Protein AF-0000000084443626 (afdb_homodimer)

Foldseek 3Di:
DVPPVPPPPPPVDCPPPPLAAQELLNLLVLLCVDAVLLVVLVVVLVVLLVQLVVLCVVQAKDKDKDKDKDWDWDWDDDPNDTDTWIWIKIKIKIKMKHWDDAQLSVLSNQLSVLLSQLSVLVSLLSSLVSSLLSLLLQLQLLLLVLQLVLLVVQLVVLVVQLVVQVVCVVVVNDDVVLNVLSVVSNVVSVVSNVVSVVSSVVSQVVSCNSRVDGGDHHFAFDVLDDDQDADVVNDLVVLLVLLCVAASNLSSLVSNLVSLVSQLSSLLSVQPKTKMKMKMWMKMAIDIPDPDPVTDRIDIDIDIDIDIDGNNDDPCRSVVSSVVSVVVSVVSVVVSVVLSVCLSVVLVVLNVLSVVLSVQLVVLVVQLVVLVVLLVVQVVCVVVVNHGSNSNSVSSVSNSVSSSSSSVSRSVNLSSNSVSCNSSNNRDVVSVVVVSVSTPHPPPPPPPDPPPPPPDD/DVPVVPPPPPPVDPPPPPLAAQELLNLLVLLCVDAVLLVVLVVVLVVLLVQQVVLCVVQAKDKDKDKDKDWDWDWDDDPNDTDTWIWIKIKIKIKMKHWDDAQLSVLSNQLSVLLSQLSVLVSLLSSLVSSLVSLLLQLQLLLLVLQLVLLVVQLVVLVVQLVVQVVCVVVPNDDVVQNVLSVVSNVVSVVSNVVSVVSNVVSQVVSCNSRVDGGDHHFAFDVLDDDQDADVVNDLVVLLVLLCVAASNLSSLVSNLVSLVSQLSSLLRVQPKTKMKMKMKMKMAIDIPDCDPVTHRIDIDIDIDIDIDGNNDDPCRSVVSSVVSVVVSVVSVVVSVVLSVCLSVVLVVLNVLSVVLSVQLVVLVVQLVVLVVLLVVQVVCVVVPNHGSNSNSVSSVSNSVSSSSSSVSRSVNLSSNSVSCNSSNNRDVVSVVVVSVSTPHPPPPPPPDPPPPPPDD

InterPro domains:
  IPR003423 Outer membrane efflux protein [PF02321] (28-212)
  IPR003423 Outer membrane efflux protein [PF02321] (246-426)
  IPR010130 Type I secretion outer membrane protein, TolC [TIGR01844] (22-440)
  IPR051906 Outer membrane protein TolC-like [PTHR30026] (3-436)

Radius of gyration: 41.05 Å; Cα contacts (8 Å, |Δi|>4): 1367; chains: 2; bounding box: 126×135×90 Å

Sequence (914 aa):
MIKKLLLCFVLISGLPATTYAIDLMDIYRQALENDPTFKQAYSTYMSSSEAIPQARAALYPQLTLGGEIARNIQDVNAAGTHVQATYNSTQWLVTASQTVFNYEYWSLVQQAKASVKSAQATFNDAAQDLILRTAQAYFDVLFAKDTLNFAEAKKRANKRQLDQAEQRFKVGLDAITSVYEAKAAYDQSVAEVIAARNNQINQNENLRKLTNHVYEYLSPLHASRIPLIKPEPDNVDEWVNTGIRQNYKLFSAKYSLQAARENIRAKSSSAWPFATIQSNTAQTHNNSQSSSFFVPSRQTTSGIALSVTFPVFQGGLVQSETRQAQYDFQTSSEQLEQTYRDVVVNSHIAFNTIVDGISKVKADRQTIVSQKNSLESTEAQFQVGTRTMVDVVNAQQRLFEAQELLARDQYALINAFLRLKYLAGTLNVNDLEQVNSWLDTTRVNSFPPQSSANAVKMIKKLLLCFVLISGLPATTYAIDLMDIYRQALENDPTFKQAYSTYMSSSEAIPQARAALYPQLTLGGEIARNIQDVNAAGTHVQATYNSTQWLVTASQTVFNYEYWSLVQQAKASVKSAQATFNDAAQDLILRTAQAYFDVLFAKDTLNFAEAKKRANKRQLDQAEQRFKVGLDAITSVYEAKAAYDQSVAEVIAARNNQINQNENLRKLTNHVYEYLSPLHASRIPLIKPEPDNVDEWVNTGIRQNYKLFSAKYSLQAARENIRAKSSSAWPFATIQSNTAQTHNNSQSSSFFVPSRQTTSGIALSVTFPVFQGGLVQSETRQAQYDFQTSSEQLEQTYRDVVVNSHIAFNTIVDGISKVKADRQTIVSQKNSLESTEAQFQVGTRTMVDVVNAQQRLFEAQELLARDQYALINAFLRLKYLAGTLNVNDLEQVNSWLDTTRVNSFPPQSSANAVK

Solvent-accessible surface area (backbone atoms only — not comparable to full-atom values): 45575 Å² total; per-residue (Å²): 129,77,74,69,66,63,65,71,65,63,68,76,59,80,69,69,72,69,78,64,68,41,39,63,66,55,51,44,55,38,26,72,74,50,22,61,70,54,50,50,39,51,53,51,33,56,59,46,48,49,42,36,63,57,34,48,52,70,58,41,75,44,78,48,82,46,77,45,78,46,80,44,78,46,82,46,80,52,97,92,39,77,49,76,50,69,29,42,35,40,35,41,34,41,39,36,38,32,51,73,40,49,64,27,52,55,25,42,30,52,18,25,49,25,44,28,51,13,36,47,24,48,35,53,39,43,55,45,48,46,54,52,52,45,50,50,37,52,48,46,28,51,49,27,47,51,47,26,52,52,27,48,50,49,26,52,52,28,45,51,47,26,54,50,32,47,53,35,32,74,72,69,74,43,59,68,65,41,32,52,49,26,44,51,50,23,54,50,26,51,53,44,28,54,54,27,48,50,46,28,52,50,34,47,51,55,37,18,69,40,36,75,51,87,77,93,56,70,44,47,53,38,88,76,47,74,85,84,72,77,64,86,69,86,41,64,67,58,48,35,53,40,16,77,72,43,16,28,68,48,46,18,32,51,24,44,31,49,17,31,52,26,43,28,50,21,34,54,32,66,49,45,59,32,31,30,40,36,33,41,36,36,38,36,39,34,57,50,91,57,76,32,75,90,52,35,43,34,38,35,41,35,37,42,28,47,34,37,42,30,47,76,38,55,34,54,29,45,63,30,48,22,52,24,28,47,23,48,29,49,25,34,47,27,48,33,50,44,44,48,42,48,42,44,40,50,32,49,42,25,49,49,48,37,60,49,32,47,54,40,43,54,34,30,56,50,28,39,54,31,27,51,52,23,33,54,41,39,50,55,33,36,75,72,66,79,42,53,58,64,54,42,52,50,35,50,49,50,35,52,51,37,52,51,48,36,53,51,43,50,51,50,33,54,52,29,52,52,48,34,31,46,40,22,39,66,50,49,69,68,58,52,50,56,57,35,65,42,27,56,54,89,70,80,73,80,68,78,77,81,79,81,61,86,70,70,132,130,76,72,73,66,65,67,71,64,63,72,75,56,79,69,70,74,68,78,66,68,42,38,63,65,56,49,44,54,40,26,73,76,50,22,31,71,54,51,26,39,48,24,49,32,56,25,48,48,31,42,35,53,40,34,48,11,70,57,34,52,32,35,36,41,34,38,36,43,33,46,36,38,40,42,36,36,28,58,94,40,78,49,74,50,65,31,39,36,41,36,42,36,42,40,36,39,32,52,73,40,48,64,27,53,55,26,42,30,52,17,25,49,25,42,30,51,14,36,47,23,48,34,54,40,45,54,44,47,48,53,54,50,47,50,51,40,53,47,48,31,52,49,28,46,49,46,26,54,50,27,49,52,48,27,53,52,28,45,51,47,25,54,49,31,48,52,35,29,76,74,67,75,43,58,70,41,44,29,30,48,26,44,26,51,24,40,49,27,52,38,46,30,53,52,27,48,51,47,29,53,44,33,47,40,56,38,19,60,40,37,75,52,88,77,93,54,68,42,48,53,38,90,77,46,73,88,83,74,78,62,85,68,86,44,66,67,59,47,35,53,40,18,75,72,44,15,30,69,50,47,18,31,51,24,45,31,50,19,30,52,27,43,28,50,19,34,55,33,64,49,46,60,32,32,32,41,38,34,42,38,37,39,38,39,36,57,50,92,58,91,38,91,88,51,56,53,64,48,76,50,74,53,74,43,79,45,77,49,63,59,83,77,65,90,57,48,45,62,51,48,23,53,50,29,48,52,51,28,50,52,34,48,52,49,33,51,51,45,47,49,47,43,43,51,49,31,49,50,26,48,49,46,37,60,52,31,48,53,49,44,54,49,31,58,52,46,40,54,52,30,51,52,49,34,54,52,39,49,53,33,35,76,74,65,79,41,50,64,65,55,40,52,49,34,50,51,50,34,51,52,36,51,51,48,34,54,51,44,49,51,50,33,56,52,29,52,52,47,32,31,48,41,22,39,68,50,49,70,66,60,53,50,55,56,36,66,42,28,56,53,90,70,79,73,77,67,76,79,79,78,81,62,85,72,72,131

pLDDT: mean 89.98, std 15.46, range [23.02, 98.69]

Organism: Legionella spiritensis (NCBI:txid452)

Secondary structure (DSSP, 8-state):
--SGGGGGGGG----------B-HHHHHHHHHHH-HHHHHHHHHHHHHHTHHHHHHHTTS-EEEEEEEEEEEEEEEEETTEEEEEEEEEEEEEEEEEEEEE-HHHHHHHHHHHHHHHHHHHHHHHHHHHHHHHHHHHHHHHHHHHHHHHHHHHHHHHHHHHHHHHHHHHHTTSS-HHHHHHHHHHHHHHHHHHHHHHHHHHHHHHHHHHHHS---S-B--BGGG-------SSS-HHHHHHHHHHH-HHHHHHHHHHHHHHHHHHHHHGGGS-EEEEEEEEEEEEEE-SS--TTS-SEEEEEEEEEEEEEEEEETTHHHHHHHHHHHHHHHHHHHHHHHHHHHHHHHHHHHHHHHHHHHHHHHHHHHHHHHHHHHHHHHHHHHTTSS-HHHHHHHHHHHHHHHHHHHHHHHHHHHHHHHHHHHHT---HHHHHHHHTTB---S----------TT--/--STTGGGGTT----------B-HHHHHHHHHHH-HHHHHHHHHHHHHHTHHHHHHHTTS-EEEEEEEEEEEEEEEEETTEEEEEEEEEEEEEEEEEEEEE-HHHHHHHHHHHHHHHHHHHHHHHHHHHHHHHHHHHHHHHHHHHHHHHHHHHHHHHHHHHHHHHHHHHHTTSS-HHHHHHHHHHHHHHHHHHHHHHHHHHHHHHHHHHHHS---S-B--BGGG-------SSS-HHHHHHHHHHH-HHHHHHHHHHHHHHHHHHHHHGGGS-EEEEEEEEEEEEEE-SS--TTS-SEEEEEEEEEEEE-----TTHHHHHHHHHHHHHHHHHHHHHHHHHHHHHHHHHHHHHHHHHHHHHHHHHHHHHHHHHHHHHHHHHHHTTSS-HHHHHHHHHHHHHHHHHHHHHHHHHHHHHHHHHHHHT---HHHHHHHHTTB---S----------TT--

Nearest PDB structures (foldseek):
  5bun-assembly1_B  TM=9.385E-01  e=3.015E-28  Salmonella enterica subsp. enterica serovar Typhi
  2wmz-assembly1_B  TM=9.417E-01  e=2.732E-27  Escherichia coli K-12
  5azs-assembly1_C  TM=8.537E-01  e=1.042E-15  Pseudomonas aeruginosa PAO1
  4mt4-assembly1_C  TM=7.906E-01  e=8.830E-17  Campylobacter jejuni
  5azs-assembly1_B  TM=8.666E-01  e=5.815E-15  Pseudomonas aeruginosa PAO1

Structure (mmCIF, N/CA/C/O backbone):
data_AF-0000000084443626-model_v1
#
loop_
_entity.id
_entity.type
_entity.pdbx_description
1 polymer 'Outer membrane protein TolC'
#
loop_
_atom_site.group_PDB
_atom_site.id
_atom_site.type_symbol
_atom_site.label_atom_id
_atom_site.label_alt_id
_atom_site.label_comp_id
_atom_site.label_asym_id
_atom_site.label_entity_id
_atom_site.label_seq_id
_atom_site.pdbx_PDB_ins_code
_atom_site.Cartn_x
_atom_site.Cartn_y
_atom_site.Cartn_z
_atom_site.occupancy
_atom_site.B_iso_or_equiv
_atom_site.auth_seq_id
_atom_site.auth_comp_id
_atom_site.auth_asym_id
_atom_site.auth_atom_id
_atom_site.pdbx_PDB_model_num
ATOM 1 N N . MET A 1 1 ? 74.688 1.12 7.055 1 31.56 1 MET A N 1
ATOM 2 C CA . MET A 1 1 ? 74 1.916 6.062 1 31.56 1 MET A CA 1
ATOM 3 C C . MET A 1 1 ? 72.5 1.859 6.301 1 31.56 1 MET A C 1
ATOM 5 O O . MET A 1 1 ? 71.688 2.398 5.512 1 31.56 1 MET A O 1
ATOM 9 N N . ILE A 1 2 ? 72 0.855 7.18 1 35.84 2 ILE A N 1
ATOM 10 C CA . ILE A 1 2 ? 70.625 0.503 7.395 1 35.84 2 ILE A CA 1
ATOM 11 C C . ILE A 1 2 ? 69.938 1.578 8.242 1 35.84 2 ILE A C 1
ATOM 13 O O . ILE A 1 2 ? 68.688 1.594 8.367 1 35.84 2 ILE A O 1
ATOM 17 N N . LYS A 1 3 ? 70.75 2.311 9.062 1 37.28 3 LYS A N 1
ATOM 18 C CA . LYS A 1 3 ? 70.188 3.193 10.078 1 37.28 3 LYS A CA 1
ATOM 19 C C . LYS A 1 3 ? 69.438 4.387 9.438 1 37.28 3 LYS A C 1
ATOM 21 O O . LYS A 1 3 ? 68.625 5.059 10.094 1 37.28 3 LYS A O 1
ATOM 26 N N . LYS A 1 4 ? 70.062 4.82 8.344 1 40.38 4 LYS A N 1
ATOM 27 C CA . LYS A 1 4 ? 69.625 6.141 7.91 1 40.38 4 LYS A CA 1
ATOM 28 C C . LYS A 1 4 ? 68.25 6.07 7.316 1 40.38 4 LYS A C 1
ATOM 30 O O . LYS A 1 4 ? 67.688 7.09 6.902 1 40.38 4 LYS A O 1
ATOM 35 N N . LEU A 1 5 ? 67.875 4.883 6.938 1 40.69 5 LEU A N 1
ATOM 36 C CA . LEU A 1 5 ? 66.625 4.906 6.129 1 40.69 5 LEU A CA 1
ATOM 37 C C . LEU A 1 5 ? 65.438 5.152 7.004 1 40.69 5 LEU A C 1
ATOM 39 O O . LEU A 1 5 ? 64.312 5.289 6.492 1 40.69 5 LEU A O 1
ATOM 43 N N . LEU A 1 6 ? 65.688 5.141 8.375 1 42.44 6 LEU A N 1
ATOM 44 C CA . LEU A 1 6 ? 64.438 5.152 9.203 1 42.44 6 LEU A CA 1
ATOM 45 C C . LEU A 1 6 ? 63.844 6.539 9.227 1 42.44 6 LEU A C 1
ATOM 47 O O . LEU A 1 6 ? 62.656 6.691 9.609 1 42.44 6 LEU A O 1
ATOM 51 N N . LEU A 1 7 ? 64.688 7.57 8.93 1 42.53 7 LEU A N 1
ATOM 52 C CA . LEU A 1 7 ? 64.188 8.875 9.328 1 42.53 7 LEU A CA 1
ATOM 53 C C . LEU A 1 7 ? 63.062 9.32 8.398 1 42.53 7 LEU A C 1
ATOM 55 O O . LEU A 1 7 ? 62.281 10.203 8.742 1 42.53 7 LEU A O 1
ATOM 59 N N . CYS A 1 8 ? 63.125 8.852 7.133 1 42.09 8 CYS A N 1
ATOM 60 C CA . CYS A 1 8 ? 62.312 9.625 6.219 1 42.09 8 CYS A CA 1
ATOM 61 C C . CYS A 1 8 ? 60.812 9.375 6.484 1 42.09 8 CYS A C 1
ATOM 63 O O . CYS A 1 8 ? 59.969 9.945 5.816 1 42.09 8 CYS A O 1
ATOM 65 N N . PHE A 1 9 ? 60.562 8.258 7.18 1 42.94 9 PHE A N 1
ATOM 66 C CA . PHE A 1 9 ? 59.125 7.965 7.051 1 42.94 9 PHE A CA 1
ATOM 67 C C . PHE A 1 9 ? 58.281 8.961 7.848 1 42.94 9 PHE A C 1
ATOM 69 O O . PHE A 1 9 ? 57.062 8.906 7.832 1 42.94 9 PHE A O 1
ATOM 76 N N . VAL A 1 10 ? 58.938 9.609 8.805 1 41.66 10 VAL A N 1
ATOM 77 C CA . VAL A 1 10 ? 57.969 10.125 9.781 1 41.66 10 VAL A CA 1
ATOM 78 C C . VAL A 1 10 ? 57.25 11.328 9.203 1 41.66 10 VAL A C 1
ATOM 80 O O . VAL A 1 10 ? 56.344 11.875 9.836 1 41.66 10 VAL A O 1
ATOM 83 N N . LEU A 1 11 ? 57.875 11.992 8.234 1 40.03 11 LEU A N 1
ATOM 84 C CA . LEU A 1 11 ? 57.25 13.297 8.078 1 40.03 11 LEU A CA 1
ATOM 85 C C . LEU A 1 11 ? 55.875 13.156 7.445 1 40.03 11 LEU A C 1
ATOM 87 O O . LEU A 1 11 ? 55.469 13.984 6.617 1 40.03 11 LEU A O 1
ATOM 91 N N . ILE A 1 12 ? 55.469 11.977 7.039 1 46.06 12 ILE A N 1
ATOM 92 C CA . ILE A 1 12 ? 54.156 12.133 6.434 1 46.06 12 ILE A CA 1
ATOM 93 C C . ILE A 1 12 ? 53.219 12.773 7.438 1 46.06 12 ILE A C 1
ATOM 95 O O . ILE A 1 12 ? 52.688 12.094 8.328 1 46.06 12 ILE A O 1
ATOM 99 N N . SER A 1 13 ? 53.719 13.859 8.133 1 39.56 13 SER A N 1
ATOM 100 C CA . SER A 1 13 ? 52.906 14.602 9.086 1 39.56 13 SER A CA 1
ATOM 101 C C . SER A 1 13 ? 51.469 14.75 8.594 1 39.56 13 SER A C 1
ATOM 103 O O . SER A 1 13 ? 51.188 14.531 7.414 1 39.56 13 SER A O 1
ATOM 105 N N . GLY A 1 14 ? 50.625 15.43 9.469 1 41.69 14 GLY A N 1
ATOM 106 C CA . GLY A 1 14 ? 49.25 15.781 9.742 1 41.69 14 GLY A CA 1
ATOM 107 C C . GLY A 1 14 ? 48.594 16.625 8.648 1 41.69 14 GLY A C 1
ATOM 108 O O . GLY A 1 14 ? 48.719 17.844 8.656 1 41.69 14 GLY A O 1
ATOM 109 N N . LEU A 1 15 ? 48.719 16.266 7.352 1 43.91 15 LEU A N 1
ATOM 110 C CA . LEU A 1 15 ? 47.781 17.031 6.547 1 43.91 15 LEU A CA 1
ATOM 111 C C . LEU A 1 15 ? 46.5 17.312 7.324 1 43.91 15 LEU A C 1
ATOM 113 O O . LEU A 1 15 ? 45.875 16.391 7.848 1 43.91 15 LEU A O 1
ATOM 117 N N . PRO A 1 16 ? 46.375 18.438 7.883 1 43.66 16 PRO A N 1
ATOM 118 C CA . PRO A 1 16 ? 45.062 18.688 8.43 1 43.66 16 PRO A CA 1
ATOM 119 C C . PRO A 1 16 ? 43.938 18.172 7.535 1 43.66 16 PRO A C 1
ATOM 121 O O . PRO A 1 16 ? 43.938 18.422 6.324 1 43.66 16 PRO A O 1
ATOM 124 N N . ALA A 1 17 ? 43.438 17.047 7.781 1 44.62 17 ALA A N 1
ATOM 125 C CA . ALA A 1 17 ? 42.156 16.781 7.164 1 44.62 17 ALA A CA 1
ATOM 126 C C . ALA A 1 17 ? 41.281 18.047 7.105 1 44.62 17 ALA A C 1
ATOM 128 O O . ALA A 1 17 ? 40.844 18.547 8.141 1 44.62 17 ALA A O 1
ATOM 129 N N . THR A 1 18 ? 41.656 19.031 6.352 1 45.22 18 THR A N 1
ATOM 130 C CA . THR A 1 18 ? 40.625 20.047 6.145 1 45.22 18 THR A CA 1
ATOM 131 C C . THR A 1 18 ? 39.219 19.453 6.27 1 45.22 18 THR A C 1
ATOM 133 O O . THR A 1 18 ? 38.844 18.562 5.504 1 45.22 18 THR A O 1
ATOM 136 N N . THR A 1 19 ? 38.875 19.281 7.418 1 49.81 19 THR A N 1
ATOM 137 C CA . THR A 1 19 ? 37.5 18.906 7.648 1 49.81 19 THR A CA 1
ATOM 138 C C . THR A 1 19 ? 36.562 19.672 6.703 1 49.81 19 THR A C 1
ATOM 140 O O . THR A 1 19 ? 36.375 20.875 6.863 1 49.81 19 THR A O 1
ATOM 143 N N . TYR A 1 20 ? 36.656 19.469 5.434 1 57.31 20 TYR A N 1
ATOM 144 C CA . TYR A 1 20 ? 35.812 20.047 4.414 1 57.31 20 TYR A CA 1
ATOM 145 C C . TYR A 1 20 ? 34.344 19.875 4.789 1 57.31 20 TYR A C 1
ATOM 147 O O . TYR A 1 20 ? 33.938 18.828 5.312 1 57.31 20 TYR A O 1
ATOM 155 N N . ALA A 1 21 ? 33.625 20.969 4.957 1 73.19 21 ALA A N 1
ATOM 156 C CA . ALA A 1 21 ? 32.188 20.953 5.18 1 73.19 21 ALA A CA 1
ATOM 157 C C . ALA A 1 21 ? 31.5 20 4.211 1 73.19 21 ALA A C 1
ATOM 159 O O . ALA A 1 21 ? 31.75 20.031 3.008 1 73.19 21 ALA A O 1
ATOM 160 N N . ILE A 1 22 ? 30.984 18.984 4.797 1 89.88 22 ILE A N 1
ATOM 161 C CA . ILE A 1 22 ? 30.234 17.969 4.066 1 89.88 22 ILE A CA 1
ATOM 162 C C . ILE A 1 22 ? 28.922 18.562 3.553 1 89.88 22 ILE A C 1
ATOM 164 O O . ILE A 1 22 ? 28.188 19.219 4.309 1 89.88 22 ILE A O 1
ATOM 168 N N . ASP A 1 23 ? 28.859 18.578 2.273 1 94.5 23 ASP A N 1
ATOM 169 C CA . ASP A 1 23 ? 27.641 19.156 1.701 1 94.5 23 ASP A CA 1
ATOM 170 C C . ASP A 1 23 ? 26.688 18.078 1.22 1 94.5 23 ASP A C 1
ATOM 172 O O . ASP A 1 23 ? 26.875 16.891 1.521 1 94.5 23 ASP A O 1
ATOM 176 N N . LEU A 1 24 ? 25.594 18.484 0.583 1 97.25 24 LEU A N 1
ATOM 177 C CA . LEU A 1 24 ? 24.5 17.609 0.195 1 97.25 24 LEU A CA 1
ATOM 178 C C . LEU A 1 24 ? 24.969 16.562 -0.804 1 97.25 24 LEU A C 1
ATOM 180 O O . LEU A 1 24 ? 24.578 15.391 -0.72 1 97.25 24 LEU A O 1
ATOM 184 N N . MET A 1 25 ? 25.859 16.922 -1.756 1 96.56 25 MET A N 1
ATOM 185 C CA . MET A 1 25 ? 26.359 16 -2.77 1 96.56 25 MET A CA 1
ATOM 186 C C . MET A 1 25 ? 27.219 14.914 -2.139 1 96.56 25 MET A C 1
ATOM 188 O O . MET A 1 25 ? 27.188 13.758 -2.562 1 96.56 25 MET A O 1
ATOM 192 N N . ASP A 1 26 ? 27.984 15.344 -1.119 1 95.19 26 ASP A N 1
ATOM 193 C CA . ASP A 1 26 ? 28.797 14.367 -0.398 1 95.19 26 ASP A CA 1
ATOM 194 C C . ASP A 1 26 ? 27.922 13.336 0.307 1 95.19 26 ASP A C 1
ATOM 196 O O . ASP A 1 26 ? 28.203 12.141 0.261 1 95.19 26 ASP A O 1
ATOM 200 N N . ILE A 1 27 ? 26.922 13.836 0.919 1 96.88 27 ILE A N 1
ATOM 201 C CA . ILE A 1 27 ? 26 12.961 1.637 1 96.88 27 ILE A CA 1
ATOM 202 C C . ILE A 1 27 ? 25.312 12.016 0.654 1 96.88 27 ILE A C 1
ATOM 204 O O . ILE A 1 27 ? 25.156 10.82 0.937 1 96.88 27 ILE A O 1
ATOM 208 N N . TYR A 1 28 ? 24.969 12.492 -0.542 1 97.5 28 TYR A N 1
ATOM 209 C CA . TYR A 1 28 ? 24.312 11.664 -1.545 1 97.5 28 TYR A CA 1
ATOM 210 C C . TYR A 1 28 ? 25.234 10.555 -2.033 1 97.5 28 TYR A C 1
ATOM 212 O O . TYR A 1 28 ? 24.812 9.406 -2.197 1 97.5 28 TYR A O 1
ATOM 220 N N . ARG A 1 29 ? 26.469 10.898 -2.246 1 96.38 29 ARG A N 1
ATOM 221 C CA . ARG A 1 29 ? 27.438 9.898 -2.693 1 96.38 29 ARG A CA 1
ATOM 222 C C . ARG A 1 29 ? 27.609 8.797 -1.647 1 96.38 29 ARG A C 1
ATOM 224 O O . ARG A 1 29 ? 27.672 7.617 -1.985 1 96.38 29 ARG A O 1
ATOM 231 N N . GLN A 1 30 ? 27.672 9.25 -0.388 1 96.5 30 GLN A N 1
ATOM 232 C CA . GLN A 1 30 ? 27.781 8.266 0.687 1 96.5 30 GLN A CA 1
ATOM 233 C C . GLN A 1 30 ? 26.531 7.414 0.798 1 96.5 30 GLN A C 1
ATOM 235 O O . GLN A 1 30 ? 26.609 6.215 1.07 1 96.5 30 GLN A O 1
ATOM 240 N N . ALA A 1 31 ? 25.359 8.008 0.611 1 97.69 31 ALA A N 1
ATOM 241 C CA . ALA A 1 31 ? 24.094 7.27 0.652 1 97.69 31 ALA A CA 1
ATOM 242 C C . ALA A 1 31 ? 24.016 6.258 -0.487 1 97.69 31 ALA A C 1
ATOM 244 O O . ALA A 1 31 ? 23.531 5.137 -0.297 1 97.69 31 ALA A O 1
ATOM 245 N N . LEU A 1 32 ? 24.531 6.648 -1.668 1 96.88 32 LEU A N 1
ATOM 246 C CA . LEU A 1 32 ? 24.547 5.762 -2.826 1 96.88 32 LEU A CA 1
ATOM 247 C C . LEU A 1 32 ? 25.375 4.508 -2.539 1 96.88 32 LEU A C 1
ATOM 249 O O . LEU A 1 32 ? 25 3.412 -2.963 1 96.88 32 LEU A O 1
ATOM 253 N N . GLU A 1 33 ? 26.344 4.684 -1.762 1 96 33 GLU A N 1
ATOM 254 C CA . GLU A 1 33 ? 27.281 3.594 -1.502 1 96 33 GLU A CA 1
ATOM 255 C C . GLU A 1 33 ? 26.812 2.732 -0.333 1 96 33 GLU A C 1
ATOM 257 O O . GLU A 1 33 ? 27.141 1.545 -0.261 1 96 33 GLU A O 1
ATOM 262 N N . ASN A 1 34 ? 25.938 3.297 0.561 1 96.56 34 ASN A N 1
ATOM 263 C CA . ASN A 1 34 ? 25.766 2.596 1.831 1 96.56 34 ASN A CA 1
ATOM 264 C C . ASN A 1 34 ? 24.297 2.322 2.135 1 96.56 34 ASN A C 1
ATOM 266 O O . ASN A 1 34 ? 23.984 1.479 2.975 1 96.56 34 ASN A O 1
ATOM 270 N N . ASP A 1 35 ? 23.344 2.93 1.523 1 98 35 ASP A N 1
ATOM 271 C CA . ASP A 1 35 ? 21.938 2.812 1.884 1 98 35 ASP A CA 1
ATOM 272 C C . ASP A 1 35 ? 21.422 1.403 1.611 1 98 35 ASP A C 1
ATOM 274 O O . ASP A 1 35 ? 21.375 0.964 0.46 1 98 35 ASP A O 1
ATOM 278 N N . PRO A 1 36 ? 20.984 0.706 2.678 1 97.81 36 PRO A N 1
ATOM 279 C CA . PRO A 1 36 ? 20.531 -0.676 2.494 1 97.81 36 PRO A CA 1
ATOM 280 C C . PRO A 1 36 ? 19.266 -0.776 1.665 1 97.81 36 PRO A C 1
ATOM 282 O O . PRO A 1 36 ? 19.062 -1.755 0.939 1 97.81 36 PRO A O 1
ATOM 285 N N . THR A 1 37 ? 18.422 0.211 1.804 1 97.81 37 THR A N 1
ATOM 286 C CA . THR A 1 37 ? 17.172 0.192 1.049 1 97.81 37 THR A CA 1
ATOM 287 C C . THR A 1 37 ? 17.453 0.245 -0.452 1 97.81 37 THR A C 1
ATOM 289 O O . THR A 1 37 ? 16.844 -0.489 -1.228 1 97.81 37 THR A O 1
ATOM 292 N N . PHE A 1 38 ? 18.406 1.04 -0.904 1 97.94 38 PHE A N 1
ATOM 293 C CA . PHE A 1 38 ? 18.766 1.148 -2.312 1 97.94 38 PHE A CA 1
ATOM 294 C C . PHE A 1 38 ? 19.438 -0.129 -2.797 1 97.94 38 PHE A C 1
ATOM 296 O O . PHE A 1 38 ? 19.141 -0.623 -3.887 1 97.94 38 PHE A O 1
ATOM 303 N N . LYS A 1 39 ? 20.234 -0.65 -1.973 1 97.69 39 LYS A N 1
ATOM 304 C CA . LYS A 1 39 ? 20.922 -1.883 -2.328 1 97.69 39 LYS A CA 1
ATOM 305 C C . LYS A 1 39 ? 19.953 -3.055 -2.428 1 97.69 39 LYS A C 1
ATOM 307 O O . LYS A 1 39 ? 20.109 -3.928 -3.285 1 97.69 39 LYS A O 1
ATOM 312 N N . GLN A 1 40 ? 19.047 -3.105 -1.556 1 98.19 40 GLN A N 1
ATOM 313 C CA . GLN A 1 40 ? 18 -4.117 -1.634 1 98.19 40 GLN A CA 1
ATOM 314 C C . GLN A 1 40 ? 17.219 -4.016 -2.947 1 98.19 40 GLN A C 1
ATOM 316 O O . GLN A 1 40 ? 16.906 -5.031 -3.564 1 98.19 40 GLN A O 1
ATOM 321 N N . ALA A 1 41 ? 16.938 -2.787 -3.371 1 98.06 41 ALA A N 1
ATOM 322 C CA . ALA A 1 41 ? 16.219 -2.576 -4.625 1 98.06 41 ALA A CA 1
ATOM 323 C C . ALA A 1 41 ? 17.016 -3.096 -5.812 1 98.06 41 ALA A C 1
ATOM 325 O O . ALA A 1 41 ? 16.469 -3.707 -6.727 1 98.06 41 ALA A O 1
ATOM 326 N N . TYR A 1 42 ? 18.297 -2.902 -5.762 1 97.62 42 TYR A N 1
ATOM 327 C CA . TYR A 1 42 ? 19.156 -3.387 -6.832 1 97.62 42 TYR A CA 1
ATOM 328 C C . TYR A 1 42 ? 19.156 -4.91 -6.887 1 97.62 42 TYR A C 1
ATOM 330 O O . TYR A 1 42 ? 18.969 -5.5 -7.957 1 97.62 42 TYR A O 1
ATOM 338 N N . SER A 1 43 ? 19.344 -5.574 -5.73 1 98.25 43 SER A N 1
ATOM 339 C CA . SER A 1 43 ? 19.375 -7.031 -5.688 1 98.25 43 SER A CA 1
ATOM 340 C C . SER A 1 43 ? 18.047 -7.633 -6.098 1 98.25 43 SER A C 1
ATOM 342 O O . SER A 1 43 ? 18 -8.672 -6.762 1 98.25 43 SER A O 1
ATOM 344 N N . THR A 1 44 ? 17.016 -6.938 -5.734 1 98 44 THR A N 1
ATOM 345 C CA . THR A 1 44 ? 15.695 -7.402 -6.117 1 98 44 THR A CA 1
ATOM 346 C C . THR A 1 44 ? 15.5 -7.309 -7.629 1 98 44 THR A C 1
ATOM 348 O O . THR A 1 44 ? 14.945 -8.219 -8.25 1 98 44 THR A O 1
ATOM 351 N N . TYR A 1 45 ? 16.016 -6.234 -8.266 1 98.19 45 TYR A N 1
ATOM 352 C CA . TYR A 1 45 ? 15.938 -6.078 -9.719 1 98.19 45 TYR A CA 1
ATOM 353 C C . TYR A 1 45 ? 16.75 -7.156 -10.422 1 98.19 45 TYR A C 1
ATOM 355 O O . TYR A 1 45 ? 16.266 -7.793 -11.359 1 98.19 45 TYR A O 1
ATOM 363 N N . MET A 1 46 ? 17.906 -7.457 -9.875 1 98.31 46 MET A N 1
ATOM 364 C CA . MET A 1 46 ? 18.766 -8.477 -10.469 1 98.31 46 MET A CA 1
ATOM 365 C C . MET A 1 46 ? 18.125 -9.859 -10.344 1 98.31 46 MET A C 1
ATOM 367 O O . MET A 1 46 ? 18.172 -10.656 -11.281 1 98.31 46 MET A O 1
ATOM 371 N N . SER A 1 47 ? 17.578 -10.109 -9.219 1 98.5 47 SER A N 1
ATOM 372 C CA . SER A 1 47 ? 16.875 -11.367 -9 1 98.5 47 SER A CA 1
ATOM 373 C C . SER A 1 47 ? 15.703 -11.523 -9.969 1 98.5 47 SER A C 1
ATOM 375 O O . SER A 1 47 ? 15.531 -12.586 -10.578 1 98.5 47 SER A O 1
ATOM 377 N N . SER A 1 48 ? 14.969 -10.438 -10.195 1 97.88 48 SER A N 1
ATOM 378 C CA . SER A 1 48 ? 13.812 -10.453 -11.086 1 97.88 48 SER A CA 1
ATOM 379 C C . SER A 1 48 ? 14.242 -10.648 -12.539 1 97.88 48 SER A C 1
ATOM 381 O O . SER A 1 48 ? 13.523 -11.266 -13.328 1 97.88 48 SER A O 1
ATOM 383 N N . SER A 1 49 ? 15.406 -10.211 -12.867 1 98 49 SER A N 1
ATOM 384 C CA . SER A 1 49 ? 15.883 -10.289 -14.25 1 98 49 SER A CA 1
ATOM 385 C C . SER A 1 49 ? 16.156 -11.734 -14.656 1 98 49 SER A C 1
ATOM 387 O O . SER A 1 49 ? 16.188 -12.055 -15.844 1 98 49 SER A O 1
ATOM 389 N N . GLU A 1 50 ? 16.328 -12.648 -13.672 1 98.19 50 GLU A N 1
ATOM 390 C CA . GLU A 1 50 ? 16.609 -14.055 -13.953 1 98.19 50 GLU A CA 1
ATOM 391 C C . GLU A 1 50 ? 15.352 -14.773 -14.453 1 98.19 50 GLU A C 1
ATOM 393 O O . GLU A 1 50 ? 15.438 -15.898 -14.945 1 98.19 50 GLU A O 1
ATOM 398 N N . ALA A 1 51 ? 14.211 -14.078 -14.477 1 98.06 51 ALA A N 1
ATOM 399 C CA . ALA A 1 51 ? 12.969 -14.68 -14.961 1 98.06 51 ALA A CA 1
ATOM 400 C C . ALA A 1 51 ? 13.039 -14.953 -16.453 1 98.06 51 ALA A C 1
ATOM 402 O O . ALA A 1 51 ? 12.477 -15.938 -16.953 1 98.06 51 ALA A O 1
ATOM 403 N N . ILE A 1 52 ? 13.766 -14.117 -17.219 1 97.88 52 ILE A N 1
ATOM 404 C CA . ILE A 1 52 ? 13.812 -14.234 -18.672 1 97.88 52 ILE A CA 1
ATOM 405 C C . ILE A 1 52 ? 14.586 -15.492 -19.062 1 97.88 52 ILE A C 1
ATOM 407 O O . ILE A 1 52 ? 14.062 -16.359 -19.766 1 97.88 52 ILE A O 1
ATOM 411 N N . PRO A 1 53 ? 15.859 -15.734 -18.516 1 98.12 53 PRO A N 1
ATOM 412 C CA . PRO A 1 53 ? 16.547 -16.969 -18.875 1 98.12 53 PRO A CA 1
ATOM 413 C C . PRO A 1 53 ? 15.828 -18.219 -18.359 1 98.12 53 PRO A C 1
ATOM 415 O O . PRO A 1 53 ? 15.875 -19.281 -19 1 98.12 53 PRO A O 1
ATOM 418 N N . GLN A 1 54 ? 15.141 -18.141 -17.312 1 97.38 54 GLN A N 1
ATOM 419 C CA . GLN A 1 54 ? 14.367 -19.266 -16.797 1 97.38 54 GLN A CA 1
ATOM 420 C C . GLN A 1 54 ? 13.211 -19.609 -17.734 1 97.38 54 GLN A C 1
ATOM 422 O O . GLN A 1 54 ? 12.977 -20.781 -18.031 1 97.38 54 GLN A O 1
ATOM 427 N N . ALA A 1 55 ? 12.531 -18.562 -18.219 1 97.31 55 ALA A N 1
ATOM 428 C CA . ALA A 1 55 ? 11.422 -18.797 -19.156 1 97.31 55 ALA A CA 1
ATOM 429 C C . ALA A 1 55 ? 11.93 -19.344 -20.484 1 97.31 55 ALA A C 1
ATOM 431 O O . ALA A 1 55 ? 11.305 -20.219 -21.078 1 97.31 55 ALA A O 1
ATOM 432 N N . ARG A 1 56 ? 13.102 -18.922 -20.906 1 97.38 56 ARG A N 1
ATOM 433 C CA . ARG A 1 56 ? 13.688 -19.359 -22.156 1 97.38 56 ARG A CA 1
ATOM 434 C C . ARG A 1 56 ? 14.18 -20.797 -22.062 1 97.38 56 ARG A C 1
ATOM 436 O O . ARG A 1 56 ? 14.203 -21.531 -23.062 1 97.38 56 ARG A O 1
ATOM 443 N N . ALA A 1 57 ? 14.508 -21.203 -20.812 1 97.12 57 ALA A N 1
ATOM 444 C CA . ALA A 1 57 ? 15.062 -22.531 -20.609 1 97.12 57 ALA A CA 1
ATOM 445 C C . ALA A 1 57 ? 14.086 -23.609 -21.062 1 97.12 57 ALA A C 1
ATOM 447 O O . ALA A 1 57 ? 14.5 -24.656 -21.562 1 97.12 57 ALA A O 1
ATOM 448 N N . ALA A 1 58 ? 12.805 -23.359 -21.016 1 94.69 58 ALA A N 1
ATOM 449 C CA . ALA A 1 58 ? 11.781 -24.312 -21.406 1 94.69 58 ALA A CA 1
ATOM 450 C C . ALA A 1 58 ? 11.742 -24.5 -22.922 1 94.69 58 ALA A C 1
ATOM 452 O O . ALA A 1 58 ? 11.219 -25.5 -23.406 1 94.69 58 ALA A O 1
ATOM 453 N N . LEU A 1 59 ? 12.32 -23.578 -23.688 1 96.38 59 LEU A N 1
ATOM 454 C CA . LEU A 1 59 ? 12.305 -23.609 -25.141 1 96.38 59 LEU A CA 1
ATOM 455 C C . LEU A 1 59 ? 13.609 -24.188 -25.688 1 96.38 59 LEU A C 1
ATOM 457 O O . LEU A 1 59 ? 13.734 -24.438 -26.891 1 96.38 59 LEU A O 1
ATOM 461 N N . TYR A 1 60 ? 14.586 -24.516 -24.797 1 96.38 60 TYR A N 1
ATOM 462 C CA . TYR A 1 60 ? 15.883 -25.031 -25.219 1 96.38 60 TYR A CA 1
ATOM 463 C C . TYR A 1 60 ? 15.961 -26.531 -25.016 1 96.38 60 TYR A C 1
ATOM 465 O O . TYR A 1 60 ? 15.125 -27.125 -24.328 1 96.38 60 TYR A O 1
ATOM 473 N N . PRO A 1 61 ? 16.922 -27.219 -25.656 1 96.56 61 PRO A N 1
ATOM 474 C CA . PRO A 1 61 ? 17.016 -28.688 -25.562 1 96.56 61 PRO A CA 1
ATOM 475 C C . PRO A 1 61 ? 17.25 -29.172 -24.141 1 96.56 61 PRO A C 1
ATOM 477 O O . PRO A 1 61 ? 17.953 -28.516 -23.359 1 96.56 61 PRO A O 1
ATOM 480 N N . GLN A 1 62 ? 16.641 -30.234 -23.859 1 96.81 62 GLN A N 1
ATOM 481 C CA . GLN A 1 62 ? 16.844 -30.969 -22.609 1 96.81 62 GLN A CA 1
ATOM 482 C C . GLN A 1 62 ? 17.516 -32.312 -22.859 1 96.81 62 GLN A C 1
ATOM 484 O O . GLN A 1 62 ? 17.125 -33.031 -23.781 1 96.81 62 GLN A O 1
ATOM 489 N N . LEU A 1 63 ? 18.609 -32.562 -22.141 1 96.19 63 LEU A N 1
ATOM 490 C CA . LEU A 1 63 ? 19.328 -33.812 -22.25 1 96.19 63 LEU A CA 1
ATOM 491 C C . LEU A 1 63 ? 19.406 -34.531 -20.906 1 96.19 63 LEU A C 1
ATOM 493 O O . LEU A 1 63 ? 19.812 -33.938 -19.906 1 96.19 63 LEU A O 1
ATOM 497 N N . THR A 1 64 ? 19 -35.812 -20.875 1 96.19 64 THR A N 1
ATOM 498 C CA . THR A 1 64 ? 19.031 -36.625 -19.656 1 96.19 64 THR A CA 1
ATOM 499 C C . THR A 1 64 ? 19.719 -37.969 -19.906 1 96.19 64 THR A C 1
ATOM 501 O O . THR A 1 64 ? 19.484 -38.594 -20.938 1 96.19 64 THR A O 1
ATOM 504 N N . LEU A 1 65 ? 20.594 -38.344 -18.969 1 95.5 65 LEU A N 1
ATOM 505 C CA . LEU A 1 65 ? 21.219 -39.656 -18.953 1 95.5 65 LEU A CA 1
ATOM 506 C C . LEU A 1 65 ? 20.719 -40.469 -17.766 1 95.5 65 LEU A C 1
ATOM 508 O O . LEU A 1 65 ? 20.609 -39.969 -16.656 1 95.5 65 LEU A O 1
ATOM 512 N N . GLY A 1 66 ? 20.281 -41.719 -18.188 1 95.69 66 GLY A N 1
ATOM 513 C CA . GLY A 1 66 ? 19.859 -42.656 -17.141 1 95.69 66 GLY A CA 1
ATOM 514 C C . GLY A 1 66 ? 20.562 -44 -17.203 1 95.69 66 GLY A C 1
ATOM 515 O O . GLY A 1 66 ? 20.969 -44.438 -18.266 1 95.69 66 GLY A O 1
ATOM 516 N N . GLY A 1 67 ? 20.797 -44.594 -15.969 1 93.94 67 GLY A N 1
ATOM 517 C CA . GLY A 1 67 ? 21.297 -45.938 -15.812 1 93.94 67 GLY A CA 1
ATOM 518 C C . GLY A 1 67 ? 20.562 -46.75 -14.75 1 93.94 67 GLY A C 1
ATOM 519 O O . GLY A 1 67 ? 20.156 -46.188 -13.727 1 93.94 67 GLY A O 1
ATOM 520 N N . GLU A 1 68 ? 20.391 -48.031 -15.195 1 95.62 68 GLU A N 1
ATOM 521 C CA . GLU A 1 68 ? 19.672 -48.875 -14.266 1 95.62 68 GLU A CA 1
ATOM 522 C C . GLU A 1 68 ? 20.281 -50.281 -14.227 1 95.62 68 GLU A C 1
ATOM 524 O O . GLU A 1 68 ? 20.625 -50.844 -15.273 1 95.62 68 GLU A O 1
ATOM 529 N N . ILE A 1 69 ? 20.531 -50.844 -13.047 1 94.31 69 ILE A N 1
ATOM 530 C CA . ILE A 1 69 ? 20.859 -52.25 -12.797 1 94.31 69 ILE A CA 1
ATOM 531 C C . ILE A 1 69 ? 19.75 -52.906 -12 1 94.31 69 ILE A C 1
ATOM 533 O O . ILE A 1 69 ? 19.297 -52.375 -10.977 1 94.31 69 ILE A O 1
ATOM 537 N N . ALA A 1 70 ? 19.359 -54 -12.617 1 94.69 70 ALA A N 1
ATOM 538 C CA . ALA A 1 70 ? 18.203 -54.594 -11.969 1 94.69 70 ALA A CA 1
ATOM 539 C C . ALA A 1 70 ? 18.312 -56.125 -11.953 1 94.69 70 ALA A C 1
ATOM 541 O O . ALA A 1 70 ? 19.109 -56.719 -12.711 1 94.69 70 ALA A O 1
ATOM 542 N N . ARG A 1 71 ? 17.672 -56.781 -11 1 94.06 71 ARG A N 1
ATOM 543 C CA . ARG A 1 71 ? 17.359 -58.219 -10.977 1 94.06 71 ARG A CA 1
ATOM 544 C C . ARG A 1 71 ? 15.883 -58.469 -11.273 1 94.06 71 ARG A C 1
ATOM 546 O O . ARG A 1 71 ? 15.008 -57.875 -10.633 1 94.06 71 ARG A O 1
ATOM 553 N N . ASN A 1 72 ? 15.703 -59.25 -12.305 1 91.56 72 ASN A N 1
ATOM 554 C CA . ASN A 1 72 ? 14.336 -59.438 -12.781 1 91.56 72 ASN A CA 1
ATOM 555 C C . ASN A 1 72 ? 13.891 -60.875 -12.633 1 91.56 72 ASN A C 1
ATOM 557 O O . ASN A 1 72 ? 14.688 -61.812 -12.797 1 91.56 72 ASN A O 1
ATOM 561 N N . ILE A 1 73 ? 12.641 -61.031 -12.297 1 91.06 73 ILE A N 1
ATOM 562 C CA . ILE A 1 73 ? 11.945 -62.312 -12.344 1 91.06 73 ILE A CA 1
ATOM 563 C C . ILE A 1 73 ? 10.766 -62.25 -13.305 1 91.06 73 ILE A C 1
ATOM 565 O O . ILE A 1 73 ? 9.922 -61.344 -13.188 1 91.06 73 ILE A O 1
ATOM 569 N N . GLN A 1 74 ? 10.797 -63.062 -14.328 1 87.25 74 GLN A N 1
ATOM 570 C CA . GLN A 1 74 ? 9.727 -63.094 -15.32 1 87.25 74 GLN A CA 1
ATOM 571 C C . GLN A 1 74 ? 9.031 -64.438 -15.336 1 87.25 74 GLN A C 1
ATOM 573 O O . GLN A 1 74 ? 9.703 -65.5 -15.352 1 87.25 74 GLN A O 1
ATOM 578 N N . ASP A 1 75 ? 7.609 -64.375 -15.258 1 87 75 ASP A N 1
ATOM 579 C CA . ASP A 1 75 ? 6.762 -65.562 -15.375 1 87 75 ASP A CA 1
ATOM 580 C C . ASP A 1 75 ? 5.691 -65.375 -16.438 1 87 75 ASP A C 1
ATOM 582 O O . ASP A 1 75 ? 4.762 -64.562 -16.266 1 87 75 ASP A O 1
ATOM 586 N N . VAL A 1 76 ? 5.871 -66.062 -17.594 1 85.62 76 VAL A N 1
ATOM 587 C CA . VAL A 1 76 ? 4.965 -65.875 -18.719 1 85.62 76 VAL A CA 1
ATOM 588 C C . VAL A 1 76 ? 4.34 -67.188 -19.141 1 85.62 76 VAL A C 1
ATOM 590 O O . VAL A 1 76 ? 5.031 -68.188 -19.25 1 85.62 76 VAL A O 1
ATOM 593 N N . ASN A 1 77 ? 3.037 -67.188 -19.281 1 86.25 77 ASN A N 1
ATOM 594 C CA . ASN A 1 77 ? 2.305 -68.312 -19.938 1 86.25 77 ASN A CA 1
ATOM 595 C C . ASN A 1 77 ? 1.71 -67.812 -21.266 1 86.25 77 ASN A C 1
ATOM 597 O O . ASN A 1 77 ? 0.811 -67 -21.297 1 86.25 77 ASN A O 1
ATOM 601 N N . ALA A 1 78 ? 2.371 -68.188 -22.281 1 81.12 78 ALA A N 1
ATOM 602 C CA . ALA A 1 78 ? 1.886 -67.75 -23.578 1 81.12 78 ALA A CA 1
ATOM 603 C C . ALA A 1 78 ? 1.875 -68.938 -24.562 1 81.12 78 ALA A C 1
ATOM 605 O O . ALA A 1 78 ? 2.854 -69.688 -24.672 1 81.12 78 ALA A O 1
ATOM 606 N N . ALA A 1 79 ? 0.791 -69 -25.328 1 80.5 79 ALA A N 1
ATOM 607 C CA . ALA A 1 79 ? 0.649 -69.938 -26.406 1 80.5 79 ALA A CA 1
ATOM 608 C C . ALA A 1 79 ? 0.994 -71.375 -25.938 1 80.5 79 ALA A C 1
ATOM 610 O O . ALA A 1 79 ? 1.729 -72.125 -26.609 1 80.5 79 ALA A O 1
ATOM 611 N N . GLY A 1 80 ? 0.594 -71.812 -24.719 1 82.19 80 GLY A N 1
ATOM 612 C CA . GLY A 1 80 ? 0.796 -73.125 -24.188 1 82.19 80 GLY A CA 1
ATOM 613 C C . GLY A 1 80 ? 2.18 -73.312 -23.609 1 82.19 80 GLY A C 1
ATOM 614 O O . GLY A 1 80 ? 2.523 -74.438 -23.188 1 82.19 80 GLY A O 1
ATOM 615 N N . THR A 1 81 ? 3.008 -72.312 -23.688 1 80.06 81 THR A N 1
ATOM 616 C CA . THR A 1 81 ? 4.352 -72.438 -23.125 1 80.06 81 THR A CA 1
ATOM 617 C C . THR A 1 81 ? 4.484 -71.562 -21.875 1 80.06 81 THR A C 1
ATOM 619 O O . THR A 1 81 ? 3.973 -70.438 -21.812 1 80.06 81 THR A O 1
ATOM 622 N N . HIS A 1 82 ? 5.066 -72.312 -20.828 1 85.12 82 HIS A N 1
ATOM 623 C CA . HIS A 1 82 ? 5.371 -71.562 -19.578 1 85.12 82 HIS A CA 1
ATOM 624 C C . HIS A 1 82 ? 6.859 -71.25 -19.484 1 85.12 82 HIS A C 1
ATOM 626 O O . HIS A 1 82 ? 7.699 -72.188 -19.625 1 85.12 82 HIS A O 1
ATOM 632 N N . VAL A 1 83 ? 7.199 -70 -19.438 1 81.19 83 VAL A N 1
ATOM 633 C CA . VAL A 1 83 ? 8.594 -69.625 -19.312 1 81.19 83 VAL A CA 1
ATOM 634 C C . VAL A 1 83 ? 8.797 -68.875 -18 1 81.19 83 VAL A C 1
ATOM 636 O O . VAL A 1 83 ? 8.062 -67.938 -17.688 1 81.19 83 VAL A O 1
ATOM 639 N N . GLN A 1 84 ? 9.75 -69.375 -17.109 1 86.38 84 GLN A N 1
ATOM 640 C CA . GLN A 1 84 ? 10.188 -68.688 -15.891 1 86.38 84 GLN A CA 1
ATOM 641 C C . GLN A 1 84 ? 11.68 -68.375 -15.945 1 86.38 84 GLN A C 1
ATOM 643 O O . GLN A 1 84 ? 12.492 -69.25 -16.281 1 86.38 84 GLN A O 1
ATOM 648 N N . ALA A 1 85 ? 12.016 -67.125 -15.836 1 86.12 85 ALA A N 1
ATOM 649 C CA . ALA A 1 85 ? 13.422 -66.75 -15.914 1 86.12 85 ALA A CA 1
ATOM 650 C C . ALA A 1 85 ? 13.758 -65.688 -14.836 1 86.12 85 ALA A C 1
ATOM 652 O O . ALA A 1 85 ? 12.938 -64.875 -14.508 1 86.12 85 ALA A O 1
ATOM 653 N N . THR A 1 86 ? 14.93 -65.938 -14.117 1 89.19 86 THR A N 1
ATOM 654 C CA . THR A 1 86 ? 15.562 -64.938 -13.258 1 89.19 86 THR A CA 1
ATOM 655 C C . THR A 1 86 ? 16.875 -64.438 -13.875 1 89.19 86 THR A C 1
ATOM 657 O O . THR A 1 86 ? 17.75 -65.25 -14.203 1 89.19 86 THR A O 1
ATOM 660 N N . TYR A 1 87 ? 16.938 -63.125 -14.062 1 91.06 87 TYR A N 1
ATOM 661 C CA . TYR A 1 87 ? 18.125 -62.625 -14.742 1 91.06 87 TYR A CA 1
ATOM 662 C C . TYR A 1 87 ? 18.453 -61.219 -14.258 1 91.06 87 TYR A C 1
ATOM 664 O O . TYR A 1 87 ? 17.594 -60.531 -13.703 1 91.06 87 TYR A O 1
ATOM 672 N N . ASN A 1 88 ? 19.781 -60.875 -14.375 1 93 88 ASN A N 1
ATOM 673 C CA . ASN A 1 88 ? 20.234 -59.5 -14.148 1 93 88 ASN A CA 1
ATOM 674 C C . ASN A 1 88 ? 20.219 -58.688 -15.438 1 93 88 ASN A C 1
ATOM 676 O O . ASN A 1 88 ? 20.453 -59.219 -16.516 1 93 88 ASN A O 1
ATOM 680 N N . SER A 1 89 ? 19.766 -57.438 -15.258 1 93.19 89 SER A N 1
ATOM 681 C CA . SER A 1 89 ? 19.766 -56.594 -16.438 1 93.19 89 SER A CA 1
ATOM 682 C C . SER A 1 89 ? 20.453 -55.25 -16.141 1 93.19 89 SER A C 1
ATOM 684 O O . SER A 1 89 ? 20.453 -54.781 -15.016 1 93.19 89 SER A O 1
ATOM 686 N N . THR A 1 90 ? 21.234 -54.719 -17.094 1 94.88 90 THR A N 1
ATOM 687 C CA . THR A 1 90 ? 21.766 -53.375 -17.125 1 94.88 90 THR A CA 1
ATOM 688 C C . THR A 1 90 ? 21.188 -52.594 -18.297 1 94.88 90 THR A C 1
ATOM 690 O O . THR A 1 90 ? 21.172 -53.062 -19.422 1 94.88 90 THR A O 1
ATOM 693 N N . GLN A 1 91 ? 20.641 -51.438 -17.938 1 95.44 91 GLN A N 1
ATOM 694 C CA . GLN A 1 91 ? 20.047 -50.594 -18.969 1 95.44 91 GLN A CA 1
ATOM 695 C C . GLN A 1 91 ? 20.594 -49.188 -18.922 1 95.44 91 GLN A C 1
ATOM 697 O O . GLN A 1 91 ? 20.812 -48.625 -17.844 1 95.44 91 GLN A O 1
ATOM 702 N N . TRP A 1 92 ? 20.984 -48.656 -20.047 1 95.62 92 TRP A N 1
ATOM 703 C CA . TRP A 1 92 ? 21.297 -47.25 -20.219 1 95.62 92 TRP A CA 1
ATOM 704 C C . TRP A 1 92 ? 20.281 -46.562 -21.125 1 95.62 92 TRP A C 1
ATOM 706 O O . TRP A 1 92 ? 19.797 -47.156 -22.094 1 95.62 92 TRP A O 1
ATOM 716 N N . LEU A 1 93 ? 19.922 -45.406 -20.734 1 96 93 LEU A N 1
ATOM 717 C CA . LEU A 1 93 ? 18.938 -44.625 -21.5 1 96 93 LEU A CA 1
ATOM 718 C C . LEU A 1 93 ? 19.391 -43.188 -21.688 1 96 93 LEU A C 1
ATOM 720 O O . LEU A 1 93 ? 19.828 -42.531 -20.734 1 96 93 LEU A O 1
ATOM 724 N N . VAL A 1 94 ? 19.484 -42.656 -22.891 1 95.81 94 VAL A N 1
ATOM 725 C CA . VAL A 1 94 ? 19.703 -41.25 -23.234 1 95.81 94 VAL A CA 1
ATOM 726 C C . VAL A 1 94 ? 18.438 -40.688 -23.875 1 95.81 94 VAL A C 1
ATOM 728 O O . VAL A 1 94 ? 17.938 -41.219 -24.859 1 95.81 94 VAL A O 1
ATOM 731 N N . THR A 1 95 ? 17.953 -39.719 -23.25 1 96.69 95 THR A N 1
ATOM 732 C CA . THR A 1 95 ? 16.781 -39.062 -23.828 1 96.69 95 THR A CA 1
ATOM 733 C C . THR A 1 95 ? 17.062 -37.562 -24.078 1 96.69 95 THR A C 1
ATOM 735 O O . THR A 1 95 ? 17.734 -36.906 -23.297 1 96.69 95 THR A O 1
ATOM 738 N N . ALA A 1 96 ? 16.672 -37.062 -25.203 1 96.31 96 ALA A N 1
ATOM 739 C CA . ALA A 1 96 ? 16.766 -35.656 -25.578 1 96.31 96 ALA A CA 1
ATOM 740 C C . ALA A 1 96 ? 15.414 -35.125 -26.062 1 96.31 96 ALA A C 1
ATOM 742 O O . ALA A 1 96 ? 14.664 -35.844 -26.734 1 96.31 96 ALA A O 1
ATOM 743 N N . SER A 1 97 ? 15.156 -33.906 -25.641 1 96.75 97 SER A N 1
ATOM 744 C CA . SER A 1 97 ? 13.914 -33.281 -26.094 1 96.75 97 SER A CA 1
ATOM 745 C C . SER A 1 97 ? 14.109 -31.812 -26.438 1 96.75 97 SER A C 1
ATOM 747 O O . SER A 1 97 ? 14.906 -31.125 -25.797 1 96.75 97 SER A O 1
ATOM 749 N N . GLN A 1 98 ? 13.414 -31.359 -27.5 1 97 98 GLN A N 1
ATOM 750 C CA . GLN A 1 98 ? 13.445 -29.984 -27.953 1 97 98 GLN A CA 1
ATOM 751 C C . GLN A 1 98 ? 12.047 -29.484 -28.328 1 97 98 GLN A C 1
ATOM 753 O O . GLN A 1 98 ? 11.422 -30.047 -29.234 1 97 98 GLN A O 1
ATOM 758 N N . THR A 1 99 ? 11.672 -28.438 -27.609 1 96.62 99 THR A N 1
ATOM 759 C CA . THR A 1 99 ? 10.383 -27.859 -27.953 1 96.62 99 THR A CA 1
ATOM 760 C C . THR A 1 99 ? 10.438 -27.188 -29.328 1 96.62 99 THR A C 1
ATOM 762 O O . THR A 1 99 ? 11.344 -26.391 -29.594 1 96.62 99 THR A O 1
ATOM 765 N N . VAL A 1 100 ? 9.516 -27.547 -30.141 1 96.38 100 VAL A N 1
ATOM 766 C CA . VAL A 1 100 ? 9.438 -26.953 -31.484 1 96.38 100 VAL A CA 1
ATOM 767 C C . VAL A 1 100 ? 8.375 -25.859 -31.5 1 96.38 100 VAL A C 1
ATOM 769 O O . VAL A 1 100 ? 8.586 -24.781 -32.062 1 96.38 100 VAL A O 1
ATOM 772 N N . PHE A 1 101 ? 7.27 -26.203 -30.875 1 96.5 101 PHE A N 1
ATOM 773 C CA . PHE A 1 101 ? 6.172 -25.25 -30.797 1 96.5 101 PHE A CA 1
ATOM 774 C C . PHE A 1 101 ? 5.441 -25.391 -29.469 1 96.5 101 PHE A C 1
ATOM 776 O O . PHE A 1 101 ? 4.965 -26.469 -29.109 1 96.5 101 PHE A O 1
ATOM 783 N N . ASN A 1 102 ? 5.391 -24.359 -28.75 1 96.81 102 ASN A N 1
ATOM 784 C CA . ASN A 1 102 ? 4.609 -24.234 -27.516 1 96.81 102 ASN A CA 1
ATOM 785 C C . ASN A 1 102 ? 4.273 -22.766 -27.219 1 96.81 102 ASN A C 1
ATOM 787 O O . ASN A 1 102 ? 5.121 -22.016 -26.75 1 96.81 102 ASN A O 1
ATOM 791 N N . TYR A 1 103 ? 3.09 -22.406 -27.516 1 96.12 103 TYR A N 1
ATOM 792 C CA . TYR A 1 103 ? 2.693 -21 -27.406 1 96.12 103 TYR A CA 1
ATOM 793 C C . TYR A 1 103 ? 2.678 -20.547 -25.953 1 96.12 103 TYR A C 1
ATOM 795 O O . TYR A 1 103 ? 2.941 -19.391 -25.656 1 96.12 103 TYR A O 1
ATOM 803 N N . GLU A 1 104 ? 2.283 -21.438 -24.969 1 96.19 104 GLU A N 1
ATOM 804 C CA . GLU A 1 104 ? 2.326 -21.094 -23.547 1 96.19 104 GLU A CA 1
ATOM 805 C C . GLU A 1 104 ? 3.727 -20.656 -23.125 1 96.19 104 GLU A C 1
ATOM 807 O O . GLU A 1 104 ? 3.889 -19.609 -22.484 1 96.19 104 GLU A O 1
ATOM 812 N N . TYR A 1 105 ? 4.691 -21.406 -23.547 1 96.19 105 TYR A N 1
ATOM 813 C CA . TYR A 1 105 ? 6.066 -21.078 -23.188 1 96.19 105 TYR A CA 1
ATOM 814 C C . TYR A 1 105 ? 6.5 -19.75 -23.797 1 96.19 105 TYR A C 1
ATOM 816 O O . TYR A 1 105 ? 7.184 -18.969 -23.141 1 96.19 105 TYR A O 1
ATOM 824 N N . TRP A 1 106 ? 6.121 -19.484 -25.047 1 96.81 106 TRP A N 1
ATOM 825 C CA . TRP A 1 106 ? 6.457 -18.219 -25.703 1 96.81 106 TRP A CA 1
ATOM 826 C C . TRP A 1 106 ? 5.809 -17.047 -24.969 1 96.81 106 TRP A C 1
ATOM 828 O O . TRP A 1 106 ? 6.438 -16 -24.781 1 96.81 106 TRP A O 1
ATOM 838 N N . SER A 1 107 ? 4.547 -17.297 -24.578 1 97.44 107 SER A N 1
ATOM 839 C CA . SER A 1 107 ? 3.846 -16.25 -23.828 1 97.44 107 SER A CA 1
ATOM 840 C C . SER A 1 107 ? 4.488 -16.016 -22.469 1 97.44 107 SER A C 1
ATOM 842 O O . SER A 1 107 ? 4.551 -14.875 -22 1 97.44 107 SER A O 1
ATOM 844 N N . LEU A 1 108 ? 4.996 -17.078 -21.844 1 97.62 108 LEU A N 1
ATOM 845 C CA . LEU A 1 108 ? 5.66 -16.953 -20.562 1 97.62 108 LEU A CA 1
ATOM 846 C C . LEU A 1 108 ? 6.957 -16.156 -20.688 1 97.62 108 LEU A C 1
ATOM 848 O O . LEU A 1 108 ? 7.324 -15.414 -19.766 1 97.62 108 LEU A O 1
ATOM 852 N N . VAL A 1 109 ? 7.676 -16.297 -21.812 1 98.31 109 VAL A N 1
ATOM 853 C CA . VAL A 1 109 ? 8.867 -15.492 -22.047 1 98.31 109 VAL A CA 1
ATOM 854 C C . VAL A 1 109 ? 8.492 -14.016 -22.172 1 98.31 109 VAL A C 1
ATOM 856 O O . VAL A 1 109 ? 9.156 -13.156 -21.594 1 98.31 109 VAL A O 1
ATOM 859 N N . GLN A 1 110 ? 7.414 -13.758 -22.906 1 98.44 110 GLN A N 1
ATOM 860 C CA . GLN A 1 110 ? 6.961 -12.383 -23.047 1 98.44 110 GLN A CA 1
ATOM 861 C C . GLN A 1 110 ? 6.531 -11.805 -21.703 1 98.44 110 GLN A C 1
ATOM 863 O O . GLN A 1 110 ? 6.797 -10.641 -21.406 1 98.44 110 GLN A O 1
ATOM 868 N N . GLN A 1 111 ? 5.84 -12.641 -20.891 1 98.38 111 GLN A N 1
ATOM 869 C CA . GLN A 1 111 ? 5.453 -12.234 -19.547 1 98.38 111 GLN A CA 1
ATOM 870 C C . GLN A 1 111 ? 6.68 -11.875 -18.719 1 98.38 111 GLN A C 1
ATOM 872 O O . GLN A 1 111 ? 6.684 -10.859 -18.016 1 98.38 111 GLN A O 1
ATOM 877 N N . ALA A 1 112 ? 7.684 -12.688 -18.812 1 98.5 112 ALA A N 1
ATOM 878 C CA . ALA A 1 112 ? 8.914 -12.461 -18.062 1 98.5 112 ALA A CA 1
ATOM 879 C C . ALA A 1 112 ? 9.586 -11.156 -18.484 1 98.5 112 ALA A C 1
ATOM 881 O O . ALA A 1 112 ? 10.055 -10.391 -17.641 1 98.5 112 ALA A O 1
ATOM 882 N N . LYS A 1 113 ? 9.633 -10.906 -19.797 1 98.69 113 LYS A N 1
ATOM 883 C CA . LYS A 1 113 ? 10.234 -9.672 -20.297 1 98.69 113 LYS A CA 1
ATOM 884 C C . LYS A 1 113 ? 9.523 -8.445 -19.719 1 98.69 113 LYS A C 1
ATOM 886 O O . LYS A 1 113 ? 10.172 -7.5 -19.281 1 98.69 113 LYS A O 1
ATOM 891 N N . ALA A 1 114 ? 8.188 -8.508 -19.734 1 98.62 114 ALA A N 1
ATOM 892 C CA . ALA A 1 114 ? 7.402 -7.398 -19.203 1 98.62 114 ALA A CA 1
ATOM 893 C C . ALA A 1 114 ? 7.629 -7.246 -17.703 1 98.62 114 ALA A C 1
ATOM 895 O O . ALA A 1 114 ? 7.77 -6.129 -17.203 1 98.62 114 ALA A O 1
ATOM 896 N N . SER A 1 115 ? 7.707 -8.359 -16.984 1 98.5 115 SER A N 1
ATOM 897 C CA . SER A 1 115 ? 7.918 -8.336 -15.539 1 98.5 115 SER A CA 1
ATOM 898 C C . SER A 1 115 ? 9.281 -7.75 -15.195 1 98.5 115 SER A C 1
ATOM 900 O O . SER A 1 115 ? 9.406 -6.992 -14.227 1 98.5 115 SER A O 1
ATOM 902 N N . VAL A 1 116 ? 10.289 -8.062 -15.984 1 98.56 116 VAL A N 1
ATOM 903 C CA . VAL A 1 116 ? 11.641 -7.547 -15.742 1 98.56 116 VAL A CA 1
ATOM 904 C C . VAL A 1 116 ? 11.68 -6.047 -16.016 1 98.56 116 VAL A C 1
ATOM 906 O O . VAL A 1 116 ? 12.328 -5.293 -15.289 1 98.56 116 VAL A O 1
ATOM 909 N N . LYS A 1 117 ? 10.969 -5.637 -17.016 1 98.62 117 LYS A N 1
ATOM 910 C CA . LYS A 1 117 ? 10.891 -4.203 -17.297 1 98.62 117 LYS A CA 1
ATOM 911 C C . LYS A 1 117 ? 10.195 -3.467 -16.141 1 98.62 117 LYS A C 1
ATOM 913 O O . LYS A 1 117 ? 10.594 -2.354 -15.789 1 98.62 117 LYS A O 1
ATOM 918 N N . SER A 1 118 ? 9.133 -4.059 -15.578 1 98.62 118 SER A N 1
ATOM 919 C CA . SER A 1 118 ? 8.477 -3.49 -14.406 1 98.62 118 SER A CA 1
ATOM 920 C C . SER A 1 118 ? 9.445 -3.377 -13.234 1 98.62 118 SER A C 1
ATOM 922 O O . SER A 1 118 ? 9.492 -2.344 -12.562 1 98.62 118 SER A O 1
ATOM 924 N N . ALA A 1 119 ? 10.234 -4.383 -13.047 1 98.44 119 ALA A N 1
ATOM 925 C CA . ALA A 1 119 ? 11.219 -4.395 -11.969 1 98.44 119 ALA A CA 1
ATOM 926 C C . ALA A 1 119 ? 12.297 -3.34 -12.195 1 98.44 119 ALA A C 1
ATOM 928 O O . ALA A 1 119 ? 12.758 -2.701 -11.242 1 98.44 119 ALA A O 1
ATOM 929 N N . GLN A 1 120 ? 12.703 -3.168 -13.414 1 98.44 120 GLN A N 1
ATOM 930 C CA . GLN A 1 120 ? 13.68 -2.139 -13.742 1 98.44 120 GLN A CA 1
ATOM 931 C C . GLN A 1 120 ? 13.148 -0.746 -13.422 1 98.44 120 GLN A C 1
ATOM 933 O O . GLN A 1 120 ? 13.859 0.083 -12.852 1 98.44 120 GLN A O 1
ATOM 938 N N . ALA A 1 121 ? 11.906 -0.538 -13.805 1 98.56 121 ALA A N 1
ATOM 939 C CA . ALA A 1 121 ? 11.289 0.748 -13.5 1 98.56 121 ALA A CA 1
ATOM 940 C C . ALA A 1 121 ? 11.211 0.978 -11.992 1 98.56 121 ALA A C 1
ATOM 942 O O . ALA A 1 121 ? 11.445 2.092 -11.516 1 98.56 121 ALA A O 1
ATOM 943 N N . THR A 1 122 ? 10.906 -0.05 -11.234 1 98.56 122 THR A N 1
ATOM 944 C CA . THR A 1 122 ? 10.859 0.032 -9.781 1 98.56 122 THR A CA 1
ATOM 945 C C . THR A 1 122 ? 12.234 0.37 -9.211 1 98.56 122 THR A C 1
ATOM 947 O O . THR A 1 122 ? 12.352 1.164 -8.281 1 98.56 122 THR A O 1
ATOM 950 N N . PHE A 1 123 ? 13.32 -0.205 -9.828 1 98.62 123 PHE A N 1
ATOM 951 C CA . PHE A 1 123 ? 14.68 0.096 -9.406 1 98.62 123 PHE A CA 1
ATOM 952 C C . PHE A 1 123 ? 15.039 1.545 -9.711 1 98.62 123 PHE A C 1
ATOM 954 O O . PHE A 1 123 ? 15.648 2.23 -8.891 1 98.62 123 PHE A O 1
ATOM 961 N N . ASN A 1 124 ? 14.617 2.016 -10.844 1 98.56 124 ASN A N 1
ATOM 962 C CA . ASN A 1 124 ? 14.859 3.408 -11.203 1 98.56 124 ASN A CA 1
ATOM 963 C C . ASN A 1 124 ? 14.133 4.363 -10.266 1 98.56 124 ASN A C 1
ATOM 965 O O . ASN A 1 124 ? 14.656 5.426 -9.914 1 98.56 124 ASN A O 1
ATOM 969 N N . ASP A 1 125 ? 12.898 4.02 -9.867 1 98.56 125 ASP A N 1
ATOM 970 C CA . ASP A 1 125 ? 12.164 4.797 -8.875 1 98.56 125 ASP A CA 1
ATOM 971 C C . ASP A 1 125 ? 12.914 4.855 -7.551 1 98.56 125 ASP A C 1
ATOM 973 O O . ASP A 1 125 ? 12.953 5.898 -6.895 1 98.56 125 ASP A O 1
ATOM 977 N N . ALA A 1 126 ? 13.5 3.721 -7.145 1 98.5 126 ALA A N 1
ATOM 978 C CA . ALA A 1 126 ? 14.266 3.654 -5.902 1 98.5 126 ALA A CA 1
ATOM 979 C C . ALA A 1 126 ? 15.461 4.598 -5.945 1 98.5 126 ALA A C 1
ATOM 981 O O . ALA A 1 126 ? 15.844 5.172 -4.922 1 98.5 126 ALA A O 1
ATOM 982 N N . ALA A 1 127 ? 16.047 4.75 -7.078 1 98.12 127 ALA A N 1
ATOM 983 C CA . ALA A 1 127 ? 17.156 5.676 -7.246 1 98.12 127 ALA A CA 1
ATOM 984 C C . ALA A 1 127 ? 16.719 7.117 -7 1 98.12 127 ALA A C 1
ATOM 986 O O . ALA A 1 127 ? 17.391 7.871 -6.301 1 98.12 127 ALA A O 1
ATOM 987 N N . GLN A 1 128 ? 15.586 7.48 -7.574 1 98.31 128 GLN A N 1
ATOM 988 C CA . GLN A 1 128 ? 15.055 8.82 -7.363 1 98.31 128 GLN A CA 1
ATOM 989 C C . GLN A 1 128 ? 14.609 9.016 -5.918 1 98.31 128 GLN A C 1
ATOM 991 O O . GLN A 1 128 ? 14.805 10.094 -5.344 1 98.31 128 GLN A O 1
ATOM 996 N N . ASP A 1 129 ? 14.031 7.945 -5.363 1 98.38 129 ASP A N 1
ATOM 997 C CA . ASP A 1 129 ? 13.609 7.992 -3.969 1 98.38 129 ASP A CA 1
ATOM 998 C C . ASP A 1 129 ? 14.797 8.234 -3.039 1 98.38 129 ASP A C 1
ATOM 1000 O O . ASP A 1 129 ? 14.664 8.922 -2.025 1 98.38 129 ASP A O 1
ATOM 1004 N N . LEU A 1 130 ? 15.906 7.66 -3.377 1 98.5 130 LEU A N 1
ATOM 1005 C CA . LEU A 1 130 ? 17.109 7.871 -2.578 1 98.5 130 LEU A CA 1
ATOM 1006 C C . LEU A 1 130 ? 17.5 9.344 -2.566 1 98.5 130 LEU A C 1
ATOM 1008 O O . LEU A 1 130 ? 17.906 9.875 -1.529 1 98.5 130 LEU A O 1
ATOM 1012 N N . ILE A 1 131 ? 17.391 10 -3.717 1 98.56 131 ILE A N 1
ATOM 1013 C CA . ILE A 1 131 ? 17.703 11.422 -3.807 1 98.56 131 ILE A CA 1
ATOM 1014 C C . ILE A 1 131 ? 16.797 12.203 -2.854 1 98.56 131 ILE A C 1
ATOM 1016 O O . ILE A 1 131 ? 17.266 13.039 -2.086 1 98.56 131 ILE A O 1
ATOM 1020 N N . LEU A 1 132 ? 15.508 11.922 -2.826 1 98.12 132 LEU A N 1
ATOM 1021 C CA . LEU A 1 132 ? 14.539 12.602 -1.978 1 98.12 132 LEU A CA 1
ATOM 1022 C C . LEU A 1 132 ? 14.836 12.352 -0.503 1 98.12 132 LEU A C 1
ATOM 1024 O O . LEU A 1 132 ? 14.844 13.281 0.3 1 98.12 132 LEU A O 1
ATOM 1028 N N . ARG A 1 133 ? 15.078 11.094 -0.207 1 98.25 133 ARG A N 1
ATOM 1029 C CA . ARG A 1 133 ? 15.32 10.734 1.186 1 98.25 133 ARG A CA 1
ATOM 1030 C C . ARG A 1 133 ? 16.594 11.383 1.702 1 98.25 133 ARG A C 1
ATOM 1032 O O . ARG A 1 133 ? 16.656 11.828 2.852 1 98.25 133 ARG A O 1
ATOM 1039 N N . THR A 1 134 ? 17.578 11.414 0.843 1 98.12 134 THR A N 1
ATOM 1040 C CA . THR A 1 134 ? 18.844 12.039 1.215 1 98.12 134 THR A CA 1
ATOM 1041 C C . THR A 1 134 ? 18.641 13.531 1.48 1 98.12 134 THR A C 1
ATOM 1043 O O . THR A 1 134 ? 19.094 14.047 2.51 1 98.12 134 THR A O 1
ATOM 1046 N N . ALA A 1 135 ? 18 14.188 0.592 1 98.38 135 ALA A N 1
ATOM 1047 C CA . ALA A 1 135 ? 17.734 15.617 0.759 1 98.38 135 ALA A CA 1
ATOM 1048 C C . ALA A 1 135 ? 16.922 15.883 2.014 1 98.38 135 ALA A C 1
ATOM 1050 O O . ALA A 1 135 ? 17.25 16.781 2.805 1 98.38 135 ALA A O 1
ATOM 1051 N N . GLN A 1 136 ? 15.891 15.109 2.197 1 98 136 GLN A N 1
ATOM 1052 C CA . GLN A 1 136 ? 15.031 15.289 3.363 1 98 136 GLN A CA 1
ATOM 1053 C C . GLN A 1 136 ? 15.82 15.125 4.66 1 98 136 GLN A C 1
ATOM 1055 O O . GLN A 1 136 ? 15.695 15.953 5.57 1 98 136 GLN A O 1
ATOM 1060 N N . ALA A 1 137 ? 16.562 14.109 4.699 1 98.06 137 ALA A N 1
ATOM 1061 C CA . ALA A 1 137 ? 17.344 13.859 5.902 1 98.06 137 ALA A CA 1
ATOM 1062 C C . ALA A 1 137 ? 18.359 14.984 6.145 1 98.06 137 ALA A C 1
ATOM 1064 O O . ALA A 1 137 ? 18.547 15.422 7.281 1 98.06 137 ALA A O 1
ATOM 1065 N N . TYR A 1 138 ? 19 15.422 5.105 1 98 138 TYR A N 1
ATOM 1066 C CA . TYR A 1 138 ? 19.969 16.516 5.195 1 98 138 TYR A CA 1
ATOM 1067 C C . TYR A 1 138 ? 19.328 17.766 5.754 1 98 138 TYR A C 1
ATOM 1069 O O . TYR A 1 138 ? 19.844 18.375 6.703 1 98 138 TYR A O 1
ATOM 1077 N N . PHE A 1 139 ? 18.25 18.141 5.242 1 98.06 139 PHE A N 1
ATOM 1078 C CA . PHE A 1 139 ? 17.625 19.406 5.621 1 98.06 139 PHE A CA 1
ATOM 1079 C C . PHE A 1 139 ? 16.906 19.281 6.965 1 98.06 139 PHE A C 1
ATOM 1081 O O . PHE A 1 139 ? 16.734 20.266 7.672 1 98.06 139 PHE A O 1
ATOM 1088 N N . ASP A 1 140 ? 16.516 18.047 7.324 1 98.06 140 ASP A N 1
ATOM 1089 C CA . ASP A 1 140 ? 16.031 17.844 8.68 1 98.06 140 ASP A CA 1
ATOM 1090 C C . ASP A 1 140 ? 17.109 18.125 9.711 1 98.06 140 ASP A C 1
ATOM 1092 O O . ASP A 1 140 ? 16.844 18.719 10.766 1 98.06 140 ASP A O 1
ATOM 1096 N N . VAL A 1 141 ? 18.297 17.781 9.398 1 97.62 141 VAL A N 1
ATOM 1097 C CA . VAL A 1 141 ? 19.422 18.047 10.297 1 97.62 141 VAL A CA 1
ATOM 1098 C C . VAL A 1 141 ? 19.688 19.547 10.359 1 97.62 141 VAL A C 1
ATOM 1100 O O . VAL A 1 141 ? 19.891 20.109 11.445 1 97.62 141 VAL A O 1
ATOM 1103 N N . LEU A 1 142 ? 19.688 20.172 9.18 1 97.69 142 LEU A N 1
ATOM 1104 C CA . LEU A 1 142 ? 19.922 21.625 9.172 1 97.69 142 LEU A CA 1
ATOM 1105 C C . LEU A 1 142 ? 18.828 22.359 9.93 1 97.69 142 LEU A C 1
ATOM 1107 O O . LEU A 1 142 ? 19.109 23.312 10.664 1 97.69 142 LEU A O 1
ATOM 1111 N N . PHE A 1 143 ? 17.578 21.906 9.773 1 97.88 143 PHE A N 1
ATOM 1112 C CA . PHE A 1 143 ? 16.469 22.531 10.484 1 97.88 143 PHE A CA 1
ATOM 1113 C C . PHE A 1 143 ? 16.625 22.344 11.992 1 97.88 143 PHE A C 1
ATOM 1115 O O . PHE A 1 143 ? 16.375 23.266 12.766 1 97.88 143 PHE A O 1
ATOM 1122 N N . ALA A 1 144 ? 17.016 21.156 12.352 1 97.69 144 ALA A N 1
ATOM 1123 C CA . ALA A 1 144 ? 17.234 20.891 13.766 1 97.69 144 ALA A CA 1
ATOM 1124 C C . ALA A 1 144 ? 18.359 21.781 14.312 1 97.69 144 ALA A C 1
ATOM 1126 O O . ALA A 1 144 ? 18.266 22.297 15.43 1 97.69 144 ALA A O 1
ATOM 1127 N N . LYS A 1 145 ? 19.375 21.984 13.578 1 96.94 145 LYS A N 1
ATOM 1128 C CA . LYS A 1 145 ? 20.469 22.859 13.984 1 96.94 145 LYS A CA 1
ATOM 1129 C C . LYS A 1 145 ? 20.016 24.312 14.109 1 96.94 145 LYS A C 1
ATOM 1131 O O . LYS A 1 145 ? 20.344 25 15.07 1 96.94 145 LYS A O 1
ATOM 1136 N N . ASP A 1 146 ? 19.281 24.734 13.125 1 96.38 146 ASP A N 1
ATOM 1137 C CA . ASP A 1 146 ? 18.703 26.078 13.195 1 96.38 146 ASP A CA 1
ATOM 1138 C C . ASP A 1 146 ? 17.859 26.25 14.453 1 96.38 146 ASP A C 1
ATOM 1140 O O . ASP A 1 146 ? 17.969 27.25 15.156 1 96.38 146 ASP A O 1
ATOM 1144 N N . THR A 1 147 ? 17.047 25.266 14.703 1 96.94 147 THR A N 1
ATOM 1145 C CA . THR A 1 147 ? 16.156 25.312 15.867 1 96.94 147 THR A CA 1
ATOM 1146 C C . THR A 1 147 ? 16.969 25.391 17.156 1 96.94 147 THR A C 1
ATOM 1148 O O . THR A 1 147 ? 16.609 26.125 18.078 1 96.94 147 THR A O 1
ATOM 1151 N N . LEU A 1 148 ? 18.031 24.688 17.203 1 96.88 148 LEU A N 1
ATOM 1152 C CA . LEU A 1 148 ? 18.922 24.734 18.359 1 96.88 148 LEU A CA 1
ATOM 1153 C C . LEU A 1 148 ? 19.547 26.125 18.5 1 96.88 148 LEU A C 1
ATOM 1155 O O . LEU A 1 148 ? 19.578 26.688 19.594 1 96.88 148 LEU A O 1
ATOM 1159 N N . ASN A 1 149 ? 20.016 26.656 17.422 1 96.25 149 ASN A N 1
ATOM 1160 C CA . ASN A 1 149 ? 20.594 28 17.438 1 96.25 149 ASN A CA 1
ATOM 1161 C C . ASN A 1 149 ? 19.594 29.031 17.938 1 96.25 149 ASN A C 1
ATOM 1163 O O . ASN A 1 149 ? 19.938 29.906 18.719 1 96.25 149 ASN A O 1
ATOM 1167 N N . PHE A 1 150 ? 18.344 28.891 17.422 1 95.38 150 PHE A N 1
ATOM 1168 C CA . PHE A 1 150 ? 17.297 29.797 17.859 1 95.38 150 PHE A CA 1
ATOM 1169 C C . PHE A 1 150 ? 17.016 29.625 19.359 1 95.38 150 PHE A C 1
ATOM 1171 O O . PHE A 1 150 ? 16.859 30.609 20.078 1 95.38 150 PHE A O 1
ATOM 1178 N N . ALA A 1 151 ? 16.984 28.406 19.781 1 96.19 151 ALA A N 1
ATOM 1179 C CA . ALA A 1 151 ? 16.719 28.125 21.188 1 96.19 151 ALA A CA 1
ATOM 1180 C C . ALA A 1 151 ? 17.828 28.672 22.078 1 96.19 151 ALA A C 1
ATOM 1182 O O . ALA A 1 151 ? 17.562 29.234 23.141 1 96.19 151 ALA A O 1
ATOM 1183 N N . GLU A 1 152 ? 19.047 28.594 21.656 1 96.81 152 GLU A N 1
ATOM 1184 C CA . GLU A 1 152 ? 20.188 29.125 22.406 1 96.81 152 GLU A CA 1
ATOM 1185 C C . GLU A 1 152 ? 20.141 30.656 22.453 1 96.81 152 GLU A C 1
ATOM 1187 O O . GLU A 1 152 ? 20.438 31.25 23.484 1 96.81 152 GLU A O 1
ATOM 1192 N N . ALA A 1 153 ? 19.812 31.188 21.344 1 94.38 153 ALA A N 1
ATOM 1193 C CA . ALA A 1 153 ? 19.672 32.656 21.297 1 94.38 153 ALA A CA 1
ATOM 1194 C C . ALA A 1 153 ? 18.562 33.125 22.234 1 94.38 153 ALA A C 1
ATOM 1196 O O . ALA A 1 153 ? 18.703 34.125 22.922 1 94.38 153 ALA A O 1
ATOM 1197 N N . LYS A 1 154 ? 17.453 32.375 22.219 1 94.69 154 LYS A N 1
ATOM 1198 C CA . LYS A 1 154 ? 16.344 32.688 23.109 1 94.69 154 LYS A CA 1
ATOM 1199 C C . LYS A 1 154 ? 16.766 32.594 24.578 1 94.69 154 LYS A C 1
ATOM 1201 O O . LYS A 1 154 ? 16.422 33.438 25.391 1 94.69 154 LYS A O 1
ATOM 1206 N N . LYS A 1 155 ? 17.531 31.625 24.891 1 96.38 155 LYS A N 1
ATOM 1207 C CA . LYS A 1 155 ? 18.016 31.453 26.25 1 96.38 155 LYS A CA 1
ATOM 1208 C C . LYS A 1 155 ? 18.906 32.625 26.672 1 96.38 155 LYS A C 1
ATOM 1210 O O . LYS A 1 155 ? 18.766 33.156 27.766 1 96.38 155 LYS A O 1
ATOM 1215 N N . ARG A 1 156 ? 19.734 33.031 25.812 1 96.19 156 ARG A N 1
ATOM 1216 C CA . ARG A 1 156 ? 20.625 34.156 26.094 1 96.19 156 ARG A CA 1
ATOM 1217 C C . ARG A 1 156 ? 19.828 35.438 26.297 1 96.19 156 ARG A C 1
ATOM 1219 O O . ARG A 1 156 ? 20.109 36.219 27.203 1 96.19 156 ARG A O 1
ATOM 1226 N N . ALA A 1 157 ? 18.875 35.562 25.406 1 93.75 157 ALA A N 1
ATOM 1227 C CA . ALA A 1 157 ? 18.047 36.75 25.5 1 93.75 157 ALA A CA 1
ATOM 1228 C C . ALA A 1 157 ? 17.25 36.75 26.812 1 93.75 157 ALA A C 1
ATOM 1230 O O . ALA A 1 157 ? 17.172 37.781 27.484 1 93.75 157 ALA A O 1
ATOM 1231 N N . ASN A 1 158 ? 16.703 35.656 27.172 1 95.06 158 ASN A N 1
ATOM 1232 C CA . ASN A 1 158 ? 15.93 35.531 28.406 1 95.06 158 ASN A CA 1
ATOM 1233 C C . ASN A 1 158 ? 16.812 35.719 29.641 1 95.06 158 ASN A C 1
ATOM 1235 O O . ASN A 1 158 ? 16.375 36.25 30.656 1 95.06 158 ASN A O 1
ATOM 1239 N N . LYS A 1 159 ? 18.016 35.281 29.578 1 96.25 159 LYS A N 1
ATOM 1240 C CA . LYS A 1 159 ? 18.953 35.469 30.672 1 96.25 159 LYS A CA 1
ATOM 1241 C C . LYS A 1 159 ? 19.266 36.969 30.859 1 96.25 159 LYS A C 1
ATOM 1243 O O . LYS A 1 159 ? 19.297 37.469 31.984 1 96.25 159 LYS A O 1
ATOM 1248 N N . ARG A 1 160 ? 19.453 37.625 29.781 1 94.31 160 ARG A N 1
ATOM 1249 C CA . ARG A 1 160 ? 19.688 39.062 29.844 1 94.31 160 ARG A CA 1
ATOM 1250 C C . ARG A 1 160 ? 18.5 39.781 30.484 1 94.31 160 ARG A C 1
ATOM 1252 O O . ARG A 1 160 ? 18.672 40.688 31.281 1 94.31 160 ARG A O 1
ATOM 1259 N N . GLN A 1 161 ? 17.344 39.344 30.062 1 93.12 161 GLN A N 1
ATOM 1260 C CA . GLN A 1 161 ? 16.125 39.938 30.625 1 93.12 161 GLN A CA 1
ATOM 1261 C C . GLN A 1 161 ? 16.031 39.656 32.125 1 93.12 161 GLN A C 1
ATOM 1263 O O . GLN A 1 161 ? 15.594 40.531 32.875 1 93.12 161 GLN A O 1
ATOM 1268 N N . LEU A 1 162 ? 16.406 38.469 32.5 1 94.75 162 LEU A N 1
ATOM 1269 C CA . LEU A 1 162 ? 16.391 38.125 33.938 1 94.75 162 LEU A CA 1
ATOM 1270 C C . LEU A 1 162 ? 17.375 39 34.719 1 94.75 162 LEU A C 1
ATOM 1272 O O . LEU A 1 162 ? 17.031 39.531 35.781 1 94.75 162 LEU A O 1
ATOM 1276 N N . ASP A 1 163 ? 18.547 39.188 34.188 1 95.31 163 ASP A N 1
ATOM 1277 C CA . ASP A 1 163 ? 19.562 40 34.844 1 95.31 163 ASP A CA 1
ATOM 1278 C C . ASP A 1 163 ? 19.078 41.438 34.969 1 95.31 163 ASP A C 1
ATOM 1280 O O . ASP A 1 163 ? 19.281 42.094 36 1 95.31 163 ASP A O 1
ATOM 1284 N N . GLN A 1 164 ? 18.453 41.844 33.906 1 92 164 GLN A N 1
ATOM 1285 C CA . GLN A 1 164 ? 17.938 43.219 33.906 1 92 164 GLN A CA 1
ATOM 1286 C C . GLN A 1 164 ? 16.828 43.375 34.938 1 92 164 GLN A C 1
ATOM 1288 O O . GLN A 1 164 ? 16.766 44.406 35.656 1 92 164 GLN A O 1
ATOM 1293 N N . ALA A 1 165 ? 15.977 42.406 34.969 1 92.38 165 ALA A N 1
ATOM 1294 C CA . ALA A 1 165 ? 14.875 42.438 35.938 1 92.38 165 ALA A CA 1
ATOM 1295 C C . ALA A 1 165 ? 15.383 42.406 37.375 1 92.38 165 ALA A C 1
ATOM 1297 O O . ALA A 1 165 ? 14.859 43.094 38.25 1 92.38 165 ALA A O 1
ATOM 1298 N N . GLU A 1 166 ? 16.359 41.688 37.656 1 93.62 166 GLU A N 1
ATOM 1299 C CA . GLU A 1 166 ? 16.953 41.594 39 1 93.62 166 GLU A CA 1
ATOM 1300 C C . GLU A 1 166 ? 17.594 42.938 39.406 1 93.62 166 GLU A C 1
ATOM 1302 O O . GLU A 1 166 ? 17.453 43.375 40.531 1 93.62 166 GLU A O 1
ATOM 1307 N N . GLN A 1 167 ? 18.266 43.5 38.469 1 93.06 167 GLN A N 1
ATOM 1308 C CA . GLN A 1 167 ? 18.906 44.781 38.719 1 93.06 167 GLN A CA 1
ATOM 1309 C C . GLN A 1 167 ? 17.891 45.875 39 1 93.06 167 GLN A C 1
ATOM 1311 O O . GLN A 1 167 ? 18.062 46.688 39.938 1 93.06 167 GLN A O 1
ATOM 1316 N N . ARG A 1 168 ? 16.906 45.906 38.219 1 91.19 168 ARG A N 1
ATOM 1317 C CA . ARG A 1 168 ? 15.867 46.906 38.375 1 91.19 168 ARG A CA 1
ATOM 1318 C C . ARG A 1 168 ? 15.109 46.719 39.688 1 91.19 168 ARG A C 1
ATOM 1320 O O . ARG A 1 168 ? 14.711 47.688 40.344 1 91.19 168 ARG A O 1
ATOM 1327 N N . PHE A 1 169 ? 14.883 45.469 40.062 1 90.5 169 PHE A N 1
ATOM 1328 C CA . PHE A 1 169 ? 14.227 45.156 41.344 1 90.5 169 PHE A CA 1
ATOM 1329 C C . PHE A 1 169 ? 15.094 45.594 42.5 1 90.5 169 PHE A C 1
ATOM 1331 O O . PHE A 1 169 ? 14.594 46.188 43.469 1 90.5 169 PHE A O 1
ATOM 1338 N N . LYS A 1 170 ? 16.312 45.375 42.469 1 92.31 170 LYS A N 1
ATOM 1339 C CA . LYS A 1 170 ? 17.25 45.719 43.531 1 92.31 170 LYS A CA 1
ATOM 1340 C C . LYS A 1 170 ? 17.297 47.219 43.781 1 92.31 170 LYS A C 1
ATOM 1342 O O . LYS A 1 170 ? 17.484 47.656 44.906 1 92.31 170 LYS A O 1
ATOM 1347 N N . VAL A 1 171 ? 17.047 47.969 42.719 1 91.19 171 VAL A N 1
ATOM 1348 C CA . VAL A 1 171 ? 17.109 49.406 42.875 1 91.19 171 VAL A CA 1
ATOM 1349 C C . VAL A 1 171 ? 15.695 49.969 43.062 1 91.19 171 VAL A C 1
ATOM 1351 O O . VAL A 1 171 ? 15.5 51.188 43.062 1 91.19 171 VAL A O 1
ATOM 1354 N N . GLY A 1 172 ? 14.633 49.125 43.219 1 87 172 GLY A N 1
ATOM 1355 C CA . GLY A 1 172 ? 13.266 49.5 43.562 1 87 172 GLY A CA 1
ATOM 1356 C C . GLY A 1 172 ? 12.477 50 42.375 1 87 172 GLY A C 1
ATOM 1357 O O . GLY A 1 172 ? 11.445 50.656 42.531 1 87 172 GLY A O 1
ATOM 1358 N N . LEU A 1 173 ? 12.922 49.656 41.156 1 84.12 173 LEU A N 1
ATOM 1359 C CA . LEU A 1 173 ? 12.305 50.219 39.969 1 84.12 173 LEU A CA 1
ATOM 1360 C C . LEU A 1 173 ? 11.242 49.281 39.406 1 84.12 173 LEU A C 1
ATOM 1362 O O . LEU A 1 173 ? 10.406 49.688 38.594 1 84.12 173 LEU A O 1
ATOM 1366 N N . ASP A 1 174 ? 11.352 48.031 39.781 1 86.69 174 ASP A N 1
ATOM 1367 C CA . ASP A 1 174 ? 10.398 47.062 39.281 1 86.69 174 ASP A CA 1
ATOM 1368 C C . ASP A 1 174 ? 9.93 46.125 40.375 1 86.69 174 ASP A C 1
ATOM 1370 O O . ASP A 1 174 ? 10.562 46.031 41.438 1 86.69 174 ASP A O 1
ATOM 1374 N N . ALA A 1 175 ? 8.75 45.562 40.125 1 89.12 175 ALA A N 1
ATOM 1375 C CA . ALA A 1 175 ? 8.188 44.625 41.094 1 89.12 175 ALA A CA 1
ATOM 1376 C C . ALA A 1 175 ? 8.898 43.281 41.031 1 89.12 175 ALA A C 1
ATOM 1378 O O . ALA A 1 175 ? 9.508 42.938 40 1 89.12 175 ALA A O 1
ATOM 1379 N N . ILE A 1 176 ? 8.734 42.531 42.062 1 92.06 176 ILE A N 1
ATOM 1380 C CA . ILE A 1 176 ? 9.336 41.219 42.156 1 92.06 176 ILE A CA 1
ATOM 1381 C C . ILE A 1 176 ? 8.68 40.281 41.125 1 92.06 176 ILE A C 1
ATOM 1383 O O . ILE A 1 176 ? 9.305 39.312 40.656 1 92.06 176 ILE A O 1
ATOM 1387 N N . THR A 1 177 ? 7.504 40.562 40.75 1 88.75 177 THR A N 1
ATOM 1388 C CA . THR A 1 177 ? 6.762 39.781 39.75 1 88.75 177 THR A CA 1
ATOM 1389 C C . THR A 1 177 ? 7.504 39.75 38.438 1 88.75 177 THR A C 1
ATOM 1391 O O . THR A 1 177 ? 7.5 38.75 37.719 1 88.75 177 THR A O 1
ATOM 1394 N N . SER A 1 178 ? 8.195 40.875 38.156 1 90.62 178 SER A N 1
ATOM 1395 C CA . SER A 1 178 ? 8.953 40.938 36.906 1 90.62 178 SER A CA 1
ATOM 1396 C C . SER A 1 178 ? 10.141 39.969 36.938 1 90.62 178 SER A C 1
ATOM 1398 O O . SER A 1 178 ? 10.469 39.344 35.906 1 90.62 178 SER A O 1
ATOM 1400 N N . VAL A 1 179 ? 10.695 39.906 38.031 1 92.44 179 VAL A N 1
ATOM 1401 C CA . VAL A 1 179 ? 11.82 38.969 38.188 1 92.44 179 VAL A CA 1
ATOM 1402 C C . VAL A 1 179 ? 11.328 37.531 38.031 1 92.44 179 VAL A C 1
ATOM 1404 O O . VAL A 1 179 ? 11.938 36.75 37.312 1 92.44 179 VAL A O 1
ATOM 1407 N N . TYR A 1 180 ? 10.188 37.25 38.594 1 92.56 180 TYR A N 1
ATOM 1408 C CA . TYR A 1 180 ? 9.633 35.906 38.5 1 92.56 180 TYR A CA 1
ATOM 1409 C C . TYR A 1 180 ? 9.227 35.562 37.062 1 92.56 180 TYR A C 1
ATOM 1411 O O . TYR A 1 180 ? 9.422 34.438 36.594 1 92.56 180 TYR A O 1
ATOM 1419 N N . GLU A 1 181 ? 8.719 36.469 36.375 1 91.5 181 GLU A N 1
ATOM 1420 C CA . GLU A 1 181 ? 8.336 36.25 34.969 1 91.5 181 GLU A CA 1
ATOM 1421 C C . GLU A 1 181 ? 9.555 36 34.094 1 91.5 181 GLU A C 1
ATOM 1423 O O . GLU A 1 181 ? 9.539 35.125 33.25 1 91.5 181 GLU A O 1
ATOM 1428 N N . ALA A 1 182 ? 10.531 36.781 34.312 1 92.44 182 ALA A N 1
ATOM 1429 C CA . ALA A 1 182 ? 11.766 36.625 33.531 1 92.44 182 ALA A CA 1
ATOM 1430 C C . ALA A 1 182 ? 12.445 35.312 33.875 1 92.44 182 ALA A C 1
ATOM 1432 O O . ALA A 1 182 ? 12.984 34.656 32.969 1 92.44 182 ALA A O 1
ATOM 1433 N N . LYS A 1 183 ? 12.375 35 35.125 1 94.31 183 LYS A N 1
ATOM 1434 C CA . LYS A 1 183 ? 12.961 33.719 35.531 1 94.31 183 LYS A CA 1
ATOM 1435 C C . LYS A 1 183 ? 12.219 32.531 34.906 1 94.31 183 LYS A C 1
ATOM 1437 O O . LYS A 1 183 ? 12.844 31.578 34.438 1 94.31 183 LYS A O 1
ATOM 1442 N N . ALA A 1 184 ? 10.945 32.594 34.906 1 94.38 184 ALA A N 1
ATOM 1443 C CA . ALA A 1 184 ? 10.133 31.547 34.281 1 94.38 184 ALA A CA 1
ATOM 1444 C C . ALA A 1 184 ? 10.461 31.406 32.812 1 94.38 184 ALA A C 1
ATOM 1446 O O . ALA A 1 184 ? 10.57 30.297 32.312 1 94.38 184 ALA A O 1
ATOM 1447 N N . ALA A 1 185 ? 10.578 32.469 32.156 1 93.31 185 ALA A N 1
ATOM 1448 C CA . ALA A 1 185 ? 10.914 32.438 30.75 1 93.31 185 ALA A CA 1
ATOM 1449 C C . ALA A 1 185 ? 12.305 31.859 30.516 1 93.31 185 ALA A C 1
ATOM 1451 O O . ALA A 1 185 ? 12.516 31.109 29.562 1 93.31 185 ALA A O 1
ATOM 1452 N N . TYR A 1 186 ? 13.211 32.281 31.344 1 95.06 186 TYR A N 1
ATOM 1453 C CA . TYR A 1 186 ? 14.562 31.75 31.25 1 95.06 186 TYR A CA 1
ATOM 1454 C C . TYR A 1 186 ? 14.578 30.234 31.453 1 95.06 186 TYR A C 1
ATOM 1456 O O . TYR A 1 186 ? 15.164 29.5 30.656 1 95.06 186 TYR A O 1
ATOM 1464 N N . ASP A 1 187 ? 13.867 29.797 32.469 1 96.06 187 ASP A N 1
ATOM 1465 C CA . ASP A 1 187 ? 13.812 28.375 32.75 1 96.06 187 ASP A CA 1
ATOM 1466 C C . ASP A 1 187 ? 13.172 27.594 31.594 1 96.06 187 ASP A C 1
ATOM 1468 O O . ASP A 1 187 ? 13.625 26.5 31.25 1 96.06 187 ASP A O 1
ATOM 1472 N N . GLN A 1 188 ? 12.156 28.109 31.062 1 94.25 188 GLN A N 1
ATOM 1473 C CA . GLN A 1 188 ? 11.516 27.516 29.906 1 94.25 188 GLN A CA 1
ATOM 1474 C C . GLN A 1 188 ? 12.484 27.406 28.734 1 94.25 188 GLN A C 1
ATOM 1476 O O . GLN A 1 188 ? 12.492 26.422 28 1 94.25 188 GLN A O 1
ATOM 1481 N N . SER A 1 189 ? 13.203 28.469 28.531 1 96.19 189 SER A N 1
ATOM 1482 C CA . SER A 1 189 ? 14.148 28.484 27.422 1 96.19 189 SER A CA 1
ATOM 1483 C C . SER A 1 189 ? 15.258 27.453 27.625 1 96.19 189 SER A C 1
ATOM 1485 O O . SER A 1 189 ? 15.773 26.891 26.656 1 96.19 189 SER A O 1
ATOM 1487 N N . VAL A 1 190 ? 15.648 27.25 28.875 1 96.38 190 VAL A N 1
ATOM 1488 C CA . VAL A 1 190 ? 16.625 26.203 29.172 1 96.38 190 VAL A CA 1
ATOM 1489 C C . VAL A 1 190 ? 16.094 24.844 28.734 1 96.38 190 VAL A C 1
ATOM 1491 O O . VAL A 1 190 ? 16.812 24.062 28.109 1 96.38 190 VAL A O 1
ATOM 1494 N N . ALA A 1 191 ? 14.828 24.562 29.047 1 96.44 191 ALA A N 1
ATOM 1495 C CA . ALA A 1 191 ? 14.188 23.312 28.656 1 96.44 191 ALA A CA 1
ATOM 1496 C C . ALA A 1 191 ? 14.125 23.203 27.125 1 96.44 191 ALA A C 1
ATOM 1498 O O . ALA A 1 191 ? 14.297 22.109 26.578 1 96.44 191 ALA A O 1
ATOM 1499 N N . GLU A 1 192 ? 13.875 24.25 26.469 1 95.75 192 GLU A N 1
ATOM 1500 C CA . GLU A 1 192 ? 13.766 24.25 25.016 1 95.75 192 GLU A CA 1
ATOM 1501 C C . GLU A 1 192 ? 15.117 23.938 24.359 1 95.75 192 GLU A C 1
ATOM 1503 O O . GLU A 1 192 ? 15.172 23.266 23.344 1 95.75 192 GLU A O 1
ATOM 1508 N N . VAL A 1 193 ? 16.188 24.531 24.922 1 97.12 193 VAL A N 1
ATOM 1509 C CA . VAL A 1 193 ? 17.516 24.234 24.422 1 97.12 193 VAL A CA 1
ATOM 1510 C C . VAL A 1 193 ? 17.812 22.75 24.562 1 97.12 193 VAL A C 1
ATOM 1512 O O . VAL A 1 193 ? 18.344 22.125 23.641 1 97.12 193 VAL A O 1
ATOM 1515 N N . ILE A 1 194 ? 17.438 22.156 25.688 1 97.19 194 ILE A N 1
ATOM 1516 C CA . ILE A 1 194 ? 17.656 20.734 25.922 1 97.19 194 ILE A CA 1
ATOM 1517 C C . ILE A 1 194 ? 16.906 19.906 24.875 1 97.19 194 ILE A C 1
ATOM 1519 O O . ILE A 1 194 ? 17.453 19 24.266 1 97.19 194 ILE A O 1
ATOM 1523 N N . ALA A 1 195 ? 15.641 20.234 24.609 1 96.5 195 ALA A N 1
ATOM 1524 C CA . ALA A 1 195 ? 14.812 19.547 23.625 1 96.5 195 ALA A CA 1
ATOM 1525 C C . ALA A 1 195 ? 15.398 19.688 22.219 1 96.5 195 ALA A C 1
ATOM 1527 O O . ALA A 1 195 ? 15.43 18.734 21.453 1 96.5 195 ALA A O 1
ATOM 1528 N N . ALA A 1 196 ? 15.805 20.906 21.875 1 97.31 196 ALA A N 1
ATOM 1529 C CA . ALA A 1 196 ? 16.359 21.172 20.562 1 97.31 196 ALA A CA 1
ATOM 1530 C C . ALA A 1 196 ? 17.672 20.422 20.344 1 97.31 196 ALA A C 1
ATOM 1532 O O . ALA A 1 196 ? 17.938 19.922 19.25 1 97.31 196 ALA A O 1
ATOM 1533 N N . ARG A 1 197 ? 18.469 20.375 21.375 1 97 197 ARG A N 1
ATOM 1534 C CA . ARG A 1 197 ? 19.719 19.641 21.312 1 97 197 ARG A CA 1
ATOM 1535 C C . ARG A 1 197 ? 19.484 18.156 21.078 1 97 197 ARG A C 1
ATOM 1537 O O . ARG A 1 197 ? 20.141 17.531 20.25 1 97 197 ARG A O 1
ATOM 1544 N N . ASN A 1 198 ? 18.594 17.625 21.828 1 96.75 198 ASN A N 1
ATOM 1545 C CA . ASN A 1 198 ? 18.219 16.219 21.641 1 96.75 198 ASN A CA 1
ATOM 1546 C C . ASN A 1 198 ? 17.719 15.961 20.219 1 96.75 198 ASN A C 1
ATOM 1548 O O . ASN A 1 198 ? 18.047 14.93 19.625 1 96.75 198 ASN A O 1
ATOM 1552 N N . ASN A 1 199 ? 16.906 16.812 19.75 1 97.31 199 ASN A N 1
ATOM 1553 C CA . ASN A 1 199 ? 16.391 16.656 18.391 1 97.31 199 ASN A CA 1
ATOM 1554 C C . ASN A 1 199 ? 17.516 16.703 17.359 1 97.31 199 ASN A C 1
ATOM 1556 O O . ASN A 1 199 ? 17.484 15.969 16.375 1 97.31 199 ASN A O 1
ATOM 1560 N N . GLN A 1 200 ? 18.469 17.641 17.531 1 96.88 200 GLN A N 1
ATOM 1561 C CA . GLN A 1 200 ? 19.609 17.703 16.625 1 96.88 200 GLN A CA 1
ATOM 1562 C C . GLN A 1 200 ? 20.375 16.375 16.609 1 96.88 200 GLN A C 1
ATOM 1564 O O . GLN A 1 200 ? 20.734 15.891 15.539 1 96.88 200 GLN A O 1
ATOM 1569 N N . ILE A 1 201 ? 20.531 15.766 17.734 1 96.44 201 ILE A N 1
ATOM 1570 C CA . ILE A 1 201 ? 21.219 14.484 17.844 1 96.44 201 ILE A CA 1
ATOM 1571 C C . ILE A 1 201 ? 20.406 13.406 17.125 1 96.44 201 ILE A C 1
ATOM 1573 O O . ILE A 1 201 ? 20.969 12.617 16.359 1 96.44 201 ILE A O 1
ATOM 1577 N N . ASN A 1 202 ? 19.156 13.438 17.375 1 96.81 202 ASN A N 1
ATOM 1578 C CA . ASN A 1 202 ? 18.281 12.438 16.766 1 96.81 202 ASN A CA 1
ATOM 1579 C C . ASN A 1 202 ? 18.297 12.539 15.242 1 96.81 202 ASN A C 1
ATOM 1581 O O . ASN A 1 202 ? 18.328 11.523 14.547 1 96.81 202 ASN A O 1
ATOM 1585 N N . GLN A 1 203 ? 18.219 13.742 14.734 1 97.56 203 GLN A N 1
ATOM 1586 C CA . GLN A 1 203 ? 18.219 13.914 13.289 1 97.56 203 GLN A CA 1
ATOM 1587 C C . GLN A 1 203 ? 19.547 13.484 12.68 1 97.56 203 GLN A C 1
ATOM 1589 O O . GLN A 1 203 ? 19.594 12.953 11.57 1 97.56 203 GLN A O 1
ATOM 1594 N N . ASN A 1 204 ? 20.609 13.75 13.406 1 96.44 204 ASN A N 1
ATOM 1595 C CA . ASN A 1 204 ? 21.906 13.266 12.961 1 96.44 204 ASN A CA 1
ATOM 1596 C C . ASN A 1 204 ? 21.938 11.742 12.906 1 96.44 204 ASN A C 1
ATOM 1598 O O . ASN A 1 204 ? 22.516 11.156 11.984 1 96.44 204 ASN A O 1
ATOM 1602 N N . GLU A 1 205 ? 21.359 11.125 13.898 1 96.31 205 GLU A N 1
ATOM 1603 C CA . GLU A 1 205 ? 21.266 9.672 13.906 1 96.31 205 GLU A CA 1
ATOM 1604 C C . GLU A 1 205 ? 20.422 9.164 12.742 1 96.31 205 GLU A C 1
ATOM 1606 O O . GLU A 1 205 ? 20.734 8.125 12.148 1 96.31 205 GLU A O 1
ATOM 1611 N N . ASN A 1 206 ? 19.406 9.828 12.461 1 96.81 206 ASN A N 1
ATOM 1612 C CA . ASN A 1 206 ? 18.578 9.445 11.328 1 96.81 206 ASN A CA 1
ATOM 1613 C C . ASN A 1 206 ? 19.344 9.523 10.008 1 96.81 206 ASN A C 1
ATOM 1615 O O . ASN A 1 206 ? 19.156 8.695 9.125 1 96.81 206 ASN A O 1
ATOM 1619 N N . LEU A 1 207 ? 20.109 10.562 9.891 1 97.44 207 LEU A N 1
ATOM 1620 C CA . LEU A 1 207 ? 20.953 10.68 8.703 1 97.44 207 LEU A CA 1
ATOM 1621 C C . LEU A 1 207 ? 21.953 9.531 8.625 1 97.44 207 LEU A C 1
ATOM 1623 O O . LEU A 1 207 ? 22.219 9.016 7.539 1 97.44 207 LEU A O 1
ATOM 1627 N N . ARG A 1 208 ? 22.422 9.078 9.742 1 96.31 208 ARG A N 1
ATOM 1628 C CA . ARG A 1 208 ? 23.375 7.977 9.805 1 96.31 208 ARG A CA 1
ATOM 1629 C C . ARG A 1 208 ? 22.75 6.684 9.297 1 96.31 208 ARG A C 1
ATOM 1631 O O . ARG A 1 208 ? 23.438 5.848 8.695 1 96.31 208 ARG A O 1
ATOM 1638 N N . LYS A 1 209 ? 21.484 6.52 9.5 1 95.81 209 LYS A N 1
ATOM 1639 C CA . LYS A 1 209 ? 20.797 5.34 9 1 95.81 209 LYS A CA 1
ATOM 1640 C C . LYS A 1 209 ? 20.953 5.215 7.484 1 95.81 209 LYS A C 1
ATOM 1642 O O . LYS A 1 209 ? 21 4.105 6.949 1 95.81 209 LYS A O 1
ATOM 1647 N N . LEU A 1 210 ? 21.047 6.355 6.758 1 96.31 210 LEU A N 1
ATOM 1648 C CA . LEU A 1 210 ? 21.125 6.395 5.301 1 96.31 210 LEU A CA 1
ATOM 1649 C C . LEU A 1 210 ? 22.562 6.199 4.828 1 96.31 210 LEU A C 1
ATOM 1651 O O . LEU A 1 210 ? 22.797 5.535 3.818 1 96.31 210 LEU A O 1
ATOM 1655 N N . THR A 1 211 ? 23.547 6.805 5.594 1 96.62 211 THR A N 1
ATOM 1656 C CA . THR A 1 211 ? 24.906 6.914 5.074 1 96.62 211 THR A CA 1
ATOM 1657 C C . THR A 1 211 ? 25.859 5.996 5.844 1 96.62 211 THR A C 1
ATOM 1659 O O . THR A 1 211 ? 26.969 5.734 5.395 1 96.62 211 THR A O 1
ATOM 1662 N N . ASN A 1 212 ? 25.469 5.605 7.09 1 94.94 212 ASN A N 1
ATOM 1663 C CA . ASN A 1 212 ? 26.297 4.828 8 1 94.94 212 ASN A CA 1
ATOM 1664 C C . ASN A 1 212 ? 27.516 5.609 8.445 1 94.94 212 ASN A C 1
ATOM 1666 O O . ASN A 1 212 ? 28.594 5.031 8.664 1 94.94 212 ASN A O 1
ATOM 1670 N N . HIS A 1 213 ? 27.406 7.02 8.422 1 93.38 213 HIS A N 1
ATOM 1671 C CA . HIS A 1 213 ? 28.484 7.902 8.828 1 93.38 213 HIS A CA 1
ATOM 1672 C C . HIS A 1 213 ? 27.984 8.969 9.805 1 93.38 213 HIS A C 1
ATOM 1674 O O . HIS A 1 213 ? 26.812 9.336 9.781 1 93.38 213 HIS A O 1
ATOM 1680 N N . VAL A 1 214 ? 28.906 9.367 10.656 1 92.44 214 VAL A N 1
ATOM 1681 C CA . VAL A 1 214 ? 28.625 10.477 11.562 1 92.44 214 VAL A CA 1
ATOM 1682 C C . VAL A 1 214 ? 29.297 11.742 11.047 1 92.44 214 VAL A C 1
ATOM 1684 O O . VAL A 1 214 ? 30.438 11.711 10.609 1 92.44 214 VAL A O 1
ATOM 1687 N N . TYR A 1 215 ? 28.469 12.812 11.109 1 91.5 215 TYR A N 1
ATOM 1688 C CA . TYR A 1 215 ? 29 14.07 10.602 1 91.5 215 TYR A CA 1
ATOM 1689 C C . TYR A 1 215 ? 29.047 15.125 11.703 1 91.5 215 TYR A C 1
ATOM 1691 O O . TYR A 1 215 ? 28.109 15.258 12.492 1 91.5 215 TYR A O 1
ATOM 1699 N N . GLU A 1 216 ? 30.125 15.859 11.719 1 86.44 216 GLU A N 1
ATOM 1700 C CA . GLU A 1 216 ? 30.266 16.906 12.727 1 86.44 216 GLU A CA 1
ATOM 1701 C C . GLU A 1 216 ? 29.625 18.219 12.25 1 86.44 216 GLU A C 1
ATOM 1703 O O . GLU A 1 216 ? 29.062 18.969 13.055 1 86.44 216 GLU A O 1
ATOM 1708 N N . TYR A 1 217 ? 29.797 18.469 11.023 1 90 217 TYR A N 1
ATOM 1709 C CA . TYR A 1 217 ? 29.328 19.734 10.469 1 90 217 TYR A CA 1
ATOM 1710 C C . TYR A 1 217 ? 28.797 19.547 9.055 1 90 217 TYR A C 1
ATOM 1712 O O . TYR A 1 217 ? 29.422 18.875 8.227 1 90 217 TYR A O 1
ATOM 1720 N N . LEU A 1 218 ? 27.531 20.031 8.883 1 94.75 218 LEU A N 1
ATOM 1721 C CA . LEU A 1 218 ? 26.938 20.078 7.551 1 94.75 218 LEU A CA 1
ATOM 1722 C C . LEU A 1 218 ? 26.875 21.516 7.039 1 94.75 218 LEU A C 1
ATOM 1724 O O . LEU A 1 218 ? 26.562 22.438 7.797 1 94.75 218 LEU A O 1
ATOM 1728 N N . SER A 1 219 ? 27.141 21.656 5.738 1 94.56 219 SER A N 1
ATOM 1729 C CA . SER A 1 219 ? 27.094 23 5.152 1 94.56 219 SER A CA 1
ATOM 1730 C C . SER A 1 219 ? 25.672 23.578 5.23 1 94.56 219 SER A C 1
ATOM 1732 O O . SER A 1 219 ? 24.734 22.984 4.715 1 94.56 219 SER A O 1
ATOM 1734 N N . PRO A 1 220 ? 25.547 24.703 5.875 1 95.44 220 PRO A N 1
ATOM 1735 C CA . PRO A 1 220 ? 24.219 25.344 5.953 1 95.44 220 PRO A CA 1
ATOM 1736 C C . PRO A 1 220 ? 23.859 26.109 4.684 1 95.44 220 PRO A C 1
ATOM 1738 O O . PRO A 1 220 ? 24.656 26.156 3.742 1 95.44 220 PRO A O 1
ATOM 1741 N N . LEU A 1 221 ? 22.625 26.625 4.688 1 94.94 221 LEU A N 1
ATOM 1742 C CA . LEU A 1 221 ? 22.219 27.5 3.59 1 94.94 221 LEU A CA 1
ATOM 1743 C C . LEU A 1 221 ? 23.094 28.75 3.537 1 94.94 221 LEU A C 1
ATOM 1745 O O . LEU A 1 221 ? 23.438 29.312 4.574 1 94.94 221 LEU A O 1
ATOM 1749 N N . HIS A 1 222 ? 23.375 29.188 2.334 1 91.56 222 HIS A N 1
ATOM 1750 C CA . HIS A 1 222 ? 24.109 30.438 2.168 1 91.56 222 HIS A CA 1
ATOM 1751 C C . HIS A 1 222 ? 23.297 31.625 2.662 1 91.56 222 HIS A C 1
ATOM 1753 O O . HIS A 1 222 ? 22.172 31.859 2.193 1 91.56 222 HIS A O 1
ATOM 1759 N N . ALA A 1 223 ? 23.797 32.281 3.615 1 88.12 223 ALA A N 1
ATOM 1760 C CA . ALA A 1 223 ? 23.188 33.469 4.203 1 88.12 223 ALA A CA 1
ATOM 1761 C C . ALA A 1 223 ? 21.781 33.156 4.738 1 88.12 223 ALA A C 1
ATOM 1763 O O . ALA A 1 223 ? 20.906 34 4.715 1 88.12 223 ALA A O 1
ATOM 1764 N N . SER A 1 224 ? 21.516 31.922 5.012 1 90.06 224 SER A N 1
ATOM 1765 C CA . SER A 1 224 ? 20.25 31.438 5.59 1 90.06 224 SER A CA 1
ATOM 1766 C C . SER A 1 224 ? 19.078 31.766 4.688 1 90.06 224 SER A C 1
ATOM 1768 O O . SER A 1 224 ? 17.969 32.062 5.176 1 90.06 224 SER A O 1
ATOM 1770 N N . ARG A 1 225 ? 19.344 31.828 3.428 1 91.75 225 ARG A N 1
ATOM 1771 C CA . ARG A 1 225 ? 18.297 32.156 2.473 1 91.75 225 ARG A CA 1
ATOM 1772 C C . ARG A 1 225 ? 18.344 31.25 1.257 1 91.75 225 ARG A C 1
ATOM 1774 O O . ARG A 1 225 ? 19.422 30.781 0.863 1 91.75 225 ARG A O 1
ATOM 1781 N N . ILE A 1 226 ? 17.172 31.047 0.787 1 93.44 226 ILE A N 1
ATOM 1782 C CA . ILE A 1 226 ? 17.078 30.281 -0.456 1 93.44 226 ILE A CA 1
ATOM 1783 C C . ILE A 1 226 ? 16.484 31.156 -1.557 1 93.44 226 ILE A C 1
ATOM 1785 O O . ILE A 1 226 ? 15.711 32.062 -1.278 1 93.44 226 ILE A O 1
ATOM 1789 N N . PRO A 1 227 ? 16.969 30.906 -2.816 1 92.56 227 PRO A N 1
ATOM 1790 C CA . PRO A 1 227 ? 16.297 31.594 -3.914 1 92.56 227 PRO A CA 1
ATOM 1791 C C . PRO A 1 227 ? 14.844 31.156 -4.082 1 92.56 227 PRO A C 1
ATOM 1793 O O . PRO A 1 227 ? 14.523 29.984 -3.904 1 92.56 227 PRO A O 1
ATOM 1796 N N . LEU A 1 228 ? 14.008 32.125 -4.297 1 95 228 LEU A N 1
ATOM 1797 C CA . LEU A 1 228 ? 12.594 31.828 -4.531 1 95 228 LEU A CA 1
ATOM 1798 C C . LEU A 1 228 ? 12.305 31.688 -6.023 1 95 228 LEU A C 1
ATOM 1800 O O . LEU A 1 228 ? 11.992 32.688 -6.691 1 95 228 LEU A O 1
ATOM 1804 N N . ILE A 1 229 ? 12.398 30.438 -6.488 1 91.19 229 ILE A N 1
ATOM 1805 C CA . ILE A 1 229 ? 12.289 30.156 -7.914 1 91.19 229 ILE A CA 1
ATOM 1806 C C . ILE A 1 229 ? 10.977 29.422 -8.188 1 91.19 229 ILE A C 1
ATOM 1808 O O . ILE A 1 229 ? 10.664 28.438 -7.527 1 91.19 229 ILE A O 1
ATOM 1812 N N . LYS A 1 230 ? 10.25 29.969 -9.164 1 93.12 230 LYS A N 1
ATOM 1813 C CA . LYS A 1 230 ? 9.047 29.266 -9.602 1 93.12 230 LYS A CA 1
ATOM 1814 C C . LYS A 1 230 ? 9.391 28.047 -10.445 1 93.12 230 LYS A C 1
ATOM 1816 O O . LYS A 1 230 ? 10.445 28 -11.078 1 93.12 230 LYS A O 1
ATOM 1821 N N . PRO A 1 231 ? 8.438 27.047 -10.383 1 93.81 231 PRO A N 1
ATOM 1822 C CA . PRO A 1 231 ? 8.688 25.906 -11.258 1 93.81 231 PRO A CA 1
ATOM 1823 C C . PRO A 1 231 ? 8.727 26.281 -12.734 1 93.81 231 PRO A C 1
ATOM 1825 O O . PRO A 1 231 ? 7.957 27.141 -13.172 1 93.81 231 PRO A O 1
ATOM 1828 N N . GLU A 1 232 ? 9.695 25.719 -13.469 1 90.44 232 GLU A N 1
ATOM 1829 C CA . GLU A 1 232 ? 9.781 25.891 -14.914 1 90.44 232 GLU A CA 1
ATOM 1830 C C . GLU A 1 232 ? 9.547 24.562 -15.648 1 90.44 232 GLU A C 1
ATOM 1832 O O . GLU A 1 232 ? 10.328 23.625 -15.484 1 90.44 232 GLU A O 1
ATOM 1837 N N . PRO A 1 233 ? 8.547 24.609 -16.406 1 92.31 233 PRO A N 1
ATOM 1838 C CA . PRO A 1 233 ? 7.582 25.656 -16.781 1 92.31 233 PRO A CA 1
ATOM 1839 C C . PRO A 1 233 ? 6.617 26 -15.648 1 92.31 233 PRO A C 1
ATOM 1841 O O . PRO A 1 233 ? 6.348 25.156 -14.789 1 92.31 233 PRO A O 1
ATOM 1844 N N . ASP A 1 234 ? 6.117 27.188 -15.719 1 94.5 234 ASP A N 1
ATOM 1845 C CA . ASP A 1 234 ? 5.156 27.656 -14.719 1 94.5 234 ASP A CA 1
ATOM 1846 C C . ASP A 1 234 ? 3.734 27.25 -15.102 1 94.5 234 ASP A C 1
ATOM 1848 O O . ASP A 1 234 ? 2.861 28.109 -15.242 1 94.5 234 ASP A O 1
ATOM 1852 N N . ASN A 1 235 ? 3.611 26.016 -15.305 1 95.62 235 ASN A N 1
ATOM 1853 C CA . ASN A 1 235 ? 2.354 25.391 -15.703 1 95.62 235 ASN A CA 1
ATOM 1854 C C . ASN A 1 235 ? 2.244 23.953 -15.172 1 95.62 235 ASN A C 1
ATOM 1856 O O . ASN A 1 235 ? 2.984 23.078 -15.609 1 95.62 235 ASN A O 1
ATOM 1860 N N . VAL A 1 236 ? 1.266 23.797 -14.383 1 95.44 236 VAL A N 1
ATOM 1861 C CA . VAL A 1 236 ? 1.134 22.5 -13.703 1 95.44 236 VAL A CA 1
ATOM 1862 C C . VAL A 1 236 ? 0.801 21.422 -14.719 1 95.44 236 VAL A C 1
ATOM 1864 O O . VAL A 1 236 ? 1.241 20.266 -14.578 1 95.44 236 VAL A O 1
ATOM 1867 N N . ASP A 1 237 ? 0.032 21.734 -15.766 1 96.25 237 ASP A N 1
ATOM 1868 C CA . ASP A 1 237 ? -0.381 20.75 -16.75 1 96.25 237 ASP A CA 1
ATOM 1869 C C . ASP A 1 237 ? 0.827 20.156 -17.469 1 96.25 237 ASP A C 1
ATOM 1871 O O . ASP A 1 237 ? 0.843 18.969 -17.797 1 96.25 237 ASP A O 1
ATOM 1875 N N . GLU A 1 238 ? 1.785 20.969 -17.688 1 97.06 238 GLU A N 1
ATOM 1876 C CA . GLU A 1 238 ? 2.998 20.484 -18.344 1 97.06 238 GLU A CA 1
ATOM 1877 C C . GLU A 1 238 ? 3.76 19.516 -17.438 1 97.06 238 GLU A C 1
ATOM 1879 O O . GLU A 1 238 ? 4.32 18.531 -17.922 1 97.06 238 GLU A O 1
ATOM 1884 N N . TRP A 1 239 ? 3.822 19.828 -16.188 1 97.38 239 TRP A N 1
ATOM 1885 C CA . TRP A 1 239 ? 4.473 18.938 -15.242 1 97.38 239 TRP A CA 1
ATOM 1886 C C . TRP A 1 239 ? 3.727 17.609 -15.148 1 97.38 239 TRP A C 1
ATOM 1888 O O . TRP A 1 239 ? 4.348 16.547 -15.117 1 97.38 239 TRP A O 1
ATOM 1898 N N . VAL A 1 240 ? 2.422 17.672 -15.148 1 97.06 240 VAL A N 1
ATOM 1899 C CA . VAL A 1 240 ? 1.587 16.469 -15.109 1 97.06 240 VAL A CA 1
ATOM 1900 C C . VAL A 1 240 ? 1.828 15.625 -16.359 1 97.06 240 VAL A C 1
ATOM 1902 O O . VAL A 1 240 ? 2.029 14.414 -16.266 1 97.06 240 VAL A O 1
ATOM 1905 N N . ASN A 1 241 ? 1.852 16.281 -17.516 1 97.62 241 ASN A N 1
ATOM 1906 C CA . ASN A 1 241 ? 2.076 15.578 -18.781 1 97.62 241 ASN A CA 1
ATOM 1907 C C . ASN A 1 241 ? 3.445 14.906 -18.812 1 97.62 241 ASN A C 1
ATOM 1909 O O . ASN A 1 241 ? 3.582 13.781 -19.297 1 97.62 241 ASN A O 1
ATOM 1913 N N . THR A 1 242 ? 4.418 15.586 -18.281 1 97.56 242 THR A N 1
ATOM 1914 C CA . THR A 1 242 ? 5.746 15 -18.188 1 97.56 242 THR A CA 1
ATOM 1915 C C . THR A 1 242 ? 5.734 13.781 -17.266 1 97.56 242 THR A C 1
ATOM 1917 O O . THR A 1 242 ? 6.352 12.758 -17.578 1 97.56 242 THR A O 1
ATOM 1920 N N . GLY A 1 243 ? 5.074 13.859 -16.125 1 98 243 GLY A N 1
ATOM 1921 C CA . GLY A 1 243 ? 4.941 12.734 -15.211 1 98 243 GLY A CA 1
ATOM 1922 C C . GLY A 1 243 ? 4.273 11.531 -15.844 1 98 243 GLY A C 1
ATOM 1923 O O . GLY A 1 243 ? 4.711 10.398 -15.648 1 98 243 GLY A O 1
ATOM 1924 N N . ILE A 1 244 ? 3.262 11.805 -16.656 1 97.38 244 ILE A N 1
ATOM 1925 C CA . ILE A 1 244 ? 2.521 10.727 -17.312 1 97.38 244 ILE A CA 1
ATOM 1926 C C . ILE A 1 244 ? 3.434 10.008 -18.312 1 97.38 244 ILE A C 1
ATOM 1928 O O . ILE A 1 244 ? 3.318 8.789 -18.5 1 97.38 244 ILE A O 1
ATOM 1932 N N . ARG A 1 245 ? 4.422 10.695 -18.766 1 96.31 245 ARG A N 1
ATOM 1933 C CA . ARG A 1 245 ? 5.289 10.133 -19.797 1 96.31 245 ARG A CA 1
ATOM 1934 C C . ARG A 1 245 ? 6.535 9.508 -19.188 1 96.31 245 ARG A C 1
ATOM 1936 O O . ARG A 1 245 ? 7.133 8.602 -19.781 1 96.31 245 ARG A O 1
ATOM 1943 N N . GLN A 1 246 ? 6.879 10 -17.969 1 96.38 246 GLN A N 1
ATOM 1944 C CA . GLN A 1 246 ? 8.242 9.664 -17.562 1 96.38 246 GLN A CA 1
ATOM 1945 C C . GLN A 1 246 ? 8.273 9.094 -16.156 1 96.38 246 GLN A C 1
ATOM 1947 O O . GLN A 1 246 ? 9.312 8.617 -15.688 1 96.38 246 GLN A O 1
ATOM 1952 N N . ASN A 1 247 ? 7.195 9.133 -15.414 1 98.31 247 ASN A N 1
ATOM 1953 C CA . ASN A 1 247 ? 7.199 8.672 -14.031 1 98.31 247 ASN A CA 1
ATOM 1954 C C . ASN A 1 247 ? 7.449 7.172 -13.945 1 98.31 247 ASN A C 1
ATOM 1956 O O . ASN A 1 247 ? 6.75 6.383 -14.578 1 98.31 247 ASN A O 1
ATOM 1960 N N . TYR A 1 248 ? 8.414 6.805 -13.031 1 98.56 248 TYR A N 1
ATOM 1961 C CA . TYR A 1 248 ? 8.852 5.414 -13.016 1 98.56 248 TYR A CA 1
ATOM 1962 C C . TYR A 1 248 ? 7.828 4.527 -12.32 1 98.56 248 TYR A C 1
ATOM 1964 O O . TYR A 1 248 ? 7.711 3.34 -12.641 1 98.56 248 TYR A O 1
ATOM 1972 N N . LYS A 1 249 ? 7.094 5.066 -11.344 1 98.31 249 LYS A N 1
ATOM 1973 C CA . LYS A 1 249 ? 6.027 4.273 -10.734 1 98.31 249 LYS A CA 1
ATOM 1974 C C . LYS A 1 249 ? 4.953 3.924 -11.758 1 98.31 249 LYS A C 1
ATOM 1976 O O . LYS A 1 249 ? 4.414 2.816 -11.75 1 98.31 249 LYS A O 1
ATOM 1981 N N . LEU A 1 250 ? 4.664 4.898 -12.633 1 98.19 250 LEU A N 1
ATOM 1982 C CA . LEU A 1 250 ? 3.688 4.672 -13.688 1 98.19 250 LEU A CA 1
ATOM 1983 C C . LEU A 1 250 ? 4.211 3.662 -14.703 1 98.19 250 LEU A C 1
ATOM 1985 O O . LEU A 1 250 ? 3.475 2.777 -15.148 1 98.19 250 LEU A O 1
ATOM 1989 N N . PHE A 1 251 ? 5.5 3.697 -15.023 1 97.69 251 PHE A N 1
ATOM 1990 C CA . PHE A 1 251 ? 6.117 2.73 -15.922 1 97.69 251 PHE A CA 1
ATOM 1991 C C . PHE A 1 251 ? 6.051 1.325 -15.336 1 97.69 251 PHE A C 1
ATOM 1993 O O . PHE A 1 251 ? 5.711 0.37 -16.031 1 97.69 251 PHE A O 1
ATOM 2000 N N . SER A 1 252 ? 6.383 1.26 -14.062 1 98.56 252 SER A N 1
ATOM 2001 C CA . SER A 1 252 ? 6.32 -0.037 -13.398 1 98.56 252 SER A CA 1
ATOM 2002 C C . SER A 1 252 ? 4.918 -0.632 -13.477 1 98.56 252 SER A C 1
ATOM 2004 O O . SER A 1 252 ? 4.758 -1.808 -13.812 1 98.56 252 SER A O 1
ATOM 2006 N N . ALA A 1 253 ? 3.906 0.208 -13.242 1 98.44 253 ALA A N 1
ATOM 2007 C CA . ALA A 1 253 ? 2.52 -0.246 -13.297 1 98.44 253 ALA A CA 1
ATOM 2008 C C . ALA A 1 253 ? 2.123 -0.635 -14.719 1 98.44 253 ALA A C 1
ATOM 2010 O O . ALA A 1 253 ? 1.398 -1.612 -14.922 1 98.44 253 ALA A O 1
ATOM 2011 N N . LYS A 1 254 ? 2.596 0.122 -15.727 1 98.5 254 LYS A N 1
ATOM 2012 C CA . LYS A 1 254 ? 2.291 -0.163 -17.125 1 98.5 254 LYS A CA 1
ATOM 2013 C C . LYS A 1 254 ? 2.852 -1.519 -17.547 1 98.5 254 LYS A C 1
ATOM 2015 O O . LYS A 1 254 ? 2.154 -2.316 -18.172 1 98.5 254 LYS A O 1
ATOM 2020 N N . TYR A 1 255 ? 4.066 -1.795 -17.156 1 98.62 255 TYR A N 1
ATOM 2021 C CA . TYR A 1 255 ? 4.684 -3.062 -17.531 1 98.62 255 TYR A CA 1
ATOM 2022 C C . TYR A 1 255 ? 4.082 -4.215 -16.734 1 98.62 255 TYR A C 1
ATOM 2024 O O . TYR A 1 255 ? 3.982 -5.34 -17.234 1 98.62 255 TYR A O 1
ATOM 2032 N N . SER A 1 256 ? 3.656 -3.951 -15.5 1 98.5 256 SER A N 1
ATOM 2033 C CA . SER A 1 256 ? 2.928 -4.957 -14.734 1 98.5 256 SER A CA 1
ATOM 2034 C C . SER A 1 256 ? 1.622 -5.34 -15.422 1 98.5 256 SER A C 1
ATOM 2036 O O . SER A 1 256 ? 1.241 -6.512 -15.438 1 98.5 256 SER A O 1
ATOM 2038 N N . LEU A 1 257 ? 0.936 -4.297 -16 1 98.56 257 LEU A N 1
ATOM 2039 C CA . LEU A 1 257 ? -0.275 -4.555 -16.781 1 98.56 257 LEU A CA 1
ATOM 2040 C C . LEU A 1 257 ? 0.036 -5.395 -18.016 1 98.56 257 LEU A C 1
ATOM 2042 O O . LEU A 1 257 ? -0.703 -6.328 -18.344 1 98.56 257 LEU A O 1
ATOM 2046 N N . GLN A 1 258 ? 1.134 -5.098 -18.672 1 98.56 258 GLN A N 1
ATOM 2047 C CA . GLN A 1 258 ? 1.553 -5.875 -19.828 1 98.56 258 GLN A CA 1
ATOM 2048 C C . GLN A 1 258 ? 1.854 -7.32 -19.453 1 98.56 258 GLN A C 1
ATOM 2050 O O . GLN A 1 258 ? 1.497 -8.25 -20.172 1 98.56 258 GLN A O 1
ATOM 2055 N N . ALA A 1 259 ? 2.521 -7.5 -18.312 1 98.69 259 ALA A N 1
ATOM 2056 C CA . ALA A 1 259 ? 2.797 -8.852 -17.812 1 98.69 259 ALA A CA 1
ATOM 2057 C C . ALA A 1 259 ? 1.502 -9.609 -17.547 1 98.69 259 ALA A C 1
ATOM 2059 O O . ALA A 1 259 ? 1.392 -10.797 -17.891 1 98.69 259 ALA A O 1
ATOM 2060 N N . ALA A 1 260 ? 0.541 -8.922 -16.969 1 98.5 260 ALA A N 1
ATOM 2061 C CA . ALA A 1 260 ? -0.754 -9.547 -16.703 1 98.5 260 ALA A CA 1
ATOM 2062 C C . ALA A 1 260 ? -1.453 -9.93 -18.016 1 98.5 260 ALA A C 1
ATOM 2064 O O . ALA A 1 260 ? -2.127 -10.961 -18.078 1 98.5 260 ALA A O 1
ATOM 2065 N N . ARG A 1 261 ? -1.303 -9.078 -19.047 1 98.44 261 ARG A N 1
ATOM 2066 C CA . ARG A 1 261 ? -1.87 -9.391 -20.359 1 98.44 261 ARG A CA 1
ATOM 2067 C C . ARG A 1 261 ? -1.24 -10.648 -20.953 1 98.44 261 ARG A C 1
ATOM 2069 O O . ARG A 1 261 ? -1.943 -11.508 -21.484 1 98.44 261 ARG A O 1
ATOM 2076 N N . GLU A 1 262 ? 0.067 -10.734 -20.812 1 98.38 262 GLU A N 1
ATOM 2077 C CA . GLU A 1 262 ? 0.771 -11.914 -21.312 1 98.38 262 GLU A CA 1
ATOM 2078 C C . GLU A 1 262 ? 0.387 -13.156 -20.516 1 98.38 262 GLU A C 1
ATOM 2080 O O . GLU A 1 262 ? 0.34 -14.258 -21.062 1 98.38 262 GLU A O 1
ATOM 2085 N N . ASN A 1 263 ? 0.051 -13.016 -19.266 1 98.12 263 ASN A N 1
ATOM 2086 C CA . ASN A 1 263 ? -0.397 -14.141 -18.453 1 98.12 263 ASN A CA 1
ATOM 2087 C C . ASN A 1 263 ? -1.726 -14.703 -18.953 1 98.12 263 ASN A C 1
ATOM 2089 O O . ASN A 1 263 ? -1.959 -15.906 -18.891 1 98.12 263 ASN A O 1
ATOM 2093 N N . ILE A 1 264 ? -2.654 -13.828 -19.469 1 98.25 264 ILE A N 1
ATOM 2094 C CA . ILE A 1 264 ? -3.902 -14.281 -20.062 1 98.25 264 ILE A CA 1
ATOM 2095 C C . ILE A 1 264 ? -3.6 -15.18 -21.266 1 98.25 264 ILE A C 1
ATOM 2097 O O . ILE A 1 264 ? -4.188 -16.25 -21.406 1 98.25 264 ILE A O 1
ATOM 2101 N N . ARG A 1 265 ? -2.625 -14.75 -22.047 1 97.69 265 ARG A N 1
ATOM 2102 C CA . ARG A 1 265 ? -2.242 -15.531 -23.219 1 97.69 265 ARG A CA 1
ATOM 2103 C C . ARG A 1 265 ? -1.619 -16.859 -22.812 1 97.69 265 ARG A C 1
ATOM 2105 O O . ARG A 1 265 ? -1.919 -17.906 -23.406 1 97.69 265 ARG A O 1
ATOM 2112 N N . ALA A 1 266 ? -0.79 -16.812 -21.766 1 97.69 266 ALA A N 1
ATOM 2113 C CA . ALA A 1 266 ? -0.152 -18.047 -21.297 1 97.69 266 ALA A CA 1
ATOM 2114 C C . ALA A 1 266 ? -1.189 -19.047 -20.781 1 97.69 266 ALA A C 1
ATOM 2116 O O . ALA A 1 266 ? -1.167 -20.219 -21.156 1 97.69 266 ALA A O 1
ATOM 2117 N N . LYS A 1 267 ? -2.162 -18.578 -20.016 1 97.25 267 LYS A N 1
ATOM 2118 C CA . LYS A 1 267 ? -3.17 -19.453 -19.438 1 97.25 267 LYS A CA 1
ATOM 2119 C C . LYS A 1 267 ? -4.133 -19.969 -20.5 1 97.25 267 LYS A C 1
ATOM 2121 O O . LYS A 1 267 ? -4.492 -21.141 -20.516 1 97.25 267 LYS A O 1
ATOM 2126 N N . SER A 1 268 ? -4.512 -19.141 -21.5 1 96.81 268 SER A N 1
ATOM 2127 C CA . SER A 1 268 ? -5.453 -19.531 -22.547 1 96.81 268 SER A CA 1
ATOM 2128 C C . SER A 1 268 ? -4.828 -20.516 -23.516 1 96.81 268 SER A C 1
ATOM 2130 O O . SER A 1 268 ? -5.531 -21.344 -24.109 1 96.81 268 SER A O 1
ATOM 2132 N N . SER A 1 269 ? -3.518 -20.422 -23.578 1 96.25 269 SER A N 1
ATOM 2133 C CA . SER A 1 269 ? -2.844 -21.266 -24.562 1 96.25 269 SER A CA 1
ATOM 2134 C C . SER A 1 269 ? -2.451 -22.609 -23.953 1 96.25 269 SER A C 1
ATOM 2136 O O . SER A 1 269 ? -1.912 -23.469 -24.656 1 96.25 269 SER A O 1
ATOM 2138 N N . SER A 1 270 ? -2.764 -22.797 -22.672 1 93.31 270 SER A N 1
ATOM 2139 C CA . SER A 1 270 ? -2.447 -24.078 -22.016 1 93.31 270 SER A CA 1
ATOM 2140 C C . SER A 1 270 ? -3.287 -25.203 -22.594 1 93.31 270 SER A C 1
ATOM 2142 O O . SER A 1 270 ? -2.949 -26.391 -22.438 1 93.31 270 SER A O 1
ATOM 2144 N N . ALA A 1 271 ? -4.359 -24.922 -23.391 1 94.19 271 ALA A N 1
ATOM 2145 C CA . ALA A 1 271 ? -5.215 -25.906 -24.031 1 94.19 271 ALA A CA 1
ATOM 2146 C C . ALA A 1 271 ? -4.836 -26.094 -25.5 1 94.19 271 ALA A C 1
ATOM 2148 O O . ALA A 1 271 ? -5.422 -26.922 -26.203 1 94.19 271 ALA A O 1
ATOM 2149 N N . TRP A 1 272 ? -3.785 -25.391 -25.984 1 95 272 TRP A N 1
ATOM 2150 C CA . TRP A 1 272 ? -3.34 -25.531 -27.375 1 95 272 TRP A CA 1
ATOM 2151 C C . TRP A 1 272 ? -2.402 -26.719 -27.531 1 95 272 TRP A C 1
ATOM 2153 O O . TRP A 1 272 ? -1.752 -27.141 -26.562 1 95 272 TRP A O 1
ATOM 2163 N N . PRO A 1 273 ? -2.371 -27.281 -28.734 1 96 273 PRO A N 1
ATOM 2164 C CA . PRO A 1 273 ? -1.379 -28.344 -28.969 1 96 273 PRO A CA 1
ATOM 2165 C C . PRO A 1 273 ? 0.057 -27.812 -28.891 1 96 273 PRO A C 1
ATOM 2167 O O . PRO A 1 273 ? 0.307 -26.641 -29.156 1 96 273 PRO A O 1
ATOM 2170 N N . PHE A 1 274 ? 0.896 -28.625 -28.484 1 95.5 274 PHE A N 1
ATOM 2171 C CA . PHE A 1 274 ? 2.316 -28.297 -28.531 1 95.5 274 PHE A CA 1
ATOM 2172 C C . PHE A 1 274 ? 3.104 -29.422 -29.203 1 95.5 274 PHE A C 1
ATOM 2174 O O . PHE A 1 274 ? 2.629 -30.547 -29.281 1 95.5 274 PHE A O 1
ATOM 2181 N N . ALA A 1 275 ? 4.25 -29.062 -29.797 1 97 275 ALA A N 1
ATOM 2182 C CA . ALA A 1 275 ? 5.082 -30 -30.547 1 97 275 ALA A CA 1
ATOM 2183 C C . ALA A 1 275 ? 6.5 -30.047 -29.984 1 97 275 ALA A C 1
ATOM 2185 O O . ALA A 1 275 ? 7.066 -29.016 -29.625 1 97 275 ALA A O 1
ATOM 2186 N N . THR A 1 276 ? 6.988 -31.219 -29.875 1 96.94 276 THR A N 1
ATOM 2187 C CA . THR A 1 276 ? 8.336 -31.469 -29.375 1 96.94 276 THR A CA 1
ATOM 2188 C C . THR A 1 276 ? 9.062 -32.5 -30.219 1 96.94 276 THR A C 1
ATOM 2190 O O . THR A 1 276 ? 8.445 -33.469 -30.688 1 96.94 276 THR A O 1
ATOM 2193 N N . ILE A 1 277 ? 10.328 -32.281 -30.516 1 97.12 277 ILE A N 1
ATOM 2194 C CA . ILE A 1 277 ? 11.195 -33.344 -31.047 1 97.12 277 ILE A CA 1
ATOM 2195 C C . ILE A 1 277 ? 11.82 -34.125 -29.891 1 97.12 277 ILE A C 1
ATOM 2197 O O . ILE A 1 277 ? 12.391 -33.531 -28.969 1 97.12 277 ILE A O 1
ATOM 2201 N N . GLN A 1 278 ? 11.609 -35.344 -29.906 1 96.44 278 GLN A N 1
ATOM 2202 C CA . GLN A 1 278 ? 12.148 -36.188 -28.859 1 96.44 278 GLN A CA 1
ATOM 2203 C C . GLN A 1 278 ? 13.062 -37.281 -29.438 1 96.44 278 GLN A C 1
ATOM 2205 O O . GLN A 1 278 ? 12.789 -37.812 -30.516 1 96.44 278 GLN A O 1
ATOM 2210 N N . SER A 1 279 ? 14.133 -37.469 -28.812 1 94.62 279 SER A N 1
ATOM 2211 C CA . SER A 1 279 ? 15.047 -38.562 -29.156 1 94.62 279 SER A CA 1
ATOM 2212 C C . SER A 1 279 ? 15.367 -39.438 -27.938 1 94.62 279 SER A C 1
ATOM 2214 O O . SER A 1 279 ? 15.484 -38.906 -26.812 1 94.62 279 SER A O 1
ATOM 2216 N N . ASN A 1 280 ? 15.273 -40.719 -28.109 1 94.75 280 ASN A N 1
ATOM 2217 C CA . ASN A 1 280 ? 15.617 -41.656 -27.047 1 94.75 280 ASN A CA 1
ATOM 2218 C C . ASN A 1 280 ? 16.484 -42.812 -27.562 1 94.75 280 ASN A C 1
ATOM 2220 O O . ASN A 1 280 ? 16.297 -43.25 -28.688 1 94.75 280 ASN A O 1
ATOM 2224 N N . THR A 1 281 ? 17.484 -43.156 -26.938 1 93.69 281 THR A N 1
ATOM 2225 C CA . THR A 1 281 ? 18.312 -44.344 -27.156 1 93.69 281 THR A CA 1
ATOM 2226 C C . THR A 1 281 ? 18.438 -45.156 -25.859 1 93.69 281 THR A C 1
ATOM 2228 O O . THR A 1 281 ? 18.812 -44.625 -24.828 1 93.69 281 THR A O 1
ATOM 2231 N N . ALA A 1 282 ? 18.016 -46.344 -25.938 1 94.81 282 ALA A N 1
ATOM 2232 C CA . ALA A 1 282 ? 18.109 -47.25 -24.781 1 94.81 282 ALA A CA 1
ATOM 2233 C C . ALA A 1 282 ? 18.844 -48.531 -25.156 1 94.81 282 ALA A C 1
ATOM 2235 O O . ALA A 1 282 ? 18.656 -49.062 -26.25 1 94.81 282 ALA A O 1
ATOM 2236 N N . GLN A 1 283 ? 19.703 -48.969 -24.391 1 93.44 283 GLN A N 1
ATOM 2237 C CA . GLN A 1 283 ? 20.391 -50.25 -24.531 1 93.44 283 GLN A CA 1
ATOM 2238 C C . GLN A 1 283 ? 20.25 -51.094 -23.266 1 93.44 283 GLN A C 1
ATOM 2240 O O . GLN A 1 283 ? 20.484 -50.594 -22.156 1 93.44 283 GLN A O 1
ATOM 2245 N N . THR A 1 284 ? 19.766 -52.219 -23.422 1 93.12 284 THR A N 1
ATOM 2246 C CA . THR A 1 284 ? 19.594 -53.156 -22.312 1 93.12 284 THR A CA 1
ATOM 2247 C C . THR A 1 284 ? 20.453 -54.406 -22.531 1 93.12 284 THR A C 1
ATOM 2249 O O . THR A 1 284 ? 20.5 -54.938 -23.625 1 93.12 284 THR A O 1
ATOM 2252 N N . HIS A 1 285 ? 21.156 -54.812 -21.562 1 91.62 285 HIS A N 1
ATOM 2253 C CA . HIS A 1 285 ? 21.875 -56.094 -21.5 1 91.62 285 HIS A CA 1
ATOM 2254 C C . HIS A 1 285 ? 21.312 -57 -20.422 1 91.62 285 HIS A C 1
ATOM 2256 O O . HIS A 1 285 ? 21.219 -56.594 -19.266 1 91.62 285 HIS A O 1
ATOM 2262 N N . ASN A 1 286 ? 20.859 -58.094 -20.875 1 91.06 286 ASN A N 1
ATOM 2263 C CA . ASN A 1 286 ? 20.344 -59.094 -19.938 1 91.06 286 ASN A CA 1
ATOM 2264 C C . ASN A 1 286 ? 21.297 -60.281 -19.797 1 91.06 286 ASN A C 1
ATOM 2266 O O . ASN A 1 286 ? 21.766 -60.844 -20.797 1 91.06 286 ASN A O 1
ATOM 2270 N N . ASN A 1 287 ? 21.609 -60.594 -18.641 1 86.94 287 ASN A N 1
ATOM 2271 C CA . ASN A 1 287 ? 22.391 -61.781 -18.344 1 86.94 287 ASN A CA 1
ATOM 2272 C C . ASN A 1 287 ? 21.516 -62.906 -17.797 1 86.94 287 ASN A C 1
ATOM 2274 O O . ASN A 1 287 ? 21.266 -62.969 -16.578 1 86.94 287 ASN A O 1
ATOM 2278 N N . SER A 1 288 ? 20.953 -63.562 -18.688 1 81.38 288 SER A N 1
ATOM 2279 C CA . SER A 1 288 ? 20.125 -64.688 -18.297 1 81.38 288 SER A CA 1
ATOM 2280 C C . SER A 1 288 ? 20.781 -66 -18.672 1 81.38 288 SER A C 1
ATOM 2282 O O . SER A 1 288 ? 21.547 -66.062 -19.625 1 81.38 288 SER A O 1
ATOM 2284 N N . GLN A 1 289 ? 20.625 -67.062 -17.812 1 72.38 289 GLN A N 1
ATOM 2285 C CA . GLN A 1 289 ? 21.125 -68.438 -18.094 1 72.38 289 GLN A CA 1
ATOM 2286 C C . GLN A 1 289 ? 20.297 -69.062 -19.188 1 72.38 289 GLN A C 1
ATOM 2288 O O . GLN A 1 289 ? 20.766 -70 -19.844 1 72.38 289 GLN A O 1
ATOM 2293 N N . SER A 1 290 ? 19.047 -68.5 -19.297 1 65.19 290 SER A N 1
ATOM 2294 C CA . SER A 1 290 ? 18.188 -69.125 -20.281 1 65.19 290 SER A CA 1
ATOM 2295 C C . SER A 1 290 ? 18.172 -68.375 -21.594 1 65.19 290 SER A C 1
ATOM 2297 O O . SER A 1 290 ? 18.141 -67.125 -21.578 1 65.19 290 SER A O 1
ATOM 2299 N N . SER A 1 291 ? 18.469 -69 -22.703 1 66.25 291 SER A N 1
ATOM 2300 C CA . SER A 1 291 ? 18.359 -68.375 -24.047 1 66.25 291 SER A CA 1
ATOM 2301 C C . SER A 1 291 ? 16.891 -68.25 -24.453 1 66.25 291 SER A C 1
ATOM 2303 O O . SER A 1 291 ? 16.281 -69.125 -25 1 66.25 291 SER A O 1
ATOM 2305 N N . SER A 1 292 ? 16.172 -67.438 -23.797 1 73.81 292 SER A N 1
ATOM 2306 C CA . SER A 1 292 ? 14.766 -67.312 -24.125 1 73.81 292 SER A CA 1
ATOM 2307 C C . SER A 1 292 ? 14.539 -66.062 -25.016 1 73.81 292 SER A C 1
ATOM 2309 O O . SER A 1 292 ? 15.211 -65.062 -24.844 1 73.81 292 SER A O 1
ATOM 2311 N N . PHE A 1 293 ? 13.602 -66.312 -25.969 1 76.31 293 PHE A N 1
ATOM 2312 C CA . PHE A 1 293 ? 13.211 -65.25 -26.891 1 76.31 293 PHE A CA 1
ATOM 2313 C C . PHE A 1 293 ? 12.602 -64.125 -26.125 1 76.31 293 PHE A C 1
ATOM 2315 O O . PHE A 1 293 ? 12.672 -62.969 -26.578 1 76.31 293 PHE A O 1
ATOM 2322 N N . PHE A 1 294 ? 12.203 -64.438 -24.953 1 77.69 294 PHE A N 1
ATOM 2323 C CA . PHE A 1 294 ? 11.508 -63.438 -24.172 1 77.69 294 PHE A CA 1
ATOM 2324 C C . PHE A 1 294 ? 12.492 -62.625 -23.359 1 77.69 294 PHE A C 1
ATOM 2326 O O . PHE A 1 294 ? 12.133 -61.562 -22.828 1 77.69 294 PHE A O 1
ATOM 2333 N N . VAL A 1 295 ? 13.781 -63.062 -23.312 1 82.81 295 VAL A N 1
ATOM 2334 C CA . VAL A 1 295 ? 14.828 -62.344 -22.594 1 82.81 295 VAL A CA 1
ATOM 2335 C C . VAL A 1 295 ? 16.047 -62.156 -23.484 1 82.81 295 VAL A C 1
ATOM 2337 O O . VAL A 1 295 ? 17.078 -62.812 -23.281 1 82.81 295 VAL A O 1
ATOM 2340 N N . PRO A 1 296 ? 15.938 -61.25 -24.375 1 83.94 296 PRO A N 1
ATOM 2341 C CA . PRO A 1 296 ? 17.094 -61.031 -25.266 1 83.94 296 PRO A CA 1
ATOM 2342 C C . PRO A 1 296 ? 18.359 -60.656 -24.5 1 83.94 296 PRO A C 1
ATOM 2344 O O . PRO A 1 296 ? 18.281 -59.906 -23.5 1 83.94 296 PRO A O 1
ATOM 2347 N N . SER A 1 297 ? 19.531 -61.188 -24.906 1 86.75 297 SER A N 1
ATOM 2348 C CA . SER A 1 297 ? 20.797 -60.875 -24.25 1 86.75 297 SER A CA 1
ATOM 2349 C C . SER A 1 297 ? 21.156 -59.406 -24.406 1 86.75 297 SER A C 1
ATOM 2351 O O . SER A 1 297 ? 21.75 -58.812 -23.5 1 86.75 297 SER A O 1
ATOM 2353 N N . ARG A 1 298 ? 20.875 -58.75 -25.547 1 88.94 298 ARG A N 1
ATOM 2354 C CA . ARG A 1 298 ? 21.109 -57.344 -25.797 1 88.94 298 ARG A CA 1
ATOM 2355 C C . ARG A 1 298 ? 20 -56.75 -26.672 1 88.94 298 ARG A C 1
ATOM 2357 O O . ARG A 1 298 ? 19.531 -57.375 -27.609 1 88.94 298 ARG A O 1
ATOM 2364 N N . GLN A 1 299 ? 19.609 -55.594 -26.234 1 88.81 299 GLN A N 1
ATOM 2365 C CA . GLN A 1 299 ? 18.609 -54.844 -27.016 1 88.81 299 GLN A CA 1
ATOM 2366 C C . GLN A 1 299 ? 18.922 -53.375 -27.031 1 88.81 299 GLN A C 1
ATOM 2368 O O . GLN A 1 299 ? 19.078 -52.75 -25.969 1 88.81 299 GLN A O 1
ATOM 2373 N N . THR A 1 300 ? 19.188 -52.812 -28.234 1 89.75 300 THR A N 1
ATOM 2374 C CA . THR A 1 300 ? 19.359 -51.375 -28.406 1 89.75 300 THR A CA 1
ATOM 2375 C C . THR A 1 300 ? 18.219 -50.812 -29.25 1 89.75 300 THR A C 1
ATOM 2377 O O . THR A 1 300 ? 17.922 -51.312 -30.328 1 89.75 300 THR A O 1
ATOM 2380 N N . THR A 1 301 ? 17.609 -49.906 -28.719 1 90.31 301 THR A N 1
ATOM 2381 C CA . THR A 1 301 ? 16.562 -49.188 -29.438 1 90.31 301 THR A CA 1
ATOM 2382 C C . THR A 1 301 ? 16.891 -47.688 -29.484 1 90.31 301 THR A C 1
ATOM 2384 O O . THR A 1 301 ? 17.25 -47.094 -28.469 1 90.31 301 THR A O 1
ATOM 2387 N N . SER A 1 302 ? 16.922 -47.094 -30.641 1 92.56 302 SER A N 1
ATOM 2388 C CA . SER A 1 302 ? 17.094 -45.656 -30.844 1 92.56 302 SER A CA 1
ATOM 2389 C C . SER A 1 302 ? 15.977 -45.062 -31.703 1 92.56 302 SER A C 1
ATOM 2391 O O . SER A 1 302 ? 15.508 -45.719 -32.625 1 92.56 302 SER A O 1
ATOM 2393 N N . GLY A 1 303 ? 15.547 -43.969 -31.328 1 93.75 303 GLY A N 1
ATOM 2394 C CA . GLY A 1 303 ? 14.492 -43.344 -32.094 1 93.75 303 GLY A CA 1
ATOM 2395 C C . GLY A 1 303 ? 14.484 -41.812 -31.984 1 93.75 303 GLY A C 1
ATOM 2396 O O . GLY A 1 303 ? 14.977 -41.25 -31 1 93.75 303 GLY A O 1
ATOM 2397 N N . ILE A 1 304 ? 14.141 -41.094 -33.031 1 94.88 304 ILE A N 1
ATOM 2398 C CA . ILE A 1 304 ? 13.852 -39.656 -33.062 1 94.88 304 ILE A CA 1
ATOM 2399 C C . ILE A 1 304 ? 12.422 -39.438 -33.562 1 94.88 304 ILE A C 1
ATOM 2401 O O . ILE A 1 304 ? 11.984 -40.094 -34.531 1 94.88 304 ILE A O 1
ATOM 2405 N N . ALA A 1 305 ? 11.742 -38.656 -32.812 1 95.81 305 ALA A N 1
ATOM 2406 C CA . ALA A 1 305 ? 10.328 -38.5 -33.156 1 95.81 305 ALA A CA 1
ATOM 2407 C C . ALA A 1 305 ? 9.883 -37.062 -33.031 1 95.81 305 ALA A C 1
ATOM 2409 O O . ALA A 1 305 ? 10.406 -36.312 -32.188 1 95.81 305 ALA A O 1
ATOM 2410 N N . LEU A 1 306 ? 8.992 -36.625 -33.906 1 95.75 306 LEU A N 1
ATOM 2411 C CA . LEU A 1 306 ? 8.195 -35.406 -33.719 1 95.75 306 LEU A CA 1
ATOM 2412 C C . LEU A 1 306 ? 6.859 -35.75 -33.062 1 95.75 306 LEU A C 1
ATOM 2414 O O . LEU A 1 306 ? 6.066 -36.531 -33.594 1 95.75 306 LEU A O 1
ATOM 2418 N N . SER A 1 307 ? 6.727 -35.219 -31.859 1 96.31 307 SER A N 1
ATOM 2419 C CA . SER A 1 307 ? 5.527 -35.531 -31.094 1 96.31 307 SER A CA 1
ATOM 2420 C C . SER A 1 307 ? 4.641 -34.312 -30.938 1 96.31 307 SER A C 1
ATOM 2422 O O . SER A 1 307 ? 5.133 -33.219 -30.625 1 96.31 307 SER A O 1
ATOM 2424 N N . VAL A 1 308 ? 3.314 -34.469 -31.25 1 96.12 308 VAL A N 1
ATOM 2425 C CA . VAL A 1 308 ? 2.32 -33.406 -31.031 1 96.12 308 VAL A CA 1
ATOM 2426 C C . VAL A 1 308 ? 1.318 -33.875 -29.969 1 96.12 308 VAL A C 1
ATOM 2428 O O . VAL A 1 308 ? 0.766 -34.969 -30.062 1 96.12 308 VAL A O 1
ATOM 2431 N N . THR A 1 309 ? 1.166 -33.062 -28.922 1 95.69 309 THR A N 1
ATOM 2432 C CA . THR A 1 309 ? 0.199 -33.344 -27.859 1 95.69 309 THR A CA 1
ATOM 2433 C C . THR A 1 309 ? -0.873 -32.25 -27.828 1 95.69 309 THR A C 1
ATOM 2435 O O . THR A 1 309 ? -0.559 -31.062 -27.844 1 95.69 309 THR A O 1
ATOM 2438 N N . PHE A 1 310 ? -2.139 -32.625 -27.812 1 95.62 310 PHE A N 1
ATOM 2439 C CA . PHE A 1 310 ? -3.277 -31.734 -27.781 1 95.62 310 PHE A CA 1
ATOM 2440 C C . PHE A 1 310 ? -4.203 -32.062 -26.609 1 95.62 310 PHE A C 1
ATOM 2442 O O . PHE A 1 310 ? -5.012 -33 -26.703 1 95.62 310 PHE A O 1
ATOM 2449 N N . PRO A 1 311 ? -4.066 -31.281 -25.469 1 94.38 311 PRO A N 1
ATOM 2450 C CA . PRO A 1 311 ? -5.02 -31.484 -24.375 1 94.38 311 PRO A CA 1
ATOM 2451 C C . PRO A 1 311 ? -6.41 -30.938 -24.703 1 94.38 311 PRO A C 1
ATOM 2453 O O . PRO A 1 311 ? -6.723 -29.781 -24.375 1 94.38 311 PRO A O 1
ATOM 2456 N N . VAL A 1 312 ? -7.254 -31.766 -25.141 1 92.38 312 VAL A N 1
ATOM 2457 C CA . VAL A 1 312 ? -8.523 -31.391 -25.734 1 92.38 312 VAL A CA 1
ATOM 2458 C C . VAL A 1 312 ? -9.5 -30.953 -24.656 1 92.38 312 VAL A C 1
ATOM 2460 O O . VAL A 1 312 ? -10.25 -29.984 -24.828 1 92.38 312 VAL A O 1
ATOM 2463 N N . PHE A 1 313 ? -9.57 -31.688 -23.562 1 93.31 313 PHE A N 1
ATOM 2464 C CA . PHE A 1 313 ? -10.508 -31.406 -22.5 1 93.31 313 PHE A CA 1
ATOM 2465 C C . PHE A 1 313 ? -9.859 -31.625 -21.141 1 93.31 313 PHE A C 1
ATOM 2467 O O . PHE A 1 313 ? -9.367 -32.719 -20.844 1 93.31 313 PHE A O 1
ATOM 2474 N N . GLN A 1 314 ? -9.867 -30.547 -20.312 1 95.25 314 GLN A N 1
ATOM 2475 C CA . GLN A 1 314 ? -9.211 -30.594 -19.016 1 95.25 314 GLN A CA 1
ATOM 2476 C C . GLN A 1 314 ? -10.172 -30.203 -17.891 1 95.25 314 GLN A C 1
ATOM 2478 O O . GLN A 1 314 ? -9.82 -29.438 -17 1 95.25 314 GLN A O 1
ATOM 2483 N N . GLY A 1 315 ? -11.469 -30.547 -18.047 1 94.56 315 GLY A N 1
ATOM 2484 C CA . GLY A 1 315 ? -12.453 -30.328 -16.984 1 94.56 315 GLY A CA 1
ATOM 2485 C C . GLY A 1 315 ? -12.781 -28.875 -16.766 1 94.56 315 GLY A C 1
ATOM 2486 O O . GLY A 1 315 ? -13.227 -28.484 -15.68 1 94.56 315 GLY A O 1
ATOM 2487 N N . GLY A 1 316 ? -12.469 -28.016 -17.688 1 95.62 316 GLY A N 1
ATOM 2488 C CA . GLY A 1 316 ? -12.758 -26.594 -17.578 1 95.62 316 GLY A CA 1
ATOM 2489 C C . GLY A 1 316 ? -11.656 -25.812 -16.891 1 95.62 316 GLY A C 1
ATOM 2490 O O . GLY A 1 316 ? -11.82 -24.625 -16.594 1 95.62 316 GLY A O 1
ATOM 2491 N N . LEU A 1 317 ? -10.523 -26.422 -16.594 1 95.56 317 LEU A N 1
ATOM 2492 C CA . LEU A 1 317 ? -9.43 -25.812 -15.852 1 95.56 317 LEU A CA 1
ATOM 2493 C C . LEU A 1 317 ? -8.867 -24.609 -16.609 1 95.56 317 LEU A C 1
ATOM 2495 O O . LEU A 1 317 ? -8.727 -23.516 -16.031 1 95.56 317 LEU A O 1
ATOM 2499 N N . VAL A 1 318 ? -8.617 -24.781 -17.922 1 96.31 318 VAL A N 1
ATOM 2500 C CA . VAL A 1 318 ? -7.973 -23.734 -18.703 1 96.31 318 VAL A CA 1
ATOM 2501 C C . VAL A 1 318 ? -8.898 -22.531 -18.828 1 96.31 318 VAL A C 1
ATOM 2503 O O . VAL A 1 318 ? -8.461 -21.391 -18.703 1 96.31 318 VAL A O 1
ATOM 2506 N N . GLN A 1 319 ? -10.219 -22.781 -19.031 1 96.5 319 GLN A N 1
ATOM 2507 C CA . GLN A 1 319 ? -11.188 -21.703 -19.125 1 96.5 319 GLN A CA 1
ATOM 2508 C C . GLN A 1 319 ? -11.242 -20.906 -17.828 1 96.5 319 GLN A C 1
ATOM 2510 O O . GLN A 1 319 ? -11.25 -19.672 -17.844 1 96.5 319 GLN A O 1
ATOM 2515 N N . SER A 1 320 ? -11.281 -21.594 -16.766 1 97.62 320 SER A N 1
ATOM 2516 C CA . SER A 1 320 ? -11.328 -20.938 -15.461 1 97.62 320 SER A CA 1
ATOM 2517 C C . SER A 1 320 ? -10.047 -20.172 -15.18 1 97.62 320 SER A C 1
ATOM 2519 O O . SER A 1 320 ? -10.102 -19.016 -14.719 1 97.62 320 SER A O 1
ATOM 2521 N N . GLU A 1 321 ? -8.891 -20.781 -15.438 1 97.31 321 GLU A N 1
ATOM 2522 C CA . GLU A 1 321 ? -7.613 -20.109 -15.234 1 97.31 321 GLU A CA 1
ATOM 2523 C C . GLU A 1 321 ? -7.504 -18.859 -16.109 1 97.31 321 GLU A C 1
ATOM 2525 O O . GLU A 1 321 ? -6.918 -17.844 -15.695 1 97.31 321 GLU A O 1
ATOM 2530 N N . THR A 1 322 ? -8.039 -18.906 -17.328 1 97.88 322 THR A N 1
ATOM 2531 C CA . THR A 1 322 ? -8.039 -17.75 -18.219 1 97.88 322 THR A CA 1
ATOM 2532 C C . THR A 1 322 ? -8.906 -16.625 -17.656 1 97.88 322 THR A C 1
ATOM 2534 O O . THR A 1 322 ? -8.5 -15.469 -17.641 1 97.88 322 THR A O 1
ATOM 2537 N N . ARG A 1 323 ? -10.125 -16.984 -17.156 1 97.94 323 ARG A N 1
ATOM 2538 C CA . ARG A 1 323 ? -10.984 -15.984 -16.531 1 97.94 323 ARG A CA 1
ATOM 2539 C C . ARG A 1 323 ? -10.312 -15.367 -15.32 1 97.94 323 ARG A C 1
ATOM 2541 O O . ARG A 1 323 ? -10.383 -14.148 -15.109 1 97.94 323 ARG A O 1
ATOM 2548 N N . GLN A 1 324 ? -9.68 -16.203 -14.492 1 97.81 324 GLN A N 1
ATOM 2549 C CA . GLN A 1 324 ? -8.93 -15.695 -13.344 1 97.81 324 GLN A CA 1
ATOM 2550 C C . GLN A 1 324 ? -7.875 -14.68 -13.781 1 97.81 324 GLN A C 1
ATOM 2552 O O . GLN A 1 324 ? -7.762 -13.602 -13.188 1 97.81 324 GLN A O 1
ATOM 2557 N N . ALA A 1 325 ? -7.113 -15.055 -14.82 1 98.19 325 ALA A N 1
ATOM 2558 C CA . ALA A 1 325 ? -6.074 -14.172 -15.328 1 98.19 325 ALA A CA 1
ATOM 2559 C C . ALA A 1 325 ? -6.672 -12.867 -15.852 1 98.19 325 ALA A C 1
ATOM 2561 O O . ALA A 1 325 ? -6.066 -11.797 -15.719 1 98.19 325 ALA A O 1
ATOM 2562 N N . GLN A 1 326 ? -7.855 -12.945 -16.469 1 98.5 326 GLN A N 1
ATOM 2563 C CA . GLN A 1 326 ? -8.539 -11.75 -16.953 1 98.5 326 GLN A CA 1
ATOM 2564 C C . GLN A 1 326 ? -8.914 -10.828 -15.797 1 98.5 326 GLN A C 1
ATOM 2566 O O . GLN A 1 326 ? -8.766 -9.609 -15.898 1 98.5 326 GLN A O 1
ATOM 2571 N N . TYR A 1 327 ? -9.414 -11.406 -14.719 1 98.25 327 TYR A N 1
ATOM 2572 C CA . TYR A 1 327 ? -9.734 -10.586 -13.555 1 98.25 327 TYR A CA 1
ATOM 2573 C C . TYR A 1 327 ? -8.469 -10 -12.938 1 98.25 327 TYR A C 1
ATOM 2575 O O . TYR A 1 327 ? -8.469 -8.859 -12.469 1 98.25 327 TYR A O 1
ATOM 2583 N N . ASP A 1 328 ? -7.395 -10.781 -12.922 1 98.19 328 ASP A N 1
ATOM 2584 C CA . ASP A 1 328 ? -6.113 -10.266 -12.445 1 98.19 328 ASP A CA 1
ATOM 2585 C C . ASP A 1 328 ? -5.633 -9.109 -13.305 1 98.19 328 ASP A C 1
ATOM 2587 O O . ASP A 1 328 ? -5.055 -8.141 -12.797 1 98.19 328 ASP A O 1
ATOM 2591 N N . PHE A 1 329 ? -5.828 -9.203 -14.656 1 98.5 329 PHE A N 1
ATOM 2592 C CA . PHE A 1 329 ? -5.535 -8.109 -15.57 1 98.5 329 PHE A CA 1
ATOM 2593 C C . PHE A 1 329 ? -6.352 -6.875 -15.211 1 98.5 329 PHE A C 1
ATOM 2595 O O . PHE A 1 329 ? -5.824 -5.758 -15.188 1 98.5 329 PHE A O 1
ATOM 2602 N N . GLN A 1 330 ? -7.605 -7.066 -14.891 1 97.94 330 GLN A N 1
ATOM 2603 C CA . GLN A 1 330 ? -8.453 -5.953 -14.477 1 97.94 330 GLN A CA 1
ATOM 2604 C C . GLN A 1 330 ? -7.934 -5.309 -13.195 1 97.94 330 GLN A C 1
ATOM 2606 O O . GLN A 1 330 ? -7.918 -4.082 -13.078 1 97.94 330 GLN A O 1
ATOM 2611 N N . THR A 1 331 ? -7.527 -6.082 -12.211 1 97.81 331 THR A N 1
ATOM 2612 C CA . THR A 1 331 ? -6.934 -5.559 -10.984 1 97.81 331 THR A CA 1
ATOM 2613 C C . THR A 1 331 ? -5.699 -4.719 -11.297 1 97.81 331 THR A C 1
ATOM 2615 O O . THR A 1 331 ? -5.547 -3.613 -10.766 1 97.81 331 THR A O 1
ATOM 2618 N N . SER A 1 332 ? -4.855 -5.262 -12.188 1 98 332 SER A N 1
ATOM 2619 C CA . SER A 1 332 ? -3.65 -4.531 -12.578 1 98 332 SER A CA 1
ATOM 2620 C C . SER A 1 332 ? -3.998 -3.236 -13.305 1 98 332 SER A C 1
ATOM 2622 O O . SER A 1 332 ? -3.312 -2.225 -13.141 1 98 332 SER A O 1
ATOM 2624 N N . SER A 1 333 ? -5 -3.316 -14.102 1 98.19 333 SER A N 1
ATOM 2625 C CA . SER A 1 333 ? -5.473 -2.123 -14.797 1 98.19 333 SER A CA 1
ATOM 2626 C C . SER A 1 333 ? -5.926 -1.051 -13.812 1 98.19 333 SER A C 1
ATOM 2628 O O . SER A 1 333 ? -5.602 0.127 -13.977 1 98.19 333 SER A O 1
ATOM 2630 N N . GLU A 1 334 ? -6.645 -1.434 -12.797 1 97.5 334 GLU A N 1
ATOM 2631 C CA . GLU A 1 334 ? -7.094 -0.491 -11.781 1 97.5 334 GLU A CA 1
ATOM 2632 C C . GLU A 1 334 ? -5.926 0.03 -10.953 1 97.5 334 GLU A C 1
ATOM 2634 O O . GLU A 1 334 ? -5.934 1.18 -10.508 1 97.5 334 GLU A O 1
ATOM 2639 N N . GLN A 1 335 ? -4.934 -0.768 -10.727 1 97.75 335 GLN A N 1
ATOM 2640 C CA . GLN A 1 335 ? -3.723 -0.32 -10.055 1 97.75 335 GLN A CA 1
ATOM 2641 C C . GLN A 1 335 ? -2.99 0.736 -10.875 1 97.75 335 GLN A C 1
ATOM 2643 O O . GLN A 1 335 ? -2.459 1.702 -10.328 1 97.75 335 GLN A O 1
ATOM 2648 N N . LEU A 1 336 ? -2.912 0.503 -12.188 1 97.81 336 LEU A N 1
ATOM 2649 C CA . LEU A 1 336 ? -2.348 1.512 -13.078 1 97.81 336 LEU A CA 1
ATOM 2650 C C . LEU A 1 336 ? -3.129 2.818 -12.984 1 97.81 336 LEU A C 1
ATOM 2652 O O . LEU A 1 336 ? -2.537 3.896 -12.891 1 97.81 336 LEU A O 1
ATOM 2656 N N . GLU A 1 337 ? -4.453 2.676 -13 1 97.06 337 GLU A N 1
ATOM 2657 C CA . GLU A 1 337 ? -5.301 3.855 -12.875 1 97.06 337 GLU A CA 1
ATOM 2658 C C . GLU A 1 337 ? -5.043 4.578 -11.555 1 97.06 337 GLU A C 1
ATOM 2660 O O . GLU A 1 337 ? -4.949 5.809 -11.523 1 97.06 337 GLU A O 1
ATOM 2665 N N . GLN A 1 338 ? -4.941 3.885 -10.445 1 96.94 338 GLN A N 1
ATOM 2666 C CA . GLN A 1 338 ? -4.641 4.465 -9.141 1 96.94 338 GLN A CA 1
ATOM 2667 C C . GLN A 1 338 ? -3.309 5.211 -9.164 1 96.94 338 GLN A C 1
ATOM 2669 O O . GLN A 1 338 ? -3.213 6.332 -8.664 1 96.94 338 GLN A O 1
ATOM 2674 N N . THR A 1 339 ? -2.299 4.574 -9.75 1 97.56 339 THR A N 1
ATOM 2675 C CA . THR A 1 339 ? -0.984 5.199 -9.844 1 97.56 339 THR A CA 1
ATOM 2676 C C . THR A 1 339 ? -1.043 6.453 -10.711 1 97.56 339 THR A C 1
ATOM 2678 O O . THR A 1 339 ? -0.43 7.473 -10.375 1 97.56 339 THR A O 1
ATOM 2681 N N . TYR A 1 340 ? -1.751 6.324 -11.773 1 97.19 340 TYR A N 1
ATOM 2682 C CA . TYR A 1 340 ? -1.958 7.465 -12.656 1 97.19 340 TYR A CA 1
ATOM 2683 C C . TYR A 1 340 ? -2.564 8.641 -11.898 1 97.19 340 TYR A C 1
ATOM 2685 O O . TYR A 1 340 ? -2.047 9.758 -11.961 1 97.19 340 TYR A O 1
ATOM 2693 N N . ARG A 1 341 ? -3.594 8.406 -11.188 1 95.56 341 ARG A N 1
ATOM 2694 C CA . ARG A 1 341 ? -4.258 9.453 -10.414 1 95.56 341 ARG A CA 1
ATOM 2695 C C . ARG A 1 341 ? -3.328 10.016 -9.344 1 95.56 341 ARG A C 1
ATOM 2697 O O . ARG A 1 341 ? -3.312 11.227 -9.102 1 95.56 341 ARG A O 1
ATOM 2704 N N . ASP A 1 342 ? -2.627 9.133 -8.703 1 96.12 342 ASP A N 1
ATOM 2705 C CA . ASP A 1 342 ? -1.671 9.578 -7.691 1 96.12 342 ASP A CA 1
ATOM 2706 C C . ASP A 1 342 ? -0.64 10.531 -8.297 1 96.12 342 ASP A C 1
ATOM 2708 O O . ASP A 1 342 ? -0.329 11.57 -7.707 1 96.12 342 ASP A O 1
ATOM 2712 N N . VAL A 1 343 ? -0.147 10.156 -9.461 1 96.94 343 VAL A N 1
ATOM 2713 C CA . VAL A 1 343 ? 0.856 10.992 -10.117 1 96.94 343 VAL A CA 1
ATOM 2714 C C . VAL A 1 343 ? 0.244 12.336 -10.484 1 96.94 343 VAL A C 1
ATOM 2716 O O . VAL A 1 343 ? 0.843 13.391 -10.234 1 96.94 343 VAL A O 1
ATOM 2719 N N . VAL A 1 344 ? -0.925 12.336 -10.992 1 96.06 344 VAL A N 1
ATOM 2720 C CA . VAL A 1 344 ? -1.591 13.555 -11.422 1 96.06 344 VAL A CA 1
ATOM 2721 C C . VAL A 1 344 ? -1.871 14.445 -10.219 1 96.06 344 VAL A C 1
ATOM 2723 O O . VAL A 1 344 ? -1.442 15.602 -10.172 1 96.06 344 VAL A O 1
ATOM 2726 N N . VAL A 1 345 ? -2.502 13.898 -9.203 1 95.31 345 VAL A N 1
ATOM 2727 C CA . VAL A 1 345 ? -2.945 14.664 -8.039 1 95.31 345 VAL A CA 1
ATOM 2728 C C . VAL A 1 345 ? -1.734 15.148 -7.242 1 95.31 345 VAL A C 1
ATOM 2730 O O . VAL A 1 345 ? -1.667 16.312 -6.855 1 95.31 345 VAL A O 1
ATOM 2733 N N . ASN A 1 346 ? -0.828 14.289 -7.039 1 96.19 346 ASN A N 1
ATOM 2734 C CA . ASN A 1 346 ? 0.335 14.664 -6.242 1 96.19 346 ASN A CA 1
ATOM 2735 C C . ASN A 1 346 ? 1.213 15.672 -6.969 1 96.19 346 ASN A C 1
ATOM 2737 O O . ASN A 1 346 ? 1.883 16.5 -6.336 1 96.19 346 ASN A O 1
ATOM 2741 N N . SER A 1 347 ? 1.23 15.594 -8.289 1 96.56 347 SER A N 1
ATOM 2742 C CA . SER A 1 347 ? 1.92 16.625 -9.055 1 96.56 347 SER A CA 1
ATOM 2743 C C . SER A 1 347 ? 1.256 17.984 -8.859 1 96.56 347 SER A C 1
ATOM 2745 O O . SER A 1 347 ? 1.938 19 -8.672 1 96.56 347 SER A O 1
ATOM 2747 N N . HIS A 1 348 ? -0.057 18.016 -8.898 1 94.56 348 HIS A N 1
ATOM 2748 C CA . HIS A 1 348 ? -0.786 19.25 -8.609 1 94.56 348 HIS A CA 1
ATOM 2749 C C . HIS A 1 348 ? -0.461 19.781 -7.219 1 94.56 348 HIS A C 1
ATOM 2751 O O . HIS A 1 348 ? -0.169 20.953 -7.047 1 94.56 348 HIS A O 1
ATOM 2757 N N . ILE A 1 349 ? -0.43 18.859 -6.27 1 94.75 349 ILE A N 1
ATOM 2758 C CA . ILE A 1 349 ? -0.172 19.219 -4.879 1 94.75 349 ILE A CA 1
ATOM 2759 C C . ILE A 1 349 ? 1.249 19.766 -4.746 1 94.75 349 ILE A C 1
ATOM 2761 O O . ILE A 1 349 ? 1.468 20.797 -4.109 1 94.75 349 ILE A O 1
ATOM 2765 N N . ALA A 1 350 ? 2.143 19.094 -5.355 1 96.12 350 ALA A N 1
ATOM 2766 C CA . ALA A 1 350 ? 3.535 19.531 -5.266 1 96.12 350 ALA A CA 1
ATOM 2767 C C . ALA A 1 350 ? 3.729 20.891 -5.918 1 96.12 350 ALA A C 1
ATOM 2769 O O . ALA A 1 350 ? 4.406 21.766 -5.359 1 96.12 350 ALA A O 1
ATOM 2770 N N . PHE A 1 351 ? 3.141 21.125 -7.066 1 95.94 351 PHE A N 1
ATOM 2771 C CA . PHE A 1 351 ? 3.227 22.406 -7.773 1 95.94 351 PHE A CA 1
ATOM 2772 C C . PHE A 1 351 ? 2.639 23.531 -6.934 1 95.94 351 PHE A C 1
ATOM 2774 O O . PHE A 1 351 ? 3.279 24.562 -6.734 1 95.94 351 PHE A O 1
ATOM 2781 N N . ASN A 1 352 ? 1.479 23.266 -6.414 1 93.38 352 ASN A N 1
ATOM 2782 C CA . ASN A 1 352 ? 0.822 24.266 -5.574 1 93.38 352 ASN A CA 1
ATOM 2783 C C . ASN A 1 352 ? 1.624 24.547 -4.305 1 93.38 352 ASN A C 1
ATOM 2785 O O . ASN A 1 352 ? 1.667 25.672 -3.83 1 93.38 352 ASN A O 1
ATOM 2789 N N . THR A 1 353 ? 2.164 23.531 -3.762 1 94.31 353 THR A N 1
ATOM 2790 C CA . THR A 1 353 ? 2.979 23.672 -2.559 1 94.31 353 THR A CA 1
ATOM 2791 C C . THR A 1 353 ? 4.16 24.594 -2.816 1 94.31 353 THR A C 1
ATOM 2793 O O . THR A 1 353 ? 4.535 25.391 -1.949 1 94.31 353 THR A O 1
ATOM 2796 N N . ILE A 1 354 ? 4.703 24.547 -4.016 1 96 354 ILE A N 1
ATOM 2797 C CA . ILE A 1 354 ? 5.816 25.422 -4.359 1 96 354 ILE A CA 1
ATOM 2798 C C . ILE A 1 354 ? 5.316 26.859 -4.516 1 96 354 ILE A C 1
ATOM 2800 O O . ILE A 1 354 ? 5.891 27.781 -3.938 1 96 354 ILE A O 1
ATOM 2804 N N . VAL A 1 355 ? 4.285 27.016 -5.246 1 94.31 355 VAL A N 1
ATOM 2805 C CA . VAL A 1 355 ? 3.746 28.344 -5.504 1 94.31 355 VAL A CA 1
ATOM 2806 C C . VAL A 1 355 ? 3.354 29.016 -4.188 1 94.31 355 VAL A C 1
ATOM 2808 O O . VAL A 1 355 ? 3.748 30.141 -3.914 1 94.31 355 VAL A O 1
ATOM 2811 N N . ASP A 1 356 ? 2.684 28.266 -3.371 1 93.75 356 ASP A N 1
ATOM 2812 C CA . ASP A 1 356 ? 2.273 28.781 -2.068 1 93.75 356 ASP A CA 1
ATOM 2813 C C . ASP A 1 356 ? 3.475 28.938 -1.139 1 93.75 356 ASP A C 1
ATOM 2815 O O . ASP A 1 356 ? 3.518 29.875 -0.33 1 93.75 356 ASP A O 1
ATOM 2819 N N . GLY A 1 357 ? 4.375 27.984 -1.264 1 94.88 357 GLY A N 1
ATOM 2820 C CA . GLY A 1 357 ? 5.574 28.047 -0.443 1 94.88 357 GLY A CA 1
ATOM 2821 C C . GLY A 1 357 ? 6.383 29.312 -0.663 1 94.88 357 GLY A C 1
ATOM 2822 O O . GLY A 1 357 ? 6.906 29.891 0.29 1 94.88 357 GLY A O 1
ATOM 2823 N N . ILE A 1 358 ? 6.449 29.781 -1.851 1 95.5 358 ILE A N 1
ATOM 2824 C CA . ILE A 1 358 ? 7.148 31.016 -2.178 1 95.5 358 ILE A CA 1
ATOM 2825 C C . ILE A 1 358 ? 6.473 32.188 -1.478 1 95.5 358 ILE A C 1
ATOM 2827 O O . ILE A 1 358 ? 7.137 33 -0.834 1 95.5 358 ILE A O 1
ATOM 2831 N N . SER A 1 359 ? 5.188 32.25 -1.566 1 94.31 359 SER A N 1
ATOM 2832 C CA . SER A 1 359 ? 4.426 33.312 -0.917 1 94.31 359 SER A CA 1
ATOM 2833 C C . SER A 1 359 ? 4.578 33.25 0.6 1 94.31 359 SER A C 1
ATOM 2835 O O . SER A 1 359 ? 4.676 34.281 1.26 1 94.31 359 SER A O 1
ATOM 2837 N N . LYS A 1 360 ? 4.621 32.031 1.111 1 93.5 360 LYS A N 1
ATOM 2838 C CA . LYS A 1 360 ? 4.75 31.844 2.555 1 93.5 360 LYS A CA 1
ATOM 2839 C C . LYS A 1 360 ? 6.113 32.312 3.051 1 93.5 360 LYS A C 1
ATOM 2841 O O . LYS A 1 360 ? 6.203 33 4.078 1 93.5 360 LYS A O 1
ATOM 2846 N N . VAL A 1 361 ? 7.137 32 2.303 1 95.06 361 VAL A N 1
ATOM 2847 C CA . VAL A 1 361 ? 8.484 32.406 2.689 1 95.06 361 VAL A CA 1
ATOM 2848 C C . VAL A 1 361 ? 8.594 33.938 2.646 1 95.06 361 VAL A C 1
ATOM 2850 O O . VAL A 1 361 ? 9.156 34.531 3.555 1 95.06 361 VAL A O 1
ATOM 2853 N N . LYS A 1 362 ? 7.992 34.594 1.712 1 95.06 362 LYS A N 1
ATOM 2854 C CA . LYS A 1 362 ? 7.984 36.031 1.634 1 95.06 362 LYS A CA 1
ATOM 2855 C C . LYS A 1 362 ? 7.242 36.656 2.818 1 95.06 362 LYS A C 1
ATOM 2857 O O . LYS A 1 362 ? 7.719 37.625 3.43 1 95.06 362 LYS A O 1
ATOM 2862 N N . ALA A 1 363 ? 6.137 36.031 3.07 1 93.06 363 ALA A N 1
ATOM 2863 C CA . ALA A 1 363 ? 5.344 36.5 4.199 1 93.06 363 ALA A CA 1
ATOM 2864 C C . ALA A 1 363 ? 6.094 36.312 5.516 1 93.06 363 ALA A C 1
ATOM 2866 O O . ALA A 1 363 ? 6.031 37.188 6.398 1 93.06 363 ALA A O 1
ATOM 2867 N N . ASP A 1 364 ? 6.789 35.219 5.672 1 93.81 364 ASP A N 1
ATOM 2868 C CA . ASP A 1 364 ? 7.57 34.938 6.875 1 93.81 364 ASP A CA 1
ATOM 2869 C C . ASP A 1 364 ? 8.695 35.969 7.051 1 93.81 364 ASP A C 1
ATOM 2871 O O . ASP A 1 364 ? 8.961 36.406 8.164 1 93.81 364 ASP A O 1
ATOM 2875 N N . ARG A 1 365 ? 9.375 36.312 5.988 1 94.06 365 ARG A N 1
ATOM 2876 C CA . ARG A 1 365 ? 10.438 37.312 6.051 1 94.06 365 ARG A CA 1
ATOM 2877 C C . ARG A 1 365 ? 9.898 38.656 6.527 1 94.06 365 ARG A C 1
ATOM 2879 O O . ARG A 1 365 ? 10.516 39.312 7.363 1 94.06 365 ARG A O 1
ATOM 2886 N N . GLN A 1 366 ? 8.734 39 6.035 1 92.69 366 GLN A N 1
ATOM 2887 C CA . GLN A 1 366 ? 8.094 40.219 6.461 1 92.69 366 GLN A CA 1
ATOM 2888 C C . GLN A 1 366 ? 7.684 40.156 7.93 1 92.69 366 GLN A C 1
ATOM 2890 O O . GLN A 1 366 ? 7.809 41.125 8.664 1 92.69 366 GLN A O 1
ATOM 2895 N N . THR A 1 367 ? 7.207 38.969 8.328 1 92.44 367 THR A N 1
ATOM 2896 C CA . THR A 1 367 ? 6.793 38.781 9.719 1 92.44 367 THR A CA 1
ATOM 2897 C C . THR A 1 367 ? 7.977 38.969 10.664 1 92.44 367 THR A C 1
ATOM 2899 O O . THR A 1 367 ? 7.828 39.531 11.75 1 92.44 367 THR A O 1
ATOM 2902 N N . ILE A 1 368 ? 9.125 38.531 10.289 1 93.75 368 ILE A N 1
ATOM 2903 C CA . ILE A 1 368 ? 10.32 38.656 11.125 1 93.75 368 ILE A CA 1
ATOM 2904 C C . ILE A 1 368 ? 10.672 40.125 11.297 1 93.75 368 ILE A C 1
ATOM 2906 O O . ILE A 1 368 ? 10.977 40.562 12.406 1 93.75 368 ILE A O 1
ATOM 2910 N N . VAL A 1 369 ? 10.57 40.906 10.266 1 94.19 369 VAL A N 1
ATOM 2911 C CA . VAL A 1 369 ? 10.844 42.344 10.336 1 94.19 369 VAL A CA 1
ATOM 2912 C C . VAL A 1 369 ? 9.859 43.031 11.289 1 94.19 369 VAL A C 1
ATOM 2914 O O . VAL A 1 369 ? 10.258 43.781 12.164 1 94.19 369 VAL A O 1
ATOM 2917 N N . SER A 1 370 ? 8.625 42.594 11.117 1 92.19 370 SER A N 1
ATOM 2918 C CA . SER A 1 370 ? 7.582 43.188 11.953 1 92.19 370 SER A CA 1
ATOM 2919 C C . SER A 1 370 ? 7.77 42.781 13.414 1 92.19 370 SER A C 1
ATOM 2921 O O . SER A 1 370 ? 7.598 43.625 14.312 1 92.19 370 SER A O 1
ATOM 2923 N N . GLN A 1 371 ? 8.109 41.594 13.711 1 92.44 371 GLN A N 1
ATOM 2924 C CA . GLN A 1 371 ? 8.305 41.125 15.078 1 92.44 371 GLN A CA 1
ATOM 2925 C C . GLN A 1 371 ? 9.547 41.75 15.703 1 92.44 371 GLN A C 1
ATOM 2927 O O . GLN A 1 371 ? 9.578 42 16.906 1 92.44 371 GLN A O 1
ATOM 2932 N N . LYS A 1 372 ? 10.594 42 14.906 1 93.25 372 LYS A N 1
ATOM 2933 C CA . LYS A 1 372 ? 11.789 42.688 15.391 1 93.25 372 LYS A CA 1
ATOM 2934 C C . LYS A 1 372 ? 11.469 44.125 15.82 1 93.25 372 LYS A C 1
ATOM 2936 O O . LYS A 1 372 ? 11.898 44.562 16.891 1 93.25 372 LYS A O 1
ATOM 2941 N N . ASN A 1 373 ? 10.695 44.781 14.953 1 92.31 373 ASN A N 1
ATOM 2942 C CA . ASN A 1 373 ? 10.273 46.125 15.273 1 92.31 373 ASN A CA 1
ATOM 2943 C C . ASN A 1 373 ? 9.414 46.188 16.531 1 92.31 373 ASN A C 1
ATOM 2945 O O . ASN A 1 373 ? 9.586 47.062 17.391 1 92.31 373 ASN A O 1
ATOM 2949 N N . SER A 1 374 ? 8.531 45.219 16.641 1 90.88 374 SER A N 1
ATOM 2950 C CA . SER A 1 374 ? 7.668 45.125 17.812 1 90.88 374 SER A CA 1
ATOM 2951 C C . SER A 1 374 ? 8.484 44.875 19.078 1 90.88 374 SER A C 1
ATOM 2953 O O . SER A 1 374 ? 8.219 45.5 20.125 1 90.88 374 SER A O 1
ATOM 2955 N N . LEU A 1 375 ? 9.477 44 19.031 1 92.06 375 LEU A N 1
ATOM 2956 C CA . LEU A 1 375 ? 10.32 43.719 20.172 1 92.06 375 LEU A CA 1
ATOM 2957 C C . LEU A 1 375 ? 11.133 44.938 20.594 1 92.06 375 LEU A C 1
ATOM 2959 O O . LEU A 1 375 ? 11.172 45.281 21.766 1 92.06 375 LEU A O 1
ATOM 2963 N N . GLU A 1 376 ? 11.711 45.625 19.656 1 92.88 376 GLU A N 1
ATOM 2964 C CA . GLU A 1 376 ? 12.516 46.812 19.938 1 92.88 376 GLU A CA 1
ATOM 2965 C C . GLU A 1 376 ? 11.672 47.906 20.594 1 92.88 376 GLU A C 1
ATOM 2967 O O . GLU A 1 376 ? 12.102 48.531 21.562 1 92.88 376 GLU A O 1
ATOM 2972 N N . SER A 1 377 ? 10.523 48.031 20.031 1 91.75 377 SER A N 1
ATOM 2973 C CA . SER A 1 377 ? 9.617 49.031 20.578 1 91.75 377 SER A CA 1
ATOM 2974 C C . SER A 1 377 ? 9.148 48.656 21.969 1 91.75 377 SER A C 1
ATOM 2976 O O . SER A 1 377 ? 9.008 49.531 22.844 1 91.75 377 SER A O 1
ATOM 2978 N N . THR A 1 378 ? 8.844 47.406 22.234 1 89.88 378 THR A N 1
ATOM 2979 C CA . THR A 1 378 ? 8.391 46.938 23.531 1 89.88 378 THR A CA 1
ATOM 2980 C C . THR A 1 378 ? 9.492 47.062 24.578 1 89.88 378 THR A C 1
ATOM 2982 O O . THR A 1 378 ? 9.227 47.438 25.734 1 89.88 378 THR A O 1
ATOM 2985 N N . GLU A 1 379 ? 10.695 46.844 24.219 1 90.31 379 GLU A N 1
ATOM 2986 C CA . GLU A 1 379 ? 11.836 47 25.109 1 90.31 379 GLU A CA 1
ATOM 2987 C C . GLU A 1 379 ? 12.031 48.438 25.516 1 90.31 379 GLU A C 1
ATOM 2989 O O . GLU A 1 379 ? 12.297 48.75 26.688 1 90.31 379 GLU A O 1
ATOM 2994 N N . ALA A 1 380 ? 11.852 49.344 24.547 1 90.38 380 ALA A N 1
ATOM 2995 C CA . ALA A 1 380 ? 11.977 50.781 24.828 1 90.38 380 ALA A CA 1
ATOM 2996 C C . ALA A 1 380 ? 10.875 51.219 25.781 1 90.38 380 ALA A C 1
ATOM 2998 O O . ALA A 1 380 ? 11.133 52.031 26.688 1 90.38 380 ALA A O 1
ATOM 2999 N N . GLN A 1 381 ? 9.75 50.75 25.672 1 89.19 381 GLN A N 1
ATOM 3000 C CA . GLN A 1 381 ? 8.617 51.125 26.516 1 89.19 381 GLN A CA 1
ATOM 3001 C C . GLN A 1 381 ? 8.742 50.531 27.906 1 89.19 381 GLN A C 1
ATOM 3003 O O . GLN A 1 381 ? 8.273 51.125 28.891 1 89.19 381 GLN A O 1
ATOM 3008 N N . PHE A 1 382 ? 9.281 49.344 27.922 1 85.75 382 PHE A N 1
ATOM 3009 C CA . PHE A 1 382 ? 9.547 48.75 29.219 1 85.75 382 PHE A CA 1
ATOM 3010 C C . PHE A 1 382 ? 10.516 49.594 30.031 1 85.75 382 PHE A C 1
ATOM 3012 O O . PHE A 1 382 ? 10.344 49.781 31.234 1 85.75 382 PHE A O 1
ATOM 3019 N N . GLN A 1 383 ? 11.445 50.25 29.344 1 84.25 383 GLN A N 1
ATOM 3020 C CA . GLN A 1 383 ? 12.445 51.094 29.984 1 84.25 383 GLN A CA 1
ATOM 3021 C C . GLN A 1 383 ? 11.82 52.375 30.547 1 84.25 383 GLN A C 1
ATOM 3023 O O . GLN A 1 383 ? 12.266 52.875 31.578 1 84.25 383 GLN A O 1
ATOM 3028 N N . VAL A 1 384 ? 10.688 52.75 29.922 1 85.88 384 VAL A N 1
ATOM 3029 C CA . VAL A 1 384 ? 10.062 54 30.391 1 85.88 384 VAL A CA 1
ATOM 3030 C C . VAL A 1 384 ? 8.852 53.656 31.25 1 85.88 384 VAL A C 1
ATOM 3032 O O . VAL A 1 384 ? 8.125 54.562 31.688 1 85.88 384 VAL A O 1
ATOM 3035 N N . GLY A 1 385 ? 8.531 52.312 31.531 1 81.5 385 GLY A N 1
ATOM 3036 C CA . GLY A 1 385 ? 7.559 51.844 32.531 1 81.5 385 GLY A CA 1
ATOM 3037 C C . GLY A 1 385 ? 6.152 51.75 31.969 1 81.5 385 GLY A C 1
ATOM 3038 O O . GLY A 1 385 ? 5.195 51.562 32.719 1 81.5 385 GLY A O 1
ATOM 3039 N N . THR A 1 386 ? 6.035 51.75 30.609 1 81.5 386 THR A N 1
ATOM 3040 C CA . THR A 1 386 ? 4.695 51.719 30.016 1 81.5 386 THR A CA 1
ATOM 3041 C C . THR A 1 386 ? 4.324 50.281 29.609 1 81.5 386 THR A C 1
ATOM 3043 O O . THR A 1 386 ? 3.176 50.031 29.25 1 81.5 386 THR A O 1
ATOM 3046 N N . ARG A 1 387 ? 5.328 49.438 29.656 1 86.19 387 ARG A N 1
ATOM 3047 C CA . ARG A 1 387 ? 5.09 48 29.406 1 86.19 387 ARG A CA 1
ATOM 3048 C C . ARG A 1 387 ? 5.715 47.156 30.5 1 86.19 387 ARG A C 1
ATOM 3050 O O . ARG A 1 387 ? 6.547 47.625 31.266 1 86.19 387 ARG A O 1
ATOM 3057 N N . THR A 1 388 ? 5.223 45.906 30.453 1 84.5 388 THR A N 1
ATOM 3058 C CA . THR A 1 388 ? 5.68 45.031 31.516 1 84.5 388 THR A CA 1
ATOM 3059 C C . THR A 1 388 ? 6.695 44.031 30.969 1 84.5 388 THR A C 1
ATOM 3061 O O . THR A 1 388 ? 6.887 43.906 29.75 1 84.5 388 THR A O 1
ATOM 3064 N N . MET A 1 389 ? 7.309 43.375 31.875 1 84.25 389 MET A N 1
ATOM 3065 C CA . MET A 1 389 ? 8.281 42.344 31.531 1 84.25 389 MET A CA 1
ATOM 3066 C C . MET A 1 389 ? 7.617 41.188 30.766 1 84.25 389 MET A C 1
ATOM 3068 O O . MET A 1 389 ? 8.219 40.625 29.859 1 84.25 389 MET A O 1
ATOM 3072 N N . VAL A 1 390 ? 6.43 40.938 31.078 1 81.94 390 VAL A N 1
ATOM 3073 C CA . VAL A 1 390 ? 5.684 39.875 30.406 1 81.94 390 VAL A CA 1
ATOM 3074 C C . VAL A 1 390 ? 5.527 40.219 28.922 1 81.94 390 VAL A C 1
ATOM 3076 O O . VAL A 1 390 ? 5.605 39.344 28.062 1 81.94 390 VAL A O 1
ATOM 3079 N N . ASP A 1 391 ? 5.375 41.438 28.625 1 86.75 391 ASP A N 1
ATOM 3080 C CA . ASP A 1 391 ? 5.234 41.875 27.25 1 86.75 391 ASP A CA 1
ATOM 3081 C C . ASP A 1 391 ? 6.527 41.656 26.469 1 86.75 391 ASP A C 1
ATOM 3083 O O . ASP A 1 391 ? 6.488 41.25 25.297 1 86.75 391 ASP A O 1
ATOM 3087 N N . VAL A 1 392 ? 7.598 41.969 27.156 1 87.94 392 VAL A N 1
ATOM 3088 C CA . VAL A 1 392 ? 8.898 41.812 26.516 1 87.94 392 VAL A CA 1
ATOM 3089 C C . VAL A 1 392 ? 9.164 40.344 26.234 1 87.94 392 VAL A C 1
ATOM 3091 O O . VAL A 1 392 ? 9.555 39.969 25.125 1 87.94 392 VAL A O 1
ATOM 3094 N N . VAL A 1 393 ? 8.836 39.531 27.156 1 87.75 393 VAL A N 1
ATOM 3095 C CA . VAL A 1 393 ? 9.047 38.094 27.016 1 87.75 393 VAL A CA 1
ATOM 3096 C C . VAL A 1 393 ? 8.164 37.531 25.906 1 87.75 393 VAL A C 1
ATOM 3098 O O . VAL A 1 393 ? 8.617 36.719 25.094 1 87.75 393 VAL A O 1
ATOM 3101 N N . ASN A 1 394 ? 7.004 37.938 25.828 1 87.44 394 ASN A N 1
ATOM 3102 C CA . ASN A 1 394 ? 6.078 37.5 24.797 1 87.44 394 ASN A CA 1
ATOM 3103 C C . ASN A 1 394 ? 6.535 37.938 23.406 1 87.44 394 ASN A C 1
ATOM 3105 O O . ASN A 1 394 ? 6.43 37.188 22.453 1 87.44 394 ASN A O 1
ATOM 3109 N N . ALA A 1 395 ? 6.945 39.156 23.344 1 89.5 395 ALA A N 1
ATOM 3110 C CA . ALA A 1 395 ? 7.449 39.656 22.062 1 89.5 395 ALA A CA 1
ATOM 3111 C C . ALA A 1 395 ? 8.672 38.875 21.609 1 89.5 395 ALA A C 1
ATOM 3113 O O . ALA A 1 395 ? 8.82 38.594 20.406 1 89.5 395 ALA A O 1
ATOM 3114 N N . GLN A 1 396 ? 9.492 38.562 22.531 1 90.75 396 GLN A N 1
ATOM 3115 C CA . GLN A 1 396 ? 10.664 37.75 22.234 1 90.75 396 GLN A CA 1
ATOM 3116 C C . GLN A 1 396 ? 10.266 36.375 21.75 1 90.75 396 GLN A C 1
ATOM 3118 O O . GLN A 1 396 ? 10.844 35.844 20.781 1 90.75 396 GLN A O 1
ATOM 3123 N N . GLN A 1 397 ? 9.336 35.844 22.438 1 90.44 397 GLN A N 1
ATOM 3124 C CA . GLN A 1 397 ? 8.828 34.531 22.047 1 90.44 397 GLN A CA 1
ATOM 3125 C C . GLN A 1 397 ? 8.281 34.562 20.625 1 90.44 397 GLN A C 1
ATOM 3127 O O . GLN A 1 397 ? 8.531 33.625 19.844 1 90.44 397 GLN A O 1
ATOM 3132 N N . ARG A 1 398 ? 7.59 35.5 20.281 1 90.12 398 ARG A N 1
ATOM 3133 C CA . ARG A 1 398 ? 6.984 35.625 18.953 1 90.12 398 ARG A CA 1
ATOM 3134 C C . ARG A 1 398 ? 8.055 35.75 17.875 1 90.12 398 ARG A C 1
ATOM 3136 O O . ARG A 1 398 ? 7.898 35.219 16.766 1 90.12 398 ARG A O 1
ATOM 3143 N N . LEU A 1 399 ? 9.094 36.5 18.156 1 92.12 399 LEU A N 1
ATOM 3144 C CA . LEU A 1 399 ? 10.188 36.625 17.203 1 92.12 399 LEU A CA 1
ATOM 3145 C C . LEU A 1 399 ? 10.844 35.281 16.953 1 92.12 399 LEU A C 1
ATOM 3147 O O . LEU A 1 399 ? 11.094 34.906 15.797 1 92.12 399 LEU A O 1
ATOM 3151 N N . PHE A 1 400 ? 11.031 34.531 17.984 1 92.25 400 PHE A N 1
ATOM 3152 C CA . PHE A 1 400 ? 11.641 33.219 17.844 1 92.25 400 PHE A CA 1
ATOM 3153 C C . PHE A 1 400 ? 10.742 32.281 17.031 1 92.25 400 PHE A C 1
ATOM 3155 O O . PHE A 1 400 ? 11.227 31.547 16.188 1 92.25 400 PHE A O 1
ATOM 3162 N N . GLU A 1 401 ? 9.492 32.312 17.328 1 92.38 401 GLU A N 1
ATOM 3163 C CA . GLU A 1 401 ? 8.547 31.5 16.594 1 92.38 401 GLU A CA 1
ATOM 3164 C C . GLU A 1 401 ? 8.547 31.859 15.109 1 92.38 401 GLU A C 1
ATOM 3166 O O . GLU A 1 401 ? 8.453 30.969 14.25 1 92.38 401 GLU A O 1
ATOM 3171 N N . ALA A 1 402 ? 8.617 33.062 14.812 1 93.12 402 ALA A N 1
ATOM 3172 C CA . ALA A 1 402 ? 8.656 33.531 13.422 1 93.12 402 ALA A CA 1
ATOM 3173 C C . ALA A 1 402 ? 9.914 33.031 12.719 1 93.12 402 ALA A C 1
ATOM 3175 O O . ALA A 1 402 ? 9.859 32.656 11.547 1 93.12 402 ALA A O 1
ATOM 3176 N N . GLN A 1 403 ? 11.031 33.125 13.406 1 94.31 403 GLN A N 1
ATOM 3177 C CA . GLN A 1 403 ? 12.297 32.656 12.844 1 94.31 403 GLN A CA 1
ATOM 3178 C C . GLN A 1 403 ? 12.258 31.156 12.555 1 94.31 403 GLN A C 1
ATOM 3180 O O . GLN A 1 403 ? 12.703 30.719 11.5 1 94.31 403 GLN A O 1
ATOM 3185 N N . GLU A 1 404 ? 11.75 30.406 13.445 1 94.75 404 GLU A N 1
ATOM 3186 C CA . GLU A 1 404 ? 11.617 28.953 13.266 1 94.75 404 GLU A CA 1
ATOM 3187 C C . GLU A 1 404 ? 10.695 28.641 12.086 1 94.75 404 GLU A C 1
ATOM 3189 O O . GLU A 1 404 ? 10.977 27.719 11.305 1 94.75 404 GLU A O 1
ATOM 3194 N N . LEU A 1 405 ? 9.641 29.359 12.016 1 94.25 405 LEU A N 1
ATOM 3195 C CA . LEU A 1 405 ? 8.68 29.141 10.945 1 94.25 405 LEU A CA 1
ATOM 3196 C C . LEU A 1 405 ? 9.305 29.406 9.578 1 94.25 405 LEU A C 1
ATOM 3198 O O . LEU A 1 405 ? 9.055 28.672 8.617 1 94.25 405 LEU A O 1
ATOM 3202 N N . LEU A 1 406 ? 10.055 30.5 9.469 1 94.62 406 LEU A N 1
ATOM 3203 C CA . LEU A 1 406 ? 10.742 30.797 8.219 1 94.62 406 LEU A CA 1
ATOM 3204 C C . LEU A 1 406 ? 11.672 29.656 7.824 1 94.62 406 LEU A C 1
ATOM 3206 O O . LEU A 1 406 ? 11.656 29.203 6.68 1 94.62 406 LEU A O 1
ATOM 3210 N N . ALA A 1 407 ? 12.469 29.172 8.766 1 96.06 407 ALA A N 1
ATOM 3211 C CA . ALA A 1 407 ? 13.383 28.062 8.492 1 96.06 407 ALA A CA 1
ATOM 3212 C C . ALA A 1 407 ? 12.633 26.828 8.023 1 96.06 407 ALA A C 1
ATOM 3214 O O . ALA A 1 407 ? 13.008 26.203 7.027 1 96.06 407 ALA A O 1
ATOM 3215 N N . ARG A 1 408 ? 11.594 26.5 8.703 1 96.19 408 ARG A N 1
ATOM 3216 C CA . ARG A 1 408 ? 10.781 25.344 8.367 1 96.19 408 ARG A CA 1
ATOM 3217 C C . ARG A 1 408 ? 10.227 25.438 6.949 1 96.19 408 ARG A C 1
ATOM 3219 O O . ARG A 1 408 ? 10.297 24.484 6.176 1 96.19 408 ARG A O 1
ATOM 3226 N N . ASP A 1 409 ? 9.695 26.594 6.676 1 95.62 409 ASP A N 1
ATOM 3227 C CA . ASP A 1 409 ? 9.047 26.781 5.383 1 95.62 409 ASP A CA 1
ATOM 3228 C C . ASP A 1 409 ? 10.07 26.781 4.25 1 95.62 409 ASP A C 1
ATOM 3230 O O . ASP A 1 409 ? 9.789 26.328 3.141 1 95.62 409 ASP A O 1
ATOM 3234 N N . GLN A 1 410 ? 11.25 27.297 4.512 1 96.38 410 GLN A N 1
ATOM 3235 C CA . GLN A 1 410 ? 12.312 27.281 3.508 1 96.38 410 GLN A CA 1
ATOM 3236 C C . GLN A 1 410 ? 12.719 25.859 3.164 1 96.38 410 GLN A C 1
ATOM 3238 O O . GLN A 1 410 ? 12.812 25.5 1.988 1 96.38 410 GLN A O 1
ATOM 3243 N N . TYR A 1 411 ? 12.969 25.016 4.145 1 97.19 411 TYR A N 1
ATOM 3244 C CA . TYR A 1 411 ? 13.359 23.641 3.904 1 97.19 411 TYR A CA 1
ATOM 3245 C C . TYR A 1 411 ? 12.227 22.844 3.26 1 97.19 411 TYR A C 1
ATOM 3247 O O . TYR A 1 411 ? 12.469 22 2.4 1 97.19 411 TYR A O 1
ATOM 3255 N N . ALA A 1 412 ? 11.016 23.156 3.707 1 96 412 ALA A N 1
ATOM 3256 C CA . ALA A 1 412 ? 9.867 22.5 3.088 1 96 412 ALA A CA 1
ATOM 3257 C C . ALA A 1 412 ? 9.773 22.844 1.604 1 96 412 ALA A C 1
ATOM 3259 O O . ALA A 1 412 ? 9.391 22 0.787 1 96 412 ALA A O 1
ATOM 3260 N N . LEU A 1 413 ? 10.07 24.109 1.308 1 96.19 413 LEU A N 1
ATOM 3261 C CA . LEU A 1 413 ? 10.031 24.562 -0.079 1 96.19 413 LEU A CA 1
ATOM 3262 C C . LEU A 1 413 ? 11.062 23.812 -0.922 1 96.19 413 LEU A C 1
ATOM 3264 O O . LEU A 1 413 ? 10.766 23.391 -2.041 1 96.19 413 LEU A O 1
ATOM 3268 N N . ILE A 1 414 ? 12.258 23.578 -0.43 1 96.94 414 ILE A N 1
ATOM 3269 C CA . ILE A 1 414 ? 13.297 22.844 -1.126 1 96.94 414 ILE A CA 1
ATOM 3270 C C . ILE A 1 414 ? 12.82 21.422 -1.408 1 96.94 414 ILE A C 1
ATOM 3272 O O . ILE A 1 414 ? 12.93 20.938 -2.535 1 96.94 414 ILE A O 1
ATOM 3276 N N . ASN A 1 415 ? 12.281 20.781 -0.432 1 97 415 ASN A N 1
ATOM 3277 C CA . ASN A 1 415 ? 11.789 19.422 -0.578 1 97 415 ASN A CA 1
ATOM 3278 C C . ASN A 1 415 ? 10.641 19.344 -1.578 1 97 415 ASN A C 1
ATOM 3280 O O . ASN A 1 415 ? 10.523 18.359 -2.311 1 97 415 ASN A O 1
ATOM 3284 N N . ALA A 1 416 ? 9.805 20.375 -1.555 1 96.44 416 ALA A N 1
ATOM 3285 C CA . ALA A 1 416 ? 8.688 20.406 -2.494 1 96.44 416 ALA A CA 1
ATOM 3286 C C . ALA A 1 416 ? 9.188 20.469 -3.936 1 96.44 416 ALA A C 1
ATOM 3288 O O . ALA A 1 416 ? 8.609 19.828 -4.824 1 96.44 416 ALA A O 1
ATOM 3289 N N . PHE A 1 417 ? 10.227 21.203 -4.133 1 96.62 417 PHE A N 1
ATOM 3290 C CA . PHE A 1 417 ? 10.828 21.312 -5.461 1 96.62 417 PHE A CA 1
ATOM 3291 C C . PHE A 1 417 ? 11.32 19.953 -5.941 1 96.62 417 PHE A C 1
ATOM 3293 O O . PHE A 1 417 ? 11.039 19.547 -7.07 1 96.62 417 PHE A O 1
ATOM 3300 N N . LEU A 1 418 ? 12.016 19.25 -5.16 1 97.94 418 LEU A N 1
ATOM 3301 C CA . LEU A 1 418 ? 12.547 17.922 -5.504 1 97.94 418 LEU A CA 1
ATOM 3302 C C . LEU A 1 418 ? 11.414 16.922 -5.695 1 97.94 418 LEU A C 1
ATOM 3304 O O . LEU A 1 418 ? 11.484 16.062 -6.578 1 97.94 418 LEU A O 1
ATOM 3308 N N . ARG A 1 419 ? 10.414 17.062 -4.879 1 97.94 419 ARG A N 1
ATOM 3309 C CA . ARG A 1 419 ? 9.266 16.156 -4.98 1 97.94 419 ARG A CA 1
ATOM 3310 C C . ARG A 1 419 ? 8.555 16.328 -6.316 1 97.94 419 ARG A C 1
ATOM 3312 O O . ARG A 1 419 ? 8.117 15.352 -6.922 1 97.94 419 ARG A O 1
ATOM 3319 N N . LEU A 1 420 ? 8.383 17.562 -6.781 1 97.94 420 LEU A N 1
ATOM 3320 C CA . LEU A 1 420 ? 7.754 17.812 -8.078 1 97.94 420 LEU A CA 1
ATOM 3321 C C . LEU A 1 420 ? 8.531 17.141 -9.195 1 97.94 420 LEU A C 1
ATOM 3323 O O . LEU A 1 420 ? 7.941 16.484 -10.07 1 97.94 420 LEU A O 1
ATOM 3327 N N . LYS A 1 421 ? 9.844 17.297 -9.148 1 98 421 LYS A N 1
ATOM 3328 C CA . LYS A 1 421 ? 10.688 16.656 -10.164 1 98 421 LYS A CA 1
ATOM 3329 C C . LYS A 1 421 ? 10.594 15.141 -10.086 1 98 421 LYS A C 1
ATOM 3331 O O . LYS A 1 421 ? 10.633 14.461 -11.117 1 98 421 LYS A O 1
ATOM 3336 N N . TYR A 1 422 ? 10.5 14.578 -8.891 1 98.19 422 TYR A N 1
ATOM 3337 C CA . TYR A 1 422 ? 10.312 13.148 -8.68 1 98.19 422 TYR A CA 1
ATOM 3338 C C . TYR A 1 422 ? 9.023 12.672 -9.336 1 98.19 422 TYR A C 1
ATOM 3340 O O . TYR A 1 422 ? 9.016 11.672 -10.062 1 98.19 422 TYR A O 1
ATOM 3348 N N . LEU A 1 423 ? 7.945 13.422 -9.078 1 98.19 423 LEU A N 1
ATOM 3349 C CA . LEU A 1 423 ? 6.648 13.055 -9.633 1 98.19 423 LEU A CA 1
ATOM 3350 C C . LEU A 1 423 ? 6.66 13.164 -11.156 1 98.19 423 LEU A C 1
ATOM 3352 O O . LEU A 1 423 ? 5.992 12.383 -11.844 1 98.19 423 LEU A O 1
ATOM 3356 N N . ALA A 1 424 ? 7.469 14.086 -11.703 1 97.75 424 ALA A N 1
ATOM 3357 C CA . ALA A 1 424 ? 7.609 14.258 -13.148 1 97.75 424 ALA A CA 1
ATOM 3358 C C . ALA A 1 424 ? 8.516 13.18 -13.742 1 97.75 424 ALA A C 1
ATOM 3360 O O . ALA A 1 424 ? 8.555 12.992 -14.961 1 97.75 424 ALA A O 1
ATOM 3361 N N . GLY A 1 425 ? 9.242 12.523 -12.906 1 97.5 425 GLY A N 1
ATOM 3362 C CA . GLY A 1 425 ? 10.164 11.5 -13.367 1 97.5 425 GLY A CA 1
ATOM 3363 C C . GLY A 1 425 ? 11.469 12.062 -13.891 1 97.5 425 GLY A C 1
ATOM 3364 O O . GLY A 1 425 ? 12.25 11.344 -14.523 1 97.5 425 GLY A O 1
ATOM 3365 N N . THR A 1 426 ? 11.742 13.312 -13.625 1 96.81 426 THR A N 1
ATOM 3366 C CA . THR A 1 426 ? 12.914 13.969 -14.195 1 96.81 426 THR A CA 1
ATOM 3367 C C . THR A 1 426 ? 13.969 14.219 -13.117 1 96.81 426 THR A C 1
ATOM 3369 O O . THR A 1 426 ? 15.031 14.781 -13.406 1 96.81 426 THR A O 1
ATOM 3372 N N . LEU A 1 427 ? 13.648 13.875 -11.867 1 98 427 LEU A N 1
ATOM 3373 C CA . LEU A 1 427 ? 14.594 14.094 -10.773 1 98 427 LEU A CA 1
ATOM 3374 C C . LEU A 1 427 ? 15.906 13.375 -11.047 1 98 427 LEU A C 1
ATOM 3376 O O . LEU A 1 427 ? 15.922 12.188 -11.352 1 98 427 LEU A O 1
ATOM 3380 N N . ASN A 1 428 ? 16.953 14.117 -11.078 1 96.69 428 ASN A N 1
ATOM 3381 C CA . ASN A 1 428 ? 18.281 13.547 -11.289 1 96.69 428 ASN A CA 1
ATOM 3382 C C . ASN A 1 428 ? 19.328 14.258 -10.438 1 96.69 428 ASN A C 1
ATOM 3384 O O . ASN A 1 428 ? 19 15.133 -9.641 1 96.69 428 ASN A O 1
ATOM 3388 N N . VAL A 1 429 ? 20.562 13.883 -10.586 1 96.75 429 VAL A N 1
ATOM 3389 C CA . VAL A 1 429 ? 21.656 14.344 -9.734 1 96.75 429 VAL A CA 1
ATOM 3390 C C . VAL A 1 429 ? 21.906 15.828 -9.984 1 96.75 429 VAL A C 1
ATOM 3392 O O . VAL A 1 429 ? 22.297 16.562 -9.07 1 96.75 429 VAL A O 1
ATOM 3395 N N . ASN A 1 430 ? 21.641 16.297 -11.141 1 95.62 430 ASN A N 1
ATOM 3396 C CA . ASN A 1 430 ? 21.812 17.719 -11.453 1 95.62 430 ASN A CA 1
ATOM 3397 C C . ASN A 1 430 ? 20.891 18.609 -10.625 1 95.62 430 ASN A C 1
ATOM 3399 O O . ASN A 1 430 ? 21.25 19.719 -10.273 1 95.62 430 ASN A O 1
ATOM 3403 N N . ASP A 1 431 ? 19.703 18.109 -10.375 1 96.62 431 ASP A N 1
ATOM 3404 C CA . ASP A 1 431 ? 18.781 18.844 -9.523 1 96.62 431 ASP A CA 1
ATOM 3405 C C . ASP A 1 431 ? 19.328 18.984 -8.102 1 96.62 431 ASP A C 1
ATOM 3407 O O . ASP A 1 431 ? 19.188 20.031 -7.477 1 96.62 431 ASP A O 1
ATOM 3411 N N . LEU A 1 432 ? 19.906 17.922 -7.641 1 96.94 432 LEU A N 1
ATOM 3412 C CA . LEU A 1 432 ? 20.531 17.953 -6.316 1 96.94 432 LEU A CA 1
ATOM 3413 C C . LEU A 1 432 ? 21.719 18.906 -6.289 1 96.94 432 LEU A C 1
ATOM 3415 O O . LEU A 1 432 ? 21.953 19.578 -5.285 1 96.94 432 LEU A O 1
ATOM 3419 N N . GLU A 1 433 ? 22.453 18.953 -7.383 1 95.62 433 GLU A N 1
ATOM 3420 C CA . GLU A 1 433 ? 23.562 19.891 -7.508 1 95.62 433 GLU A CA 1
ATOM 3421 C C . GLU A 1 433 ? 23.094 21.344 -7.449 1 95.62 433 GLU A C 1
ATOM 3423 O O . GLU A 1 433 ? 23.75 22.188 -6.863 1 95.62 433 GLU A O 1
ATOM 3428 N N . GLN A 1 434 ? 22.016 21.562 -8.047 1 94.38 434 GLN A N 1
ATOM 3429 C CA . GLN A 1 434 ? 21.438 22.906 -7.988 1 94.38 434 GLN A CA 1
ATOM 3430 C C . GLN A 1 434 ? 21.094 23.297 -6.555 1 94.38 434 GLN A C 1
ATOM 3432 O O . GLN A 1 434 ? 21.422 24.406 -6.109 1 94.38 434 GLN A O 1
ATOM 3437 N N . VAL A 1 435 ? 20.453 22.375 -5.867 1 96.38 435 VAL A N 1
ATOM 3438 C CA . VAL A 1 435 ? 20.125 22.641 -4.469 1 96.38 435 VAL A CA 1
ATOM 3439 C C . VAL A 1 435 ? 21.406 22.797 -3.652 1 96.38 435 VAL A C 1
ATOM 3441 O O . VAL A 1 435 ? 21.484 23.656 -2.775 1 96.38 435 VAL A O 1
ATOM 3444 N N . ASN A 1 436 ? 22.391 22.016 -3.988 1 95.81 436 ASN A N 1
ATOM 3445 C CA . ASN A 1 436 ? 23.688 22.094 -3.309 1 95.81 436 ASN A CA 1
ATOM 3446 C C . ASN A 1 436 ? 24.328 23.469 -3.479 1 95.81 436 ASN A C 1
ATOM 3448 O O . ASN A 1 436 ? 25.031 23.938 -2.584 1 95.81 436 ASN A O 1
ATOM 3452 N N . SER A 1 437 ? 24.094 24.109 -4.535 1 93.44 437 SER A N 1
ATOM 3453 C CA . SER A 1 437 ? 24.688 25.422 -4.805 1 93.44 437 SER A CA 1
ATOM 3454 C C . SER A 1 437 ? 24.094 26.484 -3.889 1 93.44 437 SER A C 1
ATOM 3456 O O . SER A 1 437 ? 24.641 27.594 -3.77 1 93.44 437 SER A O 1
ATOM 3458 N N . TRP A 1 438 ? 22.953 26.156 -3.328 1 94.06 438 TRP A N 1
ATOM 3459 C CA . TRP A 1 438 ? 22.328 27.109 -2.404 1 94.06 438 TRP A CA 1
ATOM 3460 C C . TRP A 1 438 ? 22.969 27.016 -1.021 1 94.06 438 TRP A C 1
ATOM 3462 O O . TRP A 1 438 ? 22.688 27.828 -0.142 1 94.06 438 TRP A O 1
ATOM 3472 N N . LEU A 1 439 ? 23.812 26.031 -0.833 1 94.19 439 LEU A N 1
ATOM 3473 C CA . LEU A 1 439 ? 24.484 25.812 0.444 1 94.19 439 LEU A CA 1
ATOM 3474 C C . LEU A 1 439 ? 25.828 26.547 0.491 1 94.19 439 LEU A C 1
ATOM 3476 O O . LEU A 1 439 ? 26.312 27.016 -0.537 1 94.19 439 LEU A O 1
ATOM 3480 N N . ASP A 1 440 ? 26.344 26.75 1.698 1 88.88 440 ASP A N 1
ATOM 3481 C CA . ASP A 1 440 ? 27.688 27.297 1.881 1 88.88 440 ASP A CA 1
ATOM 3482 C C . ASP A 1 440 ? 28.766 26.25 1.563 1 88.88 440 ASP A C 1
ATOM 3484 O O . ASP A 1 440 ? 29.453 25.781 2.463 1 88.88 440 ASP A O 1
ATOM 3488 N N . THR A 1 441 ? 28.672 25.953 0.313 1 81.44 441 THR A N 1
ATOM 3489 C CA . THR A 1 441 ? 29.594 24.906 -0.11 1 81.44 441 THR A CA 1
ATOM 3490 C C . THR A 1 441 ? 30.859 25.5 -0.7 1 81.44 441 THR A C 1
ATOM 3492 O O . THR A 1 441 ? 30.859 26.641 -1.166 1 81.44 441 THR A O 1
ATOM 3495 N N . THR A 1 442 ? 32.031 24.891 -0.52 1 69.5 442 THR A N 1
ATOM 3496 C CA . THR A 1 442 ? 33.281 25.312 -1.108 1 69.5 442 THR A CA 1
ATOM 3497 C C . THR A 1 442 ? 33.469 24.734 -2.51 1 69.5 442 THR A C 1
ATOM 3499 O O . THR A 1 442 ? 34.469 24.969 -3.172 1 69.5 442 THR A O 1
ATOM 3502 N N . ARG A 1 443 ? 32.375 24.016 -2.969 1 65.19 443 ARG A N 1
ATOM 3503 C CA . ARG A 1 443 ? 32.469 23.406 -4.289 1 65.19 443 ARG A CA 1
ATOM 3504 C C . ARG A 1 443 ? 32.219 24.422 -5.391 1 65.19 443 ARG A C 1
ATOM 3506 O O . ARG A 1 443 ? 31.422 25.359 -5.219 1 65.19 443 ARG A O 1
ATOM 3513 N N . VAL A 1 444 ? 33.281 24.984 -6.172 1 48.94 444 VAL A N 1
ATOM 3514 C CA . VAL A 1 444 ? 33.156 25.922 -7.285 1 48.94 444 VAL A CA 1
ATOM 3515 C C . VAL A 1 444 ? 32.156 25.375 -8.312 1 48.94 444 VAL A C 1
ATOM 3517 O O . VAL A 1 444 ? 32.312 24.25 -8.781 1 48.94 444 VAL A O 1
ATOM 3520 N N . ASN A 1 445 ? 30.906 25.766 -8.219 1 47.25 445 ASN A N 1
ATOM 3521 C CA . ASN A 1 445 ? 29.875 25.391 -9.188 1 47.25 445 ASN A CA 1
ATOM 3522 C C . ASN A 1 445 ? 30.281 25.734 -10.609 1 47.25 445 ASN A C 1
ATOM 3524 O O . ASN A 1 445 ? 30.578 26.906 -10.906 1 47.25 445 ASN A O 1
ATOM 3528 N N . SER A 1 446 ? 31.031 25.031 -11.344 1 39.81 446 SER A N 1
ATOM 3529 C CA . SER A 1 446 ? 31.234 25.344 -12.75 1 39.81 446 SER A CA 1
ATOM 3530 C C . SER A 1 446 ? 29.906 25.5 -13.484 1 39.81 446 SER A C 1
ATOM 3532 O O . SER A 1 446 ? 29.609 24.719 -14.398 1 39.81 446 SER A O 1
ATOM 3534 N N . PHE A 1 447 ? 28.797 25.609 -12.906 1 39.91 447 PHE A N 1
ATOM 3535 C CA . PHE A 1 4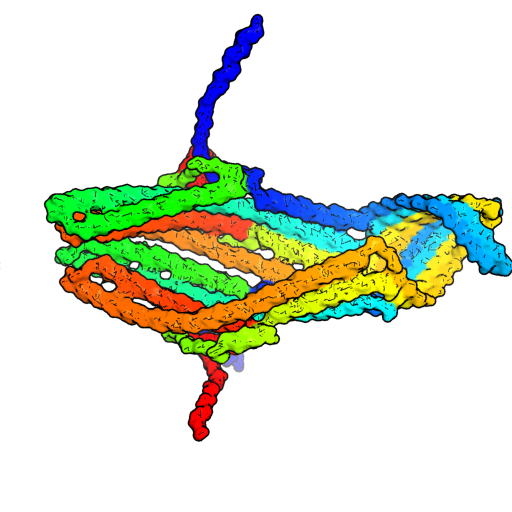47 ? 27.703 25.734 -13.867 1 39.91 447 PHE A CA 1
ATOM 3536 C C . PHE A 1 447 ? 27.781 27.078 -14.586 1 39.91 447 PHE A C 1
ATOM 3538 O O . PHE A 1 447 ? 27.906 28.125 -13.953 1 39.91 447 PHE A O 1
ATOM 3545 N N . PRO A 1 448 ? 28.109 27.234 -15.953 1 35.28 448 PRO A N 1
ATOM 3546 C CA . PRO A 1 448 ? 28.031 28.484 -16.703 1 35.28 448 PRO A CA 1
ATOM 3547 C C . PRO A 1 448 ? 26.688 29.203 -16.516 1 35.28 448 PRO A C 1
ATOM 3549 O O . PRO A 1 448 ? 25.656 28.547 -16.344 1 35.28 448 PRO A O 1
ATOM 3552 N N . PRO A 1 449 ? 26.625 30.422 -15.93 1 34.94 449 PRO A N 1
ATOM 3553 C CA . PRO A 1 449 ? 25.391 31.203 -15.914 1 34.94 449 PRO A CA 1
ATOM 3554 C C . PRO A 1 449 ? 24.688 31.219 -17.266 1 34.94 449 PRO A C 1
ATOM 3556 O O . PRO A 1 449 ? 25.344 31.25 -18.312 1 34.94 449 PRO A O 1
ATOM 3559 N N . GLN A 1 450 ? 23.609 30.531 -17.547 1 33.31 450 GLN A N 1
ATOM 3560 C CA . GLN A 1 450 ? 22.875 30.719 -18.797 1 33.31 450 GLN A CA 1
ATOM 3561 C C . GLN A 1 450 ? 22.672 32.188 -19.109 1 33.31 450 GLN A C 1
ATOM 3563 O O . GLN A 1 450 ? 22.203 32.969 -18.266 1 33.31 450 GLN A O 1
ATOM 3568 N N . SER A 1 451 ? 23.469 32.906 -20.031 1 32.03 451 SER A N 1
ATOM 3569 C CA . SER A 1 451 ? 23.328 34.219 -20.656 1 32.03 451 SER A CA 1
ATOM 3570 C C . SER A 1 451 ? 21.891 34.469 -21.109 1 32.03 451 SER A C 1
ATOM 3572 O O . SER A 1 451 ? 21.312 33.656 -21.844 1 32.03 451 SER A O 1
ATOM 3574 N N . SER A 1 452 ? 21.047 35.031 -20.266 1 32.31 452 SER A N 1
ATOM 3575 C CA . SER A 1 452 ? 19.781 35.625 -20.688 1 32.31 452 SER A CA 1
ATOM 3576 C C . SER A 1 452 ? 19.984 36.562 -21.875 1 32.31 452 SER A C 1
ATOM 3578 O O . SER A 1 452 ? 20.078 37.781 -21.703 1 32.31 452 SER A O 1
ATOM 3580 N N . ALA A 1 453 ? 20.609 36.219 -23.016 1 31.17 453 ALA A N 1
ATOM 3581 C CA . ALA A 1 453 ? 20.844 37.125 -24.156 1 31.17 453 ALA A CA 1
ATOM 3582 C C . ALA A 1 453 ? 19.531 37.656 -24.719 1 31.17 453 ALA A C 1
ATOM 3584 O O . ALA A 1 453 ? 19.531 38.406 -25.688 1 31.17 453 ALA A O 1
ATOM 3585 N N . ASN A 1 454 ? 18.344 37.062 -24.703 1 29.39 454 ASN A N 1
ATOM 3586 C CA . ASN A 1 454 ? 17.516 37.594 -25.766 1 29.39 454 ASN A CA 1
ATOM 3587 C C . ASN A 1 454 ? 17.094 39.031 -25.469 1 29.39 454 ASN A C 1
ATOM 3589 O O . ASN A 1 454 ? 16.016 39.25 -24.891 1 29.39 454 ASN A O 1
ATOM 3593 N N . ALA A 1 455 ? 17.781 39.812 -24.688 1 27.19 455 ALA A N 1
ATOM 3594 C CA . ALA A 1 455 ? 17.344 41.188 -24.5 1 27.19 455 ALA A CA 1
ATOM 3595 C C . ALA A 1 455 ? 17.266 41.906 -25.844 1 27.19 455 ALA A C 1
ATOM 3597 O O . ALA A 1 455 ? 17.078 43.125 -25.875 1 27.19 455 ALA A O 1
ATOM 3598 N N . VAL A 1 456 ? 17.969 41.438 -26.938 1 25.66 456 VAL A N 1
ATOM 3599 C CA . VAL A 1 456 ? 18.25 42.469 -27.938 1 25.66 456 VAL A CA 1
ATOM 3600 C C . VAL A 1 456 ? 16.938 43.125 -28.391 1 25.66 456 VAL A C 1
ATOM 3602 O O . VAL A 1 456 ? 15.867 42.531 -28.25 1 25.66 456 VAL A O 1
ATOM 3605 N N . LYS A 1 457 ? 16.766 43.219 -29.828 1 23.77 457 LYS A N 1
ATOM 3606 C CA . LYS A 1 457 ? 16.062 44.188 -30.688 1 23.77 457 LYS A CA 1
ATOM 3607 C C . LYS A 1 457 ? 14.562 43.938 -30.641 1 23.77 457 LYS A C 1
ATOM 3609 O O . LYS A 1 457 ? 14.102 42.812 -30.688 1 23.77 457 LYS A O 1
ATOM 3614 N N . MET B 1 1 ? -43.469 28.422 -47.312 1 31.17 1 MET B N 1
ATOM 3615 C CA . MET B 1 1 ? -43.656 27.609 -46.125 1 31.17 1 MET B CA 1
ATOM 3616 C C . MET B 1 1 ? -42.344 27.375 -45.406 1 31.17 1 MET B C 1
ATOM 3618 O O . MET B 1 1 ? -42.281 26.625 -44.438 1 31.17 1 MET B O 1
ATOM 3622 N N . ILE B 1 2 ? -41.156 27.688 -46.031 1 36.53 2 ILE B N 1
ATOM 3623 C CA . ILE B 1 2 ? -39.781 27.469 -45.594 1 36.53 2 ILE B CA 1
ATOM 3624 C C . ILE B 1 2 ? -39.406 28.438 -44.5 1 36.53 2 ILE B C 1
ATOM 3626 O O . ILE B 1 2 ? -38.375 28.297 -43.844 1 36.53 2 ILE B O 1
ATOM 3630 N N . LYS B 1 3 ? -40.031 29.609 -44.469 1 39.03 3 LYS B N 1
ATOM 3631 C CA . LYS B 1 3 ? -39.562 30.688 -43.625 1 39.03 3 LYS B CA 1
ATOM 3632 C C . LYS B 1 3 ? -39.812 30.359 -42.125 1 39.03 3 LYS B C 1
ATOM 3634 O O . LYS B 1 3 ? -39.156 30.922 -41.25 1 39.03 3 LYS B O 1
ATOM 3639 N N . LYS B 1 4 ? -40.969 29.781 -41.906 1 42.97 4 LYS B N 1
ATOM 3640 C CA . LYS B 1 4 ? -41.406 29.766 -40.5 1 42.97 4 LYS B CA 1
ATOM 3641 C C . LYS B 1 4 ? -40.594 28.766 -39.688 1 42.97 4 LYS B C 1
ATOM 3643 O O . LYS B 1 4 ? -40.844 28.578 -38.5 1 42.97 4 LYS B O 1
ATOM 3648 N N . LEU B 1 5 ? -39.844 27.922 -40.375 1 40.91 5 LEU B N 1
ATOM 3649 C CA . LEU B 1 5 ? -39.219 26.859 -39.594 1 40.91 5 LEU B CA 1
ATOM 3650 C C . LEU B 1 5 ? -38.031 27.375 -38.812 1 40.91 5 LEU B C 1
ATOM 3652 O O . LEU B 1 5 ? -37.5 26.688 -37.938 1 40.91 5 LEU B O 1
ATOM 3656 N N . LEU B 1 6 ? -37.562 28.641 -39.188 1 42.91 6 LEU B N 1
ATOM 3657 C CA . LEU B 1 6 ? -36.281 29 -38.625 1 42.91 6 LEU B CA 1
ATOM 3658 C C . LEU B 1 6 ? -36.438 29.422 -37.156 1 42.91 6 LEU B C 1
ATOM 3660 O O . LEU B 1 6 ? -35.438 29.484 -36.438 1 42.91 6 LEU B O 1
ATOM 3664 N N . LEU B 1 7 ? -37.688 29.875 -36.781 1 43.31 7 LEU B N 1
ATOM 3665 C CA . LEU B 1 7 ? -37.688 30.594 -35.531 1 43.31 7 LEU B CA 1
ATOM 3666 C C . LEU B 1 7 ? -37.5 29.625 -34.344 1 43.31 7 LEU B C 1
ATOM 3668 O O . LEU B 1 7 ? -37.188 30.047 -33.25 1 43.31 7 LEU B O 1
ATOM 3672 N N . CYS B 1 8 ? -37.938 28.359 -34.531 1 42.97 8 CYS B N 1
ATOM 3673 C CA . CYS B 1 8 ? -38.094 27.609 -33.281 1 42.97 8 CYS B CA 1
ATOM 3674 C C . CYS B 1 8 ? -36.719 27.234 -32.688 1 42.97 8 CYS B C 1
ATOM 3676 O O . CYS B 1 8 ? -36.656 26.578 -31.656 1 42.97 8 CYS B O 1
ATOM 3678 N N . PHE B 1 9 ? -35.656 27.375 -33.531 1 44.09 9 PHE B N 1
ATOM 3679 C CA . PHE B 1 9 ? -34.469 26.734 -32.969 1 44.09 9 PHE B CA 1
ATOM 3680 C C . PHE B 1 9 ? -33.906 27.547 -31.797 1 44.09 9 PHE B C 1
ATOM 3682 O O . PHE B 1 9 ? -33 27.125 -31.125 1 44.09 9 PHE B O 1
ATOM 3689 N N . VAL B 1 10 ? -34.25 28.859 -31.781 1 42.53 10 VAL B N 1
ATOM 3690 C CA . VAL B 1 10 ? -33.281 29.594 -30.984 1 42.53 10 VAL B CA 1
ATOM 3691 C C . VAL B 1 10 ? -33.562 29.344 -29.5 1 42.53 10 VAL B C 1
ATOM 3693 O O . VAL B 1 10 ? -32.75 29.75 -28.641 1 42.53 10 VAL B O 1
ATOM 3696 N N . LEU B 1 11 ? -34.781 29.016 -29.156 1 40.59 11 LEU B N 1
ATOM 3697 C CA . LEU B 1 11 ? -34.969 29.203 -27.719 1 40.59 11 LEU B CA 1
ATOM 3698 C C . LEU B 1 11 ? -34.25 28.094 -26.938 1 40.59 11 LEU B C 1
ATOM 3700 O O . LEU B 1 11 ? -34.656 27.734 -25.828 1 40.59 11 LEU B O 1
ATOM 3704 N N . ILE B 1 12 ? -33.656 27.156 -27.641 1 46.53 12 ILE B N 1
ATOM 3705 C CA . ILE B 1 12 ? -33.062 26.188 -26.703 1 46.53 12 ILE B CA 1
ATOM 3706 C C . ILE B 1 12 ? -32.031 26.875 -25.844 1 46.53 12 ILE B C 1
ATOM 3708 O O . ILE B 1 12 ? -30.844 26.938 -26.188 1 46.53 12 ILE B O 1
ATOM 3712 N N . SER B 1 13 ? -32.25 28.203 -25.625 1 39.34 13 SER B N 1
ATOM 3713 C CA . SER B 1 13 ? -31.219 28.938 -24.875 1 39.34 13 SER B CA 1
ATOM 3714 C C . SER B 1 13 ? -30.75 28.141 -23.672 1 39.34 13 SER B C 1
ATOM 3716 O O . SER B 1 13 ? -31.391 27.156 -23.281 1 39.34 13 SER B O 1
ATOM 3718 N N . GLY B 1 14 ? -30.141 28.922 -22.656 1 41.12 14 GLY B N 1
ATOM 3719 C CA . GLY B 1 14 ? -29.219 28.859 -21.531 1 41.12 14 GLY B CA 1
ATOM 3720 C C . GLY B 1 14 ? -29.797 28.156 -20.328 1 41.12 14 GLY B C 1
ATOM 3721 O O . GLY B 1 14 ? -30.422 28.797 -19.469 1 41.12 14 GLY B O 1
ATOM 3722 N N . LEU B 1 15 ? -30.453 26.984 -20.484 1 43.84 15 LEU B N 1
ATOM 3723 C CA . LEU B 1 15 ? -30.656 26.406 -19.156 1 43.84 15 LEU B CA 1
ATOM 3724 C C . LEU B 1 15 ? -29.469 26.688 -18.25 1 43.84 15 LEU B C 1
ATOM 3726 O O . LEU B 1 15 ? -28.328 26.344 -18.594 1 43.84 15 LEU B O 1
ATOM 3730 N N . PRO B 1 16 ? -29.531 27.641 -17.484 1 43.34 16 PRO B N 1
ATOM 3731 C CA . PRO B 1 16 ? -28.422 27.703 -16.516 1 43.34 16 PRO B CA 1
ATOM 3732 C C . PRO B 1 16 ? -28.062 26.328 -15.969 1 43.34 16 PRO B C 1
ATOM 3734 O O . PRO B 1 16 ? -28.938 25.531 -15.625 1 43.34 16 PRO B O 1
ATOM 3737 N N . ALA B 1 17 ? -27.109 25.719 -16.422 1 45.69 17 ALA B N 1
ATOM 3738 C CA . ALA B 1 17 ? -26.562 24.641 -15.602 1 45.69 17 ALA B CA 1
ATOM 3739 C C . ALA B 1 17 ? -26.656 24.984 -14.117 1 45.69 17 ALA B C 1
ATOM 3741 O O . ALA B 1 17 ? -25.906 25.844 -13.625 1 45.69 17 ALA B O 1
ATOM 3742 N N . THR B 1 18 ? -27.797 25.109 -13.547 1 45.84 18 THR B N 1
ATOM 3743 C CA . THR B 1 18 ? -27.812 25.188 -12.094 1 45.84 18 THR B CA 1
ATOM 3744 C C . THR B 1 18 ? -26.656 24.391 -11.492 1 45.84 18 THR B C 1
ATOM 3746 O O . THR B 1 18 ? -26.578 23.172 -11.664 1 45.84 18 THR B O 1
ATOM 3749 N N . THR B 1 19 ? -25.609 24.922 -11.555 1 50.62 19 THR B N 1
ATOM 3750 C CA . THR B 1 19 ? -24.5 24.344 -10.797 1 50.62 19 THR B CA 1
ATOM 3751 C C . THR B 1 19 ? -24.984 23.828 -9.445 1 50.62 19 THR B C 1
ATOM 3753 O O . THR B 1 19 ? -25.312 24.609 -8.555 1 50.62 19 THR B O 1
ATOM 3756 N N . TYR B 1 20 ? -25.844 22.828 -9.391 1 58.12 20 TYR B N 1
ATOM 3757 C CA . TYR B 1 20 ? -26.344 22.172 -8.195 1 58.12 20 TYR B CA 1
ATOM 3758 C C . TYR B 1 20 ? -25.203 21.812 -7.25 1 58.12 20 TYR B C 1
ATOM 3760 O O . TYR B 1 20 ? -24.141 21.359 -7.691 1 58.12 20 TYR B O 1
ATOM 3768 N N . ALA B 1 21 ? -25.25 22.344 -6.047 1 73.25 21 ALA B N 1
ATOM 3769 C CA . ALA B 1 21 ? -24.328 21.984 -4.977 1 73.25 21 ALA B CA 1
ATOM 3770 C C . ALA B 1 21 ? -24.203 20.469 -4.848 1 73.25 21 ALA B C 1
ATOM 3772 O O . ALA B 1 21 ? -25.203 19.766 -4.828 1 73.25 21 ALA B O 1
ATOM 3773 N N . ILE B 1 22 ? -23.031 20 -5.121 1 90.19 22 ILE B N 1
ATOM 3774 C CA . ILE B 1 22 ? -22.688 18.594 -5.008 1 90.19 22 ILE B CA 1
ATOM 3775 C C . ILE B 1 22 ? -22.641 18.188 -3.537 1 90.19 22 ILE B C 1
ATOM 3777 O O . ILE B 1 22 ? -22.031 18.875 -2.715 1 90.19 22 ILE B O 1
ATOM 3781 N N . ASP B 1 23 ? -23.516 17.297 -3.201 1 94.56 23 ASP B N 1
ATOM 3782 C CA . ASP B 1 23 ? -23.547 16.875 -1.804 1 94.56 23 ASP B CA 1
ATOM 3783 C C . ASP B 1 23 ? -22.859 15.523 -1.621 1 94.56 23 ASP B C 1
ATOM 3785 O O . ASP B 1 23 ? -22.188 15.039 -2.529 1 94.56 23 ASP B O 1
ATOM 3789 N N . LEU B 1 24 ? -22.938 14.969 -0.407 1 97.19 24 LEU B N 1
ATOM 3790 C CA . LEU B 1 24 ? -22.203 13.773 -0.001 1 97.19 24 LEU B CA 1
ATOM 3791 C C . LEU B 1 24 ? -22.656 12.562 -0.813 1 97.19 24 LEU B C 1
ATOM 3793 O O . LEU B 1 24 ? -21.828 11.742 -1.214 1 97.19 24 LEU B O 1
ATOM 3797 N N . MET B 1 25 ? -23.953 12.438 -1.117 1 96.81 25 MET B N 1
ATOM 3798 C CA . MET B 1 25 ? -24.484 11.305 -1.871 1 96.81 25 MET B CA 1
ATOM 3799 C C . MET B 1 25 ? -23.969 11.32 -3.309 1 96.81 25 MET B C 1
ATOM 3801 O O . MET B 1 25 ? -23.688 10.273 -3.887 1 96.81 25 MET B O 1
ATOM 3805 N N . ASP B 1 26 ? -23.891 12.531 -3.863 1 95.62 26 ASP B N 1
ATOM 3806 C CA . ASP B 1 26 ? -23.344 12.656 -5.211 1 95.62 26 ASP B CA 1
ATOM 3807 C C . ASP B 1 26 ? -21.891 12.195 -5.254 1 95.62 26 ASP B C 1
ATOM 3809 O O . ASP B 1 26 ? -21.484 11.477 -6.176 1 95.62 26 ASP B O 1
ATOM 3813 N N . ILE B 1 27 ? -21.172 12.617 -4.266 1 97 27 ILE B N 1
ATOM 3814 C CA . ILE B 1 27 ? -19.766 12.25 -4.188 1 97 27 ILE B CA 1
ATOM 3815 C C . ILE B 1 27 ? -19.625 10.734 -4.031 1 97 27 ILE B C 1
ATOM 3817 O O . ILE B 1 27 ? -18.781 10.109 -4.664 1 97 27 ILE B O 1
ATOM 3821 N N . TYR B 1 28 ? -20.531 10.133 -3.275 1 97.38 28 TYR B N 1
ATOM 3822 C CA . TYR B 1 28 ? -20.484 8.688 -3.07 1 97.38 28 TYR B CA 1
ATOM 3823 C C . TYR B 1 28 ? -20.781 7.941 -4.367 1 97.38 28 TYR B C 1
ATOM 3825 O O . TYR B 1 28 ? -20.109 6.961 -4.691 1 97.38 28 TYR B O 1
ATOM 3833 N N . ARG B 1 29 ? -21.703 8.406 -5.078 1 96.62 29 ARG B N 1
ATOM 3834 C CA . ARG B 1 29 ? -22.047 7.762 -6.344 1 96.62 29 ARG B CA 1
ATOM 3835 C C . ARG B 1 29 ? -20.891 7.836 -7.324 1 96.62 29 ARG B C 1
ATOM 3837 O O . ARG B 1 29 ? -20.578 6.852 -8 1 96.62 29 ARG B O 1
ATOM 3844 N N . GLN B 1 30 ? -20.281 8.977 -7.355 1 96.69 30 GLN B N 1
ATOM 3845 C CA . GLN B 1 30 ? -19.125 9.125 -8.227 1 96.69 30 GLN B CA 1
ATOM 3846 C C . GLN B 1 30 ? -17.969 8.242 -7.77 1 96.69 30 GLN B C 1
ATOM 3848 O O . GLN B 1 30 ? -17.25 7.68 -8.594 1 96.69 30 GLN B O 1
ATOM 3853 N N . ALA B 1 31 ? -17.75 8.117 -6.465 1 97.38 31 ALA B N 1
ATOM 3854 C CA . ALA B 1 31 ? -16.703 7.262 -5.914 1 97.38 31 ALA B CA 1
ATOM 3855 C C . ALA B 1 31 ? -16.969 5.793 -6.242 1 97.38 31 ALA B C 1
ATOM 3857 O O . ALA B 1 31 ? -16.031 5.051 -6.566 1 97.38 31 ALA B O 1
ATOM 3858 N N . LEU B 1 32 ? -18.25 5.43 -6.172 1 96.69 32 LEU B N 1
ATOM 3859 C CA . LEU B 1 32 ? -18.656 4.062 -6.496 1 96.69 32 LEU B CA 1
ATOM 3860 C C . LEU B 1 32 ? -18.281 3.719 -7.938 1 96.69 32 LEU B C 1
ATOM 3862 O O . LEU B 1 32 ? -17.828 2.607 -8.219 1 96.69 32 LEU B O 1
ATOM 3866 N N . GLU B 1 33 ? -18.344 4.711 -8.758 1 95.69 33 GLU B N 1
ATOM 3867 C CA . GLU B 1 33 ? -18.125 4.492 -10.18 1 95.69 33 GLU B CA 1
ATOM 3868 C C . GLU B 1 33 ? -16.641 4.586 -10.539 1 95.69 33 GLU B C 1
ATOM 3870 O O . GLU B 1 33 ? -16.188 3.977 -11.508 1 95.69 33 GLU B O 1
ATOM 3875 N N . ASN B 1 34 ? -15.883 5.238 -9.672 1 96.25 34 ASN B N 1
ATOM 3876 C CA . ASN B 1 34 ? -14.578 5.625 -10.195 1 96.25 34 ASN B CA 1
ATOM 3877 C C . ASN B 1 34 ? -13.445 5.18 -9.273 1 96.25 34 ASN B C 1
ATOM 3879 O O . ASN B 1 34 ? -12.281 5.129 -9.688 1 96.25 34 ASN B O 1
ATOM 3883 N N . ASP B 1 35 ? -13.648 4.812 -8.031 1 97.5 35 ASP B N 1
ATOM 3884 C CA . ASP B 1 35 ? -12.594 4.531 -7.07 1 97.5 35 ASP B CA 1
ATOM 3885 C C . ASP B 1 35 ? -11.82 3.268 -7.457 1 97.5 35 ASP B C 1
ATOM 3887 O O . ASP B 1 35 ? -12.375 2.168 -7.449 1 97.5 35 ASP B O 1
ATOM 3891 N N . PRO B 1 36 ? -10.516 3.436 -7.723 1 97.31 36 PRO B N 1
ATOM 3892 C CA . PRO B 1 36 ? -9.742 2.277 -8.172 1 97.31 36 PRO B CA 1
ATOM 3893 C C . PRO B 1 36 ? -9.578 1.219 -7.078 1 97.31 36 PRO B C 1
ATOM 3895 O O . PRO B 1 36 ? -9.531 0.022 -7.379 1 97.31 36 PRO B O 1
ATOM 3898 N N . THR B 1 37 ? -9.508 1.65 -5.84 1 96.69 37 THR B N 1
ATOM 3899 C CA . THR B 1 37 ? -9.352 0.71 -4.738 1 96.69 37 THR B CA 1
ATOM 3900 C C . THR B 1 37 ? -10.562 -0.216 -4.641 1 96.69 37 THR B C 1
ATOM 3902 O O . THR B 1 37 ? -10.414 -1.425 -4.449 1 96.69 37 THR B O 1
ATOM 3905 N N . PHE B 1 38 ? -11.789 0.322 -4.875 1 97.81 38 PHE B N 1
ATOM 3906 C CA . PHE B 1 38 ? -13.008 -0.479 -4.844 1 97.81 38 PHE B CA 1
ATOM 3907 C C . PHE B 1 38 ? -13.07 -1.417 -6.039 1 97.81 38 PHE B C 1
ATOM 3909 O O . PHE B 1 38 ? -13.43 -2.59 -5.898 1 97.81 38 PHE B O 1
ATOM 3916 N N . LYS B 1 39 ? -12.641 -0.893 -7.137 1 97.62 39 LYS B N 1
ATOM 3917 C CA . LYS B 1 39 ? -12.656 -1.701 -8.352 1 97.62 39 LYS B CA 1
ATOM 3918 C C . LYS B 1 39 ? -11.633 -2.83 -8.273 1 97.62 39 LYS B C 1
ATOM 3920 O O . LYS B 1 39 ? -11.883 -3.934 -8.766 1 97.62 39 LYS B O 1
ATOM 3925 N N . GLN B 1 40 ? -10.484 -2.58 -7.664 1 97.81 40 GLN B N 1
ATOM 3926 C CA . GLN B 1 40 ? -9.5 -3.627 -7.418 1 97.81 40 GLN B CA 1
ATOM 3927 C C . GLN B 1 40 ? -10.07 -4.719 -6.512 1 97.81 40 GLN B C 1
ATOM 3929 O O . GLN B 1 40 ? -9.844 -5.906 -6.75 1 97.81 40 GLN B O 1
ATOM 3934 N N . ALA B 1 41 ? -10.82 -4.273 -5.469 1 97.75 41 ALA B N 1
ATOM 3935 C CA . ALA B 1 41 ? -11.414 -5.246 -4.559 1 97.75 41 ALA B CA 1
ATOM 3936 C C . ALA B 1 41 ? -12.398 -6.152 -5.293 1 97.75 41 ALA B C 1
ATOM 3938 O O . ALA B 1 41 ? -12.438 -7.359 -5.051 1 97.75 41 ALA B O 1
ATOM 3939 N N . TYR B 1 42 ? -13.164 -5.582 -6.246 1 97.69 42 TYR B N 1
ATOM 3940 C CA . TYR B 1 42 ? -14.117 -6.363 -7.023 1 97.69 42 TYR B CA 1
ATOM 3941 C C . TYR B 1 42 ? -13.406 -7.379 -7.902 1 97.69 42 TYR B C 1
ATOM 3943 O O . TYR B 1 42 ? -13.742 -8.57 -7.891 1 97.69 42 TYR B O 1
ATOM 3951 N N . SER B 1 43 ? -12.422 -6.938 -8.641 1 98.06 43 SER B N 1
ATOM 3952 C CA . SER B 1 43 ? -11.727 -7.84 -9.555 1 98.06 43 SER B CA 1
ATOM 3953 C C . SER B 1 43 ? -10.953 -8.906 -8.789 1 98.06 43 SER B C 1
ATOM 3955 O O . SER B 1 43 ? -10.836 -10.047 -9.25 1 98.06 43 SER B O 1
ATOM 3957 N N . THR B 1 44 ? -10.43 -8.586 -7.598 1 97.38 44 THR B N 1
ATOM 3958 C CA . THR B 1 44 ? -9.75 -9.562 -6.762 1 97.38 44 THR B CA 1
ATOM 3959 C C . THR B 1 44 ? -10.719 -10.633 -6.273 1 97.38 44 THR B C 1
ATOM 3961 O O . THR B 1 44 ? -10.391 -11.82 -6.25 1 97.38 44 THR B O 1
ATOM 3964 N N . TYR B 1 45 ? -11.992 -10.234 -5.922 1 98.38 45 TYR B N 1
ATOM 3965 C CA . TYR B 1 45 ? -13.023 -11.18 -5.523 1 98.38 45 TYR B CA 1
ATOM 3966 C C . TYR B 1 45 ? -13.398 -12.102 -6.68 1 98.38 45 TYR B C 1
ATOM 3968 O O . TYR B 1 45 ? -13.469 -13.32 -6.516 1 98.38 45 TYR B O 1
ATOM 3976 N N . MET B 1 46 ? -13.523 -11.492 -7.855 1 98.44 46 MET B N 1
ATOM 3977 C CA . MET B 1 46 ? -13.875 -12.289 -9.031 1 98.44 46 MET B CA 1
ATOM 3978 C C . MET B 1 46 ? -12.758 -13.266 -9.383 1 98.44 46 MET B C 1
ATOM 3980 O O . MET B 1 46 ? -13.031 -14.422 -9.727 1 98.44 46 MET B O 1
ATOM 3984 N N . SER B 1 47 ? -11.523 -12.836 -9.227 1 98.44 47 SER B N 1
ATOM 3985 C CA . SER B 1 47 ? -10.375 -13.711 -9.445 1 98.44 47 SER B CA 1
ATOM 3986 C C . SER B 1 47 ? -10.375 -14.883 -8.461 1 98.44 47 SER B C 1
ATOM 3988 O O . SER B 1 47 ? -10.211 -16.031 -8.859 1 98.44 47 SER B O 1
ATOM 3990 N N . SER B 1 48 ? -10.656 -14.57 -7.219 1 97.62 48 SER B N 1
ATOM 3991 C CA . SER B 1 48 ? -10.672 -15.578 -6.172 1 97.62 48 SER B CA 1
ATOM 3992 C C . SER B 1 48 ? -11.805 -16.578 -6.379 1 97.62 48 SER B C 1
ATOM 3994 O O . SER B 1 48 ? -11.672 -17.766 -6.051 1 97.62 48 SER B O 1
ATOM 3996 N N . SER B 1 49 ? -12.898 -16.172 -6.98 1 98.12 49 SER B N 1
ATOM 3997 C CA . SER B 1 49 ? -14.062 -17.031 -7.188 1 98.12 49 SER B CA 1
ATOM 3998 C C . SER B 1 49 ? -13.766 -18.141 -8.188 1 98.12 49 SER B C 1
ATOM 4000 O O . SER B 1 49 ? -14.438 -19.172 -8.203 1 98.12 49 SER B O 1
ATOM 4002 N N . GLU B 1 50 ? -12.727 -17.953 -8.969 1 98.19 50 GLU B N 1
ATOM 4003 C CA . GLU B 1 50 ? -12.359 -18.953 -9.969 1 98.19 50 GLU B CA 1
ATOM 4004 C C . GLU B 1 50 ? -11.703 -20.156 -9.312 1 98.19 50 GLU B C 1
ATOM 4006 O O . GLU B 1 50 ? -11.539 -21.203 -9.945 1 98.19 50 GLU B O 1
ATOM 4011 N N . ALA B 1 51 ? -11.398 -20.109 -8 1 97.81 51 ALA B N 1
ATOM 4012 C CA . ALA B 1 51 ? -10.805 -21.234 -7.281 1 97.81 51 ALA B CA 1
ATOM 4013 C C . ALA B 1 51 ? -11.75 -22.438 -7.27 1 97.81 51 ALA B C 1
ATOM 4015 O O . ALA B 1 51 ? -11.305 -23.578 -7.324 1 97.81 51 ALA B O 1
ATOM 4016 N N . ILE B 1 52 ? -13.094 -22.219 -7.277 1 98.19 52 ILE B N 1
ATOM 4017 C CA . ILE B 1 52 ? -14.07 -23.297 -7.184 1 98.19 52 ILE B CA 1
ATOM 4018 C C . ILE B 1 52 ? -14.094 -24.094 -8.484 1 98.19 52 ILE B C 1
ATOM 4020 O O . ILE B 1 52 ? -13.883 -25.312 -8.484 1 98.19 52 ILE B O 1
ATOM 4024 N N . PRO B 1 53 ? -14.266 -23.406 -9.648 1 98.06 53 PRO B N 1
ATOM 4025 C CA . PRO B 1 53 ? -14.234 -24.203 -10.875 1 98.06 53 PRO B CA 1
ATOM 4026 C C . PRO B 1 53 ? -12.883 -24.875 -11.109 1 98.06 53 PRO B C 1
ATOM 4028 O O . PRO B 1 53 ? -12.82 -25.969 -11.672 1 98.06 53 PRO B O 1
ATOM 4031 N N . GLN B 1 54 ? -11.805 -24.328 -10.688 1 97.62 54 GLN B N 1
ATOM 4032 C CA . GLN B 1 54 ? -10.492 -24.953 -10.828 1 97.62 54 GLN B CA 1
ATOM 4033 C C . GLN B 1 54 ? -10.383 -26.203 -9.969 1 97.62 54 GLN B C 1
ATOM 4035 O O . GLN B 1 54 ? -9.883 -27.234 -10.422 1 97.62 54 GLN B O 1
ATOM 4040 N N . ALA B 1 55 ? -10.867 -26.062 -8.719 1 97.62 55 ALA B N 1
ATOM 4041 C CA . ALA B 1 55 ? -10.859 -27.234 -7.844 1 97.62 55 ALA B CA 1
ATOM 4042 C C . ALA B 1 55 ? -11.766 -28.328 -8.391 1 97.62 55 ALA B C 1
ATOM 4044 O O . ALA B 1 55 ? -11.422 -29.516 -8.328 1 97.62 55 ALA B O 1
ATOM 4045 N N . ARG B 1 56 ? -12.875 -28.031 -9.016 1 97.44 56 ARG B N 1
ATOM 4046 C CA . ARG B 1 56 ? -13.828 -28.984 -9.562 1 97.44 56 ARG B CA 1
ATOM 4047 C C . ARG B 1 56 ? -13.281 -29.641 -10.836 1 97.44 56 ARG B C 1
ATOM 4049 O O . ARG B 1 56 ? -13.625 -30.781 -11.148 1 97.44 56 ARG B O 1
ATOM 4056 N N . ALA B 1 57 ? -12.445 -28.891 -11.492 1 96.81 57 ALA B N 1
ATOM 4057 C CA . ALA B 1 57 ? -11.898 -29.391 -12.75 1 96.81 57 ALA B CA 1
ATOM 4058 C C . ALA B 1 57 ? -11.156 -30.703 -12.555 1 96.81 57 ALA B C 1
ATOM 4060 O O . ALA B 1 57 ? -11.172 -31.578 -13.43 1 96.81 57 ALA B O 1
ATOM 4061 N N . ALA B 1 58 ? -10.539 -30.891 -11.383 1 94.56 58 ALA B N 1
ATOM 4062 C CA . ALA B 1 58 ? -9.781 -32.094 -11.086 1 94.56 58 ALA B CA 1
ATOM 4063 C C . ALA B 1 58 ? -10.703 -33.312 -10.961 1 94.56 58 ALA B C 1
ATOM 4065 O O . ALA B 1 58 ? -10.25 -34.438 -11.078 1 94.56 58 ALA B O 1
ATOM 4066 N N . LEU B 1 59 ? -12.016 -33.094 -10.758 1 96.25 59 LEU B N 1
ATOM 4067 C CA . LEU B 1 59 ? -13 -34.188 -10.578 1 96.25 59 LEU B CA 1
ATOM 4068 C C . LEU B 1 59 ? -13.711 -34.469 -11.891 1 96.25 59 LEU B C 1
ATOM 4070 O O . LEU B 1 59 ? -14.469 -35.469 -11.977 1 96.25 59 LEU B O 1
ATOM 4074 N N . TYR B 1 60 ? -13.422 -33.781 -12.961 1 95.88 60 TYR B N 1
ATOM 4075 C CA . TYR B 1 60 ? -14.094 -33.969 -14.25 1 95.88 60 TYR B CA 1
ATOM 4076 C C . TYR B 1 60 ? -13.203 -34.719 -15.227 1 95.88 60 TYR B C 1
ATOM 4078 O O . TYR B 1 60 ? -12.008 -34.906 -14.969 1 95.88 60 TYR B O 1
ATOM 4086 N N . PRO B 1 61 ? -13.773 -35.188 -16.281 1 96.12 61 PRO B N 1
ATOM 4087 C CA . PRO B 1 61 ? -12.984 -35.969 -17.234 1 96.12 61 PRO B CA 1
ATOM 4088 C C . PRO B 1 61 ? -11.844 -35.156 -17.859 1 96.12 61 PRO B C 1
ATOM 4090 O O . PRO B 1 61 ? -11.969 -33.969 -18.031 1 96.12 61 PRO B O 1
ATOM 4093 N N . GLN B 1 62 ? -10.797 -35.906 -18.156 1 95.62 62 GLN B N 1
ATOM 4094 C CA . GLN B 1 62 ? -9.656 -35.375 -18.906 1 95.62 62 GLN B CA 1
ATOM 4095 C C . GLN B 1 62 ? -9.461 -36.125 -20.219 1 95.62 62 GLN B C 1
ATOM 4097 O O . GLN B 1 62 ? -9.523 -37.344 -20.25 1 95.62 62 GLN B O 1
ATOM 4102 N N . LEU B 1 63 ? -9.312 -35.375 -21.359 1 95.69 63 LEU B N 1
ATOM 4103 C CA . LEU B 1 63 ? -9.125 -35.969 -22.672 1 95.69 63 LEU B CA 1
ATOM 4104 C C . LEU B 1 63 ? -7.902 -35.375 -23.375 1 95.69 63 LEU B C 1
ATOM 4106 O O . LEU B 1 63 ? -7.789 -34.156 -23.5 1 95.69 63 LEU B O 1
ATOM 4110 N N . THR B 1 64 ? -6.969 -36.219 -23.781 1 95.06 64 THR B N 1
ATOM 4111 C CA . THR B 1 64 ? -5.758 -35.781 -24.484 1 95.06 64 THR B CA 1
ATOM 4112 C C . THR B 1 64 ? -5.57 -36.594 -25.766 1 95.06 64 THR B C 1
ATOM 4114 O O . THR B 1 64 ? -5.773 -37.812 -25.781 1 95.06 64 THR B O 1
ATOM 4117 N N . LEU B 1 65 ? -5.242 -35.906 -26.828 1 94.94 65 LEU B N 1
ATOM 4118 C CA . LEU B 1 65 ? -4.867 -36.5 -28.109 1 94.94 65 LEU B CA 1
ATOM 4119 C C . LEU B 1 65 ? -3.373 -36.344 -28.359 1 94.94 65 LEU B C 1
ATOM 4121 O O . LEU B 1 65 ? -2.809 -35.281 -28.125 1 94.94 65 LEU B O 1
ATOM 4125 N N . GLY B 1 66 ? -2.717 -37.438 -28.734 1 94.69 66 GLY B N 1
ATOM 4126 C CA . GLY B 1 66 ? -1.308 -37.406 -29.094 1 94.69 66 GLY B CA 1
ATOM 4127 C C . GLY B 1 66 ? -1.023 -38 -30.453 1 94.69 66 GLY B C 1
ATOM 4128 O O . GLY B 1 66 ? -1.699 -38.938 -30.891 1 94.69 66 GLY B O 1
ATOM 4129 N N . GLY B 1 67 ? -0.083 -37.375 -31.203 1 92.56 67 GLY B N 1
ATOM 4130 C CA . GLY B 1 67 ? 0.47 -37.875 -32.438 1 92.56 67 GLY B CA 1
ATOM 4131 C C . GLY B 1 67 ? 1.985 -37.844 -32.5 1 92.56 67 GLY B C 1
ATOM 4132 O O . GLY B 1 67 ? 2.6 -36.906 -31.938 1 92.56 67 GLY B O 1
ATOM 4133 N N . GLU B 1 68 ? 2.545 -38.906 -33.062 1 94 68 GLU B N 1
ATOM 4134 C CA . GLU B 1 68 ? 4 -38.969 -33.156 1 94 68 GLU B CA 1
ATOM 4135 C C . GLU B 1 68 ? 4.449 -39.562 -34.469 1 94 68 GLU B C 1
ATOM 4137 O O . GLU B 1 68 ? 3.85 -40.531 -34.938 1 94 68 GLU B O 1
ATOM 4142 N N . ILE B 1 69 ? 5.422 -38.969 -35.188 1 94.62 69 ILE B N 1
ATOM 4143 C CA . ILE B 1 69 ? 6.145 -39.531 -36.344 1 94.62 69 ILE B CA 1
ATOM 4144 C C . ILE B 1 69 ? 7.605 -39.75 -35.938 1 94.62 69 ILE B C 1
ATOM 4146 O O . ILE B 1 69 ? 8.266 -38.844 -35.438 1 94.62 69 ILE B O 1
ATOM 4150 N N . ALA B 1 70 ? 8.047 -40.969 -36.188 1 93.06 70 ALA B N 1
ATOM 4151 C CA . ALA B 1 70 ? 9.375 -41.281 -35.656 1 93.06 70 ALA B CA 1
ATOM 4152 C C . ALA B 1 70 ? 10.164 -42.125 -36.688 1 93.06 70 ALA B C 1
ATOM 4154 O O . ALA B 1 70 ? 9.586 -42.719 -37.594 1 93.06 70 ALA B O 1
ATOM 4155 N N . ARG B 1 71 ? 11.477 -42.031 -36.625 1 92.94 71 ARG B N 1
ATOM 4156 C CA . ARG B 1 71 ? 12.43 -42.969 -37.219 1 92.94 71 ARG B CA 1
ATOM 4157 C C . ARG B 1 71 ? 13.102 -43.812 -36.156 1 92.94 71 ARG B C 1
ATOM 4159 O O . ARG B 1 71 ? 13.641 -43.281 -35.156 1 92.94 71 ARG B O 1
ATOM 4166 N N . ASN B 1 72 ? 13.016 -45.094 -36.281 1 90.81 72 ASN B N 1
ATOM 4167 C CA . ASN B 1 72 ? 13.469 -46.031 -35.25 1 90.81 72 ASN B CA 1
ATOM 4168 C C . ASN B 1 72 ? 14.57 -46.938 -35.75 1 90.81 72 ASN B C 1
ATOM 4170 O O . ASN B 1 72 ? 14.547 -47.344 -36.906 1 90.81 72 ASN B O 1
ATOM 4174 N N . ILE B 1 73 ? 15.523 -47.219 -34.938 1 88.62 73 ILE B N 1
ATOM 4175 C CA . ILE B 1 73 ? 16.547 -48.219 -35.156 1 88.62 73 ILE B CA 1
ATOM 4176 C C . ILE B 1 73 ? 16.516 -49.25 -34.031 1 88.62 73 ILE B C 1
ATOM 4178 O O . ILE B 1 73 ? 16.562 -48.906 -32.844 1 88.62 73 ILE B O 1
ATOM 4182 N N . GLN B 1 74 ? 16.328 -50.469 -34.312 1 86.06 74 GLN B N 1
ATOM 4183 C CA . GLN B 1 74 ? 16.297 -51.562 -33.344 1 86.06 74 GLN B CA 1
ATOM 4184 C C . GLN B 1 74 ? 17.375 -52.594 -33.656 1 86.06 74 GLN B C 1
ATOM 4186 O O . GLN B 1 74 ? 17.562 -53 -34.812 1 86.06 74 GLN B O 1
ATOM 4191 N N . ASP B 1 75 ? 18.156 -52.969 -32.688 1 85.06 75 ASP B N 1
ATOM 4192 C CA . ASP B 1 75 ? 19.172 -54 -32.719 1 85.06 75 ASP B CA 1
ATOM 4193 C C . ASP B 1 75 ? 19 -55 -31.547 1 85.06 75 ASP B C 1
ATOM 4195 O O . ASP B 1 75 ? 19.234 -54.625 -30.391 1 85.06 75 ASP B O 1
ATOM 4199 N N . VAL B 1 76 ? 18.5 -56.219 -31.844 1 84.19 76 VAL B N 1
ATOM 4200 C CA . VAL B 1 76 ? 18.188 -57.188 -30.797 1 84.19 76 VAL B CA 1
ATOM 4201 C C . VAL B 1 76 ? 18.938 -58.5 -31.031 1 84.19 76 VAL B C 1
ATOM 4203 O O . VAL B 1 76 ? 19.016 -58.969 -32.156 1 84.19 76 VAL B O 1
ATOM 4206 N N . ASN B 1 77 ? 19.594 -59 -30.062 1 82.31 77 ASN B N 1
ATOM 4207 C CA . ASN B 1 77 ? 20.156 -60.344 -30.016 1 82.31 77 ASN B CA 1
ATOM 4208 C C . ASN B 1 77 ? 19.406 -61.219 -29.031 1 82.31 77 ASN B C 1
ATOM 4210 O O . ASN B 1 77 ? 19.469 -61 -27.828 1 82.31 77 ASN B O 1
ATOM 4214 N N . ALA B 1 78 ? 18.516 -62.094 -29.516 1 80 78 ALA B N 1
ATOM 4215 C CA . ALA B 1 78 ? 17.734 -63 -28.672 1 80 78 ALA B CA 1
ATOM 4216 C C . ALA B 1 78 ? 17.797 -64.438 -29.188 1 80 78 ALA B C 1
ATOM 4218 O O . ALA B 1 78 ? 17.625 -64.688 -30.391 1 80 78 ALA B O 1
ATOM 4219 N N . ALA B 1 79 ? 17.953 -65.312 -28.297 1 78.31 79 ALA B N 1
ATOM 4220 C CA . ALA B 1 79 ? 17.922 -66.75 -28.578 1 78.31 79 ALA B CA 1
ATOM 4221 C C . ALA B 1 79 ? 18.781 -67.062 -29.797 1 78.31 79 ALA B C 1
ATOM 4223 O O . ALA B 1 79 ? 18.328 -67.75 -30.719 1 78.31 79 ALA B O 1
ATOM 4224 N N . GLY B 1 80 ? 19.984 -66.5 -29.969 1 76.38 80 GLY B N 1
ATOM 4225 C CA . GLY B 1 80 ? 20.922 -66.812 -31.047 1 76.38 80 GLY B CA 1
ATOM 4226 C C . GLY B 1 80 ? 20.594 -66.125 -32.344 1 76.38 80 GLY B C 1
ATOM 4227 O O . GLY B 1 80 ? 21.266 -66.312 -33.344 1 76.38 80 GLY B O 1
ATOM 4228 N N . THR B 1 81 ? 19.531 -65.312 -32.406 1 80.19 81 THR B N 1
ATOM 4229 C CA . THR B 1 81 ? 19.141 -64.562 -33.594 1 80.19 81 THR B CA 1
ATOM 4230 C C . THR B 1 81 ? 19.422 -63.094 -33.406 1 80.19 81 THR B C 1
ATOM 4232 O O . THR B 1 81 ? 19.188 -62.531 -32.344 1 80.19 81 THR B O 1
ATOM 4235 N N . HIS B 1 82 ? 20.125 -62.531 -34.438 1 83.38 82 HIS B N 1
ATOM 4236 C CA . HIS B 1 82 ? 20.391 -61.094 -34.469 1 83.38 82 HIS B CA 1
ATOM 4237 C C . HIS B 1 82 ? 19.438 -60.406 -35.438 1 83.38 82 HIS B C 1
ATOM 4239 O O . HIS B 1 82 ? 19.359 -60.75 -36.625 1 83.38 82 HIS B O 1
ATOM 4245 N N . VAL B 1 83 ? 18.625 -59.562 -34.969 1 81.38 83 VAL B N 1
ATOM 4246 C CA . VAL B 1 83 ? 17.672 -58.812 -35.812 1 81.38 83 VAL B CA 1
ATOM 4247 C C . VAL B 1 83 ? 18 -57.312 -35.75 1 81.38 83 VAL B C 1
ATOM 4249 O O . VAL B 1 83 ? 18.109 -56.75 -34.656 1 81.38 83 VAL B O 1
ATOM 4252 N N . GLN B 1 84 ? 18.344 -56.656 -36.906 1 85.31 84 GLN B N 1
ATOM 4253 C CA . GLN B 1 84 ? 18.516 -55.219 -37.031 1 85.31 84 GLN B CA 1
ATOM 4254 C C . GLN B 1 84 ? 17.484 -54.625 -37.969 1 85.31 84 GLN B C 1
ATOM 4256 O O . GLN B 1 84 ? 17.266 -55.125 -39.062 1 85.31 84 GLN B O 1
ATOM 4261 N N . ALA B 1 85 ? 16.766 -53.688 -37.5 1 84.88 85 ALA B N 1
ATOM 4262 C CA . ALA B 1 85 ? 15.727 -53.062 -38.344 1 84.88 85 ALA B CA 1
ATOM 4263 C C . ALA B 1 85 ? 15.734 -51.562 -38.188 1 84.88 85 ALA B C 1
ATOM 4265 O O . ALA B 1 85 ? 15.961 -51.031 -37.094 1 84.88 85 ALA B O 1
ATOM 4266 N N . THR B 1 86 ? 15.688 -50.781 -39.312 1 87.44 86 THR B N 1
ATOM 4267 C CA . THR B 1 86 ? 15.414 -49.344 -39.344 1 87.44 86 THR B CA 1
ATOM 4268 C C . THR B 1 86 ? 14.078 -49.094 -40.031 1 87.44 86 THR B C 1
ATOM 4270 O O . THR B 1 86 ? 13.836 -49.531 -41.156 1 87.44 86 THR B O 1
ATOM 4273 N N . TYR B 1 87 ? 13.211 -48.438 -39.375 1 88.69 87 TYR B N 1
ATOM 4274 C CA . TYR B 1 87 ? 11.875 -48.219 -39.938 1 88.69 87 TYR B CA 1
ATOM 4275 C C . TYR B 1 87 ? 11.273 -46.938 -39.438 1 88.69 87 TYR B C 1
ATOM 4277 O O . TYR B 1 87 ? 11.719 -46.375 -38.438 1 88.69 87 TYR B O 1
ATOM 4285 N N . ASN B 1 88 ? 10.32 -46.344 -40.219 1 90.69 88 ASN B N 1
ATOM 4286 C CA . ASN B 1 88 ? 9.508 -45.219 -39.812 1 90.69 88 ASN B CA 1
ATOM 4287 C C . ASN B 1 88 ? 8.211 -45.656 -39.156 1 90.69 88 ASN B C 1
ATOM 4289 O O . ASN B 1 88 ? 7.66 -46.719 -39.5 1 90.69 88 ASN B O 1
ATOM 4293 N N . SER B 1 89 ? 7.895 -44.906 -38.188 1 91.19 89 SER B N 1
ATOM 4294 C CA . SER B 1 89 ? 6.641 -45.219 -37.531 1 91.19 89 SER B CA 1
ATOM 4295 C C . SER B 1 89 ? 5.77 -44 -37.312 1 91.19 89 SER B C 1
ATOM 4297 O O . SER B 1 89 ? 6.285 -42.875 -37.188 1 91.19 89 SER B O 1
ATOM 4299 N N . THR B 1 90 ? 4.398 -44.094 -37.469 1 92.69 90 THR B N 1
ATOM 4300 C CA . THR B 1 90 ? 3.385 -43.094 -37.094 1 92.69 90 THR B CA 1
ATOM 4301 C C . THR B 1 90 ? 2.471 -43.656 -36 1 92.69 90 THR B C 1
ATOM 4303 O O . THR B 1 90 ? 2.006 -44.812 -36.094 1 92.69 90 THR B O 1
ATOM 4306 N N . GLN B 1 91 ? 2.324 -42.875 -34.969 1 93.31 91 GLN B N 1
ATOM 4307 C CA . GLN B 1 91 ? 1.494 -43.344 -33.875 1 93.31 91 GLN B CA 1
ATOM 4308 C C . GLN B 1 91 ? 0.49 -42.25 -33.469 1 93.31 91 GLN B C 1
ATOM 4310 O O . GLN B 1 91 ? 0.814 -41.062 -33.469 1 93.31 91 GLN B O 1
ATOM 4315 N N . TRP B 1 92 ? -0.799 -42.562 -33.25 1 93.69 92 TRP B N 1
ATOM 4316 C CA . TRP B 1 92 ? -1.78 -41.719 -32.594 1 93.69 92 TRP B CA 1
ATOM 4317 C C . TRP B 1 92 ? -2.24 -42.312 -31.266 1 93.69 92 TRP B C 1
ATOM 4319 O O . TRP B 1 92 ? -2.334 -43.531 -31.141 1 93.69 92 TRP B O 1
ATOM 4329 N N . LEU B 1 93 ? -2.393 -41.469 -30.312 1 94.12 93 LEU B N 1
ATOM 4330 C CA . LEU B 1 93 ? -2.777 -41.906 -28.969 1 94.12 93 LEU B CA 1
ATOM 4331 C C . LEU B 1 93 ? -3.91 -41.031 -28.438 1 94.12 93 LEU B C 1
ATOM 4333 O O . LEU B 1 93 ? -3.867 -39.812 -28.547 1 94.12 93 LEU B O 1
ATOM 4337 N N . VAL B 1 94 ? -5.055 -41.594 -28 1 94.38 94 VAL B N 1
ATOM 4338 C CA . VAL B 1 94 ? -6.141 -40.969 -27.281 1 94.38 94 VAL B C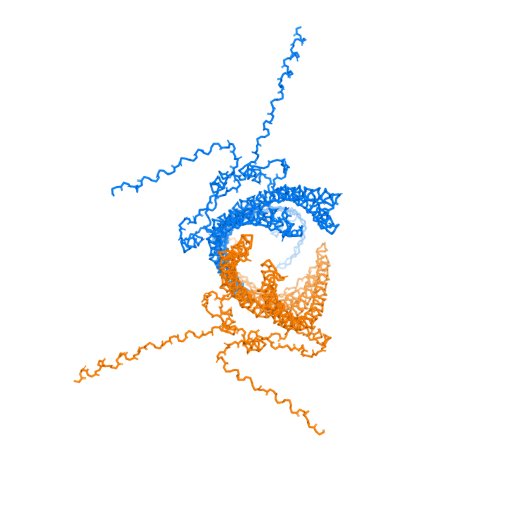A 1
ATOM 4339 C C . VAL B 1 94 ? -6.184 -41.469 -25.844 1 94.38 94 VAL B C 1
ATOM 4341 O O . VAL B 1 94 ? -6.273 -42.688 -25.609 1 94.38 94 VAL B O 1
ATOM 4344 N N . THR B 1 95 ? -6.051 -40.562 -24.922 1 95.75 95 THR B N 1
ATOM 4345 C CA . THR B 1 95 ? -6.133 -40.938 -23.516 1 95.75 95 THR B CA 1
ATOM 4346 C C . THR B 1 95 ? -7.242 -40.188 -22.812 1 95.75 95 THR B C 1
ATOM 4348 O O . THR B 1 95 ? -7.414 -38.969 -23.031 1 95.75 95 THR B O 1
ATOM 4351 N N . ALA B 1 96 ? -8.125 -40.844 -22.062 1 95.56 96 ALA B N 1
ATOM 4352 C CA . ALA B 1 96 ? -9.188 -40.281 -21.25 1 95.56 96 ALA B CA 1
ATOM 4353 C C . ALA B 1 96 ? -9.109 -40.781 -19.812 1 95.56 96 ALA B C 1
ATOM 4355 O O . ALA B 1 96 ? -8.773 -41.938 -19.562 1 95.56 96 ALA B O 1
ATOM 4356 N N . SER B 1 97 ? -9.352 -39.812 -18.906 1 96.19 97 SER B N 1
ATOM 4357 C CA . SER B 1 97 ? -9.344 -40.188 -17.484 1 96.19 97 SER B CA 1
ATOM 4358 C C . SER B 1 97 ? -10.453 -39.469 -16.734 1 96.19 97 SER B C 1
ATOM 4360 O O . SER B 1 97 ? -10.789 -38.312 -17.031 1 96.19 97 SER B O 1
ATOM 4362 N N . GLN B 1 98 ? -11.086 -40.219 -15.781 1 96.44 98 GLN B N 1
ATOM 4363 C CA . GLN B 1 98 ? -12.148 -39.688 -14.93 1 96.44 98 GLN B CA 1
ATOM 4364 C C . GLN B 1 98 ? -11.961 -40.125 -13.484 1 96.44 98 GLN B C 1
ATOM 4366 O O . GLN B 1 98 ? -11.953 -41.312 -13.188 1 96.44 98 GLN B O 1
ATOM 4371 N N . THR B 1 99 ? -11.836 -39.156 -12.625 1 96.31 99 THR B N 1
ATOM 4372 C CA . THR B 1 99 ? -11.727 -39.469 -11.203 1 96.31 99 THR B CA 1
ATOM 4373 C C . THR B 1 99 ? -13.031 -40.031 -10.664 1 96.31 99 THR B C 1
ATOM 4375 O O . THR B 1 99 ? -14.102 -39.438 -10.867 1 96.31 99 THR B O 1
ATOM 4378 N N . VAL B 1 100 ? -12.93 -41.125 -10.047 1 96.12 100 VAL B N 1
ATOM 4379 C CA . VAL B 1 100 ? -14.102 -41.75 -9.453 1 96.12 100 VAL B CA 1
ATOM 4380 C C . VAL B 1 100 ? -14.156 -41.469 -7.957 1 96.12 100 VAL B C 1
ATOM 4382 O O . VAL B 1 100 ? -15.219 -41.125 -7.422 1 96.12 100 VAL B O 1
ATOM 4385 N N . PHE B 1 101 ? -12.984 -41.594 -7.383 1 96.5 101 PHE B N 1
ATOM 4386 C CA . PHE B 1 101 ? -12.883 -41.312 -5.957 1 96.5 101 PHE B CA 1
ATOM 4387 C C . PHE B 1 101 ? -11.531 -40.688 -5.629 1 96.5 101 PHE B C 1
ATOM 4389 O O . PHE B 1 101 ? -10.484 -41.25 -5.945 1 96.5 101 PHE B O 1
ATOM 4396 N N . ASN B 1 102 ? -11.578 -39.562 -5.016 1 97 102 ASN B N 1
ATOM 4397 C CA . ASN B 1 102 ? -10.406 -38.875 -4.484 1 97 102 ASN B CA 1
ATOM 4398 C C . ASN B 1 102 ? -10.797 -37.875 -3.393 1 97 102 ASN B C 1
ATOM 4400 O O . ASN B 1 102 ? -11.289 -36.781 -3.688 1 97 102 ASN B O 1
ATOM 4404 N N . TYR B 1 103 ? -10.523 -38.219 -2.223 1 96.31 103 TYR B N 1
ATOM 4405 C CA . TYR B 1 103 ? -10.984 -37.406 -1.098 1 96.31 103 TYR B CA 1
ATOM 4406 C C . TYR B 1 103 ? -10.203 -36.094 -1.019 1 96.31 103 TYR B C 1
ATOM 4408 O O . TYR B 1 103 ? -10.742 -35.094 -0.582 1 96.31 103 TYR B O 1
ATOM 4416 N N . GLU B 1 104 ? -8.906 -36.125 -1.393 1 96.25 104 GLU B N 1
ATOM 4417 C CA . GLU B 1 104 ? -8.117 -34.906 -1.424 1 96.25 104 GLU B CA 1
ATOM 4418 C C . GLU B 1 104 ? -8.766 -33.844 -2.33 1 96.25 104 GLU B C 1
ATOM 4420 O O . GLU B 1 104 ? -8.93 -32.688 -1.932 1 96.25 104 GLU B O 1
ATOM 4425 N N . TYR B 1 105 ? -9.195 -34.281 -3.486 1 96.62 105 TYR B N 1
ATOM 4426 C CA . TYR B 1 105 ? -9.805 -33.375 -4.434 1 96.62 105 TYR B CA 1
ATOM 4427 C C . TYR B 1 105 ? -11.125 -32.844 -3.902 1 96.62 105 TYR B C 1
ATOM 4429 O O . TYR B 1 105 ? -11.438 -31.641 -4.066 1 96.62 105 TYR B O 1
ATOM 4437 N N . TRP B 1 106 ? -11.906 -33.625 -3.244 1 96.81 106 TRP B N 1
ATOM 4438 C CA . TRP B 1 106 ? -13.18 -33.188 -2.666 1 96.81 106 TRP B CA 1
ATOM 4439 C C . TRP B 1 106 ? -12.953 -32.156 -1.563 1 96.81 106 TRP B C 1
ATOM 4441 O O . TRP B 1 106 ? -13.68 -31.172 -1.473 1 96.81 106 TRP B O 1
ATOM 4451 N N . SER B 1 107 ? -11.898 -32.438 -0.769 1 97.5 107 SER B N 1
ATOM 4452 C CA . SER B 1 107 ? -11.562 -31.5 0.3 1 97.5 107 SER B CA 1
ATOM 4453 C C . SER B 1 107 ? -11.07 -30.172 -0.263 1 97.5 107 SER B C 1
ATOM 4455 O O . SER B 1 107 ? -11.359 -29.125 0.295 1 97.5 107 SER B O 1
ATOM 4457 N N . LEU B 1 108 ? -10.352 -30.25 -1.368 1 97.62 108 LEU B N 1
ATOM 4458 C CA . LEU B 1 108 ? -9.852 -29.047 -2.014 1 97.62 108 LEU B CA 1
ATOM 4459 C C . LEU B 1 108 ? -11.008 -28.203 -2.541 1 97.62 108 LEU B C 1
ATOM 4461 O O . LEU B 1 108 ? -10.938 -26.969 -2.531 1 97.62 108 LEU B O 1
ATOM 4465 N N . VAL B 1 109 ? -12.117 -28.797 -3.014 1 98.25 109 VAL B N 1
ATOM 4466 C CA . VAL B 1 109 ? -13.305 -28.078 -3.451 1 98.25 109 VAL B CA 1
ATOM 4467 C C . VAL B 1 109 ? -13.938 -27.359 -2.262 1 98.25 109 VAL B C 1
ATOM 4469 O O . VAL B 1 109 ? -14.32 -26.188 -2.365 1 98.25 109 VAL B O 1
ATOM 4472 N N . GLN B 1 110 ? -14.008 -28.062 -1.154 1 98.38 110 GLN B N 1
ATOM 4473 C CA . GLN B 1 110 ? -14.57 -27.453 0.04 1 98.38 110 GLN B CA 1
ATOM 4474 C C . GLN B 1 110 ? -13.703 -26.281 0.517 1 98.38 110 GLN B C 1
ATOM 4476 O O . GLN B 1 110 ? -14.227 -25.25 0.938 1 98.38 110 GLN B O 1
ATOM 4481 N N . GLN B 1 111 ? -12.391 -26.484 0.456 1 98.38 111 GLN B N 1
ATOM 4482 C CA . GLN B 1 111 ? -11.461 -25.406 0.794 1 98.38 111 GLN B CA 1
ATOM 4483 C C . GLN B 1 111 ? -11.68 -24.188 -0.097 1 98.38 111 GLN B C 1
ATOM 4485 O O . GLN B 1 111 ? -11.703 -23.062 0.389 1 98.38 111 GLN B O 1
ATOM 4490 N N . ALA B 1 112 ? -11.836 -24.422 -1.388 1 98.56 112 ALA B N 1
ATOM 4491 C CA . ALA B 1 112 ? -12.062 -23.359 -2.348 1 98.56 112 ALA B CA 1
ATOM 4492 C C . ALA B 1 112 ? -13.352 -22.594 -2.039 1 98.56 112 ALA B C 1
ATOM 4494 O O . ALA B 1 112 ? -13.391 -21.375 -2.096 1 98.56 112 ALA B O 1
ATOM 4495 N N . LYS B 1 113 ? -14.414 -23.328 -1.691 1 98.56 113 LYS B N 1
ATOM 4496 C CA . LYS B 1 113 ? -15.688 -22.703 -1.358 1 98.56 113 LYS B CA 1
ATOM 4497 C C . LYS B 1 113 ? -15.547 -21.766 -0.164 1 98.56 113 LYS B C 1
ATOM 4499 O O . LYS B 1 113 ? -16.047 -20.641 -0.194 1 98.56 113 LYS B O 1
ATOM 4504 N N . ALA B 1 114 ? -14.844 -22.25 0.842 1 98.62 114 ALA B N 1
ATOM 4505 C CA . ALA B 1 114 ? -14.625 -21.422 2.029 1 98.62 114 ALA B CA 1
ATOM 4506 C C . ALA B 1 114 ? -13.766 -20.203 1.7 1 98.62 114 ALA B C 1
ATOM 4508 O O . ALA B 1 114 ? -14.055 -19.094 2.164 1 98.62 114 ALA B O 1
ATOM 4509 N N . SER B 1 115 ? -12.742 -20.438 0.899 1 98.38 115 SER B N 1
ATOM 4510 C CA . SER B 1 115 ? -11.859 -19.344 0.514 1 98.38 115 SER B CA 1
ATOM 4511 C C . SER B 1 115 ? -12.609 -18.266 -0.27 1 98.38 115 SER B C 1
ATOM 4513 O O . SER B 1 115 ? -12.375 -17.078 -0.073 1 98.38 115 SER B O 1
ATOM 4515 N N . VAL B 1 116 ? -13.531 -18.672 -1.146 1 98.5 116 VAL B N 1
ATOM 4516 C CA . VAL B 1 116 ? -14.305 -17.734 -1.95 1 98.5 116 VAL B CA 1
ATOM 4517 C C . VAL B 1 116 ? -15.266 -16.969 -1.055 1 98.5 116 VAL B C 1
ATOM 4519 O O . VAL B 1 116 ? -15.469 -15.766 -1.248 1 98.5 116 VAL B O 1
ATOM 4522 N N . LYS B 1 117 ? -15.797 -17.625 -0.079 1 98.5 117 LYS B N 1
ATOM 4523 C CA . LYS B 1 117 ? -16.656 -16.938 0.872 1 98.5 117 LYS B CA 1
ATOM 4524 C C . LYS B 1 117 ? -15.875 -15.891 1.663 1 98.5 117 LYS B C 1
ATOM 4526 O O . LYS B 1 117 ? -16.375 -14.805 1.938 1 98.5 117 LYS B O 1
ATOM 4531 N N . SER B 1 118 ? -14.641 -16.203 2.084 1 98.5 118 SER B N 1
ATOM 4532 C CA . SER B 1 118 ? -13.766 -15.242 2.746 1 98.5 118 SER B CA 1
ATOM 4533 C C . SER B 1 118 ? -13.492 -14.031 1.855 1 98.5 118 SER B C 1
ATOM 4535 O O . SER B 1 118 ? -13.562 -12.891 2.311 1 98.5 118 SER B O 1
ATOM 4537 N N . ALA B 1 119 ? -13.266 -14.305 0.566 1 98.38 119 ALA B N 1
ATOM 4538 C CA . ALA B 1 119 ? -13.008 -13.234 -0.397 1 98.38 119 ALA B CA 1
ATOM 4539 C C . ALA B 1 119 ? -14.242 -12.359 -0.587 1 98.38 119 ALA B C 1
ATOM 4541 O O . ALA B 1 119 ? -14.133 -11.141 -0.743 1 98.38 119 ALA B O 1
ATOM 4542 N N . GLN B 1 120 ? -15.406 -12.961 -0.616 1 98.12 120 GLN B N 1
ATOM 4543 C CA . GLN B 1 120 ? -16.656 -12.219 -0.731 1 98.12 120 GLN B CA 1
ATOM 4544 C C . GLN B 1 120 ? -16.844 -11.273 0.456 1 98.12 120 GLN B C 1
ATOM 4546 O O . GLN B 1 120 ? -17.219 -10.117 0.282 1 98.12 120 GLN B O 1
ATOM 4551 N N . ALA B 1 121 ? -16.547 -11.781 1.641 1 98.44 121 ALA B N 1
ATOM 4552 C CA . ALA B 1 121 ? -16.656 -10.945 2.836 1 98.44 121 ALA B CA 1
ATOM 4553 C C . ALA B 1 121 ? -15.664 -9.781 2.777 1 98.44 121 ALA B C 1
ATOM 4555 O O . ALA B 1 121 ? -16 -8.656 3.168 1 98.44 121 ALA B O 1
ATOM 4556 N N . THR B 1 122 ? -14.492 -10.016 2.318 1 98.38 122 THR B N 1
ATOM 4557 C CA . THR B 1 122 ? -13.484 -8.969 2.152 1 98.38 122 THR B CA 1
ATOM 4558 C C . THR B 1 122 ? -13.969 -7.906 1.17 1 98.38 122 THR B C 1
ATOM 4560 O O . THR B 1 122 ? -13.758 -6.711 1.388 1 98.38 122 THR B O 1
ATOM 4563 N N . PHE B 1 123 ? -14.664 -8.32 0.061 1 98.5 123 PHE B N 1
ATOM 4564 C CA . PHE B 1 123 ? -15.219 -7.387 -0.911 1 98.5 123 PHE B CA 1
ATOM 4565 C C . PHE B 1 123 ? -16.344 -6.555 -0.288 1 98.5 123 PHE B C 1
ATOM 4567 O O . PHE B 1 123 ? -16.422 -5.344 -0.511 1 98.5 123 PHE B O 1
ATOM 4574 N N . ASN B 1 124 ? -17.141 -7.219 0.489 1 98.31 124 ASN B N 1
ATOM 4575 C CA . ASN B 1 124 ? -18.203 -6.492 1.181 1 98.31 124 ASN B CA 1
ATOM 4576 C C . ASN B 1 124 ? -17.641 -5.461 2.15 1 98.31 124 ASN B C 1
ATOM 4578 O O . ASN B 1 124 ? -18.188 -4.363 2.289 1 98.31 124 ASN B O 1
ATOM 4582 N N . ASP B 1 125 ? -16.547 -5.793 2.873 1 98.38 125 ASP B N 1
ATOM 4583 C CA . ASP B 1 125 ? -15.852 -4.848 3.736 1 98.38 125 ASP B CA 1
ATOM 4584 C C . ASP B 1 125 ? -15.344 -3.646 2.941 1 98.38 125 ASP B C 1
ATOM 4586 O O . ASP B 1 125 ? -15.406 -2.51 3.412 1 98.38 125 ASP B O 1
ATOM 4590 N N . ALA B 1 126 ? -14.828 -3.924 1.723 1 98.19 126 ALA B N 1
ATOM 4591 C CA . ALA B 1 126 ? -14.328 -2.852 0.866 1 98.19 126 ALA B CA 1
ATOM 4592 C C . ALA B 1 126 ? -15.445 -1.881 0.492 1 98.19 126 ALA B C 1
ATOM 4594 O O . ALA B 1 126 ? -15.211 -0.679 0.349 1 98.19 126 ALA B O 1
ATOM 4595 N N . ALA B 1 127 ? -16.625 -2.389 0.331 1 97.81 127 ALA B N 1
ATOM 4596 C CA . ALA B 1 127 ? -17.781 -1.543 0.032 1 97.81 127 ALA B CA 1
ATOM 4597 C C . ALA B 1 127 ? -18.078 -0.589 1.188 1 97.81 127 ALA B C 1
ATOM 4599 O O . ALA B 1 127 ? -18.297 0.603 0.973 1 97.81 127 ALA B O 1
ATOM 4600 N N . GLN B 1 128 ? -18.062 -1.099 2.389 1 98.06 128 GLN B N 1
ATOM 4601 C CA . GLN B 1 128 ? -18.281 -0.262 3.562 1 98.06 128 GLN B CA 1
ATOM 4602 C C . GLN B 1 128 ? -17.125 0.714 3.77 1 98.06 128 GLN B C 1
ATOM 4604 O O . GLN B 1 128 ? -17.344 1.866 4.152 1 98.06 128 GLN B O 1
ATOM 4609 N N . ASP B 1 129 ? -15.945 0.244 3.527 1 98 129 ASP B N 1
ATOM 4610 C CA . ASP B 1 129 ? -14.766 1.1 3.633 1 98 129 ASP B CA 1
ATOM 4611 C C . ASP B 1 129 ? -14.859 2.283 2.672 1 98 129 ASP B C 1
ATOM 4613 O O . ASP B 1 129 ? -14.438 3.391 3.002 1 98 129 ASP B O 1
ATOM 4617 N N . LEU B 1 130 ? -15.406 2.035 1.454 1 98.19 130 LEU B N 1
ATOM 4618 C CA . LEU B 1 130 ? -15.594 3.115 0.493 1 98.19 130 LEU B CA 1
ATOM 4619 C C . LEU B 1 130 ? -16.5 4.195 1.061 1 98.19 130 LEU B C 1
ATOM 4621 O O . LEU B 1 130 ? -16.25 5.391 0.877 1 98.19 130 LEU B O 1
ATOM 4625 N N . ILE B 1 131 ? -17.531 3.766 1.767 1 98.38 131 ILE B N 1
ATOM 4626 C CA . ILE B 1 131 ? -18.453 4.715 2.395 1 98.38 131 ILE B CA 1
ATOM 4627 C C . ILE B 1 131 ? -17.688 5.582 3.393 1 98.38 131 ILE B C 1
ATOM 4629 O O . ILE B 1 131 ? -17.797 6.809 3.373 1 98.38 131 ILE B O 1
ATOM 4633 N N . LEU B 1 132 ? -16.859 5.016 4.254 1 97.94 132 LEU B N 1
ATOM 4634 C CA . LEU B 1 132 ? -16.078 5.711 5.27 1 97.94 132 LEU B CA 1
ATOM 4635 C C . LEU B 1 132 ? -15.086 6.664 4.625 1 97.94 132 LEU B C 1
ATOM 4637 O O . LEU B 1 132 ? -14.969 7.824 5.031 1 97.94 132 LEU B O 1
ATOM 4641 N N . ARG B 1 133 ? -14.422 6.137 3.607 1 97.88 133 ARG B N 1
ATOM 4642 C CA . ARG B 1 133 ? -13.406 6.945 2.955 1 97.88 133 ARG B CA 1
ATOM 4643 C C . ARG B 1 133 ? -14.023 8.141 2.242 1 97.88 133 ARG B C 1
ATOM 4645 O O . ARG B 1 133 ? -13.453 9.234 2.244 1 97.88 133 ARG B O 1
ATOM 4652 N N . THR B 1 134 ? -15.133 7.895 1.616 1 98 134 THR B N 1
ATOM 4653 C CA . THR B 1 134 ? -15.844 8.969 0.927 1 98 134 THR B CA 1
ATOM 4654 C C . THR B 1 134 ? -16.281 10.047 1.912 1 98 134 THR B C 1
ATOM 4656 O O . THR B 1 134 ? -16.031 11.234 1.684 1 98 134 THR B O 1
ATOM 4659 N N . ALA B 1 135 ? -16.859 9.633 2.998 1 98.25 135 ALA B N 1
ATOM 4660 C CA . ALA B 1 135 ? -17.281 10.586 4.016 1 98.25 135 ALA B CA 1
ATOM 4661 C C . ALA B 1 135 ? -16.094 11.359 4.586 1 98.25 135 ALA B C 1
ATOM 4663 O O . ALA B 1 135 ? -16.141 12.586 4.703 1 98.25 135 ALA B O 1
ATOM 4664 N N . GLN B 1 136 ? -15.07 10.672 4.922 1 97.75 136 GLN B N 1
ATOM 4665 C CA . GLN B 1 136 ? -13.891 11.305 5.484 1 97.75 136 GLN B CA 1
ATOM 4666 C C . GLN B 1 136 ? -13.312 12.352 4.531 1 97.75 136 GLN B C 1
ATOM 4668 O O . GLN B 1 136 ? -13.008 13.469 4.945 1 97.75 136 GLN B O 1
ATOM 4673 N N . ALA B 1 137 ? -13.18 11.945 3.297 1 97.81 137 ALA B N 1
ATOM 4674 C CA . ALA B 1 137 ? -12.633 12.867 2.309 1 97.81 137 ALA B CA 1
ATOM 4675 C C . ALA B 1 137 ? -13.539 14.086 2.139 1 97.81 137 ALA B C 1
ATOM 4677 O O . ALA B 1 137 ? -13.062 15.219 2.023 1 97.81 137 ALA B O 1
ATOM 4678 N N . TYR B 1 138 ? -14.836 13.883 2.107 1 97.81 138 TYR B N 1
ATOM 4679 C CA . TYR B 1 138 ? -15.812 14.961 1.976 1 97.81 138 TYR B CA 1
ATOM 4680 C C . TYR B 1 138 ? -15.68 15.953 3.119 1 97.81 138 TYR B C 1
ATOM 4682 O O . TYR B 1 138 ? -15.57 17.156 2.889 1 97.81 138 TYR B O 1
ATOM 4690 N N . PHE B 1 139 ? -15.633 15.5 4.309 1 98 139 PHE B N 1
ATOM 4691 C CA . PHE B 1 139 ? -15.641 16.375 5.473 1 98 139 PHE B CA 1
ATOM 4692 C C . PHE B 1 139 ? -14.266 17 5.695 1 98 139 PHE B C 1
ATOM 4694 O O . PHE B 1 139 ? -14.148 18.062 6.289 1 98 139 PHE B O 1
ATOM 4701 N N . ASP B 1 140 ? -13.211 16.328 5.199 1 97.75 140 ASP B N 1
ATOM 4702 C CA . ASP B 1 140 ? -11.906 16.969 5.203 1 97.75 140 ASP B CA 1
ATOM 4703 C C . ASP B 1 140 ? -11.906 18.219 4.324 1 97.75 140 ASP B C 1
ATOM 4705 O O . ASP B 1 140 ? -11.297 19.234 4.68 1 97.75 140 ASP B O 1
ATOM 4709 N N . VAL B 1 141 ? -12.578 18.156 3.217 1 97.56 141 VAL B N 1
ATOM 4710 C CA . VAL B 1 141 ? -12.68 19.297 2.328 1 97.56 141 VAL B CA 1
ATOM 4711 C C . VAL B 1 141 ? -13.484 20.406 3.006 1 97.56 141 VAL B C 1
ATOM 4713 O O . VAL B 1 141 ? -13.102 21.578 2.973 1 97.56 141 VAL B O 1
ATOM 4716 N N . LEU B 1 142 ? -14.609 20.031 3.629 1 97.69 142 LEU B N 1
ATOM 4717 C CA . LEU B 1 142 ? -15.422 21.031 4.312 1 97.69 142 LEU B CA 1
ATOM 4718 C C . LEU B 1 142 ? -14.648 21.672 5.465 1 97.69 142 LEU B C 1
ATOM 4720 O O . LEU B 1 142 ? -14.727 22.875 5.668 1 97.69 142 LEU B O 1
ATOM 4724 N N . PHE B 1 143 ? -13.922 20.844 6.199 1 97.81 143 PHE B N 1
ATOM 4725 C CA . PHE B 1 143 ? -13.125 21.359 7.301 1 97.81 143 PHE B CA 1
ATOM 4726 C C . PHE B 1 143 ? -12.062 22.328 6.793 1 97.81 143 PHE B C 1
ATOM 4728 O O . PHE B 1 143 ? -11.828 23.375 7.398 1 97.81 143 PHE B O 1
ATOM 4735 N N . ALA B 1 144 ? -11.43 21.969 5.715 1 97.62 144 ALA B N 1
ATOM 4736 C CA . ALA B 1 144 ? -10.438 22.859 5.121 1 97.62 144 ALA B CA 1
ATOM 4737 C C . ALA B 1 144 ? -11.07 24.172 4.688 1 97.62 144 ALA B C 1
ATOM 4739 O O . ALA B 1 144 ? -10.484 25.234 4.859 1 97.62 144 ALA B O 1
ATOM 4740 N N . LYS B 1 145 ? -12.203 24.109 4.141 1 96.81 145 LYS B N 1
ATOM 4741 C CA . LYS B 1 145 ? -12.914 25.312 3.723 1 96.81 145 LYS B CA 1
ATOM 4742 C C . LYS B 1 145 ? -13.273 26.188 4.926 1 96.81 145 LYS B C 1
ATOM 4744 O O . LYS B 1 145 ? -13.094 27.406 4.895 1 96.81 145 LYS B O 1
ATOM 4749 N N . ASP B 1 146 ? -13.766 25.578 5.969 1 96.19 146 ASP B N 1
ATOM 4750 C CA . ASP B 1 146 ? -14.055 26.297 7.203 1 96.19 146 ASP B CA 1
ATOM 4751 C C . ASP B 1 146 ? -12.797 27 7.73 1 96.19 146 ASP B C 1
ATOM 4753 O O . ASP B 1 146 ? -12.836 28.172 8.102 1 96.19 146 ASP B O 1
ATOM 4757 N N . THR B 1 147 ? -11.75 26.266 7.738 1 96.62 147 THR B N 1
ATOM 4758 C CA . THR B 1 147 ? -10.484 26.812 8.242 1 96.62 147 THR B CA 1
ATOM 4759 C C . THR B 1 147 ? -10.039 28 7.41 1 96.62 147 THR B C 1
ATOM 4761 O O . THR B 1 147 ? -9.539 28.984 7.953 1 96.62 147 THR B O 1
ATOM 4764 N N . LEU B 1 148 ? -10.219 27.922 6.113 1 96.44 148 LEU B N 1
ATOM 4765 C CA . LEU B 1 148 ? -9.906 29.047 5.246 1 96.44 148 LEU B CA 1
ATOM 4766 C C . LEU B 1 148 ? -10.789 30.25 5.57 1 96.44 148 LEU B C 1
ATOM 4768 O O . LEU B 1 148 ? -10.305 31.375 5.68 1 96.44 148 LEU B O 1
ATOM 4772 N N . ASN B 1 149 ? -12.055 30 5.754 1 95.69 149 ASN B N 1
ATOM 4773 C CA . ASN B 1 149 ? -12.977 31.078 6.109 1 95.69 149 ASN B CA 1
ATOM 4774 C C . ASN B 1 149 ? -12.578 31.75 7.414 1 95.69 149 ASN B C 1
ATOM 4776 O O . ASN B 1 149 ? -12.602 32.969 7.516 1 95.69 149 ASN B O 1
ATOM 4780 N N . PHE B 1 150 ? -12.18 30.938 8.414 1 94.81 150 PHE B N 1
ATOM 4781 C CA . PHE B 1 150 ? -11.734 31.469 9.695 1 94.81 150 PHE B CA 1
ATOM 4782 C C . PHE B 1 150 ? -10.461 32.281 9.523 1 94.81 150 PHE B C 1
ATOM 4784 O O . PHE B 1 150 ? -10.336 33.375 10.102 1 94.81 150 PHE B O 1
ATOM 4791 N N . ALA B 1 151 ? -9.562 31.797 8.727 1 95.56 151 ALA B N 1
ATOM 4792 C CA . ALA B 1 151 ? -8.305 32.5 8.484 1 95.56 151 ALA B CA 1
ATOM 4793 C C . ALA B 1 151 ? -8.547 33.844 7.789 1 95.56 151 ALA B C 1
ATOM 4795 O O . ALA B 1 151 ? -7.922 34.844 8.125 1 95.56 151 ALA B O 1
ATOM 4796 N N . GLU B 1 152 ? -9.438 33.875 6.859 1 96.44 152 GLU B N 1
ATOM 4797 C CA . GLU B 1 152 ? -9.773 35.094 6.156 1 96.44 152 GLU B CA 1
ATOM 4798 C C . GLU B 1 152 ? -10.438 36.125 7.094 1 96.44 152 GLU B C 1
ATOM 4800 O O . GLU B 1 152 ? -10.156 37.312 7.027 1 96.44 152 GLU B O 1
ATOM 4805 N N . ALA B 1 153 ? -11.312 35.625 7.902 1 93.5 153 ALA B N 1
ATOM 4806 C CA . ALA B 1 153 ? -11.945 36.5 8.891 1 93.5 153 ALA B CA 1
ATOM 4807 C C . ALA B 1 153 ? -10.922 37.062 9.859 1 93.5 153 ALA B C 1
ATOM 4809 O O . ALA B 1 153 ? -10.984 38.25 10.211 1 93.5 153 ALA B O 1
ATOM 4810 N N . LYS B 1 154 ? -10.008 36.219 10.297 1 93.62 154 LYS B N 1
ATOM 4811 C CA . LYS B 1 154 ? -8.93 36.656 11.172 1 93.62 154 LYS B CA 1
ATOM 4812 C C . LYS B 1 154 ? -8.086 37.75 10.508 1 93.62 154 LYS B C 1
ATOM 4814 O O . LYS B 1 154 ? -7.75 38.75 11.141 1 93.62 154 LYS B O 1
ATOM 4819 N N . LYS B 1 155 ? -7.797 37.594 9.281 1 95.5 155 LYS B N 1
ATOM 4820 C CA . LYS B 1 155 ? -7.02 38.562 8.531 1 95.5 155 LYS B CA 1
ATOM 4821 C C . LYS B 1 155 ? -7.758 39.906 8.461 1 95.5 155 LYS B C 1
ATOM 4823 O O . LYS B 1 155 ? -7.16 40.969 8.68 1 95.5 155 LYS B O 1
ATOM 4828 N N . ARG B 1 156 ? -9.008 39.906 8.219 1 95.19 156 ARG B N 1
ATOM 4829 C CA . ARG B 1 156 ? -9.805 41.125 8.148 1 95.19 156 ARG B CA 1
ATOM 4830 C C . ARG B 1 156 ? -9.852 41.812 9.5 1 95.19 156 ARG B C 1
ATOM 4832 O O . ARG B 1 156 ? -9.727 43.031 9.578 1 95.19 156 ARG B O 1
ATOM 4839 N N . ALA B 1 157 ? -10.031 40.969 10.508 1 92.62 157 ALA B N 1
ATOM 4840 C CA . ALA B 1 157 ? -10.07 41.531 11.852 1 92.62 157 ALA B CA 1
ATOM 4841 C C . ALA B 1 157 ? -8.734 42.188 12.211 1 92.62 157 ALA B C 1
ATOM 4843 O O . ALA B 1 157 ? -8.703 43.281 12.758 1 92.62 157 ALA B O 1
ATOM 4844 N N . ASN B 1 158 ? -7.68 41.5 11.898 1 93.94 158 ASN B N 1
ATOM 4845 C CA . ASN B 1 158 ? -6.352 42.031 12.203 1 93.94 158 ASN B CA 1
ATOM 4846 C C . ASN B 1 158 ? -6.043 43.281 11.375 1 93.94 158 ASN B C 1
ATOM 4848 O O . ASN B 1 158 ? -5.355 44.188 11.844 1 93.94 158 ASN B O 1
ATOM 4852 N N . LYS B 1 159 ? -6.523 43.344 10.195 1 95.5 159 LYS B N 1
ATOM 4853 C CA . LYS B 1 159 ? -6.355 44.531 9.375 1 95.5 159 LYS B CA 1
ATOM 4854 C C . LYS B 1 159 ? -7.082 45.719 9.984 1 95.5 159 LYS B C 1
ATOM 4856 O O . LYS B 1 159 ? -6.535 46.844 10.031 1 95.5 159 LYS B O 1
ATOM 4861 N N . ARG B 1 160 ? -8.25 45.531 10.453 1 93.38 160 ARG B N 1
ATOM 4862 C CA . ARG B 1 160 ? -9.008 46.594 11.117 1 93.38 160 ARG B CA 1
ATOM 4863 C C . ARG B 1 160 ? -8.273 47.062 12.359 1 93.38 160 ARG B C 1
ATOM 4865 O O . ARG B 1 160 ? -8.227 48.281 12.617 1 93.38 160 ARG B O 1
ATOM 4872 N N . GLN B 1 161 ? -7.758 46.125 13.102 1 91.81 161 GLN B N 1
ATOM 4873 C CA . GLN B 1 161 ? -7 46.5 14.297 1 91.81 161 GLN B CA 1
ATOM 4874 C C . GLN B 1 161 ? -5.766 47.312 13.93 1 91.81 161 GLN B C 1
ATOM 4876 O O . GLN B 1 161 ? -5.402 48.25 14.641 1 91.81 161 GLN B O 1
ATOM 4881 N N . LEU B 1 162 ? -5.141 46.938 12.867 1 94 162 LEU B N 1
ATOM 4882 C CA . LEU B 1 162 ? -3.969 47.688 12.398 1 94 162 LEU B CA 1
ATOM 4883 C C . LEU B 1 162 ? -4.344 49.094 12 1 94 162 LEU B C 1
ATOM 4885 O O . LEU B 1 162 ? -3.674 50.062 12.391 1 94 162 LEU B O 1
ATOM 4889 N N . ASP B 1 163 ? -5.426 49.281 11.297 1 94.81 163 ASP B N 1
ATOM 4890 C CA . ASP B 1 163 ? -5.902 50.594 10.891 1 94.81 163 ASP B CA 1
ATOM 4891 C C . ASP B 1 163 ? -6.246 51.438 12.102 1 94.81 163 ASP B C 1
ATOM 4893 O O . ASP B 1 163 ? -5.914 52.625 12.141 1 94.81 163 ASP B O 1
ATOM 4897 N N . GLN B 1 164 ? -6.875 50.812 13.07 1 91.62 164 GLN B N 1
ATOM 4898 C CA . GLN B 1 164 ? -7.242 51.5 14.297 1 91.62 164 GLN B CA 1
ATOM 4899 C C . GLN B 1 164 ? -6.004 51.938 15.07 1 91.62 164 GLN B C 1
ATOM 4901 O O . GLN B 1 164 ? -5.945 53.062 15.586 1 91.62 164 GLN B O 1
ATOM 4906 N N . ALA B 1 165 ? -5.082 50.969 15.133 1 91.44 165 ALA B N 1
ATOM 4907 C CA . ALA B 1 165 ? -3.848 51.312 15.852 1 91.44 165 ALA B CA 1
ATOM 4908 C C . ALA B 1 165 ? -3.1 52.438 15.164 1 91.44 165 ALA B C 1
ATOM 4910 O O . ALA B 1 165 ? -2.535 53.312 15.828 1 91.44 165 ALA B O 1
ATOM 4911 N N . GLU B 1 166 ? -3.094 52.562 13.875 1 92.94 166 GLU B N 1
ATOM 4912 C CA . GLU B 1 166 ? -2.436 53.625 13.117 1 92.94 166 GLU B CA 1
ATOM 4913 C C . GLU B 1 166 ? -3.121 54.969 13.344 1 92.94 166 GLU B C 1
ATOM 4915 O O . GLU B 1 166 ? -2.455 55.969 13.516 1 92.94 166 GLU B O 1
ATOM 4920 N N . GLN B 1 167 ? -4.402 54.938 13.391 1 92.25 167 GLN B N 1
ATOM 4921 C CA . GLN B 1 167 ? -5.164 56.188 13.609 1 92.25 167 GLN B CA 1
ATOM 4922 C C . GLN B 1 167 ? -4.945 56.719 15.016 1 92.25 167 GLN B C 1
ATOM 4924 O O . GLN B 1 167 ? -4.754 57.938 15.195 1 92.25 167 GLN B O 1
ATOM 4929 N N . ARG B 1 168 ? -5.008 55.844 16 1 90.12 168 ARG B N 1
ATOM 4930 C CA . ARG B 1 168 ? -4.828 56.25 17.391 1 90.12 168 ARG B CA 1
ATOM 4931 C C . ARG B 1 168 ? -3.414 56.781 17.625 1 90.12 168 ARG B C 1
ATOM 4933 O O . ARG B 1 168 ? -3.213 57.719 18.422 1 90.12 168 ARG B O 1
ATOM 4940 N N . PHE B 1 169 ? -2.473 56.188 17 1 89 169 PHE B N 1
ATOM 4941 C CA . PHE B 1 169 ? -1.096 56.656 17.109 1 89 169 PHE B CA 1
ATOM 4942 C C . PHE B 1 169 ? -0.946 58.031 16.484 1 89 169 PHE B C 1
ATOM 4944 O O . PHE B 1 169 ? -0.286 58.906 17.047 1 89 169 PHE B O 1
ATOM 4951 N N . LYS B 1 170 ? -1.545 58.281 15.344 1 91.44 170 LYS B N 1
ATOM 4952 C CA . LYS B 1 170 ? -1.456 59.531 14.617 1 91.44 170 LYS B CA 1
ATOM 4953 C C . LYS B 1 170 ? -2.027 60.688 15.445 1 91.44 170 LYS B C 1
ATOM 4955 O O . LYS B 1 170 ? -1.53 61.812 15.375 1 91.44 170 LYS B O 1
ATOM 4960 N N . VAL B 1 171 ? -3 60.375 16.25 1 90.25 171 VAL B N 1
ATOM 4961 C CA . VAL B 1 171 ? -3.621 61.438 17.062 1 90.25 171 VAL B CA 1
ATOM 4962 C C . VAL B 1 171 ? -3.014 61.438 18.453 1 90.25 171 VAL B C 1
ATOM 4964 O O . VAL B 1 171 ? -3.494 62.156 19.344 1 90.25 171 VAL B O 1
ATOM 4967 N N . GLY B 1 172 ? -2 60.625 18.766 1 85.5 172 GLY B N 1
ATOM 4968 C CA . GLY B 1 172 ? -1.219 60.625 19.984 1 85.5 172 GLY B CA 1
ATOM 4969 C C . GLY B 1 172 ? -1.873 59.875 21.125 1 85.5 172 GLY B C 1
ATOM 4970 O O . GLY B 1 172 ? -1.499 60.031 22.281 1 85.5 172 GLY B O 1
ATOM 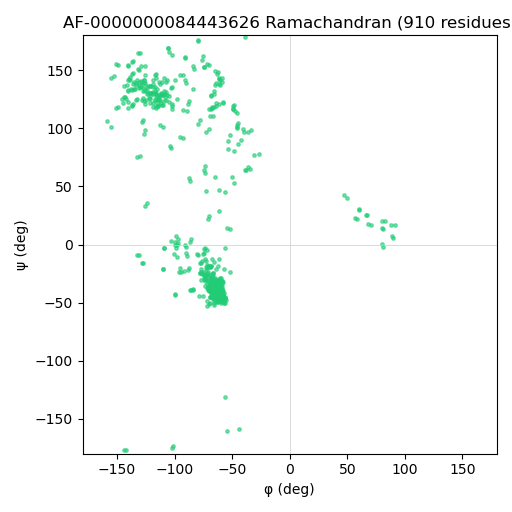4971 N N . LEU B 1 173 ? -2.801 59 20.797 1 80.38 173 LEU B N 1
ATOM 4972 C CA . LEU B 1 173 ? -3.566 58.312 21.812 1 80.38 173 LEU B CA 1
ATOM 4973 C C . LEU B 1 173 ? -2.906 56.969 22.188 1 80.38 173 LEU B C 1
ATOM 4975 O O . LEU B 1 173 ? -3.213 56.406 23.219 1 80.38 173 LEU B O 1
ATOM 4979 N N . ASP B 1 174 ? -2.107 56.438 21.312 1 84.69 174 ASP B N 1
ATOM 4980 C CA . ASP B 1 174 ? -1.46 55.156 21.547 1 84.69 174 ASP B CA 1
ATOM 4981 C C . ASP B 1 174 ? 0.01 55.188 21.141 1 84.69 174 ASP B C 1
ATOM 4983 O O . ASP B 1 174 ? 0.428 56.094 20.391 1 84.69 174 ASP B O 1
ATOM 4987 N N . ALA B 1 175 ? 0.73 54.281 21.719 1 85.56 175 ALA B N 1
ATOM 4988 C CA . ALA B 1 175 ? 2.154 54.188 21.406 1 85.56 175 ALA B CA 1
ATOM 4989 C C . ALA B 1 175 ? 2.381 53.531 20.062 1 85.56 175 ALA B C 1
ATOM 4991 O O . ALA B 1 175 ? 1.513 52.812 19.562 1 85.56 175 ALA B O 1
ATOM 4992 N N . ILE B 1 176 ? 3.568 53.75 19.422 1 88.94 176 ILE B N 1
ATOM 4993 C CA . ILE B 1 176 ? 3.941 53.156 18.141 1 88.94 176 ILE B CA 1
ATOM 4994 C C . ILE B 1 176 ? 4.043 51.656 18.281 1 88.94 176 ILE B C 1
ATOM 4996 O O . ILE B 1 176 ? 3.848 50.938 17.312 1 88.94 176 ILE B O 1
ATOM 5000 N N . THR B 1 177 ? 4.207 51.188 19.438 1 84.75 177 THR B N 1
ATOM 5001 C CA . THR B 1 177 ? 4.297 49.75 19.734 1 84.75 177 THR B CA 1
ATOM 5002 C C . THR B 1 177 ? 2.988 49.031 19.391 1 84.75 177 THR B C 1
ATOM 5004 O O . THR B 1 177 ? 3 47.906 18.906 1 84.75 177 THR B O 1
ATOM 5007 N N . SER B 1 178 ? 1.967 49.75 19.641 1 87.69 178 SER B N 1
ATOM 5008 C CA . SER B 1 178 ? 0.665 49.156 19.312 1 87.69 178 SER B CA 1
ATOM 5009 C C . SER B 1 178 ? 0.517 48.969 17.812 1 87.69 178 SER B C 1
ATOM 5011 O O . SER B 1 178 ? -0.073 47.969 17.375 1 87.69 178 SER B O 1
ATOM 5013 N N . VAL B 1 179 ? 1.063 49.844 17.062 1 90.94 179 VAL B N 1
ATOM 5014 C CA . VAL B 1 179 ? 1.029 49.719 15.617 1 90.94 179 VAL B CA 1
ATOM 5015 C C . VAL B 1 179 ? 1.877 48.531 15.172 1 90.94 179 VAL B C 1
ATOM 5017 O O . VAL B 1 179 ? 1.438 47.719 14.359 1 90.94 179 VAL B O 1
ATOM 5020 N N . TYR B 1 180 ? 3.004 48.406 15.766 1 89.12 180 TYR B N 1
ATOM 5021 C CA . TYR B 1 180 ? 3.893 47.312 15.414 1 89.12 180 TYR B CA 1
ATOM 5022 C C . TYR B 1 180 ? 3.275 45.969 15.789 1 89.12 180 TYR B C 1
ATOM 5024 O O . TYR B 1 180 ? 3.398 44.969 15.047 1 89.12 180 TYR B O 1
ATOM 5032 N N . GLU B 1 181 ? 2.609 45.875 16.844 1 88.19 181 GLU B N 1
ATOM 5033 C CA . GLU B 1 181 ? 1.943 44.656 17.297 1 88.19 181 GLU B CA 1
ATOM 5034 C C . GLU B 1 181 ? 0.798 44.281 16.375 1 88.19 181 GLU B C 1
ATOM 5036 O O . GLU B 1 181 ? 0.662 43.125 15.992 1 88.19 181 GLU B O 1
ATOM 5041 N N . ALA B 1 182 ? 0.07 45.25 16.078 1 90.94 182 ALA B N 1
ATOM 5042 C CA . ALA B 1 182 ? -1.044 45 15.156 1 90.94 182 ALA B CA 1
ATOM 5043 C C . ALA B 1 182 ? -0.542 44.594 13.773 1 90.94 182 ALA B C 1
ATOM 5045 O O . ALA B 1 182 ? -1.133 43.719 13.125 1 90.94 182 ALA B O 1
ATOM 5046 N N . LYS B 1 183 ? 0.529 45.25 13.359 1 92 183 LYS B N 1
ATOM 5047 C CA . LYS B 1 183 ? 1.115 44.906 12.062 1 92 183 LYS B CA 1
ATOM 5048 C C . LYS B 1 183 ? 1.65 43.469 12.055 1 92 183 LYS B C 1
ATOM 5050 O O . LYS B 1 183 ? 1.45 42.75 11.086 1 92 183 LYS B O 1
ATOM 5055 N N . ALA B 1 184 ? 2.273 43.094 13.078 1 89.69 184 ALA B N 1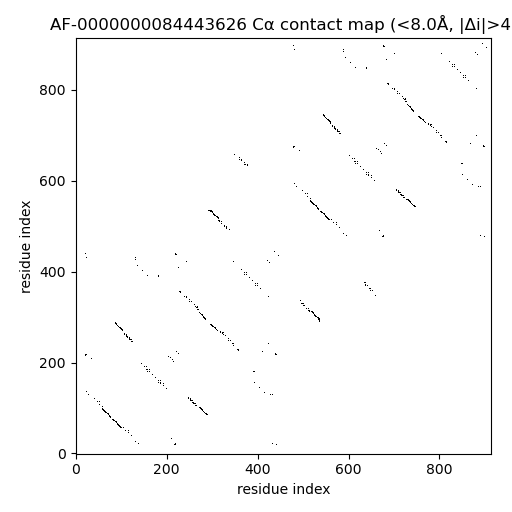
ATOM 5056 C CA . ALA B 1 184 ? 2.791 41.75 13.203 1 89.69 184 ALA B CA 1
ATOM 5057 C C . ALA B 1 184 ? 1.659 40.719 13.148 1 89.69 184 ALA B C 1
ATOM 5059 O O . ALA B 1 184 ? 1.781 39.688 12.492 1 89.69 184 ALA B O 1
ATOM 5060 N N . ALA B 1 185 ? 0.642 41 13.828 1 90.31 185 ALA B N 1
ATOM 5061 C CA . ALA B 1 185 ? -0.513 40.094 13.836 1 90.31 185 ALA B CA 1
ATOM 5062 C C . ALA B 1 185 ? -1.135 40 12.445 1 90.31 185 ALA B C 1
ATOM 5064 O O . ALA B 1 185 ? -1.513 38.906 12.008 1 90.31 185 ALA B O 1
ATOM 5065 N N . TYR B 1 186 ? -1.252 41.125 11.82 1 93.19 186 TYR B N 1
ATOM 5066 C CA . TYR B 1 186 ? -1.784 41.156 10.461 1 93.19 186 TYR B CA 1
ATOM 5067 C C . TYR B 1 186 ? -0.915 40.312 9.516 1 93.19 186 TYR B C 1
ATOM 5069 O O . TYR B 1 186 ? -1.422 39.469 8.773 1 93.19 186 TYR B O 1
ATOM 5077 N N . ASP B 1 187 ? 0.35 40.562 9.57 1 91.31 187 ASP B N 1
ATOM 5078 C CA . ASP B 1 187 ? 1.276 39.844 8.711 1 91.31 187 ASP B CA 1
ATOM 5079 C C . ASP B 1 187 ? 1.204 38.344 8.961 1 91.31 187 ASP B C 1
ATOM 5081 O O . ASP B 1 187 ? 1.255 37.531 8.023 1 91.31 187 ASP B O 1
ATOM 5085 N N . GLN B 1 188 ? 1.092 37.938 10.18 1 88.69 188 GLN B N 1
ATOM 5086 C CA . GLN B 1 188 ? 0.934 36.531 10.531 1 88.69 188 GLN B CA 1
ATOM 5087 C C . GLN B 1 188 ? -0.352 35.938 9.938 1 88.69 188 GLN B C 1
ATOM 5089 O O . GLN B 1 188 ? -0.373 34.812 9.469 1 88.69 188 GLN B O 1
ATOM 5094 N N . SER B 1 189 ? -1.365 36.719 10.039 1 93.56 189 SER B N 1
ATOM 5095 C CA . SER B 1 189 ? -2.648 36.25 9.523 1 93.56 189 SER B CA 1
ATOM 5096 C C . SER B 1 189 ? -2.613 36.062 8.008 1 93.56 189 SER B C 1
ATOM 5098 O O . SER B 1 189 ? -3.287 35.219 7.453 1 93.56 189 SER B O 1
ATOM 5100 N N . VAL B 1 190 ? -1.844 36.938 7.32 1 93 190 VAL B N 1
ATOM 5101 C CA . VAL B 1 190 ? -1.666 36.781 5.879 1 93 190 VAL B CA 1
ATOM 5102 C C . VAL B 1 190 ? -1.034 35.438 5.566 1 93 190 VAL B C 1
ATOM 5104 O O . VAL B 1 190 ? -1.504 34.719 4.684 1 93 190 VAL B O 1
ATOM 5107 N N . ALA B 1 191 ? -0.048 35.031 6.273 1 90.06 191 ALA B N 1
ATOM 5108 C CA . ALA B 1 191 ? 0.609 33.75 6.105 1 90.06 191 ALA B CA 1
ATOM 5109 C C . ALA B 1 191 ? -0.359 32.594 6.379 1 90.06 191 ALA B C 1
ATOM 5111 O O . ALA B 1 191 ? -0.323 31.562 5.699 1 90.06 191 ALA B O 1
ATOM 5112 N N . GLU B 1 192 ? -1.187 32.75 7.328 1 91.69 192 GLU B N 1
ATOM 5113 C CA . GLU B 1 192 ? -2.145 31.719 7.695 1 91.69 192 GLU B CA 1
ATOM 5114 C C . GLU B 1 192 ? -3.176 31.5 6.594 1 91.69 192 GLU B C 1
ATOM 5116 O O . GLU B 1 192 ? -3.6 30.375 6.348 1 91.69 192 GLU B O 1
ATOM 5121 N N . VAL B 1 193 ? -3.639 32.594 6.012 1 95.31 193 VAL B N 1
ATOM 5122 C CA . VAL B 1 193 ? -4.582 32.5 4.906 1 95.31 193 VAL B CA 1
ATOM 5123 C C . VAL B 1 193 ? -3.941 31.734 3.754 1 95.31 193 VAL B C 1
ATOM 5125 O O . VAL B 1 193 ? -4.574 30.859 3.15 1 95.31 193 VAL B O 1
ATOM 5128 N N . ILE B 1 194 ? -2.721 32 3.455 1 92.88 194 ILE B N 1
ATOM 5129 C CA . ILE B 1 194 ? -2.008 31.312 2.385 1 92.88 194 ILE B CA 1
ATOM 5130 C C . ILE B 1 194 ? -1.94 29.812 2.684 1 92.88 194 ILE B C 1
ATOM 5132 O O . ILE B 1 194 ? -2.236 28.984 1.816 1 92.88 194 ILE B O 1
ATOM 5136 N N . ALA B 1 195 ? -1.614 29.453 3.889 1 91.94 195 ALA B N 1
ATOM 5137 C CA . ALA B 1 195 ? -1.526 28.047 4.305 1 91.94 195 ALA B CA 1
ATOM 5138 C C . ALA B 1 195 ? -2.887 27.359 4.211 1 91.94 195 ALA B C 1
ATOM 5140 O O . ALA B 1 195 ? -2.982 26.234 3.738 1 91.94 195 ALA B O 1
ATOM 5141 N N . ALA B 1 196 ? -3.885 28.031 4.699 1 95.5 196 ALA B N 1
ATOM 5142 C CA . ALA B 1 196 ? -5.23 27.469 4.688 1 95.5 196 ALA B CA 1
ATOM 5143 C C . ALA B 1 196 ? -5.727 27.266 3.26 1 95.5 196 ALA B C 1
ATOM 5145 O O . ALA B 1 196 ? -6.406 26.281 2.965 1 95.5 196 ALA B O 1
ATOM 5146 N N . ARG B 1 197 ? -5.43 28.219 2.424 1 95.12 197 ARG B N 1
ATOM 5147 C CA . ARG B 1 197 ? -5.805 28.109 1.017 1 95.12 197 ARG B CA 1
ATOM 5148 C C . ARG B 1 197 ? -5.129 26.906 0.366 1 95.12 197 ARG B C 1
ATOM 5150 O O . ARG B 1 197 ? -5.773 26.141 -0.355 1 95.12 197 ARG B O 1
ATOM 5157 N N . ASN B 1 198 ? -3.926 26.766 0.601 1 92.44 198 ASN B N 1
ATOM 5158 C CA . ASN B 1 198 ? -3.197 25.609 0.096 1 92.44 198 ASN B CA 1
ATOM 5159 C C . ASN B 1 198 ? -3.807 24.297 0.596 1 92.44 198 ASN B C 1
ATOM 5161 O O . ASN B 1 198 ? -3.945 23.344 -0.168 1 92.44 198 ASN B O 1
ATOM 5165 N N . ASN B 1 199 ? -4.09 24.25 1.814 1 94.56 199 ASN B N 1
ATOM 5166 C CA . ASN B 1 199 ? -4.688 23.047 2.385 1 94.56 199 ASN B CA 1
ATOM 5167 C C . ASN B 1 199 ? -6.027 22.734 1.729 1 94.56 199 ASN B C 1
ATOM 5169 O O . ASN B 1 199 ? -6.332 21.562 1.482 1 94.56 199 ASN B O 1
ATOM 5173 N N . GLN B 1 200 ? -6.812 23.781 1.503 1 95.69 200 GLN B N 1
ATOM 5174 C CA . GLN B 1 200 ? -8.086 23.578 0.82 1 95.69 200 GLN B CA 1
ATOM 5175 C C . GLN B 1 200 ? -7.879 22.969 -0.56 1 95.69 200 GLN B C 1
ATOM 5177 O O . GLN B 1 200 ? -8.578 22.016 -0.936 1 95.69 200 GLN B O 1
ATOM 5182 N N . ILE B 1 201 ? -6.938 23.422 -1.275 1 94 201 ILE B N 1
ATOM 5183 C CA . ILE B 1 201 ? -6.621 22.922 -2.604 1 94 201 ILE B CA 1
ATOM 5184 C C . ILE B 1 201 ? -6.176 21.453 -2.502 1 94 201 ILE B C 1
ATOM 5186 O O . ILE B 1 201 ? -6.633 20.609 -3.268 1 94 201 ILE B O 1
ATOM 5190 N N . ASN B 1 202 ? -5.348 21.219 -1.544 1 93.06 202 ASN B N 1
ATOM 5191 C CA . ASN B 1 202 ? -4.824 19.859 -1.354 1 93.06 202 ASN B CA 1
ATOM 5192 C C . ASN B 1 202 ? -5.93 18.875 -1.001 1 93.06 202 ASN B C 1
ATOM 5194 O O . ASN B 1 202 ? -5.949 17.75 -1.504 1 93.06 202 ASN B O 1
ATOM 5198 N N . GLN B 1 203 ? -6.801 19.281 -0.147 1 96.12 203 GLN B N 1
ATOM 5199 C CA . GLN B 1 203 ? -7.891 18.375 0.231 1 96.12 203 GLN B CA 1
ATOM 5200 C C . GLN B 1 203 ? -8.828 18.125 -0.947 1 96.12 203 GLN B C 1
ATOM 5202 O O . GLN B 1 203 ? -9.367 17.031 -1.093 1 96.12 203 GLN B O 1
ATOM 5207 N N . ASN B 1 204 ? -9.039 19.156 -1.75 1 95.5 204 ASN B N 1
ATOM 5208 C CA . ASN B 1 204 ? -9.82 18.953 -2.969 1 95.5 204 ASN B CA 1
ATOM 5209 C C . ASN B 1 204 ? -9.148 17.969 -3.91 1 95.5 204 ASN B C 1
ATOM 5211 O O . ASN B 1 204 ? -9.82 17.141 -4.527 1 95.5 204 ASN B O 1
ATOM 5215 N N . GLU B 1 205 ? -7.863 18.078 -4.012 1 93.44 205 GLU B N 1
ATOM 5216 C CA . GLU B 1 205 ? -7.109 17.141 -4.832 1 93.44 205 GLU B CA 1
ATOM 5217 C C . GLU B 1 205 ? -7.211 15.719 -4.273 1 93.44 205 GLU B C 1
ATOM 5219 O O . GLU B 1 205 ? -7.336 14.758 -5.031 1 93.44 205 GLU B O 1
ATOM 5224 N N . ASN B 1 206 ? -7.188 15.57 -3.008 1 94.06 206 ASN B N 1
ATOM 5225 C CA . ASN B 1 206 ? -7.324 14.258 -2.385 1 94.06 206 ASN B CA 1
ATOM 5226 C C . ASN B 1 206 ? -8.695 13.648 -2.664 1 94.06 206 ASN B C 1
ATOM 5228 O O . ASN B 1 206 ? -8.812 12.438 -2.855 1 94.06 206 ASN B O 1
ATOM 5232 N N . LEU B 1 207 ? -9.68 14.484 -2.641 1 96.62 207 LEU B N 1
ATOM 5233 C CA . LEU B 1 207 ? -11.016 14.016 -2.998 1 96.62 207 LEU B CA 1
ATOM 5234 C C . LEU B 1 207 ? -11.062 13.57 -4.453 1 96.62 207 LEU B C 1
ATOM 5236 O O . LEU B 1 207 ? -11.711 12.57 -4.781 1 96.62 207 LEU B O 1
ATOM 5240 N N . ARG B 1 208 ? -10.359 14.227 -5.285 1 94.44 208 ARG B N 1
ATOM 5241 C CA . ARG B 1 208 ? -10.305 13.883 -6.703 1 94.44 208 ARG B CA 1
ATOM 5242 C C . ARG B 1 208 ? -9.703 12.492 -6.906 1 94.44 208 ARG B C 1
ATOM 5244 O O . ARG B 1 208 ? -10.086 11.773 -7.824 1 94.44 208 ARG B O 1
ATOM 5251 N N . LYS B 1 209 ? -8.781 12.078 -6.035 1 93.44 209 LYS B N 1
ATOM 5252 C CA . LYS B 1 209 ? -8.195 10.75 -6.125 1 93.44 209 LYS B CA 1
ATOM 5253 C C . LYS B 1 209 ? -9.258 9.664 -6.023 1 93.44 209 LYS B C 1
ATOM 5255 O O . LYS B 1 209 ? -9.148 8.617 -6.664 1 93.44 209 LYS B O 1
ATOM 5260 N N . LEU B 1 210 ? -10.305 9.961 -5.266 1 94.88 210 LEU B N 1
ATOM 5261 C CA . LEU B 1 210 ? -11.375 9 -5.027 1 94.88 210 LEU B CA 1
ATOM 5262 C C . LEU B 1 210 ? -12.383 9.023 -6.168 1 94.88 210 LEU B C 1
ATOM 5264 O O . LEU B 1 210 ? -12.859 7.969 -6.602 1 94.88 210 LEU B O 1
ATOM 5268 N N . THR B 1 211 ? -12.719 10.258 -6.723 1 95.81 211 THR B N 1
ATOM 5269 C CA . THR B 1 211 ? -13.875 10.406 -7.602 1 95.81 211 THR B CA 1
ATOM 5270 C C . THR B 1 211 ? -13.43 10.664 -9.039 1 95.81 211 THR B C 1
ATOM 5272 O O . THR B 1 211 ? -14.227 10.547 -9.969 1 95.81 211 THR B O 1
ATOM 5275 N N . ASN B 1 212 ? -12.203 11.141 -9.195 1 93.31 212 ASN B N 1
ATOM 5276 C CA . ASN B 1 212 ? -11.648 11.539 -10.484 1 93.31 212 ASN B CA 1
ATOM 5277 C C . ASN B 1 212 ? -12.352 12.773 -11.047 1 93.31 212 ASN B C 1
ATOM 5279 O O . ASN B 1 212 ? -12.461 12.938 -12.258 1 93.31 212 ASN B O 1
ATOM 5283 N N . HIS B 1 213 ? -12.945 13.594 -10.102 1 92.25 213 HIS B N 1
ATOM 5284 C CA . HIS B 1 213 ? -13.648 14.805 -10.484 1 92.25 213 HIS B CA 1
ATOM 5285 C C . HIS B 1 213 ? -13.211 15.992 -9.633 1 92.25 213 HIS B C 1
ATOM 5287 O O . HIS B 1 213 ? -12.781 15.82 -8.484 1 92.25 213 HIS B O 1
ATOM 5293 N N . VAL B 1 214 ? -13.32 17.172 -10.281 1 91.12 214 VAL B N 1
ATOM 5294 C CA . VAL B 1 214 ? -13.062 18.406 -9.562 1 91.12 214 VAL B CA 1
ATOM 5295 C C . VAL B 1 214 ? -14.383 19.094 -9.211 1 91.12 214 VAL B C 1
ATOM 5297 O O . VAL B 1 214 ? -15.297 19.141 -10.039 1 91.12 214 VAL B O 1
ATOM 5300 N N . TYR B 1 215 ? -14.406 19.516 -7.977 1 91.94 215 TYR B N 1
ATOM 5301 C CA . TYR B 1 215 ? -15.641 20.141 -7.516 1 91.94 215 TYR B CA 1
ATOM 5302 C C . TYR B 1 215 ? -15.391 21.594 -7.137 1 91.94 215 TYR B C 1
ATOM 5304 O O . TYR B 1 215 ? -14.398 21.922 -6.484 1 91.94 215 TYR B O 1
ATOM 5312 N N . GLU B 1 216 ? -16.266 22.453 -7.547 1 86.94 216 GLU B N 1
ATOM 5313 C CA . GLU B 1 216 ? -16.141 23.859 -7.211 1 86.94 216 GLU B CA 1
ATOM 5314 C C . GLU B 1 216 ? -16.766 24.172 -5.852 1 86.94 216 GLU B C 1
ATOM 5316 O O . GLU B 1 216 ? -16.25 25 -5.102 1 86.94 216 GLU B O 1
ATOM 5321 N N . TYR B 1 217 ? -17.859 23.531 -5.645 1 90.5 217 TYR B N 1
ATOM 5322 C CA . TYR B 1 217 ? -18.609 23.812 -4.422 1 90.5 217 TYR B CA 1
ATOM 5323 C C . TYR B 1 217 ? -19.234 22.547 -3.855 1 90.5 217 TYR B C 1
ATOM 5325 O O . TYR B 1 217 ? -19.828 21.766 -4.59 1 90.5 217 TYR B O 1
ATOM 5333 N N . LEU B 1 218 ? -18.922 22.328 -2.555 1 95.06 218 LEU B N 1
ATOM 5334 C CA . LEU B 1 218 ? -19.562 21.25 -1.817 1 95.06 218 LEU B CA 1
ATOM 5335 C C . LEU B 1 218 ? -20.578 21.781 -0.812 1 95.06 218 LEU B C 1
ATOM 5337 O O . LEU B 1 218 ? -20.328 22.797 -0.158 1 95.06 218 LEU B O 1
ATOM 5341 N N . SER B 1 219 ? -21.703 21.094 -0.695 1 94.75 219 SER B N 1
ATOM 5342 C CA . SER B 1 219 ? -22.719 21.516 0.258 1 94.75 219 SER B CA 1
ATOM 5343 C C . SER B 1 219 ? -22.188 21.484 1.688 1 94.75 219 SER B C 1
ATOM 5345 O O . SER B 1 219 ? -21.766 20.438 2.17 1 94.75 219 SER B O 1
ATOM 5347 N N . PRO B 1 220 ? -22.219 22.641 2.346 1 95.62 220 PRO B N 1
ATOM 5348 C CA . PRO B 1 220 ? -21.766 22.672 3.74 1 95.62 220 PRO B CA 1
ATOM 5349 C C . PRO B 1 220 ? -22.828 22.156 4.711 1 95.62 220 PRO B C 1
ATOM 5351 O O . PRO B 1 220 ? -23.938 21.797 4.293 1 95.62 220 PRO B O 1
ATOM 5354 N N . LEU B 1 221 ? -22.406 22.078 5.98 1 95.19 221 LEU B N 1
ATOM 5355 C CA . LEU B 1 221 ? -23.375 21.75 7.012 1 95.19 221 LEU B CA 1
ATOM 5356 C C . LEU B 1 221 ? -24.484 22.797 7.074 1 95.19 221 LEU B C 1
ATOM 5358 O O . LEU B 1 221 ? -24.219 23.984 6.945 1 95.19 221 LEU B O 1
ATOM 5362 N N . HIS B 1 222 ? -25.672 22.328 7.301 1 91.88 222 HIS B N 1
ATOM 5363 C CA . HIS B 1 222 ? -26.797 23.25 7.492 1 91.88 222 HIS B CA 1
ATOM 5364 C C . HIS B 1 222 ? -26.594 24.094 8.75 1 91.88 222 HIS B C 1
ATOM 5366 O O . HIS B 1 222 ? -26.438 23.547 9.844 1 91.88 222 HIS B O 1
ATOM 5372 N N . ALA B 1 223 ? -26.531 25.359 8.57 1 88.62 223 ALA B N 1
ATOM 5373 C CA . ALA B 1 223 ? -26.359 26.328 9.648 1 88.62 223 ALA B CA 1
ATOM 5374 C C . ALA B 1 223 ? -25.109 26.031 10.453 1 88.62 223 ALA B C 1
ATOM 5376 O O . ALA B 1 223 ? -25.062 26.281 11.664 1 88.62 223 ALA B O 1
ATOM 5377 N N . SER B 1 224 ? -24.156 25.344 9.906 1 90.31 224 SER B N 1
ATOM 5378 C CA . SER B 1 224 ? -22.859 25.031 10.492 1 90.31 224 SER B CA 1
ATOM 5379 C C . SER B 1 224 ? -23.016 24.234 11.781 1 90.31 224 SER B C 1
ATOM 5381 O O . SER B 1 224 ? -22.234 24.391 12.719 1 90.31 224 SER B O 1
ATOM 5383 N N . ARG B 1 225 ? -24.078 23.453 11.828 1 92.25 225 ARG B N 1
ATOM 5384 C CA . ARG B 1 225 ? -24.359 22.672 13.031 1 92.25 225 ARG B CA 1
ATOM 5385 C C . ARG B 1 225 ? -24.797 21.266 12.672 1 92.25 225 ARG B C 1
ATOM 5387 O O . ARG B 1 225 ? -25.422 21.047 11.633 1 92.25 225 ARG B O 1
ATOM 5394 N N . ILE B 1 226 ? -24.406 20.391 13.547 1 94 226 ILE B N 1
ATOM 5395 C CA . ILE B 1 226 ? -24.875 19.016 13.391 1 94 226 ILE B CA 1
ATOM 5396 C C . ILE B 1 226 ? -25.75 18.625 14.57 1 94 226 ILE B C 1
ATOM 5398 O O . ILE B 1 226 ? -25.594 19.156 15.672 1 94 226 ILE B O 1
ATOM 5402 N N . PRO B 1 227 ? -26.781 17.75 14.258 1 92.81 227 PRO B N 1
ATOM 5403 C CA . PRO B 1 227 ? -27.531 17.219 15.398 1 92.81 227 PRO B CA 1
ATOM 5404 C C . PRO B 1 227 ? -26.672 16.344 16.312 1 92.81 227 PRO B C 1
ATOM 5406 O O . PRO B 1 227 ? -25.812 15.602 15.836 1 92.81 227 PRO B O 1
ATOM 5409 N N . LEU B 1 228 ? -26.875 16.516 17.578 1 95.25 228 LEU B N 1
ATOM 5410 C CA . LEU B 1 228 ? -26.156 15.703 18.547 1 95.25 228 LEU B CA 1
ATOM 5411 C C . LEU B 1 228 ? -26.984 14.5 18.969 1 95.25 228 LEU B C 1
ATOM 5413 O O . LEU B 1 228 ? -27.781 14.586 19.906 1 95.25 228 LEU B O 1
ATOM 5417 N N . ILE B 1 229 ? -26.781 13.391 18.266 1 91 229 ILE B N 1
ATOM 5418 C CA . ILE B 1 229 ? -27.594 12.188 18.438 1 91 229 ILE B CA 1
ATOM 5419 C C . ILE B 1 229 ? -26.75 11.086 19.094 1 91 229 ILE B C 1
ATOM 5421 O O . ILE B 1 229 ? -25.641 10.789 18.625 1 91 229 ILE B O 1
ATOM 5425 N N . LYS B 1 230 ? -27.297 10.5 20.156 1 92.5 230 LYS B N 1
ATOM 5426 C CA . LYS B 1 230 ? -26.641 9.344 20.766 1 92.5 230 LYS B CA 1
ATOM 5427 C C . LYS B 1 230 ? -26.828 8.094 19.906 1 92.5 230 LYS B C 1
ATOM 5429 O O . LYS B 1 230 ? -27.812 7.984 19.172 1 92.5 230 LYS B O 1
ATOM 5434 N N . PRO B 1 231 ? -25.828 7.164 20.031 1 93.75 231 PRO B N 1
ATOM 5435 C CA . PRO B 1 231 ? -26.016 5.906 19.297 1 93.75 231 PRO B CA 1
ATOM 5436 C C . PRO B 1 231 ? -27.266 5.148 19.766 1 93.75 231 PRO B C 1
ATOM 5438 O O . PRO B 1 231 ? -27.594 5.145 20.953 1 93.75 231 PRO B O 1
ATOM 5441 N N . GLU B 1 232 ? -28.016 4.605 18.812 1 90.44 232 GLU B N 1
ATOM 5442 C CA . GLU B 1 232 ? -29.156 3.754 19.109 1 90.44 232 GLU B CA 1
ATOM 5443 C C . GLU B 1 232 ? -28.922 2.322 18.625 1 90.44 232 GLU B C 1
ATOM 5445 O O . GLU B 1 232 ? -28.766 2.074 17.438 1 90.44 232 GLU B O 1
ATOM 5450 N N . PRO B 1 233 ? -28.984 1.476 19.578 1 91.69 233 PRO B N 1
ATOM 5451 C CA . PRO B 1 233 ? -29.25 1.574 21.016 1 91.69 233 PRO B CA 1
ATOM 5452 C C . PRO B 1 233 ? -28.125 2.256 21.781 1 91.69 233 PRO B C 1
ATOM 5454 O O . PRO B 1 233 ? -26.969 2.217 21.359 1 91.69 233 PRO B O 1
ATOM 5457 N N . ASP B 1 234 ? -28.516 2.807 22.875 1 94.62 234 ASP B N 1
ATOM 5458 C CA . ASP B 1 234 ? -27.531 3.471 23.719 1 94.62 234 ASP B CA 1
ATOM 5459 C C . ASP B 1 234 ? -26.891 2.479 24.688 1 94.62 234 ASP B C 1
ATOM 5461 O O . ASP B 1 234 ? -26.953 2.645 25.906 1 94.62 234 ASP B O 1
ATOM 5465 N N . ASN B 1 235 ? -26.328 1.482 24.109 1 95.94 235 ASN B N 1
ATOM 5466 C CA . ASN B 1 235 ? -25.656 0.386 24.812 1 95.94 235 ASN B CA 1
ATOM 5467 C C . ASN B 1 235 ? -24.547 -0.216 23.969 1 95.94 235 ASN B C 1
ATOM 5469 O O . ASN B 1 235 ? -24.797 -0.845 22.938 1 95.94 235 ASN B O 1
ATOM 5473 N N . VAL B 1 236 ? -23.375 -0.08 24.5 1 96.81 236 VAL B N 1
ATOM 5474 C CA . VAL B 1 236 ? -22.203 -0.488 23.719 1 96.81 236 VAL B CA 1
ATOM 5475 C C . VAL B 1 236 ? -22.219 -2.002 23.516 1 96.81 236 VAL B C 1
ATOM 5477 O O . VAL B 1 236 ? -21.781 -2.5 22.484 1 96.81 236 VAL B O 1
ATOM 5480 N N . ASP B 1 237 ? -22.766 -2.779 24.5 1 96.94 237 ASP B N 1
ATOM 5481 C CA . ASP B 1 237 ? -22.766 -4.238 24.406 1 96.94 237 ASP B CA 1
ATOM 5482 C C . ASP B 1 237 ? -23.594 -4.711 23.219 1 96.94 237 ASP B C 1
ATOM 5484 O O . ASP B 1 237 ? -23.25 -5.699 22.578 1 96.94 237 ASP B O 1
ATOM 5488 N N . GLU B 1 238 ? -24.641 -4.031 22.969 1 97.12 238 GLU B N 1
ATOM 5489 C CA . GLU B 1 238 ? -25.5 -4.387 21.828 1 97.12 238 GLU B CA 1
ATOM 5490 C C . GLU B 1 238 ? -24.781 -4.145 20.5 1 97.12 238 GLU B C 1
ATOM 5492 O O . GLU B 1 238 ? -24.922 -4.926 19.562 1 97.12 238 GLU B O 1
ATOM 5497 N N . TRP B 1 239 ? -24.078 -3.07 20.422 1 97.56 239 TRP B N 1
ATOM 5498 C CA . TRP B 1 239 ? -23.312 -2.783 19.219 1 97.56 239 TRP B CA 1
ATOM 5499 C C . TRP B 1 239 ? -22.219 -3.822 19.016 1 97.56 239 TRP B C 1
ATOM 5501 O O . TRP B 1 239 ? -22 -4.293 17.891 1 97.56 239 TRP B O 1
ATOM 5511 N N . VAL B 1 240 ? -21.531 -4.184 20.078 1 97.75 240 VAL B N 1
ATOM 5512 C CA . VAL B 1 240 ? -20.484 -5.207 20.031 1 97.75 240 VAL B CA 1
ATOM 5513 C C . VAL B 1 240 ? -21.094 -6.531 19.562 1 97.75 240 VAL B C 1
ATOM 5515 O O . VAL B 1 240 ? -20.547 -7.191 18.672 1 97.75 240 VAL B O 1
ATOM 5518 N N . ASN B 1 241 ? -22.281 -6.906 20.125 1 97.69 241 ASN B N 1
ATOM 5519 C CA . ASN B 1 241 ? -22.938 -8.148 19.75 1 97.69 241 ASN B CA 1
ATOM 5520 C C . ASN B 1 241 ? -23.328 -8.156 18.281 1 97.69 241 ASN B C 1
ATOM 5522 O O . ASN B 1 241 ? -23.188 -9.172 17.594 1 97.69 241 ASN B O 1
ATOM 5526 N N . THR B 1 242 ? -23.797 -7.031 17.812 1 97.38 242 THR B N 1
ATOM 5527 C CA . THR B 1 242 ? -24.125 -6.902 16.406 1 97.38 242 THR B CA 1
ATOM 5528 C C . THR B 1 242 ? -22.875 -7.066 15.539 1 97.38 242 THR B C 1
ATOM 5530 O O . THR B 1 242 ? -22.922 -7.738 14.508 1 97.38 242 THR B O 1
ATOM 5533 N N . GLY B 1 243 ? -21.734 -6.438 15.914 1 98.06 243 GLY B N 1
ATOM 5534 C CA . GLY B 1 243 ? -20.469 -6.586 15.203 1 98.06 243 GLY B CA 1
ATOM 5535 C C . GLY B 1 243 ? -19.984 -8.023 15.133 1 98.06 243 GLY B C 1
ATOM 5536 O O . GLY B 1 243 ? -19.516 -8.477 14.094 1 98.06 243 GLY B O 1
ATOM 5537 N N . ILE B 1 244 ? -20.203 -8.734 16.219 1 97.38 244 ILE B N 1
ATOM 5538 C CA . ILE B 1 244 ? -19.781 -10.125 16.281 1 97.38 244 ILE B CA 1
ATOM 5539 C C . ILE B 1 244 ? -20.594 -10.961 15.297 1 97.38 244 ILE B C 1
ATOM 5541 O O . ILE B 1 244 ? -20.078 -11.914 14.703 1 97.38 244 ILE B O 1
ATOM 5545 N N . ARG B 1 245 ? -21.766 -10.516 15.023 1 96.38 245 ARG B N 1
ATOM 5546 C CA . ARG B 1 245 ? -22.672 -11.297 14.195 1 96.38 245 ARG B CA 1
ATOM 5547 C C . ARG B 1 245 ? -22.578 -10.867 12.734 1 96.38 245 ARG B C 1
ATOM 5549 O O . ARG B 1 245 ? -22.875 -11.656 11.828 1 96.38 245 ARG B O 1
ATOM 5556 N N . GLN B 1 246 ? -22.125 -9.609 12.508 1 96.38 246 GLN B N 1
ATOM 5557 C CA . GLN B 1 246 ? -22.375 -9.102 11.164 1 96.38 246 GLN B CA 1
ATOM 5558 C C . GLN B 1 246 ? -21.125 -8.477 10.57 1 96.38 246 GLN B C 1
ATOM 5560 O O . GLN B 1 246 ? -21.094 -8.133 9.383 1 96.38 246 GLN B O 1
ATOM 5565 N N . ASN B 1 247 ? -20.047 -8.289 11.328 1 98.31 247 ASN B N 1
ATOM 5566 C CA . ASN B 1 247 ? -18.844 -7.625 10.82 1 98.31 247 ASN B CA 1
ATOM 5567 C C . ASN B 1 247 ? -18.172 -8.445 9.727 1 98.31 247 ASN B C 1
ATOM 5569 O O . ASN B 1 247 ? -17.875 -9.625 9.922 1 98.31 247 ASN B O 1
ATOM 5573 N N . TYR B 1 248 ? -17.891 -7.75 8.609 1 98.5 248 TYR B N 1
ATOM 5574 C CA . TYR B 1 248 ? -17.422 -8.477 7.438 1 98.5 248 TYR B CA 1
ATOM 5575 C C . TYR B 1 248 ? -15.969 -8.914 7.617 1 98.5 248 TYR B C 1
ATOM 5577 O O . TYR B 1 248 ? -15.547 -9.938 7.07 1 98.5 248 TYR B O 1
ATOM 5585 N N . LYS B 1 249 ? -15.141 -8.141 8.398 1 98.38 249 LYS B N 1
ATOM 5586 C CA . LYS B 1 249 ? -13.781 -8.586 8.68 1 98.38 249 LYS B CA 1
ATOM 5587 C C . LYS B 1 249 ? -13.781 -9.867 9.5 1 98.38 249 LYS B C 1
ATOM 5589 O O . LYS B 1 249 ? -12.945 -10.75 9.273 1 98.38 249 LYS B O 1
ATOM 5594 N N . LEU B 1 250 ? -14.742 -9.953 10.391 1 98.19 250 LEU B N 1
ATOM 5595 C CA . LEU B 1 250 ? -14.875 -11.156 11.203 1 98.19 250 LEU B CA 1
ATOM 5596 C C . LEU B 1 250 ? -15.352 -12.336 10.367 1 98.19 250 LEU B C 1
ATOM 5598 O O . LEU B 1 250 ? -14.852 -13.453 10.508 1 98.19 250 LEU B O 1
ATOM 5602 N N . PHE B 1 251 ? -16.266 -12.109 9.43 1 97.88 251 PHE B N 1
ATOM 5603 C CA . PHE B 1 251 ? -16.734 -13.148 8.523 1 97.88 251 PHE B CA 1
ATOM 5604 C C . PHE B 1 251 ? -15.594 -13.664 7.648 1 97.88 251 PHE B C 1
ATOM 5606 O O . PHE B 1 251 ? -15.445 -14.875 7.461 1 97.88 251 PHE B O 1
ATOM 5613 N N . SER B 1 252 ? -14.812 -12.703 7.145 1 98.62 252 SER B N 1
ATOM 5614 C CA . SER B 1 252 ? -13.672 -13.102 6.324 1 98.62 252 SER B CA 1
ATOM 5615 C C . SER B 1 252 ? -12.719 -14 7.098 1 98.62 252 SER B C 1
ATOM 5617 O O . SER B 1 252 ? -12.289 -15.039 6.59 1 98.62 252 SER B O 1
ATOM 5619 N N . ALA B 1 253 ? -12.469 -13.664 8.344 1 98.5 253 ALA B N 1
ATOM 5620 C CA . ALA B 1 253 ? -11.57 -14.445 9.188 1 98.5 253 ALA B CA 1
ATOM 5621 C C . ALA B 1 253 ? -12.164 -15.812 9.508 1 98.5 253 ALA B C 1
ATOM 5623 O O . ALA B 1 253 ? -11.453 -16.828 9.531 1 98.5 253 ALA B O 1
ATOM 5624 N N . LYS B 1 254 ? -13.5 -15.906 9.758 1 98.5 254 LYS B N 1
ATOM 5625 C CA . LYS B 1 254 ? -14.18 -17.172 10.047 1 98.5 254 LYS B CA 1
ATOM 5626 C C . LYS B 1 254 ? -14.086 -18.125 8.875 1 98.5 254 LYS B C 1
ATOM 5628 O O . LYS B 1 254 ? -13.781 -19.312 9.055 1 98.5 254 LYS B O 1
ATOM 5633 N N . TYR B 1 255 ? -14.312 -17.594 7.684 1 98.62 255 TYR B N 1
ATOM 5634 C CA . TYR B 1 255 ? -14.266 -18.453 6.504 1 98.62 255 TYR B CA 1
ATOM 5635 C C . TYR B 1 255 ? -12.828 -18.828 6.168 1 98.62 255 TYR B C 1
ATOM 5637 O O . TYR B 1 255 ? -12.578 -19.922 5.652 1 98.62 255 TYR B O 1
ATOM 5645 N N . SER B 1 256 ? -11.844 -17.969 6.484 1 98.62 256 SER B N 1
ATOM 5646 C CA . SER B 1 256 ? -10.438 -18.328 6.344 1 98.62 256 SER B CA 1
ATOM 5647 C C . SER B 1 256 ? -10.062 -19.484 7.266 1 98.62 256 SER B C 1
ATOM 5649 O O . SER B 1 256 ? -9.305 -20.375 6.883 1 98.62 256 SER B O 1
ATOM 5651 N N . LEU B 1 257 ? -10.648 -19.469 8.484 1 98.62 257 LEU B N 1
ATOM 5652 C CA . LEU B 1 257 ? -10.445 -20.578 9.414 1 98.62 257 LEU B CA 1
ATOM 5653 C C . LEU B 1 257 ? -11.055 -21.859 8.859 1 98.62 257 LEU B C 1
ATOM 5655 O O . LEU B 1 257 ? -10.43 -22.922 8.938 1 98.62 257 LEU B O 1
ATOM 5659 N N . GLN B 1 258 ? -12.219 -21.75 8.297 1 98.62 258 GLN B N 1
ATOM 5660 C CA . GLN B 1 258 ? -12.859 -22.906 7.688 1 98.62 258 GLN B CA 1
ATOM 5661 C C . GLN B 1 258 ? -12.023 -23.453 6.535 1 98.62 258 GLN B C 1
ATOM 5663 O O . GLN B 1 258 ? -11.906 -24.672 6.375 1 98.62 258 GLN B O 1
ATOM 5668 N N . ALA B 1 259 ? -11.453 -22.547 5.715 1 98.69 259 ALA B N 1
ATOM 5669 C CA . ALA B 1 259 ? -10.586 -22.984 4.625 1 98.69 259 ALA B CA 1
ATOM 5670 C C . ALA B 1 259 ? -9.359 -23.719 5.156 1 98.69 259 ALA B C 1
ATOM 5672 O O . ALA B 1 259 ? -8.953 -24.734 4.598 1 98.69 259 ALA B O 1
ATOM 5673 N N . ALA B 1 260 ? -8.812 -23.219 6.234 1 98.62 260 ALA B N 1
ATOM 5674 C CA . ALA B 1 260 ? -7.656 -23.859 6.848 1 98.62 260 ALA B CA 1
ATOM 5675 C C . ALA B 1 260 ? -8.016 -25.25 7.375 1 98.62 260 ALA B C 1
ATOM 5677 O O . ALA B 1 260 ? -7.207 -26.172 7.309 1 98.62 260 ALA B O 1
ATOM 5678 N N . ARG B 1 261 ? -9.25 -25.406 7.934 1 98.5 261 ARG B N 1
ATOM 5679 C CA . ARG B 1 261 ? -9.727 -26.703 8.398 1 98.5 261 ARG B CA 1
ATOM 5680 C C . ARG B 1 261 ? -9.828 -27.703 7.25 1 98.5 261 ARG B C 1
ATOM 5682 O O . ARG B 1 261 ? -9.398 -28.859 7.375 1 98.5 261 ARG B O 1
ATOM 5689 N N . GLU B 1 262 ? -10.344 -27.203 6.16 1 98.38 262 GLU B N 1
ATOM 5690 C CA . GLU B 1 262 ? -10.469 -28.062 4.984 1 98.38 262 GLU B CA 1
ATOM 5691 C C . GLU B 1 262 ? -9.094 -28.422 4.43 1 98.38 262 GLU B C 1
ATOM 5693 O O . GLU B 1 262 ? -8.906 -29.531 3.9 1 98.38 262 GLU B O 1
ATOM 5698 N N . ASN B 1 263 ? -8.102 -27.562 4.57 1 98.38 263 ASN B N 1
ATOM 5699 C CA . ASN B 1 263 ? -6.738 -27.859 4.137 1 98.38 263 ASN B CA 1
ATOM 5700 C C . ASN B 1 263 ? -6.137 -29.016 4.934 1 98.38 263 ASN B C 1
ATOM 5702 O O . ASN B 1 263 ? -5.371 -29.812 4.395 1 98.38 263 ASN B O 1
ATOM 5706 N N . ILE B 1 264 ? -6.457 -29.156 6.262 1 98.31 264 ILE B N 1
ATOM 5707 C CA . ILE B 1 264 ? -6.012 -30.281 7.07 1 98.31 264 ILE B CA 1
ATOM 5708 C C . ILE B 1 264 ? -6.551 -31.578 6.48 1 98.31 264 ILE B C 1
ATOM 5710 O O . ILE B 1 264 ? -5.809 -32.562 6.328 1 98.31 264 ILE B O 1
ATOM 5714 N N . ARG B 1 265 ? -7.797 -31.547 6.086 1 98 265 ARG B N 1
ATOM 5715 C CA . ARG B 1 265 ? -8.414 -32.719 5.504 1 98 265 ARG B CA 1
ATOM 5716 C C . ARG B 1 265 ? -7.781 -33.062 4.164 1 98 265 ARG B C 1
ATOM 5718 O O . ARG B 1 265 ? -7.527 -34.25 3.875 1 98 265 ARG B O 1
ATOM 5725 N N . ALA B 1 266 ? -7.516 -32.031 3.367 1 98.06 266 ALA B N 1
ATOM 5726 C CA . ALA B 1 266 ? -6.891 -32.25 2.064 1 98.06 266 ALA B CA 1
ATOM 5727 C C . ALA B 1 266 ? -5.508 -32.875 2.217 1 98.06 266 ALA B C 1
ATOM 5729 O O . ALA B 1 266 ? -5.199 -33.875 1.566 1 98.06 266 ALA B O 1
ATOM 5730 N N . LYS B 1 267 ? -4.711 -32.344 3.127 1 97.69 267 LYS B N 1
ATOM 5731 C CA . LYS B 1 267 ? -3.346 -32.844 3.307 1 97.69 267 LYS B CA 1
ATOM 5732 C C . LYS B 1 267 ? -3.334 -34.219 3.936 1 97.69 267 LYS B C 1
ATOM 5734 O O . LYS B 1 267 ? -2.561 -35.094 3.523 1 97.69 267 LYS B O 1
ATOM 5739 N N . SER B 1 268 ? -4.238 -34.531 4.891 1 96.94 268 SER B N 1
ATOM 5740 C CA . SER B 1 268 ? -4.293 -35.844 5.562 1 96.94 268 SER B CA 1
ATOM 5741 C C . SER B 1 268 ? -4.785 -36.938 4.617 1 96.94 268 SER B C 1
ATOM 5743 O O . SER B 1 268 ? -4.426 -38.094 4.773 1 96.94 268 SER B O 1
ATOM 5745 N N . SER B 1 269 ? -5.555 -36.469 3.678 1 96.56 269 SER B N 1
ATOM 5746 C CA . SER B 1 269 ? -6.156 -37.469 2.789 1 96.56 269 SER B CA 1
ATOM 5747 C C . SER B 1 269 ? -5.266 -37.75 1.583 1 96.56 269 SER B C 1
ATOM 5749 O O . SER B 1 269 ? -5.598 -38.594 0.739 1 96.56 269 SER B O 1
ATOM 5751 N N . SER B 1 270 ? -4.109 -37.031 1.478 1 93.88 270 SER B N 1
ATOM 5752 C CA . SER B 1 270 ? -3.191 -37.25 0.368 1 93.88 270 SER B CA 1
ATOM 5753 C C . SER B 1 270 ? -2.582 -38.656 0.437 1 93.88 270 SER B C 1
ATOM 5755 O O . SER B 1 270 ? -2.059 -39.156 -0.559 1 93.88 270 SER B O 1
ATOM 5757 N N . ALA B 1 271 ? -2.705 -39.406 1.66 1 94.62 271 ALA B N 1
ATOM 5758 C CA . ALA B 1 271 ? -2.201 -40.75 1.825 1 94.62 271 ALA B CA 1
ATOM 5759 C C . ALA B 1 271 ? -3.307 -41.781 1.604 1 94.62 271 ALA B C 1
ATOM 5761 O O . ALA B 1 271 ? -3.057 -43 1.623 1 94.62 271 ALA B O 1
ATOM 5762 N N . TRP B 1 272 ? -4.52 -41.344 1.284 1 95.5 272 TRP B N 1
ATOM 5763 C CA . TRP B 1 272 ? -5.633 -42.25 1.045 1 95.5 272 TRP B CA 1
ATOM 5764 C C . TRP B 1 272 ? -5.598 -42.781 -0.383 1 95.5 272 TRP B C 1
ATOM 5766 O O . TRP B 1 272 ? -5.047 -42.156 -1.28 1 95.5 272 TRP B O 1
ATOM 5776 N N . PRO B 1 273 ? -6.129 -44 -0.589 1 95.88 273 PRO B N 1
ATOM 5777 C CA . PRO B 1 273 ? -6.238 -44.469 -1.966 1 95.88 273 PRO B CA 1
ATOM 5778 C C . PRO B 1 273 ? 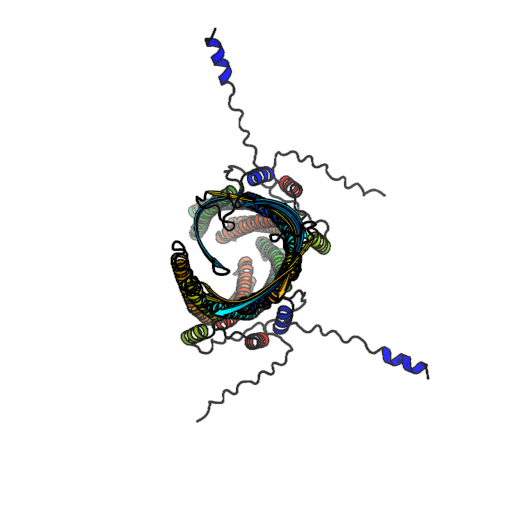-7.164 -43.625 -2.826 1 95.88 273 PRO B C 1
ATOM 5780 O O . PRO B 1 273 ? -8.102 -43 -2.309 1 95.88 273 PRO B O 1
ATOM 5783 N N . PHE B 1 274 ? -6.914 -43.469 -4.055 1 95.5 274 PHE B N 1
ATOM 5784 C CA . PHE B 1 274 ? -7.816 -42.844 -5.008 1 95.5 274 PHE B CA 1
ATOM 5785 C C . PHE B 1 274 ? -8.07 -43.75 -6.207 1 95.5 274 PHE B C 1
ATOM 5787 O O . PHE B 1 274 ? -7.293 -44.656 -6.473 1 95.5 274 PHE B O 1
ATOM 5794 N N . ALA B 1 275 ? -9.242 -43.562 -6.844 1 96.88 275 ALA B N 1
ATOM 5795 C CA . ALA B 1 275 ? -9.68 -44.406 -7.953 1 96.88 275 ALA B CA 1
ATOM 5796 C C . ALA B 1 275 ? -9.977 -43.562 -9.195 1 96.88 275 ALA B C 1
ATOM 5798 O O . ALA B 1 275 ? -10.562 -42.469 -9.094 1 96.88 275 ALA B O 1
ATOM 5799 N N . THR B 1 276 ? -9.492 -43.969 -10.281 1 96.5 276 THR B N 1
ATOM 5800 C CA . THR B 1 276 ? -9.695 -43.312 -11.562 1 96.5 276 THR B CA 1
ATOM 5801 C C . THR B 1 276 ? -10.07 -44.312 -12.648 1 96.5 276 THR B C 1
ATOM 5803 O O . THR B 1 276 ? -9.57 -45.438 -12.656 1 96.5 276 THR B O 1
ATOM 5806 N N . ILE B 1 277 ? -11.039 -43.938 -13.523 1 97.06 277 ILE B N 1
ATOM 5807 C CA . ILE B 1 277 ? -11.281 -44.688 -14.758 1 97.06 277 ILE B CA 1
ATOM 5808 C C . ILE B 1 277 ? -10.383 -44.125 -15.867 1 97.06 277 ILE B C 1
ATOM 5810 O O . ILE B 1 277 ? -10.352 -42.938 -16.109 1 97.06 277 ILE B O 1
ATOM 5814 N N . GLN B 1 278 ? -9.57 -44.969 -16.406 1 96.06 278 GLN B N 1
ATOM 5815 C CA . GLN B 1 278 ? -8.664 -44.562 -17.484 1 96.06 278 GLN B CA 1
ATOM 5816 C C . GLN B 1 278 ? -8.953 -45.344 -18.766 1 96.06 278 GLN B C 1
ATOM 5818 O O . GLN B 1 278 ? -9.281 -46.531 -18.734 1 96.06 278 GLN B O 1
ATOM 5823 N N . SER B 1 279 ? -8.977 -44.625 -19.828 1 94.25 279 SER B N 1
ATOM 5824 C CA . SER B 1 279 ? -9.102 -45.219 -21.141 1 94.25 279 SER B CA 1
ATOM 5825 C C . SER B 1 279 ? -7.988 -44.75 -22.078 1 94.25 279 SER B C 1
ATOM 5827 O O . SER B 1 279 ? -7.578 -43.594 -22.016 1 94.25 279 SER B O 1
ATOM 5829 N N . ASN B 1 280 ? -7.344 -45.656 -22.812 1 94.75 280 ASN B N 1
ATOM 5830 C CA . ASN B 1 280 ? -6.312 -45.344 -23.781 1 94.75 280 ASN B CA 1
ATOM 5831 C C . ASN B 1 280 ? -6.5 -46.125 -25.094 1 94.75 280 ASN B C 1
ATOM 5833 O O . ASN B 1 280 ? -6.914 -47.281 -25.062 1 94.75 280 ASN B O 1
ATOM 5837 N N . THR B 1 281 ? -6.402 -45.5 -26.219 1 93.44 281 THR B N 1
ATOM 5838 C CA . THR B 1 281 ? -6.352 -46.094 -27.547 1 93.44 281 THR B CA 1
ATOM 5839 C C . THR B 1 281 ? -5.137 -45.594 -28.312 1 93.44 281 THR B C 1
ATOM 5841 O O . THR B 1 281 ? -4.914 -44.375 -28.422 1 93.44 281 THR B O 1
ATOM 5844 N N . ALA B 1 282 ? -4.32 -46.531 -28.75 1 93.5 282 ALA B N 1
ATOM 5845 C CA . ALA B 1 282 ? -3.131 -46.188 -29.531 1 93.5 282 ALA B CA 1
ATOM 5846 C C . ALA B 1 282 ? -3.076 -47 -30.812 1 93.5 282 ALA B C 1
ATOM 5848 O O . ALA B 1 282 ? -3.432 -48.188 -30.828 1 93.5 282 ALA B O 1
ATOM 5849 N N . GLN B 1 283 ? -2.748 -46.406 -31.891 1 92.62 283 GLN B N 1
ATOM 5850 C CA . GLN B 1 283 ? -2.521 -47.094 -33.188 1 92.62 283 GLN B CA 1
ATOM 5851 C C . GLN B 1 283 ? -1.162 -46.688 -33.75 1 92.62 283 GLN B C 1
ATOM 5853 O O . GLN B 1 283 ? -0.815 -45.531 -33.812 1 92.62 283 GLN B O 1
ATOM 5858 N N . THR B 1 284 ? -0.393 -47.688 -34.031 1 91.38 284 THR B N 1
ATOM 5859 C CA . THR B 1 284 ? 0.936 -47.5 -34.625 1 91.38 284 THR B CA 1
ATOM 5860 C C . THR B 1 284 ? 1.015 -48.094 -36 1 91.38 284 THR B C 1
ATOM 5862 O O . THR B 1 284 ? 0.504 -49.188 -36.25 1 91.38 284 THR B O 1
ATOM 5865 N N . HIS B 1 285 ? 1.539 -47.438 -36.969 1 90.62 285 HIS B N 1
ATOM 5866 C CA . HIS B 1 285 ? 1.873 -47.906 -38.312 1 90.62 285 HIS B CA 1
ATOM 5867 C C . HIS B 1 285 ? 3.379 -47.844 -38.562 1 90.62 285 HIS B C 1
ATOM 5869 O O . HIS B 1 285 ? 4.004 -46.812 -38.438 1 90.62 285 HIS B O 1
ATOM 5875 N N . ASN B 1 286 ? 3.936 -48.969 -38.781 1 87.81 286 ASN B N 1
ATOM 5876 C CA . ASN B 1 286 ? 5.363 -49.094 -39.062 1 87.81 286 ASN B CA 1
ATOM 5877 C C . ASN B 1 286 ? 5.625 -49.375 -40.562 1 87.81 286 ASN B C 1
ATOM 5879 O O . ASN B 1 286 ? 4.969 -50.219 -41.156 1 87.81 286 ASN B O 1
ATOM 5883 N N . ASN B 1 287 ? 6.445 -48.625 -41.156 1 86.94 287 ASN B N 1
ATOM 5884 C CA . ASN B 1 287 ? 6.898 -48.875 -42.5 1 86.94 287 ASN B CA 1
ATOM 5885 C C . ASN B 1 287 ? 8.312 -49.438 -42.531 1 86.94 287 ASN B C 1
ATOM 5887 O O . ASN B 1 287 ? 9.289 -48.688 -42.531 1 86.94 287 ASN B O 1
ATOM 5891 N N . SER B 1 288 ? 8.352 -50.688 -42.375 1 79.25 288 SER B N 1
ATOM 5892 C CA . SER B 1 288 ? 9.641 -51.375 -42.406 1 79.25 288 SER B CA 1
ATOM 5893 C C . SER B 1 288 ? 9.766 -52.25 -43.656 1 79.25 288 SER B C 1
ATOM 5895 O O . SER B 1 288 ? 8.766 -52.688 -44.188 1 79.25 288 SER B O 1
ATOM 5897 N N . GLN B 1 289 ? 10.961 -52.312 -44.344 1 70.75 289 GLN B N 1
ATOM 5898 C CA . GLN B 1 289 ? 11.211 -53.188 -45.469 1 70.75 289 GLN B CA 1
ATOM 5899 C C . GLN B 1 289 ? 11.219 -54.656 -45.062 1 70.75 289 GLN B C 1
ATOM 5901 O O . GLN B 1 289 ? 10.992 -55.531 -45.906 1 70.75 289 GLN B O 1
ATOM 5906 N N . SER B 1 290 ? 11.516 -54.781 -43.781 1 64.25 290 SER B N 1
ATOM 5907 C CA . SER B 1 290 ? 11.602 -56.188 -43.375 1 64.25 290 SER B CA 1
ATOM 5908 C C . SER B 1 290 ? 10.352 -56.625 -42.625 1 64.25 290 SER B C 1
ATOM 5910 O O . SER B 1 290 ? 9.812 -55.875 -41.812 1 64.25 290 SER B O 1
ATOM 5912 N N . SER B 1 291 ? 9.617 -57.625 -43.094 1 64.5 291 SER B N 1
ATOM 5913 C CA . SER B 1 291 ? 8.469 -58.219 -42.438 1 64.5 291 SER B CA 1
ATOM 5914 C C . SER B 1 291 ? 8.883 -58.906 -41.125 1 64.5 291 SER B C 1
ATOM 5916 O O . SER B 1 291 ? 9.148 -60.094 -41.094 1 64.5 291 SER B O 1
ATOM 5918 N N . SER B 1 292 ? 9.461 -58.156 -40.25 1 67.56 292 SER B N 1
ATOM 5919 C CA . SER B 1 292 ? 9.875 -58.781 -39 1 67.56 292 SER B CA 1
ATOM 5920 C C . SER B 1 292 ? 8.719 -58.844 -38 1 67.56 292 SER B C 1
ATOM 5922 O O . SER B 1 292 ? 7.941 -57.906 -37.875 1 67.56 292 SER B O 1
ATOM 5924 N N . PHE B 1 293 ? 8.562 -60.031 -37.375 1 69.81 293 PHE B N 1
ATOM 5925 C CA . PHE B 1 293 ? 7.586 -60.281 -36.312 1 69.81 293 PHE B CA 1
ATOM 5926 C C . PHE B 1 293 ? 7.73 -59.219 -35.219 1 69.81 293 PHE B C 1
ATOM 5928 O O . PHE B 1 293 ? 6.758 -58.906 -34.531 1 69.81 293 PHE B O 1
ATOM 5935 N N . PHE B 1 294 ? 8.922 -58.656 -35.188 1 71.5 294 PHE B N 1
ATOM 5936 C CA . PHE B 1 294 ? 9.227 -57.75 -34.094 1 71.5 294 PHE B CA 1
ATOM 5937 C C . PHE B 1 294 ? 8.836 -56.312 -34.469 1 71.5 294 PHE B C 1
ATOM 5939 O O . PHE B 1 294 ? 8.82 -55.438 -33.594 1 71.5 294 PHE B O 1
ATOM 5946 N N . VAL B 1 295 ? 8.438 -56.125 -35.781 1 78.75 295 VAL B N 1
ATOM 5947 C CA . VAL B 1 295 ? 8.023 -54.812 -36.25 1 78.75 295 VAL B CA 1
ATOM 5948 C C . VAL B 1 295 ? 6.715 -54.938 -37.031 1 78.75 295 VAL B C 1
ATOM 5950 O O . VAL B 1 295 ? 6.695 -54.812 -38.25 1 78.75 295 VAL B O 1
ATOM 5953 N N . PRO B 1 296 ? 5.645 -55.125 -36.281 1 78.94 296 PRO B N 1
ATOM 5954 C CA . PRO B 1 296 ? 4.371 -55.25 -37 1 78.94 296 PRO B CA 1
ATOM 5955 C C . PRO B 1 296 ? 4.055 -54.031 -37.844 1 78.94 296 PRO B C 1
ATOM 5957 O O . PRO B 1 296 ? 4.344 -52.906 -37.438 1 78.94 296 PRO B O 1
ATOM 5960 N N . SER B 1 297 ? 3.426 -54.219 -39.062 1 85.44 297 SER B N 1
ATOM 5961 C CA . SER B 1 297 ? 3.074 -53.125 -39.969 1 85.44 297 SER B CA 1
ATOM 5962 C C . SER B 1 297 ? 2.025 -52.219 -39.344 1 85.44 297 SER B C 1
ATOM 5964 O O . SER B 1 297 ? 2.049 -51 -39.562 1 85.44 297 SER B O 1
ATOM 5966 N N . ARG B 1 298 ? 1.011 -52.75 -38.625 1 88.5 298 ARG B N 1
ATOM 5967 C CA . ARG B 1 298 ? -0.015 -52 -37.906 1 88.5 298 ARG B CA 1
ATOM 5968 C C . ARG B 1 298 ? -0.355 -52.656 -36.562 1 88.5 298 ARG B C 1
ATOM 5970 O O . ARG B 1 298 ? -0.402 -53.875 -36.469 1 88.5 298 ARG B O 1
ATOM 5977 N N . GLN B 1 299 ? -0.473 -51.844 -35.625 1 88.75 299 GLN B N 1
ATOM 5978 C CA . GLN B 1 299 ? -0.884 -52.344 -34.312 1 88.75 299 GLN B CA 1
ATOM 5979 C C . GLN B 1 299 ? -1.83 -51.344 -33.625 1 88.75 299 GLN B C 1
ATOM 5981 O O . GLN B 1 299 ? -1.561 -50.125 -33.594 1 88.75 299 GLN B O 1
ATOM 5986 N N . THR B 1 300 ? -3.109 -51.844 -33.188 1 90.12 300 THR B N 1
ATOM 5987 C CA . THR B 1 300 ? -4.055 -51.031 -32.406 1 90.12 300 THR B CA 1
ATOM 5988 C C . THR B 1 300 ? -4.277 -51.656 -31.047 1 90.12 300 THR B C 1
ATOM 5990 O O . THR B 1 300 ? -4.523 -52.844 -30.922 1 90.12 300 THR B O 1
ATOM 5993 N N . THR B 1 301 ? -4.066 -50.906 -30.125 1 91.06 301 THR B N 1
ATOM 5994 C CA . THR B 1 301 ? -4.359 -51.344 -28.75 1 91.06 301 THR B CA 1
ATOM 5995 C C . THR B 1 301 ? -5.359 -50.406 -28.094 1 91.06 301 THR B C 1
ATOM 5997 O O . THR B 1 301 ? -5.215 -49.188 -28.188 1 91.06 301 THR B O 1
ATOM 6000 N N . SER B 1 302 ? -6.508 -50.875 -27.562 1 93.25 302 SER B N 1
ATOM 6001 C CA . SER B 1 302 ? -7.5 -50.094 -26.797 1 93.25 302 SER B CA 1
ATOM 6002 C C . SER B 1 302 ? -7.781 -50.75 -25.453 1 93.25 302 SER B C 1
ATOM 6004 O O . SER B 1 302 ? -7.77 -51.969 -25.328 1 93.25 302 SER B O 1
ATOM 6006 N N . GLY B 1 303 ? -7.934 -49.969 -24.469 1 94.44 303 GLY B N 1
ATOM 6007 C CA . GLY B 1 303 ? -8.227 -50.5 -23.141 1 94.44 303 GLY B CA 1
ATOM 6008 C C . GLY B 1 303 ? -8.953 -49.5 -22.25 1 94.44 303 GLY B C 1
ATOM 6009 O O . GLY B 1 303 ? -8.852 -48.312 -22.438 1 94.44 303 GLY B O 1
ATOM 6010 N N . ILE B 1 304 ? -9.891 -49.938 -21.406 1 94.56 304 ILE B N 1
ATOM 6011 C CA . ILE B 1 304 ? -10.531 -49.219 -20.312 1 94.56 304 ILE B CA 1
ATOM 6012 C C . ILE B 1 304 ? -10.242 -49.906 -18.984 1 94.56 304 ILE B C 1
ATOM 6014 O O . ILE B 1 304 ? -10.242 -51.156 -18.922 1 94.56 304 ILE B O 1
ATOM 6018 N N . ALA B 1 305 ? -9.797 -49.188 -18.016 1 96.12 305 ALA B N 1
ATOM 6019 C CA . ALA B 1 305 ? -9.414 -49.781 -16.75 1 96.12 305 ALA B CA 1
ATOM 6020 C C . ALA B 1 305 ? -9.867 -48.938 -15.57 1 96.12 305 ALA B C 1
ATOM 6022 O O . ALA B 1 305 ? -9.945 -47.719 -15.672 1 96.12 305 ALA B O 1
ATOM 6023 N N . LEU B 1 306 ? -10.281 -49.562 -14.547 1 95.62 306 LEU B N 1
ATOM 6024 C CA . LEU B 1 306 ? -10.398 -48.938 -13.234 1 95.62 306 LEU B CA 1
ATOM 6025 C C . LEU B 1 306 ? -9.094 -49.094 -12.453 1 95.62 306 LEU B C 1
ATOM 6027 O O . LEU B 1 306 ? -8.656 -50.219 -12.172 1 95.62 306 LEU B O 1
ATOM 6031 N N . SER B 1 307 ? -8.477 -47.938 -12.211 1 95.81 307 SER B N 1
ATOM 6032 C CA . SER B 1 307 ? -7.191 -47.969 -11.523 1 95.81 307 SER B CA 1
ATOM 6033 C C . SER B 1 307 ? -7.324 -47.438 -10.102 1 95.81 307 SER B C 1
ATOM 6035 O O . SER B 1 307 ? -7.922 -46.375 -9.883 1 95.81 307 SER B O 1
ATOM 6037 N N . VAL B 1 308 ? -6.863 -48.219 -9.141 1 96.06 308 VAL B N 1
ATOM 6038 C CA . VAL B 1 308 ? -6.801 -47.781 -7.746 1 96.06 308 VAL B CA 1
ATOM 6039 C C . VAL B 1 308 ? -5.344 -47.625 -7.32 1 96.06 308 VAL B C 1
ATOM 6041 O O . VAL B 1 308 ? -4.535 -48.531 -7.477 1 96.06 308 VAL B O 1
ATOM 6044 N N . THR B 1 309 ? -4.996 -46.406 -6.887 1 95.5 309 THR B N 1
ATOM 6045 C CA . THR B 1 309 ? -3.648 -46.125 -6.406 1 95.5 309 THR B CA 1
ATOM 6046 C C . THR B 1 309 ? -3.662 -45.844 -4.91 1 95.5 309 THR B C 1
ATOM 6048 O O . THR B 1 309 ? -4.465 -45.031 -4.441 1 95.5 309 THR B O 1
ATOM 6051 N N . PHE B 1 310 ? -2.812 -46.5 -4.168 1 95.94 310 PHE B N 1
ATOM 6052 C CA . PHE B 1 310 ? -2.711 -46.344 -2.725 1 95.94 310 PHE B CA 1
ATOM 6053 C C . PHE B 1 310 ? -1.274 -46.031 -2.316 1 95.94 310 PHE B C 1
ATOM 6055 O O . PHE B 1 310 ? -0.457 -46.938 -2.178 1 95.94 310 PHE B O 1
ATOM 6062 N N . PRO B 1 311 ? -0.93 -44.719 -2.148 1 94.81 311 PRO B N 1
ATOM 6063 C CA . PRO B 1 311 ? 0.415 -44.406 -1.659 1 94.81 311 PRO B CA 1
ATOM 6064 C C . PRO B 1 311 ? 0.612 -44.781 -0.193 1 94.81 311 PRO B C 1
ATOM 6066 O O . PRO B 1 311 ? 0.345 -43.969 0.699 1 94.81 311 PRO B O 1
ATOM 6069 N N . VAL B 1 312 ? 1.189 -45.844 0.017 1 92.06 312 VAL B N 1
ATOM 6070 C CA . VAL B 1 312 ? 1.255 -46.469 1.335 1 92.06 312 VAL B CA 1
ATOM 6071 C C . VAL B 1 312 ? 2.32 -45.781 2.182 1 92.06 312 VAL B C 1
ATOM 6073 O O . VAL B 1 312 ? 2.127 -45.562 3.383 1 92.06 312 VAL B O 1
ATOM 6076 N N . PHE B 1 313 ? 3.516 -45.5 1.611 1 93.06 313 PHE B N 1
ATOM 6077 C CA . PHE B 1 313 ? 4.625 -44.906 2.338 1 93.06 313 PHE B CA 1
ATOM 6078 C C . PHE B 1 313 ? 5.293 -43.812 1.502 1 93.06 313 PHE B C 1
ATOM 6080 O O . PHE B 1 313 ? 5.727 -44.062 0.375 1 93.06 313 PHE B O 1
ATOM 6087 N N . GLN B 1 314 ? 5.258 -42.656 2.021 1 95.44 314 GLN B N 1
ATOM 6088 C CA . GLN B 1 314 ? 5.828 -41.531 1.317 1 95.44 314 GLN B CA 1
ATOM 6089 C C . GLN B 1 314 ? 6.895 -40.812 2.164 1 95.44 314 GLN B C 1
ATOM 6091 O O . GLN B 1 314 ? 6.934 -39.594 2.236 1 95.44 314 GLN B O 1
ATOM 6096 N N . GLY B 1 315 ? 7.668 -41.5 2.945 1 95.69 315 GLY B N 1
ATOM 6097 C CA . GLY B 1 315 ? 8.797 -40.969 3.693 1 95.69 315 GLY B CA 1
ATOM 6098 C C . GLY B 1 315 ? 8.391 -40.031 4.797 1 95.69 315 GLY B C 1
ATOM 6099 O O . GLY B 1 315 ? 9.188 -39.188 5.238 1 95.69 315 GLY B O 1
ATOM 6100 N N . GLY B 1 316 ? 7.082 -40.062 5.219 1 96.56 316 GLY B N 1
ATOM 6101 C CA . GLY B 1 316 ? 6.602 -39.188 6.281 1 96.56 316 GLY B CA 1
ATOM 6102 C C . GLY B 1 316 ? 6.078 -37.844 5.77 1 96.56 316 GLY B C 1
ATOM 6103 O O . GLY B 1 316 ? 5.758 -36.969 6.559 1 96.56 316 GLY B O 1
ATOM 6104 N N . LEU B 1 317 ? 5.992 -37.625 4.488 1 96.38 317 LEU B N 1
ATOM 6105 C CA . LEU B 1 317 ? 5.602 -36.344 3.873 1 96.38 317 LEU B CA 1
ATOM 6106 C C . LEU B 1 317 ? 4.184 -35.969 4.285 1 96.38 317 LEU B C 1
ATOM 6108 O O . LEU B 1 317 ? 3.953 -34.844 4.742 1 96.38 317 LEU B O 1
ATOM 6112 N N . VAL B 1 318 ? 3.189 -36.938 4.211 1 96.38 318 VAL B N 1
AT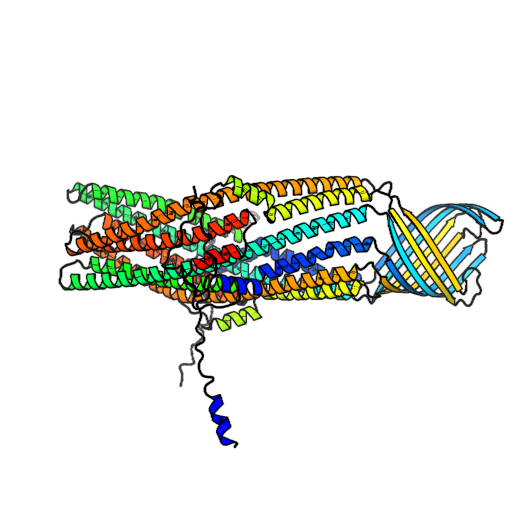OM 6113 C CA . VAL B 1 318 ? 1.783 -36.625 4.465 1 96.38 318 VAL B CA 1
ATOM 6114 C C . VAL B 1 318 ? 1.59 -36.281 5.938 1 96.38 318 VAL B C 1
ATOM 6116 O O . VAL B 1 318 ? 0.869 -35.344 6.262 1 96.38 318 VAL B O 1
ATOM 6119 N N . GLN B 1 319 ? 2.266 -37 6.809 1 96.44 319 GLN B N 1
ATOM 6120 C CA . GLN B 1 319 ? 2.182 -36.688 8.234 1 96.44 319 GLN B CA 1
ATOM 6121 C C . GLN B 1 319 ? 2.717 -35.312 8.531 1 96.44 319 GLN B C 1
ATOM 6123 O O . GLN B 1 319 ? 2.113 -34.562 9.297 1 96.44 319 GLN B O 1
ATOM 6128 N N . SER B 1 320 ? 3.881 -35 7.973 1 97.69 320 SER B N 1
ATOM 6129 C CA . SER B 1 320 ? 4.48 -33.688 8.18 1 97.69 320 SER B CA 1
ATOM 6130 C C . SER B 1 320 ? 3.594 -32.562 7.617 1 97.69 320 SER B C 1
ATOM 6132 O O . SER B 1 320 ? 3.361 -31.562 8.281 1 97.69 320 SER B O 1
ATOM 6134 N N . GLU B 1 321 ? 3.07 -32.719 6.367 1 97.81 321 GLU B N 1
ATOM 6135 C CA . GLU B 1 321 ? 2.195 -31.734 5.746 1 97.81 321 GLU B CA 1
ATOM 6136 C C . GLU B 1 321 ? 0.914 -31.547 6.555 1 97.81 321 GLU B C 1
ATOM 6138 O O . GLU B 1 321 ? 0.39 -30.438 6.645 1 97.81 321 GLU B O 1
ATOM 6143 N N . THR B 1 322 ? 0.37 -32.594 7.117 1 97.94 322 THR B N 1
ATOM 6144 C CA . THR B 1 322 ? -0.823 -32.5 7.949 1 97.94 322 THR B CA 1
ATOM 6145 C C . THR B 1 322 ? -0.54 -31.688 9.219 1 97.94 322 THR B C 1
ATOM 6147 O O . THR B 1 322 ? -1.335 -30.828 9.602 1 97.94 322 THR B O 1
ATOM 6150 N N . ARG B 1 323 ? 0.656 -31.906 9.875 1 98.19 323 ARG B N 1
ATOM 6151 C CA . ARG B 1 323 ? 1.031 -31.125 11.055 1 98.19 323 ARG B CA 1
ATOM 6152 C C . ARG B 1 323 ? 1.2 -29.656 10.695 1 98.19 323 ARG B C 1
ATOM 6154 O O . ARG B 1 323 ? 0.78 -28.781 11.453 1 98.19 323 ARG B O 1
ATOM 6161 N N . GLN B 1 324 ? 1.853 -29.438 9.516 1 98.31 324 GLN B N 1
ATOM 6162 C CA . GLN B 1 324 ? 1.982 -28.062 9.039 1 98.31 324 GLN B CA 1
ATOM 6163 C C . GLN B 1 324 ? 0.616 -27.406 8.891 1 98.31 324 GLN B C 1
ATOM 6165 O O . GLN B 1 324 ? 0.414 -26.266 9.336 1 98.31 324 GLN B O 1
ATOM 6170 N N . ALA B 1 325 ? -0.321 -28.062 8.266 1 98.38 325 ALA B N 1
ATOM 6171 C CA . ALA B 1 325 ? -1.665 -27.531 8.055 1 98.38 325 ALA B CA 1
ATOM 6172 C C . ALA B 1 325 ? -2.371 -27.281 9.383 1 98.38 325 ALA B C 1
ATOM 6174 O O . ALA B 1 325 ? -3.135 -26.312 9.516 1 98.38 325 ALA B O 1
ATOM 6175 N N . GLN B 1 326 ? -2.109 -28.125 10.336 1 98.5 326 GLN B N 1
ATOM 6176 C CA . GLN B 1 326 ? -2.689 -27.938 11.656 1 98.5 326 GLN B CA 1
ATOM 6177 C C . GLN B 1 326 ? -2.16 -26.672 12.312 1 98.5 326 GLN B C 1
ATOM 6179 O O . GLN B 1 326 ? -2.918 -25.922 12.945 1 98.5 326 GLN B O 1
ATOM 6184 N N . TYR B 1 327 ? -0.811 -26.406 12.18 1 98.5 327 TYR B N 1
ATOM 6185 C CA . TYR B 1 327 ? -0.255 -25.172 12.711 1 98.5 327 TYR B CA 1
ATOM 6186 C C . TYR B 1 327 ? -0.805 -23.953 11.969 1 98.5 327 TYR B C 1
ATOM 6188 O O . TYR B 1 327 ? -1.045 -22.906 12.57 1 98.5 327 TYR B O 1
ATOM 6196 N N . ASP B 1 328 ? -0.983 -24.141 10.68 1 98.44 328 ASP B N 1
ATOM 6197 C CA . ASP B 1 328 ? -1.59 -23.062 9.914 1 98.44 328 ASP B CA 1
ATOM 6198 C C . ASP B 1 328 ? -3.02 -22.797 10.375 1 98.44 328 ASP B C 1
ATOM 6200 O O . ASP B 1 328 ? -3.457 -21.641 10.422 1 98.44 328 ASP B O 1
ATOM 6204 N N . PHE B 1 329 ? -3.771 -23.844 10.672 1 98.38 329 PHE B N 1
ATOM 6205 C CA . PHE B 1 329 ? -5.109 -23.703 11.242 1 98.38 329 PHE B CA 1
ATOM 6206 C C . PHE B 1 329 ? -5.062 -22.953 12.562 1 98.38 329 PHE B C 1
ATOM 6208 O O . PHE B 1 329 ? -5.883 -22.062 12.805 1 98.38 329 PHE B O 1
ATOM 6215 N N . GLN B 1 330 ? -4.09 -23.203 13.43 1 98.44 330 GLN B N 1
ATOM 6216 C CA . GLN B 1 330 ? -3.924 -22.484 14.695 1 98.44 330 GLN B CA 1
ATOM 6217 C C . GLN B 1 330 ? -3.629 -21 14.453 1 98.44 330 GLN B C 1
ATOM 6219 O O . GLN B 1 330 ? -4.164 -20.141 15.148 1 98.44 330 GLN B O 1
ATOM 6224 N N . THR B 1 331 ? -2.742 -20.75 13.445 1 98.31 331 THR B N 1
ATOM 6225 C CA . THR B 1 331 ? -2.451 -19.375 13.086 1 98.31 331 THR B CA 1
ATOM 6226 C C . THR B 1 331 ? -3.723 -18.641 12.672 1 98.31 331 THR B C 1
ATOM 6228 O O . THR B 1 331 ? -3.984 -17.531 13.117 1 98.31 331 THR B O 1
ATOM 6231 N N . SER B 1 332 ? -4.559 -19.312 11.852 1 98.31 332 SER B N 1
ATOM 6232 C CA . SER B 1 332 ? -5.812 -18.719 11.391 1 98.31 332 SER B CA 1
ATOM 6233 C C . SER B 1 332 ? -6.785 -18.516 12.547 1 98.31 332 SER B C 1
ATOM 6235 O O . SER B 1 332 ? -7.531 -17.531 12.578 1 98.31 332 SER B O 1
ATOM 6237 N N . SER B 1 333 ? -6.766 -19.438 13.477 1 98.5 333 SER B N 1
ATOM 6238 C CA . SER B 1 333 ? -7.598 -19.312 14.664 1 98.5 333 SER B CA 1
ATOM 6239 C C . SER B 1 333 ? -7.203 -18.094 15.492 1 98.5 333 SER B C 1
ATOM 6241 O O . SER B 1 333 ? -8.07 -17.344 15.961 1 98.5 333 SER B O 1
ATOM 6243 N N . GLU B 1 334 ? -5.906 -17.891 15.641 1 98.44 334 GLU B N 1
ATOM 6244 C CA . GLU B 1 334 ? -5.426 -16.734 16.391 1 98.44 334 GLU B CA 1
ATOM 6245 C C . GLU B 1 334 ? -5.723 -15.43 15.633 1 98.44 334 GLU B C 1
ATOM 6247 O O . GLU B 1 334 ? -5.977 -14.398 16.25 1 98.44 334 GLU B O 1
ATOM 6252 N N . GLN B 1 335 ? -5.664 -15.484 14.344 1 98.38 335 GLN B N 1
ATOM 6253 C CA . GLN B 1 335 ? -6.043 -14.328 13.539 1 98.38 335 GLN B CA 1
ATOM 6254 C C . GLN B 1 335 ? -7.52 -13.984 13.719 1 98.38 335 GLN B C 1
ATOM 6256 O O . GLN B 1 335 ? -7.891 -12.812 13.773 1 98.38 335 GLN B O 1
ATOM 6261 N N . LEU B 1 336 ? -8.367 -14.984 13.734 1 98.25 336 LEU B N 1
ATOM 6262 C CA . LEU B 1 336 ? -9.781 -14.773 14.023 1 98.25 336 LEU B CA 1
ATOM 6263 C C . LEU B 1 336 ? -9.969 -14.125 15.398 1 98.25 336 LEU B C 1
ATOM 6265 O O . LEU B 1 336 ? -10.742 -13.172 15.539 1 98.25 336 LEU B O 1
ATOM 6269 N N . GLU B 1 337 ? -9.242 -14.625 16.391 1 98.19 337 GLU B N 1
ATOM 6270 C CA . GLU B 1 337 ? -9.305 -14.062 17.734 1 98.19 337 GLU B CA 1
ATOM 6271 C C . GLU B 1 337 ? -8.859 -12.609 17.75 1 98.19 337 GLU B C 1
ATOM 6273 O O . GLU B 1 337 ? -9.492 -11.766 18.391 1 98.19 337 GLU B O 1
ATOM 6278 N N . GLN B 1 338 ? -7.789 -12.312 17.062 1 98.19 338 GLN B N 1
ATOM 6279 C CA . GLN B 1 338 ? -7.312 -10.938 16.953 1 98.19 338 GLN B CA 1
ATOM 6280 C C . GLN B 1 338 ? -8.383 -10.039 16.344 1 98.19 338 GLN B C 1
ATOM 6282 O O . GLN B 1 338 ? -8.625 -8.938 16.844 1 98.19 338 GLN B O 1
ATOM 6287 N N . THR B 1 339 ? -8.984 -10.492 15.266 1 98.31 339 THR B N 1
ATOM 6288 C CA . THR B 1 339 ? -10.031 -9.711 14.602 1 98.31 339 THR B CA 1
ATOM 6289 C C . THR B 1 339 ? -11.227 -9.516 15.523 1 98.31 339 THR B C 1
ATOM 6291 O O . THR B 1 339 ? -11.805 -8.43 15.578 1 98.31 339 THR B O 1
ATOM 6294 N N . TYR B 1 340 ? -11.516 -10.602 16.219 1 98.06 340 TYR B N 1
ATOM 6295 C CA . TYR B 1 340 ? -12.586 -10.539 17.203 1 98.06 340 TYR B CA 1
ATOM 6296 C C . TYR B 1 340 ? -12.312 -9.453 18.234 1 98.06 340 TYR B C 1
ATOM 6298 O O . TYR B 1 340 ? -13.164 -8.602 18.5 1 98.06 340 TYR B O 1
ATOM 6306 N N . ARG B 1 341 ? -11.172 -9.414 18.812 1 97.81 341 ARG B N 1
ATOM 6307 C CA . ARG B 1 341 ? -10.812 -8.422 19.828 1 97.81 341 ARG B CA 1
ATOM 6308 C C . ARG B 1 341 ? -10.797 -7.02 19.234 1 97.81 341 ARG B C 1
ATOM 6310 O O . ARG B 1 341 ? -11.211 -6.062 19.891 1 97.81 341 ARG B O 1
ATOM 6317 N N . ASP B 1 342 ? -10.312 -6.957 18.031 1 97.62 342 ASP B N 1
ATOM 6318 C CA . ASP B 1 342 ? -10.305 -5.66 17.359 1 97.62 342 ASP B CA 1
ATOM 6319 C C . ASP B 1 342 ? -11.719 -5.109 17.203 1 97.62 342 ASP B C 1
ATOM 6321 O O . ASP B 1 342 ? -11.961 -3.932 17.453 1 97.62 342 ASP B O 1
ATOM 6325 N N . VAL B 1 343 ? -12.633 -5.988 16.734 1 97.94 343 VAL B N 1
ATOM 6326 C CA . VAL B 1 343 ? -14.016 -5.562 16.547 1 97.94 343 VAL B CA 1
ATOM 6327 C C . VAL B 1 343 ? -14.617 -5.141 17.891 1 97.94 343 VAL B C 1
ATOM 6329 O O . VAL B 1 343 ? -15.258 -4.086 17.984 1 97.94 343 VAL B O 1
ATOM 6332 N N . VAL B 1 344 ? -14.328 -5.852 18.938 1 97.75 344 VAL B N 1
ATOM 6333 C CA . VAL B 1 344 ? -14.883 -5.57 20.25 1 97.75 344 VAL B CA 1
ATOM 6334 C C . VAL B 1 344 ? -14.312 -4.258 20.797 1 97.75 344 VAL B C 1
ATOM 6336 O O . VAL B 1 344 ? -15.07 -3.348 21.141 1 97.75 344 VAL B O 1
ATOM 6339 N N . VAL B 1 345 ? -13.016 -4.102 20.781 1 97.75 345 VAL B N 1
ATOM 6340 C CA . VAL B 1 345 ? -12.344 -2.955 21.375 1 97.75 345 VAL B CA 1
ATOM 6341 C C . VAL B 1 345 ? -12.656 -1.695 20.578 1 97.75 345 VAL B C 1
ATOM 6343 O O . VAL B 1 345 ? -13.008 -0.659 21.141 1 97.75 345 VAL B O 1
ATOM 6346 N N . ASN B 1 346 ? -12.57 -1.84 19.328 1 97.62 346 ASN B N 1
ATOM 6347 C CA . ASN B 1 346 ? -12.781 -0.665 18.5 1 97.62 346 ASN B CA 1
ATOM 6348 C C . ASN B 1 346 ? -14.242 -0.226 18.5 1 97.62 346 ASN B C 1
ATOM 6350 O O . ASN B 1 346 ? -14.547 0.959 18.344 1 97.62 346 ASN B O 1
ATOM 6354 N N . SER B 1 347 ? -15.125 -1.179 18.656 1 97.69 347 SER B N 1
ATOM 6355 C CA . SER B 1 347 ? -16.531 -0.801 18.844 1 97.69 347 SER B CA 1
ATOM 6356 C C . SER B 1 347 ? -16.719 -0 20.125 1 97.69 347 SER B C 1
ATOM 6358 O O . SER B 1 347 ? -17.422 1.011 20.141 1 97.69 347 SER B O 1
ATOM 6360 N N . HIS B 1 348 ? -16.062 -0.4 21.219 1 97 348 HIS B N 1
ATOM 6361 C CA . HIS B 1 348 ? -16.094 0.357 22.469 1 97 348 HIS B CA 1
ATOM 6362 C C . HIS B 1 348 ? -15.508 1.756 22.281 1 97 348 HIS B C 1
ATOM 6364 O O . HIS B 1 348 ? -16.109 2.742 22.719 1 97 348 HIS B O 1
ATOM 6370 N N . ILE B 1 349 ? -14.414 1.777 21.562 1 96.75 349 ILE B N 1
ATOM 6371 C CA . ILE B 1 349 ? -13.742 3.051 21.328 1 96.75 349 ILE B CA 1
ATOM 6372 C C . ILE B 1 349 ? -14.648 3.967 20.5 1 96.75 349 ILE B C 1
ATOM 6374 O O . ILE B 1 349 ? -14.812 5.145 20.828 1 96.75 349 ILE B O 1
ATOM 6378 N N . ALA B 1 350 ? -15.227 3.43 19.469 1 97.38 350 ALA B N 1
ATOM 6379 C CA . ALA B 1 350 ? -16.094 4.23 18.609 1 97.38 350 ALA B CA 1
ATOM 6380 C C . ALA B 1 350 ? -17.312 4.734 19.359 1 97.38 350 ALA B C 1
ATOM 6382 O O . ALA B 1 350 ? -17.688 5.902 19.234 1 97.38 350 ALA B O 1
ATOM 6383 N N . PHE B 1 351 ? -17.859 3.855 20.172 1 97.25 351 PHE B N 1
ATOM 6384 C CA . PHE B 1 351 ? -19.031 4.227 20.969 1 97.25 351 PHE B CA 1
ATOM 6385 C C . PHE B 1 351 ? -18.688 5.348 21.938 1 97.25 351 PHE B C 1
ATOM 6387 O O . PHE B 1 351 ? -19.375 6.363 22 1 97.25 351 PHE B O 1
ATOM 6394 N N . ASN B 1 352 ? -17.609 5.219 22.656 1 96.69 352 ASN B N 1
ATOM 6395 C CA . ASN B 1 352 ? -17.156 6.23 23.609 1 96.69 352 ASN B CA 1
ATOM 6396 C C . ASN B 1 352 ? -16.797 7.535 22.922 1 96.69 352 ASN B C 1
ATOM 6398 O O . ASN B 1 352 ? -17.016 8.617 23.469 1 96.69 352 ASN B O 1
ATOM 6402 N N . THR B 1 353 ? -16.219 7.391 21.797 1 96.94 353 THR B N 1
ATOM 6403 C CA . THR B 1 353 ? -15.852 8.57 21.016 1 96.94 353 THR B CA 1
ATOM 6404 C C . THR B 1 353 ? -17.094 9.398 20.672 1 96.94 353 THR B C 1
ATOM 6406 O O . THR B 1 353 ? -17.047 10.625 20.703 1 96.94 353 THR B O 1
ATOM 6409 N N . ILE B 1 354 ? -18.172 8.719 20.391 1 97.38 354 ILE B N 1
ATOM 6410 C CA . ILE B 1 354 ? -19.422 9.422 20.078 1 97.38 354 ILE B CA 1
ATOM 6411 C C . ILE B 1 354 ? -19.953 10.094 21.328 1 97.38 354 ILE B C 1
ATOM 6413 O O . ILE B 1 354 ? -20.297 11.281 21.312 1 97.38 354 ILE B O 1
ATOM 6417 N N . VAL B 1 355 ? -19.953 9.375 22.422 1 96.31 355 VAL B N 1
ATOM 6418 C CA . VAL B 1 355 ? -20.484 9.898 23.672 1 96.31 355 VAL B CA 1
ATOM 6419 C C . VAL B 1 355 ? -19.656 11.102 24.125 1 96.31 355 VAL B C 1
ATOM 6421 O O . VAL B 1 355 ? -20.203 12.164 24.438 1 96.31 355 VAL B O 1
ATOM 6424 N N . ASP B 1 356 ? -18.375 10.922 24.094 1 96.44 356 ASP B N 1
ATOM 6425 C CA . ASP B 1 356 ? -17.469 12.023 24.453 1 96.44 356 ASP B CA 1
ATOM 6426 C C . ASP B 1 356 ? -17.578 13.164 23.438 1 96.44 356 ASP B C 1
ATOM 6428 O O . ASP B 1 356 ? -17.5 14.336 23.828 1 96.44 356 ASP B O 1
ATOM 6432 N N . GLY B 1 357 ? -17.672 12.789 22.188 1 97.31 357 GLY B N 1
ATOM 6433 C CA . GLY B 1 357 ? -17.766 13.781 21.141 1 97.31 357 GLY B CA 1
ATOM 6434 C C . GLY B 1 357 ? -18.969 14.703 21.281 1 97.31 357 GLY B C 1
ATOM 6435 O O . GLY B 1 357 ? -18.859 15.906 21.031 1 97.31 357 GLY B O 1
ATOM 6436 N N . ILE B 1 358 ? -20.031 14.188 21.688 1 96.62 358 ILE B N 1
ATOM 6437 C CA . ILE B 1 358 ? -21.234 14.977 21.922 1 96.62 358 ILE B CA 1
ATOM 6438 C C . ILE B 1 358 ? -20.984 16.016 23.016 1 96.62 358 ILE B C 1
ATOM 6440 O O . ILE B 1 358 ? -21.281 17.188 22.844 1 96.62 358 ILE B O 1
ATOM 6444 N N . SER B 1 359 ? -20.344 15.594 24.078 1 97 359 SER B N 1
ATOM 6445 C CA . SER B 1 359 ? -20.016 16.484 25.188 1 97 359 SER B CA 1
ATOM 6446 C C . SER B 1 359 ? -19.016 17.562 24.75 1 97 359 SER B C 1
ATOM 6448 O O . SER B 1 359 ? -19.109 18.719 25.156 1 97 359 SER B O 1
ATOM 6450 N N . LYS B 1 360 ? -18.078 17.125 23.938 1 97.12 360 LYS B N 1
ATOM 6451 C CA . LYS B 1 360 ? -17.062 18.047 23.453 1 97.12 360 LYS B CA 1
ATOM 6452 C C . LYS B 1 360 ? -17.672 19.141 22.578 1 97.12 360 LYS B C 1
ATOM 6454 O O . LYS B 1 360 ? -17.344 20.312 22.719 1 97.12 360 LYS B O 1
ATOM 6459 N N . VAL B 1 361 ? -18.562 18.75 21.688 1 97.19 361 VAL B N 1
ATOM 6460 C CA . VAL B 1 361 ? -19.203 19.719 20.797 1 97.19 361 VAL B CA 1
ATOM 6461 C C . VAL B 1 361 ? -20.047 20.703 21.609 1 97.19 361 VAL B C 1
ATOM 6463 O O . VAL B 1 361 ? -20.016 21.906 21.344 1 97.19 361 VAL B O 1
ATOM 6466 N N . LYS B 1 362 ? -20.688 20.266 22.641 1 96.69 362 LYS B N 1
ATOM 6467 C CA . LYS B 1 362 ? -21.453 21.141 23.516 1 96.69 362 LYS B CA 1
ATOM 6468 C C . LYS B 1 362 ? -20.531 22.141 24.234 1 96.69 362 LYS B C 1
ATOM 6470 O O . LYS B 1 362 ? -20.844 23.328 24.312 1 96.69 362 LYS B O 1
ATOM 6475 N N . ALA B 1 363 ? -19.438 21.578 24.703 1 97.31 363 ALA B N 1
ATOM 6476 C CA . ALA B 1 363 ? -18.469 22.438 25.391 1 97.31 363 ALA B CA 1
ATOM 6477 C C . ALA B 1 363 ? -17.875 23.469 24.453 1 97.31 363 ALA B C 1
ATOM 6479 O O . ALA B 1 363 ? -17.672 24.625 24.828 1 97.31 363 ALA B O 1
ATOM 6480 N N . ASP B 1 364 ? -17.609 23.062 23.25 1 97.06 364 ASP B N 1
ATOM 6481 C CA . ASP B 1 364 ? -17.047 23.953 22.234 1 97.06 364 ASP B CA 1
ATOM 6482 C C . ASP B 1 364 ? -18.031 25.094 21.906 1 97.06 364 ASP B C 1
ATOM 6484 O O . ASP B 1 364 ? -17.625 26.234 21.75 1 97.06 364 ASP B O 1
ATOM 6488 N N . ARG B 1 365 ? -19.281 24.797 21.75 1 96.25 365 ARG B N 1
ATOM 6489 C CA . ARG B 1 365 ? -20.297 25.812 21.484 1 96.25 365 ARG B CA 1
ATOM 6490 C C . ARG B 1 365 ? -20.344 26.844 22.609 1 96.25 365 ARG B C 1
ATOM 6492 O O . ARG B 1 365 ? -20.406 28.047 22.344 1 96.25 365 ARG B O 1
ATOM 6499 N N . GLN B 1 366 ? -20.203 26.375 23.844 1 96.31 366 GLN B N 1
ATOM 6500 C CA . GLN B 1 366 ? -20.172 27.266 25 1 96.31 366 GLN B CA 1
ATOM 6501 C C . GLN B 1 366 ? -18.891 28.094 25.016 1 96.31 366 GLN B C 1
ATOM 6503 O O . GLN B 1 366 ? -18.922 29.281 25.375 1 96.31 366 GLN B O 1
ATOM 6508 N N . THR B 1 367 ? -17.812 27.469 24.656 1 97.12 367 THR B N 1
ATOM 6509 C CA . THR B 1 367 ? -16.531 28.172 24.625 1 97.12 367 THR B CA 1
ATOM 6510 C C . THR B 1 367 ? -16.578 29.328 23.625 1 97.12 367 THR B C 1
ATOM 6512 O O . THR B 1 367 ? -16.031 30.391 23.875 1 97.12 367 THR B O 1
ATOM 6515 N N . ILE B 1 368 ? -17.203 29.156 22.484 1 96 368 ILE B N 1
ATOM 6516 C CA . ILE B 1 368 ? -17.312 30.203 21.469 1 96 368 ILE B CA 1
ATOM 6517 C C . ILE B 1 368 ? -18.078 31.391 22.047 1 96 368 ILE B C 1
ATOM 6519 O O . ILE B 1 368 ? -17.672 32.531 21.859 1 96 368 ILE B O 1
ATOM 6523 N N . VAL B 1 369 ? -19.125 31.141 22.812 1 96.06 369 VAL B N 1
ATOM 6524 C CA . VAL B 1 369 ? -19.906 32.219 23.438 1 96.06 369 VAL B CA 1
ATOM 6525 C C . VAL B 1 369 ? -19.031 32.969 24.438 1 96.06 369 VAL B C 1
ATOM 6527 O O . VAL B 1 369 ? -19.016 34.188 24.422 1 96.06 369 VAL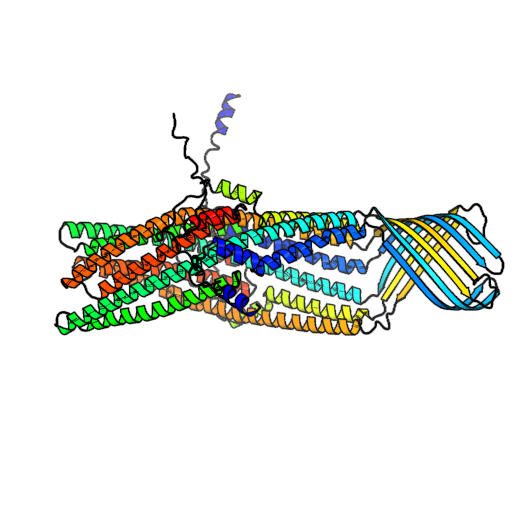 B O 1
ATOM 6530 N N . SER B 1 370 ? -18.297 32.188 25.203 1 96.38 370 SER B N 1
ATOM 6531 C CA . SER B 1 370 ? -17.422 32.812 26.203 1 96.38 370 SER B CA 1
ATOM 6532 C C . SER B 1 370 ? -16.344 33.656 25.547 1 96.38 370 SER B C 1
ATOM 6534 O O . SER B 1 370 ? -16.047 34.75 26.016 1 96.38 370 SER B O 1
ATOM 6536 N N . GLN B 1 371 ? -15.781 33.125 24.484 1 95.38 371 GLN B N 1
ATOM 6537 C CA . GLN B 1 371 ? -14.703 33.844 23.812 1 95.38 371 GLN B CA 1
ATOM 6538 C C . GLN B 1 371 ? -15.227 35.062 23.078 1 95.38 371 GLN B C 1
ATOM 6540 O O . GLN B 1 371 ? -14.531 36.094 23 1 95.38 371 GLN B O 1
ATOM 6545 N N . LYS B 1 372 ? -16.422 35.031 22.578 1 94.94 372 LYS B N 1
ATOM 6546 C CA . LYS B 1 372 ? -17.047 36.188 21.953 1 94.94 372 LYS B CA 1
ATOM 6547 C C . LYS B 1 372 ? -17.25 37.312 22.984 1 94.94 372 LYS B C 1
ATOM 6549 O O . LYS B 1 372 ? -16.938 38.469 22.719 1 94.94 372 LYS B O 1
ATOM 6554 N N . ASN B 1 373 ? -17.734 36.906 24.188 1 95.38 373 ASN B N 1
ATOM 6555 C CA . ASN B 1 373 ? -17.938 37.875 25.281 1 95.38 373 ASN B CA 1
ATOM 6556 C C . ASN B 1 373 ? -16.609 38.469 25.734 1 95.38 373 ASN B C 1
ATOM 6558 O O . ASN B 1 373 ? -16.516 39.656 25.969 1 95.38 373 ASN B O 1
ATOM 6562 N N . SER B 1 374 ? -15.648 37.594 25.828 1 95.12 374 SER B N 1
ATOM 6563 C CA . SER B 1 374 ? -14.328 38.062 26.234 1 95.12 374 SER B CA 1
ATOM 6564 C C . SER B 1 374 ? -13.75 39.062 25.234 1 95.12 374 SER B C 1
ATOM 6566 O O . SER B 1 374 ? -13.156 40.062 25.625 1 95.12 374 SER B O 1
ATOM 6568 N N . LEU B 1 375 ? -13.891 38.812 23.953 1 93.56 375 LEU B N 1
ATOM 6569 C CA . LEU B 1 375 ? -13.391 39.688 22.906 1 93.56 375 LEU B CA 1
ATOM 6570 C C . LEU B 1 375 ? -14.117 41.031 22.953 1 93.56 375 LEU B C 1
ATOM 6572 O O . LEU B 1 375 ? -13.477 42.094 22.922 1 93.56 375 LEU B O 1
ATOM 6576 N N . GLU B 1 376 ? -15.398 41.062 23.141 1 93.56 376 GLU B N 1
ATOM 6577 C CA . GLU B 1 376 ? -16.188 42.281 23.203 1 93.56 376 GLU B CA 1
ATOM 6578 C C . GLU B 1 376 ? -15.797 43.125 24.406 1 93.56 376 GLU B C 1
ATOM 6580 O O . GLU B 1 376 ? -15.641 44.344 24.281 1 93.56 376 GLU B O 1
ATOM 6585 N N . SER B 1 377 ? -15.609 42.406 25.484 1 94.62 377 SER B N 1
ATOM 6586 C CA . SER B 1 377 ? -15.211 43.125 26.703 1 94.62 377 SER B CA 1
ATOM 6587 C C . SER B 1 377 ? -13.812 43.688 26.562 1 94.62 377 SER B C 1
ATOM 6589 O O . SER B 1 377 ? -13.547 44.812 27.016 1 94.62 377 SER B O 1
ATOM 6591 N N . THR B 1 378 ? -12.93 42.969 25.984 1 91.56 378 THR B N 1
ATOM 6592 C CA . THR B 1 378 ? -11.555 43.406 25.812 1 91.56 378 THR B CA 1
ATOM 6593 C C . THR B 1 378 ? -11.477 44.594 24.859 1 91.56 378 THR B C 1
ATOM 6595 O O . THR B 1 378 ? -10.703 45.531 25.078 1 91.56 378 THR B O 1
ATOM 6598 N N . GLU B 1 379 ? -12.266 44.594 23.844 1 90.94 379 GLU B N 1
ATOM 6599 C CA . GLU B 1 379 ? -12.32 45.688 22.891 1 90.94 379 GLU B CA 1
ATOM 6600 C C . GLU B 1 379 ? -12.828 46.969 23.547 1 90.94 379 GLU B C 1
ATOM 6602 O O . GLU B 1 379 ? -12.289 48.062 23.328 1 90.94 379 GLU B O 1
ATOM 6607 N N . ALA B 1 380 ? -13.836 46.812 24.438 1 90.94 380 ALA B N 1
ATOM 6608 C CA . ALA B 1 380 ? -14.375 47.969 25.172 1 90.94 380 ALA B CA 1
ATOM 6609 C C . ALA B 1 380 ? -13.344 48.531 26.1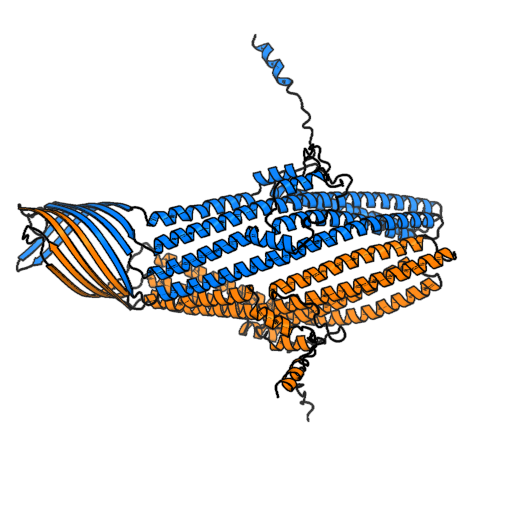41 1 90.94 380 ALA B C 1
ATOM 6611 O O . ALA B 1 380 ? -13.203 49.75 26.266 1 90.94 380 ALA B O 1
ATOM 6612 N N . GLN B 1 381 ? -12.656 47.625 26.75 1 89.94 381 GLN B N 1
ATOM 6613 C CA . GLN B 1 381 ? -11.641 48.031 27.719 1 89.94 381 GLN B CA 1
ATOM 6614 C C . GLN B 1 381 ? -10.461 48.688 27.031 1 89.94 381 GLN B C 1
ATOM 6616 O O . GLN B 1 381 ? -9.828 49.594 27.578 1 89.94 381 GLN B O 1
ATOM 6621 N N . PHE B 1 382 ? -10.133 48.25 25.875 1 86.56 382 PHE B N 1
ATOM 6622 C CA . PHE B 1 382 ? -9.078 48.875 25.094 1 86.56 382 PHE B CA 1
ATOM 6623 C C . PHE B 1 382 ? -9.445 50.312 24.703 1 86.56 382 PHE B C 1
ATOM 6625 O O . PHE B 1 382 ? -8.602 51.219 24.75 1 86.56 382 PHE B O 1
ATOM 6632 N N . GLN B 1 383 ? -10.766 50.531 24.453 1 84.5 383 GLN B N 1
ATOM 6633 C CA . GLN B 1 383 ? -11.25 51.844 24.062 1 84.5 383 GLN B CA 1
ATOM 6634 C C . GLN B 1 383 ? -11.141 52.844 25.219 1 84.5 383 GLN B C 1
ATOM 6636 O O . GLN B 1 383 ? -10.891 54.031 25 1 84.5 383 GLN B O 1
ATOM 6641 N N . VAL B 1 384 ? -11.219 52.25 26.469 1 86.38 384 VAL B N 1
ATOM 6642 C CA . VAL B 1 384 ? -11.148 53.125 27.609 1 86.38 384 VAL B CA 1
ATOM 6643 C C . VAL B 1 384 ? -9.742 53.125 28.188 1 86.38 384 VAL B C 1
ATOM 6645 O O . VAL B 1 384 ? -9.484 53.75 29.234 1 86.38 384 VAL B O 1
ATOM 6648 N N . GLY B 1 385 ? -8.781 52.344 27.594 1 80.62 385 GLY B N 1
ATOM 6649 C CA . GLY B 1 385 ? -7.367 52.438 27.906 1 80.62 385 GLY B CA 1
ATOM 6650 C C . GLY B 1 385 ? -6.938 51.5 29.016 1 80.62 385 GLY B C 1
ATOM 6651 O O . GLY B 1 385 ? -5.828 51.625 29.531 1 80.62 385 GLY B O 1
ATOM 6652 N N . THR B 1 386 ? -7.801 50.469 29.328 1 83 386 THR B N 1
ATOM 6653 C CA . THR B 1 386 ? -7.465 49.594 30.438 1 83 386 THR B CA 1
ATOM 6654 C C . THR B 1 386 ? -6.863 48.281 29.922 1 83 386 THR B C 1
ATOM 6656 O O . THR B 1 386 ? -6.352 47.469 30.703 1 83 386 THR B O 1
ATOM 6659 N N . ARG B 1 387 ? -6.91 48.125 28.656 1 84.5 387 ARG B N 1
ATOM 6660 C CA . ARG B 1 387 ? -6.277 46.969 28.016 1 84.5 387 ARG B CA 1
ATOM 6661 C C . ARG B 1 387 ? -5.422 47.406 26.828 1 84.5 387 ARG B C 1
ATOM 6663 O O . ARG B 1 387 ? -5.543 48.531 26.344 1 84.5 387 ARG B O 1
ATOM 6670 N N . THR B 1 388 ? -4.621 46.5 26.438 1 81.94 388 THR B N 1
ATOM 6671 C CA . THR B 1 388 ? -3.682 46.812 25.359 1 81.94 388 THR B CA 1
ATOM 6672 C C . THR B 1 388 ? -4.098 46.156 24.062 1 81.94 388 THR B C 1
ATOM 6674 O O . THR B 1 388 ? -5 45.312 24.047 1 81.94 388 THR B O 1
ATOM 6677 N N . MET B 1 389 ? -3.445 46.562 23 1 81.5 389 MET B N 1
ATOM 6678 C CA . MET B 1 389 ? -3.705 46 21.672 1 81.5 389 MET B CA 1
ATOM 6679 C C . MET B 1 389 ? -3.338 44.531 21.641 1 81.5 389 MET B C 1
ATOM 6681 O O . MET B 1 389 ? -4.008 43.719 20.984 1 81.5 389 MET B O 1
ATOM 6685 N N . VAL B 1 390 ? -2.42 44.188 22.375 1 80.38 390 VAL B N 1
ATOM 6686 C CA . VAL B 1 390 ? -2 42.781 22.422 1 80.38 390 VAL B CA 1
ATOM 6687 C C . VAL B 1 390 ? -3.117 41.938 23.031 1 80.38 390 VAL B C 1
ATOM 6689 O O . VAL B 1 390 ? -3.336 40.812 22.609 1 80.38 390 VAL B O 1
ATOM 6692 N N . ASP B 1 391 ? -3.818 42.5 23.953 1 86.62 391 ASP B N 1
ATOM 6693 C CA . ASP B 1 391 ? -4.926 41.781 24.578 1 86.62 391 ASP B CA 1
ATOM 6694 C C . ASP B 1 391 ? -6.051 41.5 23.578 1 86.62 391 ASP B C 1
ATOM 6696 O O . ASP B 1 391 ? -6.648 40.438 23.562 1 86.62 391 ASP B O 1
ATOM 6700 N N . VAL B 1 392 ? -6.266 42.562 22.812 1 87.56 392 VAL B N 1
ATOM 6701 C CA . VAL B 1 392 ? -7.324 42.438 21.812 1 87.56 392 VAL B CA 1
ATOM 6702 C C . VAL B 1 392 ? -6.945 41.375 20.781 1 87.56 392 VAL B C 1
ATOM 6704 O O . VAL B 1 392 ? -7.742 40.5 20.469 1 87.56 392 VAL B O 1
ATOM 6707 N N . VAL B 1 393 ? -5.742 41.375 20.344 1 85.38 393 VAL B N 1
ATOM 6708 C CA . VAL B 1 393 ? -5.262 40.438 19.344 1 85.38 393 VAL B CA 1
ATOM 6709 C C . VAL B 1 393 ? -5.316 39.031 19.922 1 85.38 393 VAL B C 1
ATOM 6711 O O . VAL B 1 393 ? -5.734 38.094 19.234 1 85.38 393 VAL B O 1
ATOM 6714 N N . ASN B 1 394 ? -4.977 38.844 21.078 1 86.69 394 ASN B N 1
ATOM 6715 C CA . ASN B 1 394 ? -4.996 37.562 21.719 1 86.69 394 ASN B CA 1
ATOM 6716 C C . ASN B 1 394 ? -6.422 37.031 21.875 1 86.69 394 ASN B C 1
ATOM 6718 O O . ASN B 1 394 ? -6.672 35.844 21.656 1 86.69 394 ASN B O 1
ATOM 6722 N N . ALA B 1 395 ? -7.227 37.906 22.328 1 90.38 395 ALA B N 1
ATOM 6723 C CA . ALA B 1 395 ? -8.625 37.531 22.469 1 90.38 395 ALA B CA 1
ATOM 6724 C C . ALA B 1 395 ? -9.219 37.094 21.125 1 90.38 395 ALA B C 1
ATOM 6726 O O . ALA B 1 395 ? -9.984 36.125 21.047 1 90.38 395 ALA B O 1
ATOM 6727 N N . GLN B 1 396 ? -8.844 37.812 20.125 1 90.5 396 GLN B N 1
ATOM 6728 C CA . GLN B 1 396 ? -9.281 37.469 18.781 1 90.5 396 GLN B CA 1
ATOM 6729 C C . GLN B 1 396 ? -8.742 36.125 18.344 1 90.5 396 GLN B C 1
ATOM 6731 O O . GLN B 1 396 ? -9.469 35.312 17.75 1 90.5 396 GLN B O 1
ATOM 6736 N N . GLN B 1 397 ? -7.551 35.906 18.562 1 90.12 397 GLN B N 1
ATOM 6737 C CA . GLN B 1 397 ? -6.926 34.625 18.234 1 90.12 397 GLN B CA 1
ATOM 6738 C C . GLN B 1 397 ? -7.637 33.469 18.938 1 90.12 397 GLN B C 1
ATOM 6740 O O . GLN B 1 397 ? -7.871 32.438 18.344 1 90.12 397 GLN B O 1
ATOM 6745 N N . ARG B 1 398 ? -7.977 33.656 20.125 1 91 398 ARG B N 1
ATOM 6746 C CA . ARG B 1 398 ? -8.633 32.625 20.906 1 91 398 ARG B CA 1
ATOM 6747 C C . ARG B 1 398 ? -10.016 32.281 20.344 1 91 398 ARG B C 1
ATOM 6749 O O . ARG B 1 398 ? -10.438 31.141 20.344 1 91 398 ARG B O 1
ATOM 6756 N N . LEU B 1 399 ? -10.695 33.312 19.953 1 93 399 LEU B N 1
ATOM 6757 C CA . LEU B 1 399 ? -12 33.094 19.344 1 93 399 LEU B CA 1
ATOM 6758 C C . LEU B 1 399 ? -11.875 32.25 18.078 1 93 399 LEU B C 1
ATOM 6760 O O . LEU B 1 399 ? -12.625 31.297 17.875 1 93 399 LEU B O 1
ATOM 6764 N N . PHE B 1 400 ? -10.93 32.562 17.312 1 92.19 400 PHE B N 1
ATOM 6765 C CA . PHE B 1 400 ? -10.727 31.828 16.062 1 92.19 400 PHE B CA 1
ATOM 6766 C C . PHE B 1 400 ? -10.328 30.391 16.344 1 92.19 400 PHE B C 1
ATOM 6768 O O . PHE B 1 400 ? -10.789 29.469 15.672 1 92.19 400 PHE B O 1
ATOM 6775 N N . GLU B 1 401 ? -9.484 30.156 17.281 1 93.31 401 GLU B N 1
ATOM 6776 C CA . GLU B 1 401 ? -9.086 28.812 17.672 1 93.31 401 GLU B CA 1
ATOM 6777 C C . GLU B 1 401 ? -10.281 28 18.156 1 93.31 401 GLU B C 1
ATOM 6779 O O . GLU B 1 401 ? -10.391 26.812 17.844 1 93.31 401 GLU B O 1
ATOM 6784 N N . ALA B 1 402 ? -11.094 28.656 18.875 1 94.88 402 ALA B N 1
ATOM 6785 C CA . ALA B 1 402 ? -12.297 28 19.375 1 94.88 402 ALA B CA 1
ATOM 6786 C C . ALA B 1 402 ? -13.219 27.594 18.234 1 94.88 402 ALA B C 1
ATOM 6788 O O . ALA B 1 402 ? -13.805 26.5 18.25 1 94.88 402 ALA B O 1
ATOM 6789 N N . GLN B 1 403 ? -13.383 28.484 17.281 1 95 403 GLN B N 1
ATOM 6790 C CA . GLN B 1 403 ? -14.219 28.203 16.125 1 95 403 GLN B CA 1
ATOM 6791 C C . GLN B 1 403 ? -13.672 27.031 15.312 1 95 403 GLN B C 1
ATOM 6793 O O . GLN B 1 403 ? -14.422 26.156 14.883 1 95 403 GLN B O 1
ATOM 6798 N N . GLU B 1 404 ? -12.43 26.969 15.086 1 95.56 404 GLU B N 1
ATOM 6799 C CA . GLU B 1 404 ? -11.797 25.859 14.375 1 95.56 404 GLU B CA 1
ATOM 6800 C C . GLU B 1 404 ? -11.977 24.547 15.125 1 95.56 404 GLU B C 1
ATOM 6802 O O . GLU B 1 404 ? -12.219 23.5 14.516 1 95.56 404 GLU B O 1
ATOM 6807 N N . LEU B 1 405 ? -11.82 24.609 16.391 1 95.88 405 LEU B N 1
ATOM 6808 C CA . LEU B 1 405 ? -11.945 23.422 17.219 1 95.88 405 LEU B CA 1
ATOM 6809 C C . LEU B 1 405 ? -13.359 22.844 17.125 1 95.88 405 LEU B C 1
ATOM 6811 O O . LEU B 1 405 ? -13.531 21.625 17.047 1 95.88 405 LEU B O 1
ATOM 6815 N N . LEU B 1 406 ? -14.352 23.734 17.219 1 96.31 406 LEU B N 1
ATOM 6816 C CA . LEU B 1 406 ? -15.727 23.281 17.094 1 96.31 406 LEU B CA 1
ATOM 6817 C C . LEU B 1 406 ? -15.938 22.578 15.75 1 96.31 406 LEU B C 1
ATOM 6819 O O . LEU B 1 406 ? -16.516 21.484 15.703 1 96.31 406 LEU B O 1
ATOM 6823 N N . ALA B 1 407 ? -15.461 23.172 14.672 1 96.62 407 ALA B N 1
ATOM 6824 C CA . ALA B 1 407 ? -15.609 22.578 13.344 1 96.62 407 ALA B CA 1
ATOM 6825 C C . ALA B 1 407 ? -14.945 21.203 13.289 1 96.62 407 ALA B C 1
ATOM 6827 O O . ALA B 1 407 ? -15.539 20.234 12.812 1 96.62 407 ALA B O 1
ATOM 6828 N N . ARG B 1 408 ? -13.773 21.078 13.805 1 97.19 408 ARG B N 1
ATOM 6829 C CA . ARG B 1 408 ? -13.023 19.828 13.82 1 97.19 408 ARG B CA 1
ATOM 6830 C C . ARG B 1 408 ? -13.773 18.734 14.578 1 97.19 408 ARG B C 1
ATOM 6832 O O . ARG B 1 408 ? -13.891 17.609 14.094 1 97.19 408 ARG B O 1
ATOM 6839 N N . ASP B 1 409 ? -14.227 19.156 15.719 1 97 409 ASP B N 1
ATOM 6840 C CA . ASP B 1 409 ? -14.883 18.172 16.578 1 97 409 ASP B CA 1
ATOM 6841 C C . ASP B 1 409 ? -16.219 17.734 15.977 1 97 409 ASP B C 1
ATOM 6843 O O . ASP B 1 409 ? -16.625 16.578 16.141 1 97 409 ASP B O 1
ATOM 6847 N N . GLN B 1 410 ? -16.922 18.625 15.336 1 97.31 410 GLN B N 1
ATOM 6848 C CA . GLN B 1 410 ? -18.172 18.266 14.68 1 97.31 410 GLN B CA 1
ATOM 6849 C C . GLN B 1 410 ? -17.922 17.25 13.578 1 97.31 410 GLN B C 1
ATOM 6851 O O . GLN B 1 410 ? -18.625 16.219 13.508 1 97.31 410 GLN B O 1
ATOM 6856 N N . TYR B 1 411 ? -17 17.438 12.703 1 97.56 411 TYR B N 1
ATOM 6857 C CA . TYR B 1 411 ? -16.703 16.516 11.617 1 97.56 411 TYR B CA 1
ATOM 6858 C C . TYR B 1 411 ? -16.188 15.188 12.164 1 97.56 411 TYR B C 1
ATOM 6860 O O . TYR B 1 411 ? -16.516 14.125 11.633 1 97.56 411 TYR B O 1
ATOM 6868 N N . ALA B 1 412 ? -15.391 15.258 13.234 1 97 412 ALA B N 1
ATOM 6869 C CA . ALA B 1 412 ? -14.906 14.039 13.875 1 97 412 ALA B CA 1
ATOM 6870 C C . ALA B 1 412 ? -16.062 13.203 14.414 1 97 412 ALA B C 1
ATOM 6872 O O . ALA B 1 412 ? -16.031 11.969 14.352 1 97 412 ALA B O 1
ATOM 6873 N N . LEU B 1 413 ? -17.016 13.922 14.969 1 97.06 413 LEU B N 1
ATOM 6874 C CA . LEU B 1 413 ? -18.172 13.242 15.523 1 97.06 413 LEU B CA 1
ATOM 6875 C C . LEU B 1 413 ? -18.953 12.523 14.422 1 97.06 413 LEU B C 1
ATOM 6877 O O . LEU B 1 413 ? -19.375 11.375 14.609 1 97.06 413 LEU B O 1
ATOM 6881 N N . ILE B 1 414 ? -19.141 13.117 13.266 1 97.19 414 ILE B N 1
ATOM 6882 C CA . ILE B 1 414 ? -19.812 12.5 12.133 1 97.19 414 ILE B CA 1
ATOM 6883 C C . ILE B 1 414 ? -19.078 11.234 11.719 1 97.19 414 ILE B C 1
ATOM 6885 O O . ILE B 1 414 ? -19.703 10.18 11.547 1 97.19 414 ILE B O 1
ATOM 6889 N N . ASN B 1 415 ? -17.797 11.289 11.586 1 97.12 415 ASN B N 1
ATOM 6890 C CA . ASN B 1 415 ? -16.984 10.141 11.188 1 97.12 415 ASN B CA 1
ATOM 6891 C C . ASN B 1 415 ? -17.047 9.023 12.227 1 97.12 415 ASN B C 1
ATOM 6893 O O . ASN B 1 415 ? -17.031 7.844 11.875 1 97.12 415 ASN B O 1
ATOM 6897 N N . ALA B 1 416 ? -17.109 9.438 13.469 1 96.75 416 ALA B N 1
ATOM 6898 C CA . ALA B 1 416 ? -17.188 8.445 14.539 1 96.75 416 ALA B CA 1
ATOM 6899 C C . ALA B 1 416 ? -18.484 7.652 14.445 1 96.75 416 ALA B C 1
ATOM 6901 O O . ALA B 1 416 ? -18.5 6.438 14.672 1 96.75 416 ALA B O 1
ATOM 6902 N N . PHE B 1 417 ? -19.562 8.328 14.117 1 96.88 417 PHE B N 1
ATOM 6903 C CA . PHE B 1 417 ? -20.844 7.672 13.945 1 96.88 417 PHE B CA 1
ATOM 6904 C C . PHE B 1 417 ? -20.781 6.621 12.844 1 96.88 417 PHE B C 1
ATOM 6906 O O . PHE B 1 417 ? -21.234 5.488 13.031 1 96.88 417 PHE B O 1
ATOM 6913 N N . LEU B 1 418 ? -20.25 6.961 11.727 1 97.88 418 LEU B N 1
ATOM 6914 C CA . LEU B 1 418 ? -20.141 6.043 10.594 1 97.88 418 LEU B CA 1
ATOM 6915 C C . LEU B 1 418 ? -19.203 4.883 10.93 1 97.88 418 LEU B C 1
ATOM 6917 O O . LEU B 1 418 ? -19.453 3.746 10.531 1 97.88 418 LEU B O 1
ATOM 6921 N N . ARG B 1 419 ? -18.141 5.176 11.672 1 98 419 ARG B N 1
ATOM 6922 C CA . ARG B 1 419 ? -17.188 4.152 12.07 1 98 419 ARG B CA 1
ATOM 6923 C C . ARG B 1 419 ? -17.828 3.104 12.969 1 98 419 ARG B C 1
ATOM 6925 O O . ARG B 1 419 ? -17.547 1.911 12.844 1 98 419 ARG B O 1
ATOM 6932 N N . LEU B 1 420 ? -18.688 3.514 13.891 1 98 420 LEU B N 1
ATOM 6933 C CA . LEU B 1 420 ? -19.375 2.572 14.766 1 98 420 LEU B CA 1
ATOM 6934 C C . LEU B 1 420 ? -20.25 1.616 13.945 1 98 420 LEU B C 1
ATOM 6936 O O . LEU B 1 420 ? -20.234 0.406 14.18 1 98 420 LEU B O 1
ATOM 6940 N N . LYS B 1 421 ? -20.953 2.174 12.992 1 98 421 LYS B N 1
ATOM 6941 C CA . LYS B 1 421 ? -21.797 1.346 12.133 1 98 421 LYS B CA 1
ATOM 6942 C C . LYS B 1 421 ? -20.953 0.389 11.297 1 98 421 LYS B C 1
ATOM 6944 O O . LYS B 1 421 ? -21.359 -0.742 11.031 1 98 421 LYS B O 1
ATOM 6949 N N . TYR B 1 422 ? -19.781 0.838 10.812 1 98.19 422 TYR B N 1
ATOM 6950 C CA . TYR B 1 422 ? -18.828 -0.004 10.086 1 98.19 422 TYR B CA 1
ATOM 6951 C C . TYR B 1 422 ? -18.406 -1.194 10.93 1 98.19 422 TYR B C 1
ATOM 6953 O O . TYR B 1 422 ? -18.422 -2.336 10.469 1 98.19 422 TYR B O 1
ATOM 6961 N N . LEU B 1 423 ? -18.047 -0.889 12.188 1 98.25 423 LEU B N 1
ATOM 6962 C CA . LEU B 1 423 ? -17.594 -1.936 13.086 1 98.25 423 LEU B CA 1
ATOM 6963 C C . LEU B 1 423 ? -18.719 -2.912 13.406 1 98.25 423 LEU B C 1
ATOM 6965 O O . LEU B 1 423 ? -18.469 -4.109 13.586 1 98.25 423 LEU B O 1
ATOM 6969 N N . ALA B 1 424 ? -19.969 -2.443 13.43 1 97.69 424 ALA B N 1
ATOM 6970 C CA . ALA B 1 424 ? -21.141 -3.283 13.672 1 97.69 424 ALA B CA 1
ATOM 6971 C C . ALA B 1 424 ? -21.5 -4.082 12.43 1 97.69 424 ALA B C 1
ATOM 6973 O O . ALA B 1 424 ? -22.297 -5.023 12.5 1 97.69 424 ALA B O 1
ATOM 6974 N N . GLY B 1 425 ? -20.953 -3.676 11.312 1 97.56 425 GLY B N 1
ATOM 6975 C CA . GLY B 1 425 ? -21.266 -4.355 10.062 1 97.56 425 GLY B CA 1
ATOM 6976 C C . GLY B 1 425 ? -22.578 -3.916 9.461 1 97.56 425 GLY B C 1
ATOM 6977 O O . GLY B 1 425 ? -23.078 -4.543 8.523 1 97.56 425 GLY B O 1
ATOM 6978 N N . THR B 1 426 ? -23.156 -2.822 9.938 1 96.69 426 THR B N 1
ATOM 6979 C CA . THR B 1 426 ? -24.484 -2.404 9.508 1 96.69 426 THR B CA 1
ATOM 6980 C C . THR B 1 426 ? -24.406 -1.152 8.633 1 96.69 426 THR B C 1
ATOM 6982 O O . THR B 1 426 ? -25.438 -0.642 8.18 1 96.69 426 THR B O 1
ATOM 6985 N N . LEU B 1 427 ? -23.172 -0.605 8.445 1 97.88 427 LEU B N 1
ATOM 6986 C CA . LEU B 1 427 ? -23 0.603 7.645 1 97.88 427 LEU B CA 1
ATOM 6987 C C . LEU B 1 427 ? -23.531 0.395 6.227 1 97.88 427 LEU B C 1
ATOM 6989 O O . LEU B 1 427 ? -23.172 -0.584 5.566 1 97.88 427 LEU B O 1
ATOM 6993 N N . ASN B 1 428 ? -24.453 1.221 5.82 1 96.62 428 ASN B N 1
ATOM 6994 C CA . ASN B 1 428 ? -25.016 1.149 4.477 1 96.62 428 ASN B CA 1
ATOM 6995 C C . ASN B 1 428 ? -25.328 2.539 3.922 1 96.62 428 ASN B C 1
ATOM 6997 O O . ASN B 1 428 ? -25.016 3.547 4.559 1 96.62 428 ASN B O 1
ATOM 7001 N N . VAL B 1 429 ? -25.875 2.611 2.779 1 96.75 429 VAL B N 1
ATOM 7002 C CA . VAL B 1 429 ? -26.078 3.852 2.039 1 96.75 429 VAL B CA 1
ATOM 7003 C C . VAL B 1 429 ? -27.109 4.723 2.762 1 96.75 429 VAL B C 1
ATOM 7005 O O . VAL B 1 429 ? -27.031 5.953 2.711 1 96.75 429 VAL B O 1
ATOM 7008 N N . ASN B 1 430 ? -28.016 4.125 3.473 1 95.56 430 ASN B N 1
ATOM 7009 C CA . ASN B 1 430 ? -29.016 4.875 4.223 1 95.56 430 ASN B CA 1
ATOM 7010 C C . ASN B 1 430 ? -28.375 5.723 5.32 1 95.56 430 ASN B C 1
ATOM 7012 O O . ASN B 1 430 ? -28.859 6.812 5.625 1 95.56 430 ASN B O 1
ATOM 7016 N N . ASP B 1 431 ? -27.344 5.199 5.938 1 96.38 431 ASP B N 1
ATOM 7017 C CA . ASP B 1 431 ? -26.625 5.965 6.949 1 96.38 431 ASP B CA 1
ATOM 7018 C C . ASP B 1 431 ? -25.984 7.211 6.344 1 96.38 431 ASP B C 1
ATOM 7020 O O . ASP B 1 431 ? -25.984 8.281 6.957 1 96.38 431 ASP B O 1
ATOM 7024 N N . LEU B 1 432 ? -25.469 7.027 5.172 1 96.81 432 LEU B N 1
ATOM 7025 C CA . LEU B 1 432 ? -24.875 8.156 4.465 1 96.81 432 LEU B CA 1
ATOM 7026 C C . LEU B 1 432 ? -25.938 9.188 4.094 1 96.81 432 LEU B C 1
ATOM 7028 O O . LEU B 1 432 ? -25.688 10.391 4.133 1 96.81 432 LEU B O 1
ATOM 7032 N N . GLU B 1 433 ? -27.078 8.688 3.758 1 95.5 433 GLU B N 1
ATOM 7033 C CA . GLU B 1 433 ? -28.203 9.57 3.447 1 95.5 433 GLU B CA 1
ATOM 7034 C C . GLU B 1 433 ? -28.609 10.391 4.668 1 95.5 433 GLU B C 1
ATOM 7036 O O . GLU B 1 433 ? -28.953 11.57 4.539 1 95.5 433 GLU B O 1
ATOM 7041 N N . GLN B 1 434 ? -28.594 9.805 5.781 1 94.31 434 GLN B N 1
ATOM 7042 C CA . GLN B 1 434 ? -28.891 10.523 7.016 1 94.31 434 GLN B CA 1
ATOM 7043 C C . GLN B 1 434 ? -27.891 11.648 7.25 1 94.31 434 GLN B C 1
ATOM 7045 O O . GLN B 1 434 ? -28.266 12.781 7.57 1 94.31 434 GLN B O 1
ATOM 7050 N N . VAL B 1 435 ? -26.641 11.32 7.098 1 96.25 435 VAL B N 1
ATOM 7051 C CA . VAL B 1 435 ? -25.609 12.336 7.258 1 96.25 435 VAL B CA 1
ATOM 7052 C C . VAL B 1 435 ? -25.797 13.43 6.207 1 96.25 435 VAL B C 1
ATOM 7054 O O . VAL B 1 435 ? -25.641 14.617 6.5 1 96.25 435 VAL B O 1
ATOM 7057 N N . ASN B 1 436 ? -26.141 13.031 5.008 1 96 436 ASN B N 1
ATOM 7058 C CA . ASN B 1 436 ? -26.375 13.977 3.92 1 96 436 ASN B CA 1
ATOM 7059 C C . ASN B 1 436 ? -27.484 14.953 4.258 1 96 436 ASN B C 1
ATOM 7061 O O . ASN B 1 436 ? -27.469 16.109 3.826 1 96 436 ASN B O 1
ATOM 7065 N N . SER B 1 437 ? -28.438 14.562 5.02 1 93.5 437 SER B N 1
ATOM 7066 C CA . SER B 1 437 ? -29.562 15.406 5.391 1 93.5 437 SER B CA 1
ATOM 7067 C C . SER B 1 437 ? -29.125 16.531 6.32 1 93.5 437 SER B C 1
ATOM 7069 O O . SER B 1 437 ? -29.859 17.5 6.52 1 93.5 437 SER B O 1
ATOM 7071 N N . TRP B 1 438 ? -27.984 16.344 6.934 1 94.25 438 TRP B N 1
ATOM 7072 C CA . TRP B 1 438 ? -27.469 17.391 7.812 1 94.25 438 TRP B CA 1
ATOM 7073 C C . TRP B 1 438 ? -26.797 18.5 7.012 1 94.25 438 TRP B C 1
ATOM 7075 O O . TRP B 1 438 ? -26.422 19.531 7.562 1 94.25 438 TRP B O 1
ATOM 7085 N N . LEU B 1 439 ? -26.625 18.266 5.719 1 94.56 439 LEU B N 1
ATOM 7086 C CA . LEU B 1 439 ? -25.984 19.234 4.832 1 94.56 439 LEU B CA 1
ATOM 7087 C C . LEU B 1 439 ? -27 20.172 4.211 1 94.56 439 LEU B C 1
ATOM 7089 O O . LEU B 1 439 ? -28.203 19.922 4.285 1 94.56 439 LEU B O 1
ATOM 7093 N N . ASP B 1 440 ? -26.531 21.328 3.709 1 89 440 ASP B N 1
ATOM 7094 C CA . ASP B 1 440 ? -27.375 22.25 2.953 1 89 440 ASP B CA 1
ATOM 7095 C C . ASP B 1 440 ? -27.672 21.719 1.554 1 89 440 ASP B C 1
ATOM 7097 O O . ASP B 1 440 ? -27.188 22.266 0.559 1 89 440 ASP B O 1
ATOM 7101 N N . THR B 1 441 ? -28.312 20.594 1.623 1 82.25 441 THR B N 1
ATOM 7102 C CA . THR B 1 441 ? -28.594 19.922 0.36 1 82.25 441 THR B CA 1
ATOM 7103 C C . THR B 1 441 ? -29.969 20.312 -0.174 1 82.25 441 THR B C 1
ATOM 7105 O O . THR B 1 441 ? -30.844 20.734 0.592 1 82.25 441 THR B O 1
ATOM 7108 N N . THR B 1 442 ? -30.141 20.406 -1.504 1 71.31 442 THR B N 1
ATOM 7109 C CA . THR B 1 442 ? -31.422 20.703 -2.131 1 71.31 442 THR B CA 1
ATOM 7110 C C . THR B 1 442 ? -32.219 19.422 -2.354 1 71.31 442 THR B C 1
ATOM 7112 O O . THR B 1 442 ? -33.344 19.469 -2.883 1 71.31 442 THR B O 1
ATOM 7115 N N . ARG B 1 443 ? -31.609 18.297 -1.882 1 67 443 ARG B N 1
ATOM 7116 C CA . ARG B 1 443 ? -32.281 17.016 -2.092 1 67 443 ARG B CA 1
ATOM 7117 C C . ARG B 1 443 ? -33.406 16.828 -1.1 1 67 443 ARG B C 1
ATOM 7119 O O . ARG B 1 443 ? -33.344 17.281 0.047 1 67 443 ARG B O 1
ATOM 7126 N N . VAL B 1 444 ? -34.75 16.922 -1.483 1 50.12 444 VAL B N 1
ATOM 7127 C CA . VAL B 1 444 ? -35.938 16.703 -0.654 1 50.12 444 VAL B CA 1
ATOM 7128 C C . VAL B 1 444 ? -35.875 15.344 0.021 1 50.12 444 VAL B C 1
ATOM 7130 O O . VAL B 1 444 ? -35.656 14.32 -0.646 1 50.12 444 VAL B O 1
ATOM 7133 N N . ASN B 1 445 ? -35.281 15.281 1.202 1 48.16 445 ASN B N 1
ATOM 7134 C CA . ASN B 1 445 ? -35.219 14.062 2 1 48.16 445 ASN B CA 1
ATOM 7135 C C . ASN B 1 445 ? -36.562 13.383 2.117 1 48.16 445 ASN B C 1
ATOM 7137 O O . ASN B 1 445 ? -37.531 13.984 2.594 1 48.16 445 ASN B O 1
ATOM 7141 N N . SER B 1 446 ? -37.062 12.633 1.219 1 40.88 446 SER B N 1
ATOM 7142 C CA . SER B 1 446 ? -38.281 11.898 1.473 1 40.88 446 SER B CA 1
ATOM 7143 C C . SER B 1 446 ? -38.156 11.039 2.729 1 40.88 446 SER B C 1
ATOM 7145 O O . SER B 1 446 ? -38.219 9.812 2.654 1 40.88 446 SER B O 1
ATOM 7147 N N . PHE B 1 447 ? -37.219 11.188 3.578 1 40.12 447 PHE B N 1
ATOM 7148 C CA . PHE B 1 447 ? -37.375 10.219 4.66 1 40.12 447 PHE B CA 1
ATOM 7149 C C . PHE B 1 447 ? -38.625 10.508 5.477 1 40.12 447 PHE B C 1
ATOM 7151 O O . PHE B 1 447 ? -38.875 11.648 5.879 1 40.12 447 PHE B O 1
ATOM 7158 N N . PRO B 1 448 ? -39.781 9.672 5.48 1 35.75 448 PRO B N 1
ATOM 7159 C CA . PRO B 1 448 ? -40.906 9.852 6.379 1 35.75 448 PRO B CA 1
ATOM 7160 C C . PRO B 1 448 ? -40.5 10 7.84 1 35.75 448 PRO B C 1
ATOM 7162 O O . PRO B 1 448 ? -39.5 9.438 8.258 1 35.75 448 PRO B O 1
ATOM 7165 N N . PRO B 1 449 ? -40.75 11.156 8.539 1 34.66 449 PRO B N 1
ATOM 7166 C CA . PRO B 1 449 ? -40.531 11.25 9.984 1 34.66 449 PRO B CA 1
ATOM 7167 C C . PRO B 1 449 ? -41.094 10.039 10.742 1 34.66 449 PRO B C 1
ATOM 7169 O O . PRO B 1 449 ? -42.125 9.516 10.383 1 34.66 449 PRO B O 1
ATOM 7172 N N . GLN B 1 450 ? -40.312 9.078 11.188 1 33.5 450 GLN B N 1
ATOM 7173 C CA . GLN B 1 450 ? -40.844 8.039 12.055 1 33.5 450 GLN B CA 1
ATOM 7174 C C . GLN B 1 450 ? -41.719 8.641 13.156 1 33.5 450 GLN B C 1
ATOM 7176 O O . GLN B 1 450 ? -41.281 9.555 13.867 1 33.5 450 GLN B O 1
ATOM 7181 N N . SER B 1 451 ? -43.094 8.656 13.125 1 32.38 451 SER B N 1
ATOM 7182 C CA . SER B 1 451 ? -44.125 8.945 14.117 1 32.38 451 SER B CA 1
ATOM 7183 C C . SER B 1 451 ? -43.812 8.25 15.445 1 32.38 451 SER B C 1
ATOM 7185 O O . SER B 1 451 ? -43.656 7.027 15.492 1 32.38 451 SER B O 1
ATOM 7187 N N . SER B 1 452 ? -43.031 8.828 16.328 1 31.58 452 SER B N 1
ATOM 7188 C CA . SER B 1 452 ? -42.969 8.398 17.719 1 31.58 452 SER B CA 1
ATOM 7189 C C . SER B 1 452 ? -44.375 8.281 18.328 1 31.58 452 SER B C 1
ATOM 7191 O O . SER B 1 452 ? -44.969 9.289 18.719 1 31.58 452 SER B O 1
ATOM 7193 N N . ALA B 1 453 ? -45.375 7.512 17.875 1 30.05 453 ALA B N 1
ATOM 7194 C CA . ALA B 1 453 ? -46.688 7.367 18.438 1 30.05 453 ALA B CA 1
ATOM 7195 C C . ALA B 1 453 ? -46.656 6.801 19.844 1 30.05 453 ALA B C 1
ATOM 7197 O O . ALA B 1 453 ? -47.688 6.48 20.438 1 30.05 453 ALA B O 1
ATOM 7198 N N . ASN B 1 454 ? -45.594 6.23 20.469 1 27.55 454 ASN B N 1
ATOM 7199 C CA . ASN B 1 454 ? -46.094 5.512 21.641 1 27.55 454 ASN B CA 1
ATOM 7200 C C . ASN B 1 454 ? -46.562 6.473 22.734 1 27.55 454 ASN B C 1
ATOM 7202 O O . ASN B 1 454 ? -45.781 6.824 23.625 1 27.55 454 ASN B O 1
ATOM 7206 N N . ALA B 1 455 ? -46.906 7.688 22.5 1 25.73 455 ALA B N 1
ATOM 7207 C CA . ALA B 1 455 ? -47.438 8.453 23.625 1 25.73 455 ALA B CA 1
ATOM 7208 C C . ALA B 1 455 ? -48.656 7.754 24.25 1 25.73 455 ALA B C 1
ATOM 7210 O O . ALA B 1 455 ? -49.406 8.359 25.031 1 25.73 455 ALA B O 1
ATOM 7211 N N . VAL B 1 456 ? -49.156 6.613 23.719 1 23.25 456 VAL B N 1
ATOM 7212 C CA . VAL B 1 456 ? -50.5 6.305 24.203 1 23.25 456 VAL B CA 1
ATOM 7213 C C . VAL B 1 456 ? -50.5 6.266 25.734 1 23.25 456 VAL B C 1
ATOM 7215 O O . VAL B 1 456 ? -49.438 6.027 26.344 1 23.25 456 VAL B O 1
ATOM 7218 N N . LYS B 1 457 ? -51.625 5.543 26.156 1 23.02 457 LYS B N 1
ATOM 7219 C CA . LYS B 1 457 ? -52.5 5.125 27.266 1 23.02 457 LYS B CA 1
ATOM 7220 C C . LYS B 1 457 ? -51.75 4.137 28.172 1 23.02 457 LYS B C 1
ATOM 7222 O O . LYS B 1 457 ? -51.094 3.207 27.688 1 23.02 457 LYS B O 1
#